Protein AF-A0AAD8NC06-F1 (afdb_monomer_lite)

Radius of gyration: 34.15 Å; chains: 1; bounding box: 95×73×95 Å

Structure (mmCIF, N/CA/C/O backbone):
data_AF-A0AAD8NC06-F1
#
_entry.id   AF-A0AAD8NC06-F1
#
loop_
_atom_site.group_PDB
_atom_site.id
_atom_site.type_symbol
_atom_site.label_atom_id
_atom_site.label_alt_id
_atom_site.label_comp_id
_atom_site.label_asym_id
_atom_site.label_entity_id
_atom_site.label_seq_id
_atom_site.pdbx_PDB_ins_code
_atom_site.Cartn_x
_atom_site.Cartn_y
_atom_site.Cartn_z
_atom_site.occupancy
_atom_site.B_iso_or_equiv
_atom_site.auth_seq_id
_atom_site.auth_comp_id
_atom_site.auth_asym_id
_atom_site.auth_atom_id
_atom_site.pdbx_PDB_model_num
ATOM 1 N N . MET A 1 1 ? -49.031 16.860 -28.892 1.00 39.59 1 MET A N 1
ATOM 2 C CA . MET A 1 1 ? -49.254 15.419 -28.622 1.00 39.59 1 MET A CA 1
ATOM 3 C C . MET A 1 1 ? -48.098 14.529 -29.100 1.00 39.59 1 MET A C 1
ATOM 5 O O . MET A 1 1 ? -47.579 13.780 -28.290 1.00 39.59 1 MET A O 1
ATOM 9 N N . MET A 1 2 ? -47.597 14.657 -30.341 1.00 34.44 2 MET A N 1
ATOM 10 C CA . MET A 1 2 ? -46.448 13.860 -30.842 1.00 34.44 2 MET A CA 1
ATOM 11 C C . MET A 1 2 ? -45.084 14.144 -30.176 1.00 34.44 2 MET A C 1
ATOM 13 O O . MET A 1 2 ? -44.185 13.315 -30.273 1.00 34.44 2 MET A O 1
ATOM 17 N N . LEU A 1 3 ? -44.911 15.292 -29.507 1.00 36.72 3 LEU A N 1
ATOM 18 C CA . LEU A 1 3 ? -43.672 15.616 -28.784 1.00 36.72 3 LEU A CA 1
ATOM 19 C C . LEU A 1 3 ? -43.585 14.905 -27.418 1.00 36.72 3 LEU A C 1
ATOM 21 O O . LEU A 1 3 ? -42.503 14.501 -27.013 1.00 36.72 3 LEU A O 1
ATOM 25 N N . PHE A 1 4 ? -44.728 14.698 -26.753 1.00 38.66 4 PHE A N 1
ATOM 26 C CA . PHE A 1 4 ? -44.808 14.018 -25.453 1.00 38.66 4 PHE A CA 1
ATOM 27 C C . PHE A 1 4 ? -44.561 12.507 -25.589 1.00 38.66 4 PHE A C 1
ATOM 29 O O . PHE A 1 4 ? -43.709 11.968 -24.896 1.00 38.66 4 PHE A O 1
ATOM 36 N N . LEU A 1 5 ? -45.157 11.862 -26.601 1.00 38.56 5 LEU A N 1
ATOM 37 C CA . LEU A 1 5 ? -44.910 10.445 -26.916 1.00 38.56 5 LEU A CA 1
ATOM 38 C C . LEU A 1 5 ? -43.441 10.126 -27.255 1.00 38.56 5 LEU A C 1
ATOM 40 O O . LEU A 1 5 ? -42.984 9.015 -27.009 1.00 38.56 5 LEU A O 1
ATOM 44 N N . LYS A 1 6 ? -42.683 11.080 -27.815 1.00 42.28 6 LYS A N 1
ATOM 45 C CA . LYS A 1 6 ? -41.251 10.887 -28.107 1.00 42.28 6 LYS A CA 1
ATOM 46 C C . LYS A 1 6 ? -40.376 10.978 -26.857 1.00 42.28 6 LYS A C 1
ATOM 48 O O . LYS A 1 6 ? -39.362 10.291 -26.798 1.00 42.28 6 LYS A O 1
ATOM 53 N N . LEU A 1 7 ? -40.758 11.794 -25.877 1.00 43.53 7 LEU A N 1
ATOM 54 C CA . LEU A 1 7 ? -40.020 11.932 -24.621 1.00 43.53 7 LEU A CA 1
ATOM 55 C C . LEU A 1 7 ? -40.188 10.686 -23.744 1.00 43.53 7 LEU A C 1
ATOM 57 O O . LEU A 1 7 ? -39.189 10.180 -23.243 1.00 43.53 7 LEU A O 1
ATOM 61 N N . ASP A 1 8 ? -41.394 10.123 -23.654 1.00 43.94 8 ASP A N 1
ATOM 62 C CA . ASP A 1 8 ? -41.650 8.912 -22.857 1.00 43.94 8 ASP A CA 1
ATOM 63 C C . ASP A 1 8 ? -40.880 7.688 -23.381 1.00 43.94 8 ASP A C 1
ATOM 65 O O . ASP A 1 8 ? -40.311 6.919 -22.609 1.00 43.94 8 ASP A O 1
ATOM 69 N N . VAL A 1 9 ? -40.770 7.540 -24.706 1.00 51.56 9 VAL A N 1
ATOM 70 C CA . VAL A 1 9 ? -39.996 6.453 -25.334 1.00 51.56 9 VAL A CA 1
ATOM 71 C C . VAL A 1 9 ? -38.493 6.600 -25.069 1.00 51.56 9 VAL A C 1
ATOM 73 O O . VAL A 1 9 ? -37.813 5.602 -24.831 1.00 51.56 9 VAL A O 1
ATOM 76 N N . ILE A 1 10 ? -37.970 7.831 -25.059 1.00 60.06 10 ILE A N 1
ATOM 77 C CA . ILE A 1 10 ? -36.561 8.111 -24.737 1.00 60.06 10 ILE A CA 1
ATOM 78 C C . ILE A 1 10 ? -36.274 7.809 -23.260 1.00 60.06 10 ILE A C 1
ATOM 80 O O . ILE A 1 10 ? -35.247 7.202 -22.958 1.00 60.06 10 ILE A O 1
ATOM 84 N N . TRP A 1 11 ? -37.190 8.161 -22.354 1.00 57.31 11 TRP A N 1
ATOM 85 C CA . TRP A 1 11 ? -37.073 7.844 -20.928 1.00 57.31 11 TRP A CA 1
ATOM 86 C C . TRP A 1 11 ? -37.091 6.339 -20.659 1.00 57.31 11 TRP A C 1
ATOM 88 O O . TRP A 1 11 ? -36.258 5.844 -19.903 1.00 57.31 11 TRP A O 1
ATOM 98 N N . ILE A 1 12 ? -37.978 5.595 -21.324 1.00 60.94 12 ILE A N 1
ATOM 99 C CA . ILE A 1 12 ? -38.051 4.134 -21.198 1.00 60.94 12 ILE A CA 1
ATOM 100 C C . ILE A 1 12 ? -36.762 3.481 -21.724 1.00 60.94 12 ILE A C 1
ATOM 102 O O . ILE A 1 12 ? -36.178 2.644 -21.038 1.00 60.94 12 ILE A O 1
ATOM 106 N N . LEU A 1 13 ? -36.264 3.899 -22.893 1.00 60.19 13 LEU A N 1
ATOM 107 C CA . LEU A 1 13 ? -35.008 3.390 -23.465 1.00 60.19 13 LEU A CA 1
ATOM 108 C C . LEU A 1 13 ? -33.789 3.694 -22.583 1.00 60.19 13 LEU A C 1
ATOM 110 O O . LEU A 1 13 ? -32.931 2.829 -22.413 1.00 60.19 13 LEU A O 1
ATOM 114 N N . ALA A 1 14 ? -33.720 4.889 -21.992 1.00 63.28 14 ALA A N 1
ATOM 115 C CA . ALA A 1 14 ? -32.660 5.244 -21.052 1.00 63.28 14 ALA A CA 1
ATOM 116 C C . ALA A 1 14 ? -32.697 4.359 -19.794 1.00 63.28 14 ALA A C 1
ATOM 118 O O . ALA A 1 14 ? -31.650 3.892 -19.344 1.00 63.28 14 ALA A O 1
ATOM 119 N N . LEU A 1 15 ? -33.895 4.057 -19.277 1.00 63.06 15 LEU A N 1
ATOM 120 C CA . LEU A 1 15 ? -34.071 3.171 -18.125 1.00 63.06 15 LEU A CA 1
ATOM 121 C C . LEU A 1 15 ? -33.596 1.740 -18.427 1.00 63.06 15 LEU A C 1
ATOM 123 O O . LEU A 1 15 ? -32.857 1.162 -17.631 1.00 63.06 15 LEU A O 1
ATOM 127 N N . PHE A 1 16 ? -33.953 1.193 -19.595 1.00 61.56 16 PHE A N 1
ATOM 128 C CA . PHE A 1 16 ? -33.511 -0.140 -20.029 1.00 61.56 16 PHE A CA 1
ATOM 129 C C . PHE A 1 16 ? -31.987 -0.224 -20.180 1.00 61.56 16 PHE A C 1
ATOM 131 O O . PHE A 1 16 ? -31.369 -1.149 -19.659 1.00 61.56 16 PHE A O 1
ATOM 138 N N . ILE A 1 17 ? -31.360 0.784 -20.795 1.00 67.31 17 ILE A N 1
ATOM 139 C CA . ILE A 1 17 ? -29.899 0.837 -20.963 1.00 67.31 17 ILE A CA 1
ATOM 140 C C . ILE A 1 17 ? -29.182 0.917 -19.605 1.00 67.31 17 ILE A C 1
ATOM 142 O O . ILE A 1 17 ? -28.140 0.286 -19.415 1.00 67.31 17 ILE A O 1
ATOM 146 N N . CYS A 1 18 ? -29.733 1.660 -18.641 1.00 54.38 18 CYS A N 1
ATOM 147 C CA . CYS A 1 18 ? -29.191 1.733 -17.284 1.00 54.38 18 CYS A CA 1
ATOM 148 C C . CYS A 1 18 ? -29.283 0.394 -16.538 1.00 54.38 18 CYS A C 1
ATOM 150 O O . CYS A 1 18 ? -28.322 0.013 -15.865 1.00 54.38 18 CYS A O 1
ATOM 152 N N . VAL A 1 19 ? -30.396 -0.332 -16.680 1.00 57.72 19 VAL A N 1
ATOM 153 C CA . VAL A 1 19 ? -30.577 -1.663 -16.078 1.00 57.72 19 VAL A CA 1
ATOM 154 C C . VAL A 1 19 ? -29.623 -2.681 -16.715 1.00 57.72 19 VAL A C 1
ATOM 156 O O . VAL A 1 19 ? -28.920 -3.383 -15.986 1.00 57.72 19 VAL A O 1
ATOM 159 N N . ASP A 1 20 ? -29.490 -2.696 -18.043 1.00 50.31 20 ASP A N 1
ATOM 160 C CA . ASP A 1 20 ? -28.572 -3.601 -18.753 1.00 50.31 20 ASP A CA 1
ATOM 161 C C . ASP A 1 20 ? -27.096 -3.339 -18.403 1.00 50.31 20 ASP A C 1
ATOM 163 O O . ASP A 1 20 ? -26.316 -4.272 -18.189 1.00 50.31 20 ASP A O 1
ATOM 167 N N . LEU A 1 21 ? -26.690 -2.071 -18.270 1.00 46.94 21 LEU A N 1
ATOM 168 C CA . LEU A 1 21 ? -25.329 -1.704 -17.855 1.00 46.94 21 LEU A CA 1
ATOM 169 C C . LEU A 1 21 ? -25.034 -2.060 -16.390 1.00 46.94 21 LEU A C 1
ATOM 171 O O . LEU A 1 21 ? -23.891 -2.401 -16.066 1.00 46.94 21 LEU A O 1
ATOM 175 N N . ALA A 1 22 ? -26.036 -1.993 -15.508 1.00 40.72 22 ALA A N 1
ATOM 176 C CA . ALA A 1 22 ? -25.908 -2.423 -14.118 1.00 40.72 22 ALA A CA 1
ATOM 177 C C . ALA A 1 22 ? -25.767 -3.952 -14.022 1.00 40.72 22 ALA A C 1
ATOM 179 O O . ALA A 1 22 ? -24.860 -4.445 -13.344 1.00 40.72 22 ALA A O 1
ATOM 180 N N . MET A 1 23 ? -26.579 -4.697 -14.777 1.00 38.12 23 MET A N 1
ATOM 181 C CA . MET A 1 23 ? -26.535 -6.161 -14.842 1.00 38.12 23 MET A CA 1
ATOM 182 C C . MET A 1 23 ? -25.217 -6.686 -15.440 1.00 38.12 23 MET A C 1
ATOM 184 O O . MET A 1 23 ? -24.597 -7.590 -14.874 1.00 38.12 23 MET A O 1
ATOM 188 N N . ALA A 1 24 ? -24.695 -6.046 -16.493 1.00 39.34 24 ALA A N 1
ATOM 189 C CA . ALA A 1 24 ? -23.426 -6.423 -17.128 1.00 39.34 24 ALA A CA 1
ATOM 190 C C . ALA A 1 24 ? -22.185 -6.238 -16.221 1.00 39.34 24 ALA A C 1
ATOM 192 O O . ALA A 1 24 ? -21.136 -6.853 -16.449 1.00 39.34 24 ALA A O 1
ATOM 193 N N . LYS A 1 25 ? -22.272 -5.393 -15.180 1.00 34.91 25 LYS A N 1
ATOM 194 C CA . LYS A 1 25 ? -21.197 -5.194 -14.189 1.00 34.91 25 LYS A CA 1
ATOM 195 C C . LYS A 1 25 ? -21.191 -6.283 -13.111 1.00 34.91 25 LYS A C 1
ATOM 197 O O . LYS A 1 25 ? -20.118 -6.637 -12.623 1.00 34.91 25 LYS A O 1
ATOM 202 N N . VAL A 1 26 ? -22.363 -6.827 -12.778 1.00 33.06 26 VAL A N 1
ATOM 203 C CA . VAL A 1 26 ? -22.534 -7.898 -11.782 1.00 33.06 26 VAL A CA 1
ATOM 204 C C . VAL A 1 26 ? -22.097 -9.253 -12.352 1.00 33.06 26 VAL A C 1
ATOM 206 O O . VAL A 1 26 ? -21.401 -10.007 -11.670 1.00 33.06 26 VAL A O 1
ATOM 209 N N . GLU A 1 27 ? -22.381 -9.535 -13.628 1.00 29.58 27 GLU A N 1
ATOM 210 C CA . GLU A 1 27 ? -21.996 -10.810 -14.254 1.00 29.58 27 GLU A CA 1
ATOM 211 C C . GLU A 1 27 ? -20.471 -11.019 -14.338 1.00 29.58 27 GLU A C 1
ATOM 213 O O . GLU A 1 27 ? -19.990 -12.139 -14.162 1.00 29.58 27 GLU A O 1
ATOM 218 N N . LYS A 1 28 ? -19.668 -9.959 -14.517 1.00 37.50 28 LYS A N 1
ATOM 219 C CA . LYS A 1 28 ? -18.213 -10.087 -14.753 1.00 37.50 28 LYS A CA 1
ATOM 220 C C . LYS A 1 28 ? -17.379 -10.479 -13.521 1.00 37.50 28 LYS A C 1
ATOM 222 O O . LYS A 1 28 ? -16.241 -10.916 -13.683 1.00 37.50 28 LYS A O 1
ATOM 227 N N . VAL A 1 29 ? -17.915 -10.333 -12.304 1.00 41.00 29 VAL A N 1
ATOM 228 C CA . VAL A 1 29 ? -17.250 -10.768 -11.053 1.00 41.00 29 VAL A CA 1
ATOM 229 C C . VAL A 1 29 ? -17.531 -12.248 -10.760 1.00 41.00 29 VAL A C 1
ATOM 231 O O . VAL A 1 29 ? -16.713 -12.916 -10.132 1.00 41.00 29 VAL A O 1
ATOM 234 N N . SER A 1 30 ? -18.639 -12.788 -11.276 1.00 37.22 30 SER A N 1
ATOM 235 C CA . SER A 1 30 ? -19.069 -14.174 -11.039 1.00 37.22 30 SER A CA 1
ATOM 236 C C . SER A 1 30 ? -18.253 -15.240 -11.791 1.00 37.22 30 SER A C 1
ATOM 238 O O . SER A 1 30 ? -18.345 -16.419 -11.463 1.00 37.22 30 SER A O 1
ATOM 240 N N . SER A 1 31 ? -17.416 -14.841 -12.760 1.00 45.47 31 SER A N 1
ATOM 241 C CA . SER A 1 31 ? -16.649 -15.757 -13.620 1.00 45.47 31 SER A CA 1
ATOM 242 C C . SER A 1 31 ? -15.172 -15.936 -13.229 1.00 45.47 31 SER A C 1
ATOM 244 O O . SER A 1 31 ? -14.410 -16.518 -14.002 1.00 45.47 31 SER A O 1
ATOM 246 N N . LEU A 1 32 ? -14.721 -15.391 -12.093 1.00 50.34 32 LEU A N 1
ATOM 247 C CA . LEU A 1 32 ? -13.353 -15.592 -11.598 1.00 50.34 32 LEU A CA 1
ATOM 248 C C . LEU A 1 32 ? -13.289 -16.829 -10.678 1.00 50.34 32 LEU A C 1
ATOM 250 O O . LEU A 1 32 ? -14.208 -17.049 -9.890 1.00 50.34 32 LEU A O 1
ATOM 254 N N . PRO A 1 33 ? -12.223 -17.651 -10.750 1.00 60.41 33 PRO A N 1
ATOM 255 C CA . PRO A 1 33 ? -12.069 -18.769 -9.832 1.00 60.41 33 PRO A CA 1
ATOM 256 C C . PRO A 1 33 ? -11.799 -18.245 -8.418 1.00 60.41 33 PRO A C 1
ATOM 258 O O . PRO A 1 33 ? -10.903 -17.422 -8.205 1.00 60.41 33 PRO A O 1
ATOM 261 N N . ARG A 1 34 ? -12.570 -18.753 -7.451 1.00 74.56 34 ARG A N 1
ATOM 262 C CA . ARG A 1 34 ? -12.372 -18.476 -6.026 1.00 74.56 34 ARG A CA 1
ATOM 263 C C . ARG A 1 34 ? -11.000 -18.984 -5.569 1.00 74.56 34 ARG A C 1
ATOM 265 O O . ARG A 1 34 ? -10.567 -20.068 -5.955 1.00 74.56 34 ARG A O 1
ATOM 272 N N . CYS A 1 35 ? -10.337 -18.219 -4.708 1.00 77.81 35 CYS A N 1
ATOM 273 C CA . CYS A 1 35 ? -9.143 -18.639 -3.990 1.00 77.81 35 CYS A CA 1
ATOM 274 C C . CYS A 1 35 ? -9.437 -19.868 -3.133 1.00 77.81 35 CYS A C 1
ATOM 276 O O . CYS A 1 35 ? -10.406 -19.877 -2.377 1.00 77.81 35 CYS A O 1
ATOM 278 N N . SER A 1 36 ? -8.519 -20.830 -3.154 1.00 84.12 36 SER A N 1
ATOM 279 C CA . SER A 1 36 ? -8.401 -21.832 -2.098 1.00 84.12 36 SER A CA 1
ATOM 280 C C . SER A 1 36 ? -7.281 -21.400 -1.157 1.00 84.12 36 SER A C 1
ATOM 282 O O . SER A 1 36 ? -6.104 -21.634 -1.439 1.00 84.12 36 SER A O 1
ATOM 284 N N . TRP A 1 37 ? -7.633 -20.716 -0.070 1.00 91.94 37 TRP A N 1
ATOM 285 C CA . TRP A 1 37 ? -6.665 -20.278 0.934 1.00 91.94 37 TRP A CA 1
ATOM 286 C C . TRP A 1 37 ? -6.161 -21.472 1.740 1.00 91.94 37 TRP A C 1
ATOM 288 O O . TRP A 1 37 ? -6.959 -22.252 2.245 1.00 91.94 37 TRP A O 1
ATOM 298 N N . ALA A 1 38 ? -4.841 -21.614 1.880 1.00 93.44 38 ALA A N 1
ATOM 299 C CA . ALA A 1 38 ? -4.281 -22.682 2.712 1.00 93.44 38 ALA A CA 1
ATOM 300 C C . ALA A 1 38 ? -4.305 -22.342 4.214 1.00 93.44 38 ALA A C 1
ATOM 302 O O . ALA A 1 38 ? -4.145 -23.222 5.054 1.00 93.44 38 ALA A O 1
ATOM 303 N N . GLY A 1 39 ? -4.466 -21.061 4.551 1.00 95.50 39 GLY A N 1
ATOM 304 C CA . GLY A 1 39 ? -4.502 -20.559 5.919 1.00 95.50 39 GLY A CA 1
ATOM 305 C C . GLY A 1 39 ? -4.543 -19.032 5.979 1.00 95.50 39 GLY A C 1
ATOM 306 O O . GLY A 1 39 ? -4.436 -18.366 4.942 1.00 95.50 39 GLY A O 1
ATOM 307 N N . ILE A 1 40 ? -4.657 -18.487 7.189 1.00 97.81 40 ILE A N 1
ATOM 308 C CA . ILE A 1 40 ? -4.554 -17.056 7.487 1.00 97.81 40 ILE A CA 1
ATOM 309 C C . ILE A 1 40 ? -3.465 -16.795 8.522 1.00 97.81 40 ILE A C 1
ATOM 311 O O . ILE A 1 40 ? -3.423 -17.423 9.576 1.00 97.81 40 ILE A O 1
ATOM 315 N N . TYR A 1 41 ? -2.628 -15.801 8.241 1.00 98.62 41 TYR A N 1
ATOM 316 C CA . TYR A 1 41 ? -1.716 -15.221 9.219 1.00 98.62 41 TYR A CA 1
ATOM 317 C C . TYR A 1 41 ? -2.151 -13.790 9.522 1.00 98.62 41 TYR A C 1
ATOM 319 O O . TYR A 1 41 ? -2.004 -12.907 8.676 1.00 98.62 41 TYR A O 1
ATOM 327 N N . ASN A 1 42 ? -2.719 -13.576 10.708 1.00 98.88 42 ASN A N 1
ATOM 328 C CA . ASN A 1 42 ? -3.261 -12.277 11.105 1.00 98.88 42 ASN A CA 1
ATOM 329 C C . ASN A 1 42 ? -2.273 -11.496 11.974 1.00 98.88 42 ASN A C 1
ATOM 331 O O . ASN A 1 42 ? -1.633 -12.059 12.858 1.00 98.88 42 ASN A O 1
ATOM 335 N N . PHE A 1 43 ? -2.184 -10.195 11.724 1.00 98.88 43 PHE A N 1
ATOM 336 C CA . PHE A 1 43 ? -1.400 -9.225 12.481 1.00 98.88 43 PHE A CA 1
ATOM 337 C C . PHE A 1 43 ? -2.323 -8.068 12.830 1.00 98.88 43 PHE A C 1
ATOM 339 O O . PHE A 1 43 ? -3.140 -7.654 12.006 1.00 98.88 43 PHE A O 1
ATOM 346 N N . GLY A 1 44 ? -2.204 -7.511 14.025 1.00 98.50 44 GLY A N 1
ATOM 347 C CA . GLY A 1 44 ? -3.138 -6.467 14.397 1.00 98.50 44 GLY A CA 1
ATOM 348 C C . GLY A 1 44 ? -3.162 -6.073 15.853 1.00 98.50 44 GLY A C 1
ATOM 349 O O . GLY A 1 44 ? -2.273 -6.408 16.635 1.00 98.50 44 GLY A O 1
ATOM 350 N N . ASP A 1 45 ? -4.215 -5.346 16.192 1.00 97.81 45 ASP A N 1
ATOM 351 C CA . ASP A 1 45 ? -4.561 -4.983 17.556 1.00 97.81 45 ASP A CA 1
ATOM 352 C C . ASP A 1 45 ? -5.802 -5.740 18.067 1.00 97.81 45 ASP A C 1
ATOM 354 O O . ASP A 1 45 ? -6.161 -6.805 17.557 1.00 97.81 45 ASP A O 1
ATOM 358 N N . SER A 1 46 ? -6.467 -5.193 19.086 1.00 97.56 46 SER A N 1
ATOM 359 C CA . SER A 1 46 ? -7.645 -5.785 19.721 1.00 97.56 46 SER A CA 1
ATOM 360 C C . SER A 1 46 ? -8.829 -6.005 18.779 1.00 97.56 46 SER A C 1
ATOM 362 O O . SER A 1 46 ? -9.656 -6.867 19.063 1.00 97.56 46 SER A O 1
ATOM 364 N N . ASN A 1 47 ? -8.915 -5.292 17.650 1.00 97.94 47 ASN A N 1
ATOM 365 C CA . ASN A 1 47 ? -9.985 -5.493 16.665 1.00 97.94 47 ASN A CA 1
ATOM 366 C C . ASN A 1 47 ? -9.907 -6.859 15.961 1.00 97.94 47 ASN A C 1
ATOM 368 O O . ASN A 1 47 ? -10.893 -7.316 15.378 1.00 97.94 47 ASN A O 1
ATOM 372 N N . SER A 1 48 ? -8.741 -7.509 16.005 1.00 98.38 48 SER A N 1
ATOM 373 C CA . SER A 1 48 ? -8.500 -8.805 15.368 1.00 98.38 48 SER A CA 1
ATOM 374 C C . SER A 1 48 ? -7.854 -9.834 16.303 1.00 98.38 48 SER A C 1
ATOM 376 O O . SER A 1 48 ? -7.517 -10.919 15.846 1.00 98.38 48 SER A O 1
ATOM 378 N N . ASP A 1 49 ? -7.692 -9.528 17.594 1.00 98.31 49 ASP A N 1
ATOM 379 C CA . ASP A 1 49 ? -7.059 -10.403 18.588 1.00 98.31 49 ASP A CA 1
ATOM 380 C C . ASP A 1 49 ? -7.967 -11.578 18.997 1.00 98.31 49 ASP A C 1
ATOM 382 O O . ASP A 1 49 ? -9.063 -11.390 19.523 1.00 98.31 49 ASP A O 1
ATOM 386 N N . THR A 1 50 ? -7.491 -12.806 18.786 1.00 97.25 50 THR A N 1
ATOM 387 C CA . THR A 1 50 ? -8.214 -14.043 19.117 1.00 97.25 50 THR A CA 1
ATOM 388 C C . THR A 1 50 ? -7.756 -14.708 20.416 1.00 97.25 50 THR A C 1
ATOM 390 O O . THR A 1 50 ? -8.207 -15.818 20.691 1.00 97.25 50 THR A O 1
ATOM 393 N N . GLY A 1 51 ? -6.891 -14.059 21.204 1.00 95.62 51 GLY A N 1
ATOM 394 C CA . GLY A 1 51 ? -6.405 -14.569 22.492 1.00 95.62 51 GLY A CA 1
ATOM 395 C C . GLY A 1 51 ? -4.996 -14.137 22.900 1.00 95.62 51 GLY A C 1
ATOM 396 O O . GLY A 1 51 ? -4.594 -14.407 24.027 1.00 95.62 51 GLY A O 1
ATOM 397 N N . GLY A 1 52 ? -4.259 -13.415 22.054 1.00 96.44 52 GLY A N 1
ATOM 398 C CA . GLY A 1 52 ? -2.891 -12.970 22.315 1.00 96.44 52 GLY A CA 1
ATOM 399 C C . GLY A 1 52 ? -2.768 -12.127 23.585 1.00 96.44 52 GLY A C 1
ATOM 400 O O . GLY A 1 52 ? -1.896 -12.393 24.413 1.00 96.44 52 GLY A O 1
ATOM 401 N N . ILE A 1 53 ? -3.671 -11.162 23.799 1.00 94.50 53 ILE A N 1
ATOM 402 C CA . ILE A 1 53 ? -3.673 -10.354 25.032 1.00 94.50 53 ILE A CA 1
ATOM 403 C C . ILE A 1 53 ? -3.990 -11.194 26.269 1.00 94.50 53 ILE A C 1
ATOM 405 O O . ILE A 1 53 ? -3.367 -11.021 27.320 1.00 94.50 53 ILE A O 1
ATOM 409 N N . SER A 1 54 ? -4.930 -12.128 26.114 1.00 94.50 54 SER A N 1
ATOM 410 C CA . SER A 1 54 ? -5.416 -12.998 27.181 1.00 94.50 54 SER A CA 1
ATOM 411 C C . SER A 1 54 ? -4.346 -13.983 27.639 1.00 94.50 54 SER A C 1
ATOM 413 O O . SER A 1 54 ? -4.235 -14.247 28.833 1.00 94.50 54 SER A O 1
ATOM 415 N N . ALA A 1 55 ? -3.565 -14.515 26.699 1.00 94.75 55 ALA A N 1
ATOM 416 C CA . ALA A 1 55 ? -2.479 -15.446 26.970 1.00 94.75 55 ALA A CA 1
ATOM 417 C C . ALA A 1 55 ? -1.257 -14.758 27.594 1.00 94.75 55 ALA A C 1
ATOM 419 O O . ALA A 1 55 ? -0.567 -15.354 28.418 1.00 94.75 55 ALA A O 1
ATOM 420 N N . ALA A 1 56 ? -0.976 -13.509 27.208 1.00 93.94 56 ALA A N 1
ATOM 421 C CA 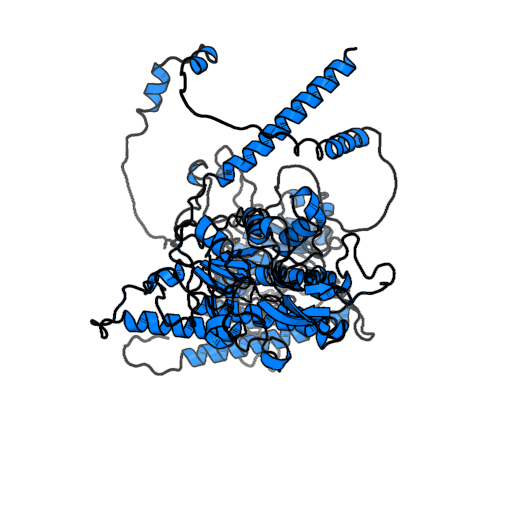. ALA A 1 56 ? 0.248 -12.827 27.617 1.00 93.94 56 ALA A CA 1
ATOM 422 C C . ALA A 1 56 ? 0.143 -12.031 28.923 1.00 93.94 56 ALA A C 1
ATOM 424 O O . ALA A 1 56 ? 1.142 -11.914 29.631 1.00 93.94 56 ALA A O 1
ATOM 425 N N . PHE A 1 57 ? -1.018 -11.433 29.215 1.00 91.00 57 PHE A N 1
ATOM 426 C CA . PHE A 1 57 ? -1.132 -10.443 30.291 1.00 91.00 57 PHE A CA 1
ATOM 427 C C . PHE A 1 57 ? -2.275 -10.718 31.256 1.00 91.00 57 PHE A C 1
ATOM 429 O O . PHE A 1 57 ? -2.039 -11.132 32.388 1.00 91.00 57 PHE A O 1
ATOM 436 N N . ILE A 1 58 ? -3.507 -10.419 30.845 1.00 83.81 58 ILE A N 1
ATOM 437 C CA . ILE A 1 58 ? -4.681 -10.474 31.717 1.00 83.81 58 ILE A CA 1
ATOM 438 C C . ILE A 1 58 ? -5.752 -11.274 30.987 1.00 83.81 58 ILE A C 1
ATOM 440 O O . ILE A 1 58 ? -6.065 -10.933 29.843 1.00 83.81 58 ILE A O 1
ATOM 444 N N . PRO A 1 59 ? -6.334 -12.303 31.630 1.00 89.62 59 PRO A N 1
ATOM 445 C CA . PRO A 1 59 ? -7.358 -13.109 31.001 1.00 89.62 59 PRO A CA 1
ATOM 446 C C . PRO A 1 59 ? -8.559 -12.239 30.646 1.00 89.62 59 PRO A C 1
ATOM 448 O O . PRO A 1 59 ? -9.103 -11.523 31.491 1.00 89.62 59 PRO A O 1
ATOM 451 N N . VAL A 1 60 ? -9.002 -12.339 29.397 1.00 92.94 60 VAL A N 1
ATOM 452 C CA . VAL A 1 60 ? -10.284 -11.765 28.993 1.00 92.94 60 VAL A CA 1
ATOM 453 C C . VAL A 1 60 ? -11.376 -12.579 29.687 1.00 92.94 60 VAL A C 1
ATOM 455 O O . VAL A 1 60 ? -11.498 -13.784 29.465 1.00 92.94 60 VAL A O 1
ATOM 458 N N . SER A 1 61 ? -12.125 -11.939 30.581 1.00 93.31 61 SER A N 1
ATOM 459 C CA . SER A 1 61 ? -13.093 -12.584 31.469 1.00 93.31 61 SER A CA 1
ATOM 460 C C . SER A 1 61 ? -14.531 -12.480 30.943 1.00 93.31 61 SER A C 1
ATOM 462 O O . SER A 1 61 ? -14.799 -11.925 29.882 1.00 93.31 61 SER A O 1
ATOM 464 N N . SER A 1 62 ? -15.493 -13.055 31.664 1.00 93.88 62 SER A N 1
ATOM 465 C CA . SER A 1 62 ? -16.916 -12.828 31.375 1.00 93.88 62 SER A CA 1
ATOM 466 C C . SER A 1 62 ? -17.243 -11.333 31.544 1.00 93.88 62 SER A C 1
ATOM 468 O O . SER A 1 62 ? -16.753 -10.741 32.510 1.00 93.88 62 SER A O 1
ATOM 470 N N . PRO A 1 63 ? -18.051 -10.699 30.667 1.00 96.12 63 PRO A N 1
ATOM 471 C CA . PRO A 1 63 ? -18.987 -11.296 29.701 1.00 96.12 63 PRO A CA 1
ATOM 472 C C . PRO A 1 63 ? -18.507 -11.367 28.238 1.00 96.12 63 PRO A C 1
ATOM 474 O O . PRO A 1 63 ? -19.319 -11.576 27.336 1.00 96.12 63 PRO A O 1
ATOM 477 N N . TYR A 1 64 ? -17.213 -11.210 27.963 1.00 97.56 64 TYR A N 1
ATOM 478 C CA . TYR A 1 64 ? -16.698 -11.360 26.599 1.00 97.56 64 TYR A CA 1
ATOM 479 C C . TYR A 1 64 ? -16.961 -12.779 26.056 1.00 97.56 64 TYR A C 1
ATOM 481 O O . TYR A 1 64 ? -16.855 -13.769 26.783 1.00 97.56 64 TYR A O 1
ATOM 489 N N . GLY A 1 65 ? -17.326 -12.889 24.777 1.00 97.44 65 GLY A N 1
ATOM 490 C CA . GLY A 1 65 ? -17.668 -14.165 24.132 1.00 97.44 65 GLY A CA 1
ATOM 491 C C . GLY A 1 65 ? -19.061 -14.746 24.452 1.00 97.44 65 GLY A C 1
ATOM 492 O O . GLY A 1 65 ? -19.377 -15.843 23.983 1.00 97.44 65 GLY A O 1
ATOM 493 N N . MET A 1 66 ? -19.909 -14.052 25.224 1.00 97.19 66 MET A N 1
ATOM 494 C CA . MET A 1 66 ? -21.229 -14.545 25.643 1.00 97.19 66 MET A CA 1
ATOM 495 C C . MET A 1 66 ? -22.240 -14.828 24.513 1.00 97.19 66 MET A C 1
ATOM 497 O O . MET A 1 66 ? -23.097 -15.699 24.686 1.00 97.19 66 MET A O 1
ATOM 501 N N . THR A 1 67 ? -22.190 -14.136 23.369 1.00 97.00 67 THR A N 1
ATOM 502 C CA . THR A 1 67 ? -23.228 -14.255 22.328 1.00 97.00 67 THR A CA 1
ATOM 503 C C . THR A 1 67 ? -23.016 -15.451 21.412 1.00 97.00 67 THR A C 1
ATOM 505 O O . THR A 1 67 ? -23.973 -16.197 21.191 1.00 97.00 67 THR A O 1
ATOM 508 N N . PHE A 1 68 ? -21.790 -15.719 20.966 1.00 97.19 68 PHE A N 1
ATOM 509 C CA . PHE A 1 68 ? -21.496 -16.864 20.094 1.00 97.19 68 PHE A CA 1
ATOM 510 C C . PHE A 1 68 ? -20.768 -18.007 20.802 1.00 97.19 68 PHE A C 1
ATOM 512 O O . PHE A 1 68 ? -21.270 -19.129 20.827 1.00 97.19 68 PHE A O 1
ATOM 519 N N . PHE A 1 69 ? -19.625 -17.732 21.432 1.00 95.88 69 PHE A N 1
ATOM 520 C CA . PHE A 1 69 ? -18.789 -18.765 22.057 1.00 95.88 69 PHE A CA 1
ATOM 521 C C . PHE A 1 69 ? -19.346 -19.280 23.391 1.00 95.88 69 PHE A C 1
ATOM 523 O O . PHE A 1 69 ? -18.926 -20.335 23.866 1.00 95.88 69 PHE A O 1
ATOM 530 N N . LYS A 1 70 ? -20.288 -18.540 23.994 1.00 96.75 70 LYS A N 1
ATOM 531 C CA . LYS A 1 70 ? -20.928 -18.807 25.297 1.00 96.75 70 LYS A CA 1
ATOM 532 C C . LYS A 1 70 ? -19.959 -18.837 26.484 1.00 96.75 70 LYS A C 1
ATOM 534 O O . LYS A 1 70 ? -20.338 -19.230 27.583 1.00 96.75 70 LYS A O 1
ATOM 539 N N . LYS A 1 71 ? -18.717 -18.411 26.265 1.00 95.06 71 LYS A N 1
ATOM 540 C CA . LYS A 1 71 ? -17.654 -18.270 27.259 1.00 95.06 71 LYS A CA 1
ATOM 541 C C . LYS A 1 71 ? -16.566 -17.336 26.719 1.00 95.06 71 LYS A C 1
ATOM 543 O O . LYS A 1 71 ? -16.465 -17.187 25.497 1.00 95.06 71 LYS A O 1
ATOM 548 N N . PRO A 1 72 ? -15.710 -16.778 27.588 1.00 94.88 72 PRO A N 1
ATOM 549 C CA . PRO A 1 72 ? -14.553 -16.024 27.137 1.00 94.88 72 PRO A CA 1
ATOM 550 C C . PRO A 1 72 ? -13.586 -16.907 26.348 1.00 94.88 72 PRO A C 1
ATOM 552 O O . PRO A 1 72 ? -13.230 -18.007 26.772 1.00 94.88 72 PRO A O 1
ATOM 555 N N . VAL A 1 73 ? -13.173 -16.408 25.185 1.00 93.31 73 VAL A N 1
ATOM 556 C CA . VAL A 1 73 ? -12.208 -17.054 24.276 1.00 93.31 73 VAL A CA 1
ATOM 557 C C . VAL A 1 73 ? -11.144 -16.057 23.807 1.00 93.31 73 VAL A C 1
ATOM 559 O O . VAL A 1 73 ? -10.704 -16.093 22.662 1.00 93.31 73 VAL A O 1
ATOM 562 N N . GLY A 1 74 ? -10.800 -15.095 24.669 1.00 93.88 74 GLY A N 1
ATOM 563 C CA . GLY A 1 74 ? -9.706 -14.155 24.419 1.00 93.88 74 GLY A CA 1
ATOM 564 C C . GLY A 1 74 ? -10.008 -12.985 23.473 1.00 93.88 74 GLY A C 1
ATOM 565 O O . GLY A 1 74 ? -9.115 -12.185 23.219 1.00 93.88 74 GLY A O 1
ATOM 566 N N . ARG A 1 75 ? -11.244 -12.854 22.972 1.00 97.00 75 ARG A N 1
ATOM 567 C CA . ARG A 1 75 ? -11.669 -11.778 22.057 1.00 97.00 75 ARG A CA 1
ATOM 568 C C . ARG A 1 75 ? -12.294 -10.615 22.821 1.00 97.00 75 ARG A C 1
ATOM 570 O O . ARG A 1 75 ? -13.177 -10.833 23.648 1.00 97.00 75 ARG A O 1
ATOM 577 N N . LEU A 1 76 ? -11.911 -9.383 22.490 1.00 96.81 76 LEU A N 1
ATOM 578 C CA . LEU A 1 76 ? -12.468 -8.158 23.083 1.00 96.81 76 LEU A CA 1
ATOM 579 C C . LEU A 1 76 ? -13.789 -7.744 22.407 1.00 96.81 76 LEU A C 1
ATOM 581 O O . LEU A 1 76 ? -13.939 -6.650 21.881 1.00 96.81 76 LEU A O 1
ATOM 585 N N . THR A 1 77 ? -14.754 -8.657 22.384 1.00 98.06 77 THR A N 1
ATOM 586 C CA . THR A 1 77 ? -16.132 -8.440 21.919 1.00 98.06 77 THR A CA 1
ATOM 587 C C . THR A 1 77 ? -17.065 -9.439 22.624 1.00 98.06 77 THR A C 1
ATOM 589 O O . THR A 1 77 ? -16.604 -10.367 23.297 1.00 98.06 77 THR A O 1
ATOM 592 N N . ASP A 1 78 ? -18.379 -9.295 22.488 1.00 98.44 78 ASP A N 1
ATOM 593 C CA . ASP A 1 78 ? -19.351 -10.256 23.021 1.00 98.44 78 ASP A CA 1
ATOM 594 C C . ASP A 1 78 ? -19.357 -11.594 22.274 1.00 98.44 78 ASP A C 1
ATOM 596 O O . ASP A 1 78 ? -19.897 -12.562 22.796 1.00 98.44 78 ASP A O 1
ATOM 600 N N . GLY A 1 79 ? -18.706 -11.699 21.115 1.00 98.19 79 GLY A N 1
ATOM 601 C CA . GLY A 1 79 ? -18.585 -12.963 20.393 1.00 98.19 79 GLY A CA 1
ATOM 602 C C . GLY A 1 79 ? -17.546 -12.939 19.277 1.00 98.19 79 GLY A C 1
ATOM 603 O O . GLY A 1 79 ? -16.350 -12.997 19.562 1.00 98.19 79 GLY A O 1
ATOM 604 N N . ARG A 1 80 ? -17.979 -12.920 18.014 1.00 98.44 80 ARG A N 1
ATOM 605 C CA . ARG A 1 80 ? -17.086 -12.980 16.837 1.00 98.44 80 ARG A CA 1
ATOM 606 C C . ARG A 1 80 ? -16.543 -11.617 16.392 1.00 98.44 80 ARG A C 1
ATOM 608 O O . ARG A 1 80 ? -17.249 -10.607 16.389 1.00 98.44 80 ARG A O 1
ATOM 615 N N . LEU A 1 81 ? -15.285 -11.615 15.957 1.00 98.62 81 LEU A N 1
ATOM 616 C CA . LEU A 1 81 ? -14.594 -10.481 15.339 1.00 98.62 81 LEU A CA 1
ATOM 617 C C . LEU A 1 81 ? -14.820 -10.437 13.822 1.00 98.62 81 LEU A C 1
ATOM 619 O O . LEU A 1 81 ? -15.224 -11.423 13.207 1.00 98.62 81 LEU A O 1
ATOM 623 N N . ILE A 1 82 ? -14.453 -9.321 13.181 1.00 98.50 82 ILE A N 1
ATOM 624 C CA . ILE A 1 82 ? -14.424 -9.218 11.706 1.00 98.50 82 ILE A CA 1
ATOM 625 C C . ILE A 1 82 ? -13.539 -10.320 11.095 1.00 98.50 82 ILE A C 1
ATOM 627 O O . ILE A 1 82 ? -13.880 -10.870 10.049 1.00 98.50 82 ILE A O 1
ATOM 631 N N . LEU A 1 83 ? -12.432 -10.678 11.758 1.00 98.44 83 LEU A N 1
ATOM 632 C CA . LEU A 1 83 ? -11.560 -11.783 11.347 1.00 98.44 83 LEU A CA 1
ATOM 633 C C . LEU A 1 83 ? -12.289 -13.137 11.351 1.00 98.44 83 LEU A C 1
ATOM 635 O O . LEU A 1 83 ? -12.096 -13.929 10.432 1.00 98.44 83 LEU A O 1
ATOM 639 N N . ASP A 1 84 ? -13.143 -13.394 12.345 1.00 98.50 84 ASP A N 1
ATOM 640 C CA . ASP A 1 84 ? -13.899 -14.647 12.440 1.00 98.50 84 ASP A CA 1
ATOM 641 C C . ASP A 1 84 ? -14.927 -14.753 11.301 1.00 98.50 84 ASP A C 1
ATOM 643 O O . ASP A 1 84 ? -15.045 -15.791 10.653 1.00 98.50 84 ASP A O 1
ATOM 647 N N . PHE A 1 85 ? -15.610 -13.652 10.979 1.00 98.56 85 PHE A N 1
ATOM 648 C CA . PHE A 1 85 ? -16.497 -13.600 9.813 1.00 98.56 85 PHE A CA 1
ATOM 649 C C . PHE A 1 85 ? -15.739 -13.735 8.491 1.00 98.56 85 PHE A C 1
ATOM 651 O O . PHE A 1 85 ? -16.237 -14.356 7.555 1.00 98.56 85 PHE A O 1
ATOM 658 N N . LEU A 1 86 ? -14.519 -13.196 8.407 1.00 97.75 86 LEU A N 1
ATOM 659 C CA . LEU A 1 86 ? -13.660 -13.366 7.239 1.00 97.75 86 LEU A CA 1
ATOM 660 C C . LEU A 1 86 ? -13.320 -14.842 7.023 1.00 97.75 86 LEU A C 1
ATOM 662 O O . LEU A 1 86 ? -13.450 -15.313 5.893 1.00 97.75 86 LEU A O 1
ATOM 666 N N . VAL A 1 87 ? -12.906 -15.570 8.069 1.00 96.31 87 VAL A N 1
ATOM 667 C CA . VAL A 1 87 ? -12.540 -16.991 7.928 1.00 96.31 87 VAL A CA 1
ATOM 668 C C . VAL A 1 87 ? -13.754 -17.864 7.610 1.00 96.31 87 VAL A C 1
ATOM 670 O O . VAL A 1 87 ? -13.652 -18.719 6.731 1.00 96.31 87 VAL A O 1
ATOM 673 N N . GLU A 1 88 ? -14.920 -17.574 8.203 1.00 95.88 88 GLU A N 1
ATOM 674 C CA . GLU A 1 88 ? -16.200 -18.198 7.832 1.00 95.88 88 GLU A CA 1
ATOM 675 C C . GLU A 1 88 ? -16.509 -17.983 6.345 1.00 95.88 88 GLU A C 1
ATOM 677 O O . GLU A 1 88 ? -16.825 -18.929 5.623 1.00 95.88 88 GLU A O 1
ATOM 682 N N . TYR A 1 89 ? -16.362 -16.745 5.864 1.00 94.50 89 TYR A N 1
ATOM 683 C CA . TYR A 1 89 ? -16.671 -16.370 4.485 1.00 94.50 89 TYR A CA 1
ATOM 684 C C . TYR A 1 89 ? -15.790 -17.082 3.448 1.00 94.50 89 TYR A C 1
ATOM 686 O O . TYR A 1 89 ? -16.234 -17.343 2.328 1.00 94.50 89 TYR A O 1
ATOM 694 N N . ILE A 1 90 ? -14.545 -17.411 3.802 1.00 93.12 90 ILE A N 1
ATOM 695 C CA . ILE A 1 90 ? -13.627 -18.150 2.924 1.00 93.12 90 ILE A CA 1
ATOM 696 C C . ILE A 1 90 ? -13.566 -19.658 3.211 1.00 93.12 90 ILE A C 1
ATOM 698 O O . ILE A 1 90 ? -12.831 -20.362 2.520 1.00 93.12 90 ILE A O 1
ATOM 702 N N . GLY A 1 91 ? -14.320 -20.154 4.196 1.00 93.69 91 GLY A N 1
ATOM 703 C CA . GLY A 1 91 ? -14.399 -21.576 4.536 1.00 93.69 91 GLY A CA 1
ATOM 704 C C . GLY A 1 91 ? -13.189 -22.136 5.293 1.00 93.69 91 GLY A C 1
ATOM 705 O O . GLY A 1 91 ? -12.860 -23.306 5.114 1.00 93.69 91 GLY A O 1
ATOM 706 N N . LEU A 1 92 ? -12.515 -21.323 6.113 1.00 94.75 92 LEU A N 1
ATOM 707 C CA . LEU A 1 92 ? -11.436 -21.759 7.009 1.00 94.75 92 LEU A CA 1
ATOM 708 C C . LEU A 1 92 ? -11.910 -21.828 8.473 1.00 94.75 92 LEU A C 1
ATOM 710 O O . LEU A 1 92 ? -12.833 -21.103 8.848 1.00 94.75 92 LEU A O 1
ATOM 714 N N . PRO A 1 93 ? -11.288 -22.673 9.321 1.00 95.12 93 PRO A N 1
ATOM 715 C CA . PRO A 1 93 ? -11.580 -22.686 10.753 1.00 95.12 93 PRO A CA 1
ATOM 716 C C . PRO A 1 93 ? -11.112 -21.395 11.438 1.00 95.12 93 PRO A C 1
ATOM 718 O O . PRO A 1 93 ? -10.275 -20.657 10.911 1.00 95.12 93 PRO A O 1
ATOM 721 N N . TYR A 1 94 ? -11.628 -21.141 12.644 1.00 95.75 94 TYR A N 1
ATOM 722 C CA . TYR A 1 94 ? -11.163 -20.028 13.472 1.00 95.75 94 TYR A CA 1
ATOM 723 C C . TYR A 1 94 ? -9.677 -20.149 13.802 1.00 95.75 94 TYR A C 1
ATOM 725 O O . TYR A 1 94 ? -9.166 -21.234 14.072 1.00 95.75 94 TYR A O 1
ATOM 733 N N . VAL A 1 95 ? -8.997 -19.005 13.793 1.00 94.94 95 VAL A N 1
ATOM 734 C CA . VAL A 1 95 ? -7.542 -18.930 13.927 1.00 94.94 95 VAL A CA 1
ATOM 735 C C . VAL A 1 95 ? -7.150 -18.858 15.406 1.00 94.94 95 VAL A C 1
ATOM 737 O O . VAL A 1 95 ? -7.621 -17.980 16.137 1.00 94.94 95 VAL A O 1
ATOM 740 N N . SER A 1 96 ? -6.272 -19.762 15.845 1.00 96.88 96 SER A N 1
ATOM 741 C CA . SER A 1 96 ? -5.685 -19.740 17.192 1.00 96.88 96 SER A CA 1
ATOM 742 C C . SER A 1 96 ? -4.700 -18.579 17.357 1.00 96.88 96 SER A C 1
ATOM 744 O O . SER A 1 96 ? -3.986 -18.216 16.413 1.00 96.88 96 SER A O 1
ATOM 746 N N . ALA A 1 97 ? -4.638 -17.996 18.557 1.00 97.00 97 ALA A N 1
ATOM 747 C CA . ALA A 1 97 ? -3.605 -17.017 18.869 1.00 97.00 97 ALA A CA 1
ATOM 748 C C . ALA A 1 97 ? -2.238 -17.707 18.940 1.00 97.00 97 ALA A C 1
ATOM 750 O O . ALA A 1 97 ? -2.110 -18.790 19.498 1.00 97.00 97 ALA A O 1
ATOM 751 N N . TYR A 1 98 ? -1.201 -17.068 18.402 1.00 97.31 98 TYR A N 1
ATOM 752 C CA . TYR A 1 98 ? 0.170 -17.589 18.405 1.00 97.31 98 TYR A CA 1
ATOM 753 C C . TYR A 1 98 ? 0.711 -17.854 19.822 1.00 97.31 98 TYR A C 1
ATOM 755 O O . TYR A 1 98 ? 1.584 -18.699 20.006 1.00 97.31 98 TYR A O 1
ATOM 763 N N . LEU A 1 99 ? 0.214 -17.112 20.815 1.00 96.19 99 LEU A N 1
ATOM 764 C CA . LEU A 1 99 ? 0.643 -17.219 22.210 1.00 96.19 99 LEU A CA 1
ATOM 765 C C . LEU A 1 99 ? -0.131 -18.278 23.010 1.00 96.19 99 LEU A C 1
ATOM 767 O O . LEU A 1 99 ? 0.248 -18.558 24.146 1.00 96.19 99 LEU A O 1
ATOM 771 N N . ASP A 1 100 ? -1.172 -18.886 22.438 1.00 92.81 100 ASP A N 1
ATOM 772 C CA . ASP A 1 100 ? -1.910 -19.957 23.105 1.00 92.81 100 ASP A CA 1
ATOM 773 C C . ASP A 1 100 ? -1.108 -21.270 23.074 1.00 92.81 100 ASP A C 1
ATOM 775 O O . ASP A 1 100 ? -0.529 -21.671 22.058 1.00 92.81 100 ASP A O 1
ATOM 779 N N . THR A 1 101 ? -1.090 -21.978 24.204 1.00 89.00 101 THR A N 1
ATOM 780 C CA . THR A 1 101 ? -0.296 -23.207 24.382 1.00 89.00 101 THR A CA 1
ATOM 781 C C . THR A 1 101 ? -1.129 -24.487 24.405 1.00 89.00 101 THR A C 1
ATOM 783 O O . THR A 1 101 ? -0.590 -25.561 24.147 1.00 89.00 101 THR A O 1
ATOM 786 N N . ILE A 1 102 ? -2.429 -24.405 24.707 1.00 87.69 102 ILE A N 1
ATOM 787 C CA . ILE A 1 102 ? -3.301 -25.569 24.924 1.00 87.69 102 ILE A CA 1
ATOM 788 C C . ILE A 1 102 ? -4.347 -25.650 23.814 1.00 87.69 102 ILE A C 1
ATOM 790 O O . ILE A 1 102 ? -5.062 -24.683 23.563 1.00 87.69 102 ILE A O 1
ATOM 794 N N . ASN A 1 103 ? -4.485 -26.838 23.215 1.00 85.75 103 ASN A N 1
ATOM 795 C CA . ASN A 1 103 ? -5.507 -27.148 22.209 1.00 85.75 103 ASN A CA 1
ATOM 796 C C . ASN A 1 103 ? -5.507 -26.171 21.014 1.00 85.75 103 ASN A C 1
ATOM 798 O O . ASN A 1 103 ? -6.562 -25.746 20.541 1.00 85.75 103 ASN A O 1
ATOM 802 N N . THR A 1 104 ? -4.313 -25.791 20.556 1.00 91.56 104 THR A N 1
ATOM 803 C CA . THR A 1 104 ? -4.121 -24.919 19.398 1.00 91.56 104 THR A CA 1
ATOM 804 C C . THR A 1 104 ? -3.971 -25.716 18.110 1.00 91.56 104 THR A C 1
ATOM 806 O O . THR A 1 104 ? -3.341 -26.773 18.081 1.00 91.56 104 THR A O 1
ATOM 809 N N . ASP A 1 105 ? -4.551 -25.184 17.035 1.00 93.56 105 ASP A N 1
ATOM 810 C CA . ASP A 1 105 ? -4.455 -25.746 15.689 1.00 93.56 105 ASP A CA 1
ATOM 811 C C . ASP A 1 105 ? -3.893 -24.684 14.745 1.00 93.56 105 ASP A C 1
ATOM 813 O O . ASP A 1 105 ? -4.539 -23.674 14.457 1.00 93.56 105 ASP A O 1
ATOM 817 N N . TYR A 1 106 ? -2.680 -24.925 14.251 1.00 96.06 106 TYR A N 1
ATOM 818 C CA . TYR A 1 106 ? -1.972 -24.029 13.346 1.00 96.06 106 TYR A CA 1
ATOM 819 C C . TYR A 1 106 ? -1.928 -24.542 11.899 1.00 96.06 106 TYR A C 1
ATOM 821 O O . TYR A 1 106 ? -1.200 -23.985 11.067 1.00 96.06 106 TYR A O 1
ATOM 829 N N . ARG A 1 107 ? -2.709 -25.579 11.549 1.00 94.94 107 ARG A N 1
ATOM 830 C CA . ARG A 1 107 ? -2.780 -26.118 10.175 1.00 94.94 107 ARG A CA 1
ATOM 831 C C . ARG A 1 107 ? -3.213 -25.076 9.154 1.00 94.94 107 ARG A C 1
ATOM 833 O O . ARG A 1 107 ? -2.731 -25.088 8.022 1.00 94.94 107 ARG A O 1
ATOM 840 N N . HIS A 1 108 ? -4.099 -24.173 9.568 1.00 95.62 108 HIS A N 1
ATOM 841 C CA . HIS A 1 108 ? -4.651 -23.104 8.737 1.00 95.62 108 HIS A CA 1
ATOM 842 C C . HIS A 1 108 ? -4.157 -21.718 9.171 1.00 95.62 108 HIS A C 1
ATOM 844 O O . HIS A 1 108 ? -4.811 -20.713 8.897 1.00 95.62 108 HIS A O 1
ATOM 850 N N . GLY A 1 109 ? -2.976 -21.654 9.791 1.00 96.56 109 GLY A N 1
ATOM 851 C CA . GLY A 1 109 ? -2.296 -20.413 10.150 1.00 96.56 109 GLY A CA 1
ATOM 852 C C . GLY A 1 109 ? -2.436 -20.019 11.622 1.00 96.56 109 GLY A C 1
ATOM 853 O O . GLY A 1 109 ? -2.803 -20.838 12.456 1.00 96.56 109 GLY A O 1
ATOM 854 N N . ALA A 1 110 ? -2.050 -18.787 11.953 1.00 98.19 110 ALA A N 1
ATOM 855 C CA . ALA A 1 110 ? -1.926 -18.307 13.330 1.00 98.19 110 ALA A CA 1
ATOM 856 C C . ALA A 1 110 ? -2.201 -16.802 13.421 1.00 98.19 110 ALA A C 1
ATOM 858 O O . ALA A 1 110 ? -1.948 -16.053 12.472 1.00 98.19 110 ALA A O 1
ATOM 859 N N . ASN A 1 111 ? -2.684 -16.352 14.576 1.00 98.69 111 ASN A N 1
ATOM 860 C CA . ASN A 1 111 ? -2.953 -14.947 14.836 1.00 98.69 111 ASN A CA 1
ATOM 861 C C . ASN A 1 111 ? -1.920 -14.340 15.793 1.00 98.69 111 ASN A C 1
ATOM 863 O O . ASN A 1 111 ? -1.813 -14.755 16.943 1.00 98.69 111 ASN A O 1
ATOM 867 N N . PHE A 1 112 ? -1.179 -13.343 15.320 1.00 98.75 112 PHE A N 1
ATOM 868 C CA . PHE A 1 112 ? -0.161 -12.619 16.084 1.00 98.75 112 PHE A CA 1
ATOM 869 C C . PHE A 1 112 ? -0.681 -11.304 16.675 1.00 98.75 112 PHE A C 1
ATOM 871 O O . PHE A 1 112 ? 0.070 -10.612 17.358 1.00 98.75 112 PHE A O 1
ATOM 878 N N . ALA A 1 113 ? -1.935 -10.930 16.406 1.00 98.62 113 ALA A N 1
ATOM 879 C CA . ALA A 1 113 ? -2.523 -9.718 16.954 1.00 98.62 113 ALA A CA 1
ATOM 880 C C . ALA A 1 113 ? -2.586 -9.766 18.484 1.00 98.62 113 ALA A C 1
ATOM 882 O O . ALA A 1 113 ? -2.780 -10.818 19.094 1.00 98.62 113 ALA A O 1
ATOM 883 N N . THR A 1 114 ? -2.413 -8.607 19.114 1.00 97.50 114 THR A N 1
ATOM 884 C CA . THR A 1 114 ? -2.581 -8.462 20.559 1.00 97.50 114 THR A CA 1
ATOM 885 C C . THR A 1 114 ? -3.296 -7.156 20.877 1.00 97.50 114 THR A C 1
ATOM 887 O O . THR A 1 114 ? -3.015 -6.114 20.285 1.00 97.50 114 THR A O 1
ATOM 890 N N . GLY A 1 115 ? -4.233 -7.189 21.821 1.00 96.62 115 GLY A N 1
ATOM 891 C CA . GLY A 1 115 ? -4.919 -5.997 22.301 1.00 96.62 115 GLY A CA 1
ATOM 892 C C . GLY A 1 115 ? -3.952 -4.885 22.714 1.00 96.62 115 GLY A C 1
ATOM 893 O O . GLY A 1 115 ? -2.952 -5.138 23.379 1.00 96.62 115 GLY A O 1
ATOM 894 N N . GLY A 1 116 ? -4.227 -3.652 22.281 1.00 95.50 116 GLY A N 1
ATOM 895 C CA . GLY A 1 116 ? -3.368 -2.495 22.561 1.00 95.50 116 GLY A CA 1
ATOM 896 C C . GLY A 1 116 ? -2.104 -2.388 21.699 1.00 95.50 116 GLY A C 1
ATOM 897 O O . GLY A 1 116 ? -1.284 -1.501 21.937 1.00 95.50 116 GLY A O 1
ATOM 898 N N . SER A 1 117 ? -1.903 -3.266 20.712 1.00 98.19 117 SER A N 1
ATOM 899 C CA . SER A 1 117 ? -0.732 -3.210 19.832 1.00 98.19 117 SER A CA 1
ATOM 900 C C . SER A 1 117 ? -0.726 -1.990 18.914 1.00 98.19 117 SER A C 1
ATOM 902 O O . SER A 1 117 ? -1.757 -1.542 18.411 1.00 98.19 117 SER A O 1
ATOM 904 N N . THR A 1 118 ? 0.477 -1.481 18.671 1.00 98.50 118 THR A N 1
ATOM 905 C CA . THR A 1 118 ? 0.777 -0.344 17.798 1.00 98.50 118 THR A CA 1
ATOM 906 C C . THR A 1 118 ? 1.665 -0.771 16.632 1.00 98.50 118 THR A C 1
ATOM 908 O O . THR A 1 118 ? 2.349 -1.796 16.680 1.00 98.50 118 THR A O 1
ATOM 911 N N . ILE A 1 119 ? 1.695 0.030 15.571 1.00 98.75 119 ILE A N 1
ATOM 912 C CA . ILE A 1 119 ? 2.644 -0.137 14.471 1.00 98.75 119 ILE A CA 1
ATOM 913 C C . ILE A 1 119 ? 4.060 0.146 14.966 1.00 98.75 119 ILE A C 1
ATOM 915 O O . ILE A 1 119 ? 4.961 -0.657 14.737 1.00 98.75 119 ILE A O 1
ATOM 919 N N . ARG A 1 120 ? 4.255 1.282 15.645 1.00 95.81 120 ARG A N 1
ATOM 920 C CA . ARG A 1 120 ? 5.548 1.664 16.220 1.00 95.81 120 ARG A CA 1
ATOM 921 C C . ARG A 1 120 ? 5.601 1.292 17.695 1.00 95.81 120 ARG A C 1
ATOM 923 O O . ARG A 1 120 ? 4.630 1.509 18.417 1.00 95.81 120 ARG A O 1
ATOM 930 N N . ARG A 1 121 ? 6.754 0.814 18.167 1.00 95.50 121 ARG A N 1
ATOM 931 C CA . ARG A 1 121 ? 7.029 0.635 19.602 1.00 95.50 121 ARG A CA 1
ATOM 932 C C . ARG A 1 121 ? 6.775 1.934 20.375 1.00 95.50 121 ARG A C 1
ATOM 934 O O . ARG A 1 121 ? 7.183 3.007 19.930 1.00 95.50 121 ARG A O 1
ATOM 941 N N . GLN A 1 122 ? 6.128 1.827 21.530 1.00 93.75 122 GLN A N 1
ATOM 942 C CA . GLN A 1 122 ? 5.872 2.960 22.422 1.00 93.75 122 GLN A CA 1
ATOM 943 C C . GLN A 1 122 ? 6.723 2.848 23.682 1.00 93.75 122 GLN A C 1
ATOM 945 O O . GLN A 1 122 ? 7.083 1.751 24.104 1.00 93.75 122 GLN A O 1
ATOM 950 N N . ASN A 1 123 ? 7.039 3.994 24.282 1.00 90.56 123 ASN A N 1
ATOM 951 C CA . ASN A 1 123 ? 7.784 4.062 25.536 1.00 90.56 123 ASN A CA 1
ATOM 952 C C . ASN A 1 123 ? 6.833 4.062 26.744 1.00 90.56 123 ASN A C 1
ATOM 954 O O . ASN A 1 123 ? 6.875 4.955 27.586 1.00 90.56 123 ASN A O 1
ATOM 958 N N . GLU A 1 124 ? 5.917 3.097 26.774 1.00 90.56 124 GLU A N 1
ATOM 959 C CA . GLU A 1 124 ? 4.996 2.865 27.883 1.00 90.56 124 GLU A CA 1
ATOM 960 C C . GLU A 1 124 ? 4.600 1.390 27.936 1.00 90.56 124 GLU A C 1
ATOM 962 O O . GLU A 1 124 ? 4.756 0.653 26.961 1.00 90.56 124 GLU A O 1
ATOM 967 N N . THR A 1 125 ? 4.095 0.959 29.087 1.00 87.69 125 THR A N 1
ATOM 968 C CA . THR A 1 125 ? 3.695 -0.433 29.312 1.00 87.69 125 THR A CA 1
ATOM 969 C C . THR A 1 125 ? 2.183 -0.611 29.249 1.00 87.69 125 THR A C 1
ATOM 971 O O . THR A 1 125 ? 1.405 0.343 29.383 1.00 87.69 125 THR A O 1
ATOM 974 N N . ILE A 1 126 ? 1.759 -1.870 29.144 1.00 89.25 126 ILE A N 1
ATOM 975 C CA . ILE A 1 126 ? 0.345 -2.236 29.170 1.00 89.25 126 ILE A CA 1
ATOM 976 C C . ILE A 1 126 ? -0.359 -1.802 30.465 1.00 89.25 126 ILE A C 1
ATOM 978 O O . ILE A 1 126 ? -1.530 -1.443 30.435 1.00 89.25 126 ILE A O 1
ATOM 982 N N . PHE A 1 127 ? 0.363 -1.739 31.586 1.00 89.19 127 PHE A N 1
ATOM 983 C CA . PHE A 1 127 ? -0.181 -1.333 32.886 1.00 89.19 127 PHE A CA 1
ATOM 984 C C . PHE A 1 127 ? -0.293 0.188 33.062 1.00 89.19 127 PHE A C 1
ATOM 986 O O . PHE A 1 127 ? -0.902 0.645 34.024 1.00 89.19 127 PHE A O 1
ATOM 993 N N . GLN A 1 128 ? 0.296 0.976 32.157 1.00 87.38 128 GLN A N 1
ATOM 994 C CA . GLN A 1 128 ? 0.239 2.440 32.188 1.00 87.38 128 GLN A CA 1
ATOM 995 C C . GLN A 1 128 ? -0.781 2.981 31.189 1.00 87.38 128 GLN A C 1
ATOM 997 O O . GLN A 1 128 ? -1.691 3.715 31.562 1.00 87.38 128 GLN A O 1
ATOM 1002 N N . GLY A 1 129 ? -0.611 2.631 29.912 1.00 84.88 129 GLY A N 1
ATOM 1003 C CA . GLY A 1 129 ? -1.402 3.181 28.810 1.00 84.88 129 GLY A CA 1
ATOM 1004 C C . GLY A 1 129 ? -2.238 2.151 28.062 1.00 84.88 129 GLY A C 1
ATOM 1005 O O . GLY A 1 129 ? -2.823 2.496 27.039 1.00 84.88 129 GLY A O 1
ATOM 1006 N N . GLY A 1 130 ? -2.258 0.891 28.514 1.00 89.38 130 GLY A N 1
ATOM 1007 C CA . GLY A 1 130 ? -2.900 -0.201 27.781 1.00 89.38 130 GLY A CA 1
ATOM 1008 C C . GLY A 1 130 ? -2.177 -0.580 26.487 1.00 89.38 130 GLY A C 1
ATOM 1009 O O . GLY A 1 130 ? -2.775 -1.226 25.633 1.00 89.38 130 GLY A O 1
ATOM 1010 N N . ILE A 1 131 ? -0.913 -0.171 26.312 1.00 94.69 131 ILE A N 1
ATOM 1011 C CA . ILE A 1 131 ? -0.148 -0.441 25.091 1.00 94.69 131 ILE A CA 1
ATOM 1012 C C . ILE A 1 131 ? 0.615 -1.752 25.209 1.00 94.69 131 ILE A C 1
ATOM 1014 O O . ILE A 1 131 ? 1.409 -1.961 26.128 1.00 94.69 131 ILE A O 1
ATOM 1018 N N . SER A 1 132 ? 0.377 -2.635 24.246 1.00 94.94 132 SER A N 1
ATOM 1019 C CA . SER A 1 132 ? 1.032 -3.935 24.177 1.00 94.94 132 SER A CA 1
ATOM 1020 C C . SER A 1 132 ? 2.491 -3.794 23.728 1.00 94.94 132 SER A C 1
ATOM 1022 O O . SER A 1 132 ? 2.776 -3.059 22.777 1.00 94.94 132 SER A O 1
ATOM 1024 N N . PRO A 1 133 ? 3.434 -4.540 24.337 1.00 95.62 133 PRO A N 1
ATOM 1025 C CA . PRO A 1 133 ? 4.807 -4.603 23.845 1.00 95.62 133 PRO A CA 1
ATOM 1026 C C . PRO A 1 133 ? 4.920 -5.383 22.524 1.00 95.62 133 PRO A C 1
ATOM 1028 O O . PRO A 1 133 ? 5.952 -5.311 21.857 1.00 95.62 133 PRO A O 1
ATOM 1031 N N . PHE A 1 134 ? 3.871 -6.098 22.105 1.00 97.19 134 PHE A N 1
ATOM 1032 C CA . PHE A 1 134 ? 3.811 -6.816 20.832 1.00 97.19 134 PHE A CA 1
ATOM 1033 C C . PHE A 1 134 ? 3.372 -5.885 19.698 1.00 97.19 134 PHE A C 1
ATOM 1035 O O . PHE A 1 134 ? 2.303 -6.040 19.109 1.00 97.19 134 PHE A O 1
ATOM 1042 N N . SER A 1 135 ? 4.200 -4.885 19.407 1.00 98.38 135 SER A N 1
ATOM 1043 C CA . SER A 1 135 ? 4.043 -4.003 18.240 1.00 98.38 135 SER A CA 1
ATOM 1044 C C . SER A 1 135 ? 4.208 -4.768 16.919 1.00 98.38 135 SER A C 1
ATOM 1046 O O . SER A 1 135 ? 4.661 -5.914 16.909 1.00 98.38 135 SER A O 1
ATOM 1048 N N . LEU A 1 136 ? 3.821 -4.168 15.789 1.00 98.81 136 LEU A N 1
ATOM 1049 C CA . LEU A 1 136 ? 3.773 -4.863 14.492 1.00 98.81 136 LEU A CA 1
ATOM 1050 C C . LEU A 1 136 ? 5.103 -5.518 14.089 1.00 98.81 136 LEU A C 1
ATOM 1052 O O . LEU A 1 136 ? 5.107 -6.604 13.503 1.00 98.81 136 LEU A O 1
ATOM 1056 N N . ASP A 1 137 ? 6.235 -4.890 14.401 1.00 98.38 137 ASP A N 1
ATOM 1057 C CA . ASP A 1 137 ? 7.554 -5.459 14.130 1.00 98.38 137 ASP A CA 1
ATOM 1058 C C . ASP A 1 137 ? 7.830 -6.689 15.011 1.00 98.38 137 ASP A C 1
ATOM 1060 O O . ASP A 1 137 ? 8.383 -7.678 14.530 1.00 98.38 137 ASP A O 1
ATOM 1064 N N . ILE A 1 138 ? 7.372 -6.683 16.266 1.00 98.56 138 ILE A N 1
ATOM 1065 C CA . ILE A 1 138 ? 7.435 -7.844 17.161 1.00 98.56 138 ILE A CA 1
ATOM 1066 C C . ILE A 1 138 ? 6.529 -8.971 16.663 1.00 98.56 138 ILE A C 1
ATO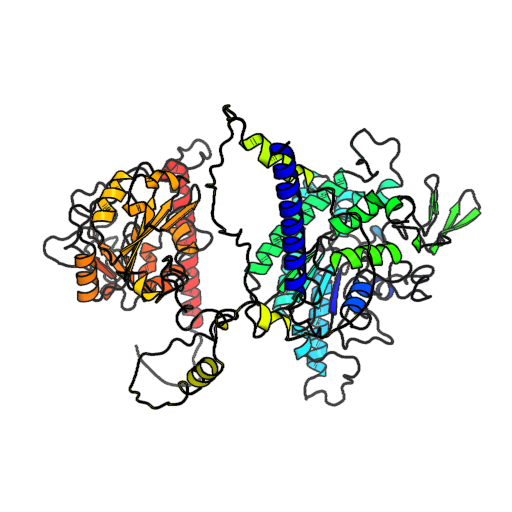M 1068 O O . ILE A 1 138 ? 6.986 -10.109 16.574 1.00 98.56 138 ILE A O 1
ATOM 1072 N N . GLN A 1 139 ? 5.291 -8.673 16.261 1.00 98.81 139 GLN A N 1
ATOM 1073 C CA . GLN A 1 139 ? 4.388 -9.663 15.656 1.00 98.81 139 GLN A CA 1
ATOM 1074 C C . GLN A 1 139 ? 4.997 -10.263 14.379 1.00 98.81 139 GLN A C 1
ATOM 1076 O O . GLN A 1 139 ? 4.942 -11.469 14.140 1.00 98.81 139 GLN A O 1
ATOM 1081 N N . THR A 1 140 ? 5.673 -9.435 13.579 1.00 98.81 140 THR A N 1
ATOM 1082 C CA . THR A 1 140 ? 6.414 -9.880 12.391 1.00 98.81 140 THR A CA 1
ATOM 1083 C C . THR A 1 140 ? 7.559 -10.829 12.761 1.00 98.81 140 THR A C 1
ATOM 1085 O O . THR A 1 140 ? 7.742 -11.856 12.107 1.00 98.81 140 THR A O 1
ATOM 1088 N N . ILE A 1 141 ? 8.317 -10.533 13.822 1.00 98.56 141 ILE A N 1
ATOM 1089 C CA . ILE A 1 141 ? 9.376 -11.418 14.332 1.00 98.56 141 ILE A CA 1
ATOM 1090 C C . ILE A 1 141 ? 8.788 -12.742 14.835 1.00 98.56 141 ILE A C 1
ATOM 1092 O O . ILE A 1 141 ? 9.341 -13.799 14.529 1.00 98.56 141 ILE A O 1
ATOM 1096 N N . GLN A 1 142 ? 7.665 -12.704 15.554 1.00 98.69 142 GLN A N 1
ATOM 1097 C CA . GLN A 1 142 ? 6.959 -13.904 16.010 1.00 98.69 142 GLN A CA 1
ATOM 1098 C C . GLN A 1 142 ? 6.567 -14.797 14.829 1.00 98.69 142 GLN A C 1
ATOM 1100 O O . GLN A 1 142 ? 6.854 -15.991 14.858 1.00 98.69 142 GLN A O 1
ATOM 1105 N N . PHE A 1 143 ? 6.026 -14.225 13.747 1.00 98.75 143 PHE A N 1
ATOM 1106 C CA . PHE A 1 143 ? 5.739 -14.976 12.522 1.00 98.75 143 PHE A CA 1
ATOM 1107 C C . PHE A 1 143 ? 6.990 -15.601 11.900 1.00 98.75 143 PHE A C 1
ATOM 1109 O O . PHE A 1 143 ? 6.967 -16.766 11.506 1.00 98.75 143 PHE A O 1
ATOM 1116 N N . ILE A 1 144 ? 8.092 -14.853 11.811 1.00 98.56 144 ILE A N 1
ATOM 1117 C CA . ILE A 1 144 ? 9.343 -15.362 11.232 1.00 98.56 144 ILE A CA 1
ATOM 1118 C C . ILE A 1 144 ? 9.872 -16.547 12.052 1.00 98.56 144 ILE A C 1
ATOM 1120 O O . ILE A 1 144 ? 10.258 -17.564 11.474 1.00 98.56 144 ILE A O 1
ATOM 1124 N N . GLN A 1 145 ? 9.845 -16.444 13.384 1.00 98.19 145 GLN A N 1
ATOM 1125 C CA . GLN A 1 145 ? 10.239 -17.535 14.276 1.00 98.19 145 GLN A CA 1
ATOM 1126 C C . GLN A 1 145 ? 9.299 -18.734 14.154 1.00 98.19 145 GLN A C 1
ATOM 1128 O O . GLN A 1 145 ? 9.771 -19.857 13.992 1.00 98.19 145 GLN A O 1
ATOM 1133 N N . PHE A 1 146 ? 7.986 -18.496 14.190 1.00 97.75 146 PHE A N 1
ATOM 1134 C CA . PHE A 1 146 ? 6.963 -19.520 14.009 1.00 97.75 146 PHE A CA 1
ATOM 1135 C C . PHE A 1 146 ? 7.200 -20.295 12.713 1.00 97.75 146 PHE A C 1
ATOM 1137 O O . PHE A 1 146 ? 7.357 -21.513 12.733 1.00 97.75 146 PHE A O 1
ATOM 1144 N N . LYS A 1 147 ? 7.331 -19.583 11.589 1.00 97.50 147 LYS A N 1
ATOM 1145 C CA . LYS A 1 147 ? 7.587 -20.187 10.284 1.00 97.50 147 LYS A CA 1
ATOM 1146 C C . LYS A 1 147 ? 8.878 -21.002 10.268 1.00 97.50 147 LYS A C 1
ATOM 1148 O O . LYS A 1 147 ? 8.878 -22.107 9.736 1.00 97.50 147 LYS A O 1
ATOM 1153 N N . SER A 1 148 ? 9.964 -20.469 10.830 1.00 97.12 148 SER A N 1
ATOM 1154 C CA . SER A 1 148 ? 11.247 -21.176 10.881 1.00 97.12 148 SER A CA 1
ATOM 1155 C C . SER A 1 148 ? 11.139 -22.486 11.660 1.00 97.12 148 SER A C 1
ATOM 1157 O O . SER A 1 148 ? 11.614 -23.505 11.176 1.00 97.12 148 SER A O 1
ATOM 1159 N N . ARG A 1 149 ? 10.483 -22.469 12.827 1.00 95.94 149 ARG A N 1
ATOM 1160 C CA . ARG A 1 149 ? 10.284 -23.664 13.663 1.00 95.94 149 ARG A CA 1
ATOM 1161 C C . ARG A 1 149 ? 9.368 -24.682 12.998 1.00 95.94 149 ARG A C 1
ATOM 1163 O O . ARG A 1 149 ? 9.642 -25.869 13.064 1.00 95.94 149 ARG A O 1
ATOM 1170 N N . VAL A 1 150 ? 8.310 -24.230 12.321 1.00 95.56 150 VAL A N 1
ATOM 1171 C CA . VAL A 1 150 ? 7.471 -25.133 11.527 1.00 95.56 150 VAL A CA 1
ATOM 1172 C C . VAL A 1 150 ? 8.330 -25.817 10.467 1.00 95.56 150 VAL A C 1
ATOM 1174 O O . VAL A 1 150 ? 8.367 -27.037 10.439 1.00 95.56 150 VAL A O 1
ATOM 1177 N N . ILE A 1 151 ? 9.069 -25.070 9.641 1.00 95.62 151 ILE A N 1
ATOM 1178 C CA . ILE A 1 151 ? 9.918 -25.652 8.583 1.00 95.62 151 ILE A CA 1
ATOM 1179 C C . ILE A 1 151 ? 10.924 -26.663 9.146 1.00 95.62 151 ILE A C 1
ATOM 1181 O O . ILE A 1 151 ? 11.077 -27.734 8.565 1.00 95.62 151 ILE A O 1
ATOM 1185 N N . ASP A 1 152 ? 11.558 -26.337 10.269 1.00 95.44 152 ASP A N 1
ATOM 1186 C CA . ASP A 1 152 ? 12.494 -27.216 10.970 1.00 95.44 152 ASP A CA 1
ATOM 1187 C C . ASP A 1 152 ? 11.837 -28.544 11.374 1.00 95.44 152 ASP A C 1
ATOM 1189 O O . ASP A 1 152 ? 12.317 -29.606 11.000 1.00 95.44 152 ASP A O 1
ATOM 1193 N N . LEU A 1 153 ? 10.646 -28.514 11.983 1.00 96.00 153 LEU A N 1
ATOM 1194 C CA . LEU A 1 153 ? 9.900 -29.735 12.324 1.00 96.00 153 LEU A CA 1
ATOM 1195 C C . LEU A 1 153 ? 9.523 -30.580 11.095 1.00 96.00 153 LEU A C 1
ATOM 1197 O O . LEU A 1 153 ? 9.327 -31.789 11.208 1.00 96.00 153 LEU A O 1
ATOM 1201 N N . TRP A 1 154 ? 9.421 -29.976 9.907 1.00 94.75 154 TRP A N 1
ATOM 1202 C CA . TRP A 1 154 ? 9.199 -30.702 8.653 1.00 94.75 154 TRP A CA 1
ATOM 1203 C C . TRP A 1 154 ? 10.483 -31.301 8.049 1.00 94.75 154 TRP A C 1
ATOM 1205 O O . TRP A 1 154 ? 10.368 -32.076 7.097 1.00 94.75 154 TRP A O 1
ATOM 1215 N N . HIS A 1 155 ? 11.670 -31.008 8.592 1.00 93.88 155 HIS A N 1
ATOM 1216 C CA . HIS A 1 155 ? 12.949 -31.529 8.108 1.00 93.88 155 HIS A CA 1
ATOM 1217 C C . HIS A 1 155 ? 13.048 -33.061 8.276 1.00 93.88 155 HIS A C 1
ATOM 1219 O O . HIS A 1 155 ? 12.539 -33.603 9.265 1.00 93.88 155 HIS A O 1
ATOM 1225 N N . PRO A 1 156 ? 13.707 -33.786 7.347 1.00 91.06 156 PRO A N 1
ATOM 1226 C CA . PRO A 1 156 ? 13.898 -35.236 7.452 1.00 91.06 156 PRO A CA 1
ATOM 1227 C C . PRO A 1 156 ? 14.589 -35.700 8.742 1.00 91.06 156 PRO A C 1
ATOM 1229 O O . PRO A 1 156 ? 14.314 -36.804 9.204 1.00 91.06 156 PRO A O 1
ATOM 1232 N N . ASP A 1 157 ? 15.416 -34.845 9.349 1.00 93.56 157 ASP A N 1
ATOM 1233 C CA . ASP A 1 157 ? 16.121 -35.132 10.611 1.00 93.56 157 ASP A CA 1
ATOM 1234 C C . ASP A 1 157 ? 15.193 -35.160 11.841 1.00 93.56 157 ASP A C 1
ATOM 1236 O O . ASP A 1 157 ? 15.594 -35.594 12.920 1.00 93.56 157 ASP A O 1
ATOM 1240 N N . HIS A 1 158 ? 13.928 -34.753 11.682 1.00 90.69 158 HIS A N 1
ATOM 1241 C CA . HIS A 1 158 ? 12.895 -34.800 12.718 1.00 90.69 158 HIS A CA 1
ATOM 1242 C C . HIS A 1 158 ? 11.732 -35.733 12.320 1.00 90.69 158 HIS A C 1
ATOM 1244 O O . HIS A 1 158 ? 10.584 -35.292 12.180 1.00 90.69 158 HIS A O 1
ATOM 1250 N N . PRO A 1 159 ? 11.978 -37.048 12.140 1.00 86.31 159 PRO A N 1
ATOM 1251 C CA . PRO A 1 159 ? 10.958 -37.983 11.662 1.00 86.31 159 PRO A CA 1
ATOM 1252 C C . PRO A 1 159 ? 9.843 -38.234 12.688 1.00 86.31 159 PRO A C 1
ATOM 1254 O O . PRO A 1 159 ? 8.738 -38.607 12.304 1.00 86.31 159 PRO A O 1
ATOM 1257 N N . THR A 1 160 ? 10.108 -38.004 13.978 1.00 91.81 160 THR A N 1
ATOM 1258 C CA . THR A 1 160 ? 9.159 -38.213 15.084 1.00 91.81 160 THR A CA 1
ATOM 1259 C C . THR A 1 160 ? 8.381 -36.956 15.481 1.00 91.81 160 THR A C 1
ATOM 1261 O O . THR A 1 160 ? 7.588 -37.013 16.418 1.00 91.81 160 THR A O 1
ATOM 1264 N N . ALA A 1 161 ? 8.609 -35.814 14.823 1.00 90.62 161 ALA A N 1
ATOM 1265 C CA . ALA A 1 161 ? 7.884 -34.584 15.129 1.00 90.62 161 ALA A CA 1
ATOM 1266 C C . ALA A 1 161 ? 6.389 -34.729 14.794 1.00 90.62 161 ALA A C 1
ATOM 1268 O O . ALA A 1 161 ? 6.038 -35.123 13.678 1.00 90.62 161 ALA A O 1
ATOM 1269 N N . ASP A 1 162 ? 5.513 -34.361 15.735 1.00 90.69 162 ASP A N 1
ATOM 1270 C CA . ASP A 1 162 ? 4.074 -34.283 15.478 1.00 90.69 162 ASP A CA 1
ATOM 1271 C C . ASP A 1 162 ? 3.757 -33.066 14.597 1.00 90.69 162 ASP A C 1
ATOM 1273 O O . ASP A 1 162 ? 4.002 -31.914 14.958 1.00 90.69 162 ASP A O 1
ATOM 1277 N N . LYS A 1 163 ? 3.211 -33.341 13.411 1.00 92.75 163 LYS A N 1
ATOM 1278 C CA . LYS A 1 163 ? 2.852 -32.350 12.386 1.00 92.75 163 LYS A CA 1
ATOM 1279 C C . LYS A 1 163 ? 1.334 -32.199 12.257 1.00 92.75 163 LYS A C 1
ATOM 1281 O O . LYS A 1 163 ? 0.872 -31.458 11.392 1.00 92.75 163 LYS A O 1
ATOM 1286 N N . SER A 1 164 ? 0.554 -32.891 13.095 1.00 92.44 164 SER A N 1
ATOM 1287 C CA . SER A 1 164 ? -0.909 -32.983 12.996 1.00 92.44 164 SER A CA 1
ATOM 1288 C C . SER A 1 164 ? -1.616 -31.636 13.132 1.00 92.44 164 SER A C 1
ATOM 1290 O O . SER A 1 164 ? -2.676 -31.459 12.539 1.00 92.44 164 SER A O 1
ATOM 1292 N N . GLN A 1 165 ? -1.013 -30.686 13.852 1.00 93.25 165 GLN A N 1
ATOM 1293 C CA . GLN A 1 165 ? -1.528 -29.329 14.065 1.00 93.25 165 GLN A CA 1
ATOM 1294 C C . GLN A 1 165 ? -0.728 -28.252 13.313 1.00 93.25 165 GLN A C 1
ATOM 1296 O O . GLN A 1 165 ? -0.887 -27.067 13.590 1.00 93.25 165 GLN A O 1
ATOM 1301 N N . LEU A 1 166 ? 0.159 -28.626 12.382 1.00 94.31 166 LEU A N 1
ATOM 1302 C CA . LEU A 1 166 ? 1.060 -27.686 11.707 1.00 94.31 166 LEU A CA 1
ATOM 1303 C C . LEU A 1 166 ? 0.774 -27.590 10.208 1.00 94.31 166 LEU A C 1
ATOM 1305 O O . LEU A 1 166 ? 0.510 -28.582 9.530 1.00 94.31 166 LEU A O 1
ATOM 1309 N N . GLN A 1 167 ? 0.881 -26.377 9.665 1.00 93.19 167 GLN A N 1
ATOM 1310 C CA . GLN A 1 167 ? 0.791 -26.156 8.224 1.00 93.19 167 GLN A CA 1
ATOM 1311 C C . GLN A 1 167 ? 2.030 -26.714 7.498 1.00 93.19 167 GLN A C 1
ATOM 1313 O O . GLN A 1 167 ? 3.145 -26.688 8.025 1.00 93.19 167 GLN A O 1
ATOM 1318 N N . ARG A 1 168 ? 1.853 -27.171 6.252 1.00 93.75 168 ARG A N 1
ATOM 1319 C CA . ARG A 1 168 ? 2.970 -27.556 5.375 1.00 93.75 168 ARG A CA 1
ATOM 1320 C C . ARG A 1 168 ? 3.825 -26.340 4.973 1.00 93.75 168 ARG A C 1
ATOM 1322 O O . ARG A 1 168 ? 3.265 -25.293 4.646 1.00 93.75 168 ARG A O 1
ATOM 1329 N N . PRO A 1 169 ? 5.159 -26.479 4.857 1.00 93.81 169 PRO A N 1
ATOM 1330 C CA . PRO A 1 169 ? 6.060 -25.390 4.463 1.00 93.81 169 PRO A CA 1
ATOM 1331 C C . PRO A 1 169 ? 5.680 -24.643 3.170 1.00 93.81 169 PRO A C 1
ATOM 1333 O O . PRO A 1 169 ? 5.780 -23.415 3.100 1.00 93.81 169 PRO A O 1
ATOM 1336 N N . ASP A 1 170 ? 5.197 -25.350 2.149 1.00 90.19 170 ASP A N 1
ATOM 1337 C CA . ASP A 1 170 ? 4.838 -24.731 0.863 1.00 90.19 170 ASP A CA 1
ATOM 1338 C C . ASP A 1 170 ? 3.549 -23.896 0.921 1.00 90.19 170 ASP A C 1
ATOM 1340 O O . ASP A 1 170 ? 3.323 -23.003 0.089 1.00 90.19 170 ASP A O 1
ATOM 1344 N N . ASP A 1 171 ? 2.709 -24.160 1.922 1.00 92.88 171 ASP A N 1
ATOM 1345 C CA . ASP A 1 171 ? 1.392 -23.554 2.073 1.00 92.88 171 ASP A CA 1
ATOM 1346 C C . ASP A 1 171 ? 1.468 -22.137 2.678 1.00 92.88 171 ASP A C 1
ATOM 1348 O O . ASP A 1 171 ? 0.585 -21.323 2.401 1.00 92.88 171 ASP A O 1
ATOM 1352 N N . PHE A 1 172 ? 2.584 -21.752 3.323 1.00 94.12 172 PHE A N 1
ATOM 1353 C CA . PHE A 1 172 ? 2.827 -20.366 3.771 1.00 94.12 172 PHE A CA 1
ATOM 1354 C C . PHE A 1 172 ? 2.669 -19.339 2.637 1.00 94.12 172 PHE A C 1
ATOM 1356 O O . PHE A 1 172 ? 2.188 -18.228 2.850 1.00 94.12 172 PHE A O 1
ATOM 1363 N N . SER A 1 173 ? 3.078 -19.695 1.413 1.00 92.38 173 SER A N 1
ATOM 1364 C CA . SER A 1 173 ? 2.977 -18.804 0.245 1.00 92.38 173 SER A CA 1
ATOM 1365 C C . SER A 1 173 ? 1.566 -18.719 -0.353 1.00 92.38 173 SER A C 1
ATOM 1367 O O . SER A 1 173 ? 1.315 -17.864 -1.204 1.00 92.38 173 SER A O 1
ATOM 1369 N N . LYS A 1 174 ? 0.662 -19.603 0.087 1.00 93.31 174 LYS A N 1
ATOM 1370 C CA . LYS A 1 174 ? -0.745 -19.710 -0.323 1.00 93.31 174 LYS A CA 1
ATOM 1371 C C . LYS A 1 174 ? -1.703 -19.201 0.764 1.00 93.31 174 LYS A C 1
ATOM 1373 O O . LYS A 1 174 ? -2.916 -19.312 0.601 1.00 93.31 174 LYS A O 1
ATOM 1378 N N . ALA A 1 175 ? -1.171 -18.685 1.870 1.00 96.12 175 ALA A N 1
ATOM 1379 C CA . ALA A 1 175 ? -1.945 -18.104 2.956 1.00 96.12 175 ALA A CA 1
ATOM 1380 C C . ALA A 1 175 ? -2.310 -16.634 2.678 1.00 96.12 175 ALA A C 1
ATOM 1382 O O . ALA A 1 175 ? -1.625 -15.933 1.922 1.00 96.12 175 ALA A O 1
ATOM 1383 N N . LEU A 1 176 ? -3.385 -16.173 3.315 1.00 97.69 176 LEU A N 1
ATOM 1384 C CA . LEU A 1 176 ? -3.793 -14.772 3.337 1.00 97.69 176 LEU A CA 1
ATOM 1385 C C . LEU A 1 176 ? -3.221 -14.083 4.584 1.00 97.69 176 LEU A C 1
ATOM 1387 O O . LEU A 1 176 ? -3.388 -14.565 5.700 1.00 97.69 176 LEU A O 1
ATOM 1391 N N . PHE A 1 177 ? -2.554 -12.949 4.394 1.00 98.62 177 PHE A N 1
ATOM 1392 C CA . PHE A 1 177 ? -1.967 -12.148 5.464 1.00 98.62 177 PHE A CA 1
ATOM 1393 C C . PHE A 1 177 ? -2.874 -10.952 5.737 1.00 98.62 177 PHE A C 1
ATOM 1395 O O . PHE A 1 177 ? -2.975 -10.053 4.900 1.00 98.62 177 PHE A O 1
ATOM 1402 N N . THR A 1 178 ? -3.554 -10.941 6.876 1.00 98.69 178 THR A N 1
ATOM 1403 C CA . THR A 1 178 ? -4.490 -9.874 7.259 1.00 98.69 178 THR A CA 1
ATOM 1404 C C . THR A 1 178 ? -3.821 -8.920 8.242 1.00 98.69 178 THR A C 1
ATOM 1406 O O . THR A 1 178 ? -3.076 -9.361 9.115 1.00 98.69 178 THR A O 1
ATOM 1409 N N . ILE A 1 179 ? -4.038 -7.612 8.069 1.00 98.75 179 ILE A N 1
ATOM 1410 C CA . ILE A 1 179 ? -3.448 -6.579 8.924 1.00 98.75 179 ILE A CA 1
ATOM 1411 C C . ILE A 1 179 ? -4.511 -5.545 9.313 1.00 98.75 179 ILE A C 1
ATOM 1413 O O . ILE A 1 179 ? -4.979 -4.819 8.437 1.00 98.75 179 ILE A O 1
ATOM 1417 N N . ASP A 1 180 ? -4.844 -5.456 10.604 1.00 98.25 180 ASP A N 1
ATOM 1418 C CA . ASP A 1 180 ? -5.719 -4.424 11.197 1.00 98.25 180 ASP A CA 1
ATOM 1419 C C . ASP A 1 180 ? -5.013 -3.773 12.396 1.00 98.25 180 ASP A C 1
ATOM 1421 O O . ASP A 1 180 ? -4.981 -4.324 13.498 1.00 98.25 180 ASP A O 1
ATOM 1425 N N . ILE A 1 181 ? -4.336 -2.646 12.144 1.00 98.62 181 ILE A N 1
ATOM 1426 C CA . ILE A 1 181 ? -3.509 -1.958 13.141 1.00 98.62 181 ILE A CA 1
ATOM 1427 C C . ILE A 1 181 ? -3.333 -0.469 12.820 1.00 98.62 181 ILE A C 1
ATOM 1429 O O . ILE A 1 181 ? -3.386 -0.043 11.665 1.00 98.62 181 ILE A O 1
ATOM 1433 N N . GLY A 1 182 ? -3.052 0.327 13.853 1.00 97.94 182 GLY A N 1
ATOM 1434 C CA . GLY A 1 182 ? -2.722 1.754 13.754 1.00 97.94 182 GLY A CA 1
ATOM 1435 C C . GLY A 1 182 ? -3.656 2.653 14.561 1.00 97.94 182 GLY A C 1
ATOM 1436 O O . GLY A 1 182 ? -3.327 3.810 14.816 1.00 97.94 182 GLY A O 1
ATOM 1437 N N . GLN A 1 183 ? -4.808 2.132 15.008 1.00 97.38 183 GLN A N 1
ATOM 1438 C CA . GLN A 1 183 ? -5.728 2.857 15.891 1.00 97.38 183 GLN A CA 1
ATOM 1439 C C . GLN A 1 183 ? -5.041 3.271 17.198 1.00 97.38 183 GLN A C 1
ATOM 1441 O O . GLN A 1 183 ? -5.161 4.421 17.626 1.00 97.38 183 GLN A O 1
ATOM 1446 N N . ASN A 1 184 ? -4.271 2.361 17.800 1.00 98.06 184 ASN A N 1
ATOM 1447 C CA . ASN A 1 184 ? -3.571 2.635 19.052 1.00 98.06 184 ASN A CA 1
ATOM 1448 C C . ASN A 1 184 ? -2.436 3.655 18.883 1.00 98.06 184 ASN A C 1
ATOM 1450 O O . ASN A 1 184 ? -2.247 4.470 19.778 1.00 98.06 184 ASN A O 1
ATOM 1454 N N . ASP A 1 185 ? -1.740 3.706 17.737 1.00 98.38 185 ASP A N 1
ATOM 1455 C CA . ASP A 1 185 ? -0.722 4.738 17.481 1.00 98.38 185 ASP A CA 1
ATOM 1456 C C . ASP A 1 185 ? -1.338 6.146 17.522 1.00 98.38 185 ASP A C 1
ATOM 1458 O O . ASP A 1 185 ? -0.763 7.069 18.103 1.00 98.38 185 ASP A O 1
ATOM 1462 N N . LEU A 1 186 ? -2.538 6.306 16.949 1.00 98.06 186 LEU A N 1
ATOM 1463 C CA . LEU A 1 186 ? -3.275 7.567 17.012 1.00 98.06 186 LEU A CA 1
ATOM 1464 C C . LEU A 1 186 ? -3.786 7.855 18.426 1.00 98.06 186 LEU A C 1
ATOM 1466 O O . LEU A 1 186 ? -3.671 8.990 18.878 1.00 98.06 186 LEU A O 1
ATOM 1470 N N . SER A 1 187 ? -4.294 6.844 19.138 1.00 95.69 187 SER A N 1
ATOM 1471 C CA . SER A 1 187 ? -4.737 6.971 20.535 1.00 95.69 187 SER A CA 1
ATOM 1472 C C . SER A 1 187 ? -3.614 7.472 21.454 1.00 95.69 187 SER A C 1
ATOM 1474 O O . SER A 1 187 ? -3.788 8.455 22.180 1.00 95.69 187 SER A O 1
ATOM 1476 N N . VAL A 1 188 ? -2.420 6.877 21.352 1.00 96.00 188 VAL A N 1
ATOM 1477 C CA . VAL A 1 188 ? -1.215 7.339 22.061 1.00 96.00 188 VAL A CA 1
ATOM 1478 C C . VAL A 1 188 ? -0.880 8.771 21.663 1.00 96.00 188 VAL A C 1
ATOM 1480 O O . VAL A 1 188 ? -0.645 9.616 22.527 1.00 96.00 188 VAL A O 1
ATOM 1483 N N . GLY A 1 189 ? -0.917 9.072 20.364 1.00 96.38 189 GLY A N 1
ATOM 1484 C CA . GLY A 1 189 ? -0.683 10.412 19.845 1.00 96.38 189 GLY A CA 1
ATOM 1485 C C . GLY A 1 189 ? -1.632 11.461 20.425 1.00 96.38 189 GLY A C 1
ATOM 1486 O O . GLY A 1 189 ? -1.180 12.524 20.833 1.00 96.38 189 GLY A O 1
ATOM 1487 N N . PHE A 1 190 ? -2.931 11.169 20.514 1.00 95.69 190 PHE A N 1
ATOM 1488 C CA . PHE A 1 190 ? -3.916 12.095 21.081 1.00 95.69 190 PHE A CA 1
ATOM 1489 C C . PHE A 1 190 ? -3.705 12.350 22.574 1.00 95.69 190 PHE A C 1
ATOM 1491 O O . PHE A 1 190 ? -4.015 13.442 23.046 1.00 95.69 190 PHE A O 1
ATOM 1498 N N . ARG A 1 191 ? -3.178 11.367 23.311 1.00 92.94 191 ARG A N 1
ATOM 1499 C CA . ARG A 1 191 ? -2.885 11.496 24.743 1.00 92.94 191 ARG A CA 1
ATOM 1500 C C . ARG A 1 191 ? -1.567 12.219 25.023 1.00 92.94 191 ARG A C 1
ATOM 1502 O O . ARG A 1 191 ? -1.461 12.893 26.041 1.00 92.94 191 ARG A O 1
ATOM 1509 N N . THR A 1 192 ? -0.566 12.057 24.159 1.00 94.12 192 THR A N 1
ATOM 1510 C CA . THR A 1 192 ? 0.827 12.432 24.474 1.00 94.12 192 THR A CA 1
ATOM 1511 C C . THR A 1 192 ? 1.405 13.549 23.606 1.00 94.12 192 THR A C 1
ATOM 1513 O O . THR A 1 192 ? 2.411 14.143 23.988 1.00 94.12 192 THR A O 1
ATOM 1516 N N . LEU A 1 193 ? 0.799 13.865 22.457 1.00 95.69 193 LEU A N 1
ATOM 1517 C CA . LEU A 1 193 ? 1.348 14.801 21.474 1.00 95.69 193 LEU A CA 1
ATOM 1518 C C . LEU A 1 193 ? 0.382 15.948 21.161 1.00 95.69 193 LEU A C 1
ATOM 1520 O O . LEU A 1 193 ? -0.840 15.807 21.185 1.00 95.69 193 LEU A O 1
ATOM 1524 N N . SER A 1 194 ? 0.944 17.090 20.758 1.00 96.50 194 SER A N 1
ATOM 1525 C CA . SER A 1 194 ? 0.159 18.135 20.096 1.00 96.50 194 SER A CA 1
ATOM 1526 C C . SER A 1 194 ? -0.303 17.685 18.705 1.00 96.50 194 SER A C 1
ATOM 1528 O O . SER A 1 194 ? 0.266 16.782 18.085 1.00 96.50 194 SER A O 1
ATOM 1530 N N . LYS A 1 195 ? -1.304 18.380 18.155 1.00 93.88 195 LYS A N 1
ATOM 1531 C CA . LYS A 1 195 ? -1.818 18.124 16.802 1.00 93.88 195 LYS A CA 1
ATOM 1532 C C . LYS A 1 195 ? -0.732 18.125 15.732 1.00 93.88 195 LYS A C 1
ATOM 1534 O O . LYS A 1 195 ? -0.703 17.241 14.880 1.00 93.88 195 LYS A O 1
ATOM 1539 N N . GLN A 1 196 ? 0.142 19.125 15.760 1.00 95.44 196 GLN A N 1
ATOM 1540 C CA . GLN A 1 196 ? 1.212 19.276 14.782 1.00 95.44 196 GLN A CA 1
ATOM 1541 C C . GLN A 1 196 ? 2.237 18.145 14.911 1.00 95.44 196 GLN A C 1
ATOM 1543 O O . GLN A 1 196 ? 2.660 17.592 13.899 1.00 95.44 196 GLN A O 1
ATOM 1548 N N . GLN A 1 197 ? 2.587 17.760 16.142 1.00 96.69 197 GLN A N 1
ATOM 1549 C CA . GLN A 1 197 ? 3.508 16.650 16.402 1.00 96.69 197 GLN A CA 1
ATOM 1550 C C . GLN A 1 197 ? 2.932 15.310 15.937 1.00 96.69 197 GLN A C 1
ATOM 1552 O O . GLN A 1 197 ? 3.641 14.538 15.298 1.00 96.69 197 GLN A O 1
ATOM 1557 N N . LEU A 1 198 ? 1.646 15.049 16.192 1.00 97.25 198 LEU A N 1
ATOM 1558 C CA . LEU A 1 198 ? 0.994 13.824 15.733 1.00 97.25 198 LEU A CA 1
ATOM 1559 C C . LEU A 1 198 ? 0.954 13.745 14.202 1.00 97.25 198 LEU A C 1
ATOM 1561 O O . LEU A 1 198 ? 1.346 12.730 13.634 1.00 97.25 198 LEU A O 1
ATOM 1565 N N . LEU A 1 199 ? 0.572 14.828 13.517 1.00 96.75 199 LEU A N 1
ATOM 1566 C CA . LEU A 1 199 ? 0.612 14.884 12.049 1.00 96.75 199 LEU A CA 1
ATOM 1567 C C . LEU A 1 199 ? 2.029 14.653 11.498 1.00 96.75 199 LEU A C 1
ATOM 1569 O O . LEU A 1 199 ? 2.191 13.944 10.506 1.00 96.75 199 LEU A O 1
ATOM 1573 N N . ALA A 1 200 ? 3.051 15.207 12.157 1.00 96.56 200 ALA A N 1
ATOM 1574 C CA . ALA A 1 200 ? 4.450 15.004 11.788 1.00 96.56 200 ALA A CA 1
ATOM 1575 C C . ALA A 1 200 ? 4.949 13.570 12.051 1.00 96.56 200 ALA A C 1
ATOM 1577 O O . ALA A 1 200 ? 5.883 13.126 11.387 1.00 96.56 200 ALA A O 1
ATOM 1578 N N . ALA A 1 201 ? 4.323 12.833 12.975 1.00 96.81 201 ALA A N 1
ATOM 1579 C CA . ALA A 1 201 ? 4.665 11.447 13.289 1.00 96.81 201 ALA A CA 1
ATOM 1580 C C . ALA A 1 201 ? 4.032 10.421 12.328 1.00 96.81 201 ALA A C 1
ATOM 1582 O O . ALA A 1 201 ? 4.569 9.324 12.183 1.00 96.81 201 ALA A O 1
ATOM 1583 N N . ILE A 1 202 ? 2.930 10.752 11.637 1.00 98.31 202 ILE A N 1
ATOM 1584 C CA . ILE A 1 202 ? 2.242 9.824 10.712 1.00 98.31 202 ILE A CA 1
ATOM 1585 C C . ILE A 1 202 ? 3.194 9.210 9.666 1.00 98.31 202 ILE A C 1
ATOM 1587 O O . ILE A 1 202 ? 3.168 7.987 9.508 1.00 98.31 202 ILE A O 1
ATOM 1591 N N . PRO A 1 203 ? 4.056 9.976 8.961 1.00 97.94 203 PRO A N 1
ATOM 1592 C CA . PRO A 1 203 ? 4.960 9.398 7.968 1.00 97.94 203 PRO A CA 1
ATOM 1593 C C . PRO A 1 203 ? 5.896 8.328 8.538 1.00 97.94 203 PRO A C 1
ATOM 1595 O O . PRO A 1 203 ? 6.168 7.343 7.852 1.00 97.94 203 PRO A O 1
ATOM 1598 N N . ASP A 1 204 ? 6.370 8.520 9.771 1.00 97.50 204 ASP A N 1
ATOM 1599 C CA . ASP A 1 204 ? 7.236 7.587 10.494 1.00 97.50 204 ASP A CA 1
ATOM 1600 C C . ASP A 1 204 ? 6.488 6.299 10.865 1.00 97.50 204 ASP A C 1
ATOM 1602 O O . ASP A 1 204 ? 6.925 5.208 10.505 1.00 97.50 204 ASP A O 1
ATOM 1606 N N . ILE A 1 205 ? 5.284 6.420 11.435 1.00 98.50 205 ILE A N 1
ATOM 1607 C CA . ILE A 1 205 ? 4.412 5.271 11.732 1.00 98.50 205 ILE A CA 1
ATOM 1608 C C . ILE A 1 205 ? 4.159 4.452 10.450 1.00 98.50 205 ILE A C 1
ATOM 1610 O O . ILE A 1 205 ? 4.342 3.236 10.413 1.00 98.50 205 ILE A O 1
ATOM 1614 N N . ILE A 1 206 ? 3.821 5.117 9.341 1.00 98.69 206 ILE A N 1
ATOM 1615 C CA . ILE A 1 206 ? 3.607 4.465 8.039 1.00 98.69 206 ILE A CA 1
ATOM 1616 C C . ILE A 1 206 ? 4.903 3.838 7.482 1.00 98.69 206 ILE A C 1
ATOM 1618 O O . ILE A 1 206 ? 4.844 2.847 6.740 1.00 98.69 206 ILE A O 1
ATOM 1622 N N . ASN A 1 207 ? 6.084 4.384 7.791 1.00 98.00 207 ASN A N 1
ATOM 1623 C CA . ASN A 1 207 ? 7.362 3.772 7.416 1.00 98.00 207 ASN A CA 1
ATOM 1624 C C . ASN A 1 207 ? 7.566 2.436 8.136 1.00 98.00 207 ASN A C 1
ATOM 1626 O O . ASN A 1 207 ? 7.864 1.454 7.456 1.00 98.00 207 ASN A O 1
ATOM 1630 N N . GLU A 1 208 ? 7.310 2.366 9.442 1.00 98.19 208 GLU A N 1
ATOM 1631 C CA . GLU A 1 208 ? 7.426 1.117 10.208 1.00 98.19 208 GLU A CA 1
ATOM 1632 C C . GLU A 1 208 ? 6.407 0.059 9.773 1.00 98.19 208 GLU A C 1
ATOM 1634 O O . GLU A 1 208 ? 6.754 -1.113 9.584 1.00 98.19 208 GLU A O 1
ATOM 1639 N N . PHE A 1 209 ? 5.182 0.483 9.443 1.00 98.81 209 PHE A N 1
ATOM 1640 C CA . PHE A 1 209 ? 4.210 -0.386 8.776 1.00 98.81 209 PHE A CA 1
ATOM 1641 C C . PHE A 1 209 ? 4.789 -0.981 7.483 1.00 98.81 209 PHE A C 1
ATOM 1643 O O . PHE A 1 209 ? 4.766 -2.190 7.251 1.00 98.81 209 PHE A O 1
ATOM 1650 N N . THR A 1 210 ? 5.369 -0.125 6.633 1.00 98.06 210 THR A N 1
ATOM 1651 C CA . THR A 1 210 ? 5.967 -0.535 5.352 1.00 98.06 210 THR A CA 1
ATOM 1652 C C . THR A 1 210 ? 7.118 -1.525 5.553 1.00 98.06 210 THR A C 1
ATOM 1654 O O . THR A 1 210 ? 7.271 -2.451 4.751 1.00 98.06 210 THR A O 1
ATOM 1657 N N . ASN A 1 211 ? 7.939 -1.324 6.586 1.00 98.12 211 ASN A N 1
ATOM 1658 C CA . ASN A 1 211 ? 9.058 -2.202 6.920 1.00 98.12 211 ASN A CA 1
ATOM 1659 C C . ASN A 1 211 ? 8.557 -3.602 7.286 1.00 98.12 211 ASN A C 1
ATOM 1661 O O . ASN A 1 211 ? 9.040 -4.581 6.717 1.00 98.12 211 ASN A O 1
ATOM 1665 N N . SER A 1 212 ? 7.524 -3.691 8.123 1.00 98.62 212 SER A N 1
ATOM 1666 C CA . SER A 1 212 ? 6.905 -4.963 8.513 1.00 98.62 212 SER A CA 1
ATOM 1667 C C . SER A 1 212 ? 6.336 -5.719 7.306 1.00 98.62 212 SER A C 1
ATOM 1669 O O . SER A 1 212 ? 6.668 -6.885 7.095 1.00 98.62 212 SER A O 1
ATOM 1671 N N . ILE A 1 213 ? 5.602 -5.042 6.410 1.00 98.62 213 ILE A N 1
ATOM 1672 C CA . ILE A 1 213 ? 5.094 -5.666 5.172 1.00 98.62 213 ILE A CA 1
ATOM 1673 C C . ILE A 1 213 ? 6.232 -6.195 4.282 1.00 98.62 213 ILE A C 1
ATOM 1675 O O . ILE A 1 213 ? 6.132 -7.288 3.721 1.00 98.62 213 ILE A O 1
ATOM 1679 N N . ARG A 1 214 ? 7.344 -5.456 4.155 1.00 98.25 214 ARG A N 1
ATOM 1680 C CA . ARG A 1 214 ? 8.521 -5.918 3.394 1.00 98.25 214 ARG A CA 1
ATOM 1681 C C . ARG A 1 214 ? 9.168 -7.149 4.020 1.00 98.25 214 ARG A C 1
ATOM 1683 O O . ARG A 1 214 ? 9.596 -8.032 3.280 1.00 98.25 214 ARG A O 1
ATOM 1690 N N . GLN A 1 215 ? 9.232 -7.212 5.347 1.00 98.25 215 GLN A N 1
ATOM 1691 C CA . GLN A 1 215 ? 9.783 -8.362 6.060 1.00 98.25 215 GLN A CA 1
ATOM 1692 C C . GLN A 1 215 ? 8.893 -9.593 5.879 1.00 98.25 215 GLN A C 1
ATOM 1694 O O . GLN A 1 215 ? 9.387 -10.634 5.452 1.00 98.25 215 GLN A O 1
ATOM 1699 N N . LEU A 1 216 ? 7.577 -9.464 6.057 1.00 98.56 216 LEU A N 1
ATOM 1700 C CA . LEU A 1 216 ? 6.633 -10.548 5.763 1.00 98.56 216 LEU A CA 1
ATOM 1701 C C . LEU A 1 216 ? 6.780 -11.041 4.314 1.00 98.56 216 LEU A C 1
ATOM 1703 O O . LEU A 1 216 ? 6.890 -12.244 4.067 1.00 98.56 216 LEU A O 1
ATOM 1707 N N . TYR A 1 217 ? 6.880 -10.121 3.348 1.00 97.62 217 TYR A N 1
ATOM 1708 C CA . TYR A 1 217 ? 7.110 -10.460 1.941 1.00 97.62 217 TYR A CA 1
ATOM 1709 C C . TYR A 1 217 ? 8.426 -11.221 1.713 1.00 97.62 217 TYR A C 1
ATOM 1711 O O . TYR A 1 217 ? 8.438 -12.246 1.018 1.00 97.62 217 TYR A O 1
ATOM 1719 N N . LYS A 1 218 ? 9.530 -10.756 2.316 1.00 97.00 218 LYS A N 1
ATOM 1720 C CA . LYS A 1 218 ? 10.842 -11.426 2.273 1.00 97.00 218 LYS A CA 1
ATOM 1721 C C . LYS A 1 218 ? 10.751 -12.852 2.818 1.00 97.00 218 LYS A C 1
ATOM 1723 O O . LYS A 1 218 ? 11.364 -13.756 2.260 1.00 97.00 218 LYS A O 1
ATOM 1728 N N . HIS A 1 219 ? 9.918 -13.061 3.833 1.00 96.31 219 HIS A N 1
ATOM 1729 C CA . HIS A 1 219 ? 9.660 -14.361 4.447 1.00 96.31 219 HIS A CA 1
ATOM 1730 C C . HIS A 1 219 ? 8.490 -15.129 3.813 1.00 96.31 219 HIS A C 1
ATOM 1732 O O . HIS A 1 219 ? 7.973 -16.075 4.402 1.00 96.31 219 HIS A O 1
ATOM 1738 N N . GLY A 1 220 ? 8.121 -14.812 2.570 1.00 92.12 220 GLY A N 1
ATOM 1739 C CA . GLY A 1 220 ? 7.243 -15.652 1.754 1.00 92.12 220 GLY A CA 1
ATOM 1740 C C . GLY A 1 220 ? 5.763 -15.282 1.776 1.00 92.12 220 GLY A C 1
ATOM 1741 O O . GLY A 1 220 ? 4.993 -15.983 1.128 1.00 92.12 220 GLY A O 1
ATOM 1742 N N . ALA A 1 221 ? 5.365 -14.193 2.439 1.00 96.56 221 ALA A N 1
ATOM 1743 C CA . ALA A 1 221 ? 4.004 -13.671 2.337 1.00 96.56 221 ALA A CA 1
ATOM 1744 C C . ALA A 1 221 ? 3.725 -13.146 0.922 1.00 96.56 221 ALA A C 1
ATOM 1746 O O . ALA A 1 221 ? 4.565 -12.470 0.311 1.00 96.56 221 ALA A O 1
ATOM 1747 N N . ARG A 1 222 ? 2.560 -13.487 0.369 1.00 95.44 222 ARG A N 1
ATOM 1748 C CA . ARG A 1 222 ? 2.212 -13.188 -1.030 1.00 95.44 222 ARG A CA 1
ATOM 1749 C C . ARG A 1 222 ? 0.869 -12.486 -1.171 1.00 95.44 222 ARG A C 1
ATOM 1751 O O . ARG A 1 222 ? 0.758 -11.624 -2.029 1.00 95.44 222 ARG A O 1
ATOM 1758 N N . SER A 1 223 ? -0.109 -12.772 -0.325 1.00 96.81 223 SER A N 1
ATOM 1759 C CA . SER A 1 223 ? -1.436 -12.157 -0.406 1.00 96.81 223 SER A CA 1
ATOM 1760 C C . SER A 1 223 ? -1.707 -11.360 0.860 1.00 96.81 223 SER A C 1
ATOM 1762 O O . SER A 1 223 ? -1.695 -11.940 1.938 1.00 96.81 223 SER A O 1
ATOM 1764 N N . PHE A 1 224 ? -1.927 -10.052 0.741 1.00 98.38 224 PHE A N 1
ATOM 1765 C CA . PHE A 1 224 ? -2.125 -9.134 1.861 1.00 98.38 224 PHE A CA 1
ATOM 1766 C C . PHE A 1 224 ? -3.513 -8.485 1.806 1.00 98.38 224 PHE A C 1
ATOM 1768 O O . PHE A 1 224 ? -3.916 -7.969 0.762 1.00 98.38 224 PHE A O 1
ATOM 1775 N N . TRP A 1 225 ? -4.200 -8.453 2.945 1.00 98.31 225 TRP A N 1
ATOM 1776 C CA . TRP A 1 225 ? -5.491 -7.804 3.167 1.00 98.31 225 TRP A CA 1
ATOM 1777 C C . TRP A 1 225 ? -5.336 -6.786 4.299 1.00 98.31 225 TRP A C 1
ATOM 1779 O O . TRP A 1 225 ? -5.303 -7.142 5.475 1.00 98.31 225 TRP A O 1
ATOM 1789 N N . ILE A 1 226 ? -5.145 -5.522 3.927 1.00 98.69 226 ILE A N 1
ATOM 1790 C CA . ILE A 1 226 ? -4.722 -4.446 4.828 1.00 98.69 226 ILE A CA 1
ATOM 1791 C C . ILE A 1 226 ? -5.906 -3.533 5.103 1.00 98.69 226 ILE A C 1
ATOM 1793 O O . ILE A 1 226 ? -6.356 -2.830 4.197 1.00 98.69 226 ILE A O 1
ATOM 1797 N N . HIS A 1 227 ? -6.379 -3.504 6.343 1.00 98.62 227 HIS A N 1
ATOM 1798 C CA . HIS A 1 227 ? -7.372 -2.536 6.792 1.00 98.62 227 HIS A CA 1
ATOM 1799 C C . HIS A 1 227 ? -6.702 -1.193 7.072 1.00 98.62 227 HIS A C 1
ATOM 1801 O O . HIS A 1 227 ? -5.542 -1.112 7.482 1.00 98.62 227 HIS A O 1
ATOM 1807 N N . ASN A 1 228 ? -7.435 -0.119 6.808 1.00 98.44 228 ASN A N 1
ATOM 1808 C CA . ASN A 1 228 ? -7.102 1.197 7.334 1.00 98.44 228 ASN A CA 1
ATOM 1809 C C . ASN A 1 228 ? -7.615 1.338 8.781 1.00 98.44 228 ASN A C 1
ATOM 1811 O O . ASN A 1 228 ? -8.232 0.417 9.304 1.00 98.44 228 ASN A O 1
ATOM 1815 N N . THR A 1 229 ? -7.342 2.452 9.464 1.00 97.50 229 THR A N 1
ATOM 1816 C CA . THR A 1 229 ? -7.834 2.635 10.841 1.00 97.50 229 THR A CA 1
ATOM 1817 C C . THR A 1 229 ? -9.274 3.142 10.863 1.00 97.50 229 THR A C 1
ATOM 1819 O O . THR A 1 229 ? -9.685 3.888 9.972 1.00 97.50 229 THR A O 1
ATOM 1822 N N . GLY A 1 230 ? -10.041 2.768 11.887 1.00 96.81 230 GLY A N 1
ATOM 1823 C CA . GLY A 1 230 ? -11.434 3.186 12.061 1.00 96.81 230 GLY A CA 1
ATOM 1824 C C . GLY A 1 230 ? -11.609 4.666 12.449 1.00 96.81 230 GLY A C 1
ATOM 1825 O O . GLY A 1 230 ? -10.634 5.392 12.663 1.00 96.81 230 GLY A O 1
ATOM 1826 N N . PRO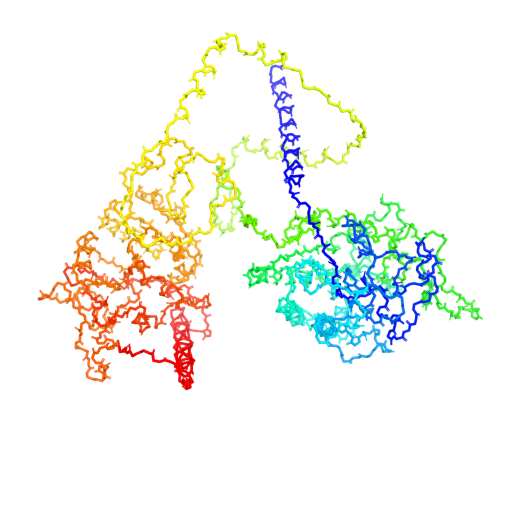 A 1 231 ? -12.862 5.146 12.557 1.00 97.19 231 PRO A N 1
ATOM 1827 C CA . PRO A 1 231 ? -13.159 6.508 12.993 1.00 97.19 231 PRO A CA 1
ATOM 1828 C C . PRO A 1 231 ? -12.935 6.672 14.503 1.00 97.19 231 PRO A C 1
ATOM 1830 O O . PRO A 1 231 ? -13.870 6.589 15.295 1.00 97.19 231 PRO A O 1
ATOM 1833 N N . VAL A 1 232 ? -11.681 6.915 14.902 1.00 96.25 232 VAL A N 1
ATOM 1834 C CA . VAL A 1 232 ? -11.255 6.987 16.316 1.00 96.25 232 VAL A CA 1
ATOM 1835 C C . VAL A 1 232 ? -12.064 8.000 17.130 1.00 96.25 232 VAL A C 1
ATOM 1837 O O . VAL A 1 232 ? -12.416 7.728 18.273 1.00 96.25 232 VAL A O 1
ATOM 1840 N N . GLY A 1 233 ? -12.430 9.136 16.531 1.00 96.69 233 GLY A N 1
ATOM 1841 C CA . GLY A 1 233 ? -13.237 10.159 17.199 1.00 96.69 233 GLY A CA 1
ATOM 1842 C C . GLY A 1 233 ? -14.691 9.758 17.444 1.00 96.69 233 GLY A C 1
ATOM 1843 O O . GLY A 1 233 ? -15.406 10.498 18.110 1.00 96.69 233 GLY A O 1
ATOM 1844 N N . CYS A 1 234 ? -15.151 8.634 16.892 1.00 96.31 234 CYS A N 1
ATOM 1845 C CA . CYS A 1 234 ? -16.490 8.095 17.130 1.00 96.31 234 CYS A CA 1
ATOM 1846 C C . CYS A 1 234 ? -16.528 7.023 18.229 1.00 96.31 234 CYS A C 1
ATOM 1848 O O . CYS A 1 234 ? -17.602 6.500 18.519 1.00 96.31 234 CYS A O 1
ATOM 1850 N N . LEU A 1 235 ? -15.387 6.653 18.819 1.00 95.81 235 LEU A N 1
ATOM 1851 C CA . LEU A 1 235 ? -15.371 5.689 19.918 1.00 95.81 235 LEU A CA 1
ATOM 1852 C C . LEU A 1 235 ? -16.037 6.317 21.152 1.00 95.81 235 LEU A C 1
ATOM 1854 O O . LEU A 1 235 ? -15.590 7.395 21.565 1.00 95.81 235 LEU A O 1
ATOM 1858 N N . PRO A 1 236 ? -17.042 5.674 21.783 1.00 95.38 236 PRO A N 1
ATOM 1859 C CA . PRO A 1 236 ? -17.723 6.245 22.945 1.00 95.38 236 PRO A CA 1
ATOM 1860 C C . PRO A 1 236 ? -16.768 6.697 24.053 1.00 95.38 236 PRO A C 1
ATOM 1862 O O . PRO A 1 236 ? -16.950 7.789 24.594 1.00 95.38 236 PRO A O 1
ATOM 1865 N N . VAL A 1 237 ? -15.687 5.943 24.302 1.00 93.38 237 VAL A N 1
ATOM 1866 C CA . VAL A 1 237 ? -14.680 6.280 25.324 1.00 93.38 237 VAL A CA 1
ATOM 1867 C C . VAL A 1 237 ? -14.059 7.668 25.136 1.00 93.38 237 VAL A C 1
ATOM 1869 O O . VAL A 1 237 ? -13.717 8.335 26.109 1.00 93.38 237 VAL A O 1
ATOM 1872 N N . THR A 1 238 ? -13.948 8.146 23.893 1.00 91.94 238 THR A N 1
ATOM 1873 C CA . THR A 1 238 ? -13.382 9.473 23.599 1.00 91.94 238 THR A CA 1
ATOM 1874 C C . THR A 1 238 ? -14.344 10.604 23.956 1.00 91.94 238 THR A C 1
ATOM 1876 O O . THR A 1 238 ? -13.913 11.733 24.179 1.00 91.94 238 THR A O 1
ATOM 1879 N N . THR A 1 239 ? -15.640 10.297 24.056 1.00 90.44 239 THR A N 1
ATOM 1880 C CA . THR A 1 239 ? -16.716 11.269 24.279 1.00 90.44 239 THR A CA 1
ATOM 1881 C C . THR A 1 239 ? -17.247 11.296 25.709 1.00 90.44 239 THR A C 1
ATOM 1883 O O . THR A 1 239 ? -17.915 12.263 26.064 1.00 90.44 239 THR A O 1
ATOM 1886 N N . PHE A 1 240 ? -16.926 10.301 26.546 1.00 89.50 240 PHE A N 1
ATOM 1887 C CA . PHE A 1 240 ? -17.463 10.180 27.909 1.00 89.50 240 PHE A CA 1
ATOM 1888 C C . PHE A 1 240 ? -17.344 11.463 28.745 1.00 89.50 240 PHE A C 1
ATOM 1890 O O . PHE A 1 240 ? -18.294 11.840 29.422 1.00 89.50 240 PHE A O 1
ATOM 1897 N N . ASN A 1 241 ? -16.212 12.164 28.639 1.00 85.00 241 ASN A N 1
ATOM 1898 C CA . ASN A 1 241 ? -15.927 13.374 29.415 1.00 85.00 241 ASN A CA 1
ATOM 1899 C C . ASN A 1 241 ? -16.178 14.683 28.640 1.00 85.00 241 ASN A C 1
ATOM 1901 O O . ASN A 1 241 ? -15.785 15.762 29.088 1.00 85.00 241 ASN A O 1
ATOM 1905 N N . VAL A 1 242 ? -16.796 14.623 27.457 1.00 88.56 242 VAL A N 1
ATOM 1906 C CA . VAL A 1 242 ? -17.055 15.811 26.634 1.00 88.56 242 VAL A CA 1
ATOM 1907 C C . VAL A 1 242 ? -18.319 16.515 27.130 1.00 88.56 242 VAL A C 1
ATOM 1909 O O . VAL A 1 242 ? -19.436 16.078 26.864 1.00 88.56 242 VAL A O 1
ATOM 1912 N N . LYS A 1 243 ? -18.146 17.651 27.817 1.00 86.44 243 LYS A N 1
ATOM 1913 C CA . LYS A 1 243 ? -19.241 18.501 28.318 1.00 86.44 243 LYS A CA 1
ATOM 1914 C C . LYS A 1 243 ? -19.250 19.854 27.613 1.00 86.44 243 LYS A C 1
ATOM 1916 O O . LYS A 1 243 ? -18.210 20.495 27.504 1.00 86.44 243 LYS A O 1
ATOM 1921 N N . GLY A 1 244 ? -20.423 20.285 27.142 1.00 86.31 244 GLY A N 1
ATOM 1922 C CA . GLY A 1 244 ? -20.614 21.589 26.489 1.00 86.31 244 GLY A CA 1
ATOM 1923 C C . GLY A 1 244 ? -19.605 21.893 25.368 1.00 86.31 244 GLY A C 1
ATOM 1924 O O . GLY A 1 244 ? -18.952 22.938 25.422 1.00 86.31 244 GLY A O 1
ATOM 1925 N N . PRO A 1 245 ? -19.413 20.996 24.378 1.00 91.81 245 PRO A N 1
ATOM 1926 C CA . PRO A 1 245 ? -18.402 21.188 23.346 1.00 91.81 245 PRO A CA 1
ATOM 1927 C C . PRO A 1 245 ? -18.666 22.467 22.543 1.00 91.81 245 PRO A C 1
ATOM 1929 O O . PRO A 1 245 ? -19.801 22.755 22.161 1.00 91.81 245 PRO A O 1
ATOM 1932 N N . LYS A 1 246 ? -17.602 23.220 22.235 1.00 92.31 246 LYS A N 1
ATOM 1933 C CA . LYS A 1 246 ? -17.701 24.389 21.348 1.00 92.31 246 LYS A CA 1
ATOM 1934 C C . LYS A 1 246 ? -18.273 23.972 19.980 1.00 92.31 246 LYS A C 1
ATOM 1936 O O . LYS A 1 246 ? -17.948 22.874 19.509 1.00 92.31 246 LYS A O 1
ATOM 1941 N N . PRO A 1 247 ? -19.053 24.838 19.301 1.00 92.38 247 PRO A N 1
ATOM 1942 C CA . PRO A 1 247 ? -19.528 24.564 17.948 1.00 92.38 247 PRO A CA 1
ATOM 1943 C C . PRO A 1 247 ? -18.390 24.109 17.021 1.00 92.38 247 PRO A C 1
ATOM 1945 O O . PRO A 1 247 ? -17.326 24.725 16.973 1.00 92.38 247 PRO A O 1
ATOM 1948 N N . GLY A 1 248 ? -18.602 22.999 16.309 1.00 91.25 248 GLY A N 1
ATOM 1949 C CA . GLY A 1 248 ? -17.622 22.413 15.389 1.00 91.25 248 GLY A CA 1
ATOM 1950 C C . GLY A 1 248 ? -16.590 21.460 16.011 1.00 91.25 248 GLY A C 1
ATOM 1951 O O . GLY A 1 248 ? -15.788 20.898 15.260 1.00 91.25 248 GLY A O 1
ATOM 1952 N N . TYR A 1 249 ? -16.605 21.250 17.335 1.00 95.12 249 TYR A N 1
ATOM 1953 C CA . TYR A 1 249 ? -15.774 20.234 18.000 1.00 95.12 249 TYR A CA 1
ATOM 1954 C C . TYR A 1 249 ? -16.236 18.807 17.668 1.00 95.12 249 TYR A C 1
ATOM 1956 O O . TYR A 1 249 ? -15.421 17.962 17.286 1.00 95.12 249 TYR A O 1
ATOM 1964 N N . LEU A 1 250 ? -17.547 18.566 17.765 1.00 96.00 250 LEU A N 1
ATOM 1965 C CA . LEU A 1 250 ? -18.189 17.342 17.294 1.00 96.00 250 LEU A CA 1
ATOM 1966 C C . LEU A 1 250 ? -18.692 17.527 15.857 1.00 96.00 250 LEU A C 1
ATOM 1968 O O . LEU A 1 250 ? -19.057 18.636 15.455 1.00 96.00 250 LEU A O 1
ATOM 1972 N N . ASP A 1 251 ? -18.701 16.449 15.078 1.00 94.44 251 ASP A N 1
ATOM 1973 C CA . ASP A 1 251 ? -19.446 16.398 13.823 1.00 94.44 251 ASP A CA 1
ATOM 1974 C C . ASP A 1 251 ? -20.956 16.215 14.075 1.00 94.44 251 ASP A C 1
ATOM 1976 O O . ASP A 1 251 ? -21.410 16.095 15.214 1.00 94.44 251 ASP A O 1
ATOM 1980 N N . LYS A 1 252 ? -21.758 16.203 13.002 1.00 92.94 252 LYS A N 1
ATOM 1981 C CA . LYS A 1 252 ? -23.224 16.072 13.097 1.00 92.94 252 LYS A CA 1
ATOM 1982 C C . LYS A 1 252 ? -23.706 14.749 13.705 1.00 92.94 252 LYS A C 1
ATOM 1984 O O . LYS A 1 252 ? -24.879 14.652 14.048 1.00 92.94 252 LYS A O 1
ATOM 1989 N N . TYR A 1 253 ? -22.835 13.749 13.817 1.00 93.00 253 TYR A N 1
ATOM 1990 C CA . TYR A 1 253 ? -23.157 12.460 14.419 1.00 93.00 253 TYR A CA 1
ATOM 1991 C C . TYR A 1 253 ? -22.633 12.351 15.854 1.00 93.00 253 TYR A C 1
ATOM 1993 O O . TYR A 1 253 ? -22.893 11.352 16.502 1.00 93.00 253 TYR A O 1
ATOM 2001 N N . GLY A 1 254 ? -21.962 13.376 16.387 1.00 93.19 254 GLY A N 1
ATOM 2002 C CA . GLY A 1 254 ? -21.441 13.364 17.755 1.00 93.19 254 GLY A CA 1
ATOM 2003 C C . GLY A 1 254 ? -20.018 12.820 17.878 1.00 93.19 254 GLY A C 1
ATOM 2004 O O . GLY A 1 254 ? -19.548 12.628 18.995 1.00 93.19 254 GLY A O 1
ATOM 2005 N N . CYS A 1 255 ? -19.304 12.617 16.767 1.00 95.88 255 CYS A N 1
ATOM 2006 C CA . CYS A 1 255 ? -17.908 12.189 16.798 1.00 95.88 255 CYS A CA 1
ATOM 2007 C C . CYS A 1 255 ? -16.947 13.378 16.919 1.00 95.88 255 CYS A C 1
ATOM 2009 O O . CYS A 1 255 ? -17.166 14.429 16.314 1.00 95.88 255 CYS A O 1
ATOM 2011 N N . ILE A 1 256 ? -15.817 13.212 17.613 1.00 96.69 256 ILE A N 1
ATOM 2012 C CA . ILE A 1 256 ? -14.769 14.237 17.721 1.00 96.69 256 ILE A CA 1
ATOM 2013 C C . ILE A 1 256 ? -14.115 14.461 16.354 1.00 96.69 256 ILE A C 1
ATOM 2015 O O . ILE A 1 256 ? -13.296 13.669 15.873 1.00 96.69 256 ILE A O 1
ATOM 2019 N N . ARG A 1 257 ? -14.433 15.605 15.739 1.00 96.25 257 ARG A N 1
ATOM 2020 C CA . ARG A 1 257 ? -14.054 15.930 14.357 1.00 96.25 257 ARG A CA 1
ATOM 2021 C C . ARG A 1 257 ? -12.543 15.937 14.155 1.00 96.25 257 ARG A C 1
ATOM 2023 O O . ARG A 1 257 ? -12.040 15.440 13.152 1.00 96.25 257 ARG A O 1
ATOM 2030 N N . TYR A 1 258 ? -11.806 16.500 15.110 1.00 95.56 258 TYR A N 1
ATOM 2031 C CA . TYR A 1 258 ? -10.349 16.590 15.030 1.00 95.56 258 TYR A CA 1
ATOM 2032 C C . TYR A 1 258 ? -9.673 15.207 14.983 1.00 95.56 258 TYR A C 1
ATOM 2034 O O . TYR A 1 258 ? -8.785 15.000 14.154 1.00 95.56 258 TYR A O 1
ATOM 2042 N N . GLN A 1 259 ? -10.115 14.264 15.817 1.00 97.38 259 GLN A N 1
ATOM 2043 C CA . GLN A 1 259 ? -9.548 12.915 15.853 1.00 97.38 259 GLN A CA 1
ATOM 2044 C C . GLN A 1 259 ? -9.858 12.153 14.560 1.00 97.38 259 GLN A C 1
ATOM 2046 O O . GLN A 1 259 ? -8.958 11.563 13.962 1.00 97.38 259 GLN A O 1
ATOM 2051 N N . ASN A 1 260 ? -11.094 12.262 14.059 1.00 97.88 260 ASN A N 1
ATOM 2052 C CA . ASN A 1 260 ? -11.478 11.681 12.771 1.00 97.88 260 ASN A CA 1
ATOM 2053 C C . ASN A 1 260 ? -10.688 12.274 11.596 1.00 97.88 260 ASN A C 1
ATOM 2055 O O . ASN A 1 260 ? -10.261 11.526 10.722 1.00 97.88 260 ASN A O 1
ATOM 2059 N N . ASN A 1 261 ? -10.416 13.581 11.589 1.00 97.94 261 ASN A N 1
ATOM 2060 C CA . ASN A 1 261 ? -9.591 14.203 10.549 1.00 97.94 261 ASN A CA 1
ATOM 2061 C C . ASN A 1 261 ? -8.155 13.650 10.534 1.00 97.94 261 ASN A C 1
ATOM 2063 O O . ASN A 1 261 ? -7.586 13.462 9.460 1.00 97.94 261 ASN A O 1
ATOM 2067 N N . ILE A 1 262 ? -7.567 13.376 11.704 1.00 98.38 262 ILE A N 1
ATOM 2068 C CA . ILE A 1 262 ? -6.241 12.747 11.784 1.00 98.38 262 ILE A CA 1
ATOM 2069 C C . ILE A 1 262 ? -6.286 11.285 11.335 1.00 98.38 262 ILE A C 1
ATOM 2071 O O . ILE A 1 262 ? -5.400 10.867 10.593 1.00 98.38 262 ILE A O 1
ATOM 2075 N N . ALA A 1 263 ? -7.323 10.529 11.706 1.00 98.56 263 ALA A N 1
ATOM 2076 C CA . ALA A 1 263 ? -7.519 9.166 11.210 1.00 98.56 263 ALA A CA 1
ATOM 2077 C C . ALA A 1 263 ? -7.642 9.127 9.674 1.00 98.56 263 ALA A C 1
ATOM 2079 O O . ALA A 1 263 ? -7.000 8.308 9.020 1.00 98.56 263 ALA A O 1
ATOM 2080 N N . ILE A 1 264 ? -8.384 10.068 9.081 1.00 98.62 264 ILE A N 1
ATOM 2081 C CA . ILE A 1 264 ? -8.502 10.220 7.622 1.00 98.62 264 ILE A CA 1
ATOM 2082 C C . ILE A 1 264 ? -7.141 10.536 6.983 1.00 98.62 264 ILE A C 1
ATOM 2084 O O . ILE A 1 264 ? -6.788 9.934 5.968 1.00 98.62 264 ILE A O 1
ATOM 2088 N N . GLU A 1 265 ? -6.352 11.444 7.565 1.00 98.56 265 GLU A N 1
ATOM 2089 C CA . GLU A 1 265 ? -5.019 11.772 7.042 1.00 98.56 265 GLU A CA 1
ATOM 2090 C C . GLU A 1 265 ? -4.050 10.582 7.149 1.00 98.56 265 GLU A C 1
ATOM 2092 O O . GLU A 1 265 ? -3.345 10.273 6.186 1.00 98.56 265 GLU A O 1
ATOM 2097 N N . PHE A 1 266 ? -4.073 9.846 8.265 1.00 98.75 266 PHE A N 1
ATOM 2098 C CA . PHE A 1 266 ? -3.342 8.586 8.411 1.00 98.75 266 PHE A CA 1
ATOM 2099 C C . PHE A 1 266 ? -3.745 7.584 7.318 1.00 98.75 266 PHE A C 1
ATOM 2101 O O . PHE A 1 266 ? -2.889 7.060 6.602 1.00 98.75 266 PHE A O 1
ATOM 2108 N N . ASN A 1 267 ? -5.050 7.383 7.114 1.00 98.81 267 ASN A N 1
ATOM 2109 C CA . ASN A 1 267 ? -5.595 6.460 6.118 1.00 98.81 267 ASN A CA 1
ATOM 2110 C C . ASN A 1 267 ? -5.215 6.844 4.685 1.00 98.81 267 ASN A C 1
ATOM 2112 O O . ASN A 1 267 ? -4.892 5.966 3.878 1.00 98.81 267 ASN A O 1
ATOM 2116 N N . LYS A 1 268 ? -5.194 8.144 4.372 1.00 98.62 268 LYS A N 1
ATOM 2117 C CA . LYS A 1 268 ? -4.742 8.683 3.084 1.00 98.62 268 LYS A CA 1
ATOM 2118 C C . LYS A 1 268 ? -3.269 8.361 2.831 1.00 98.62 268 LYS A C 1
ATOM 2120 O O . LYS A 1 268 ? -2.923 7.877 1.748 1.00 98.62 268 LYS A O 1
ATOM 2125 N N . GLN A 1 269 ? -2.399 8.587 3.816 1.00 98.56 269 GLN A N 1
ATOM 2126 C CA . GLN A 1 269 ? -0.973 8.274 3.691 1.00 98.56 269 GLN A CA 1
ATOM 2127 C C . GLN A 1 269 ? -0.716 6.763 3.619 1.00 98.56 269 GLN A C 1
ATOM 2129 O O . GLN A 1 269 ? 0.103 6.325 2.802 1.00 98.56 269 GLN A O 1
ATOM 2134 N N . LEU A 1 270 ? -1.458 5.959 4.390 1.00 98.62 270 LEU A N 1
ATOM 2135 C CA . LEU A 1 270 ? -1.422 4.498 4.320 1.00 98.62 270 LEU A CA 1
ATOM 2136 C C . LEU A 1 270 ? -1.814 3.995 2.931 1.00 98.62 270 LEU A C 1
ATOM 2138 O O . LEU A 1 270 ? -1.060 3.227 2.334 1.00 98.62 270 LEU A O 1
ATOM 2142 N N . LYS A 1 271 ? -2.927 4.476 2.363 1.00 98.19 271 LYS A N 1
ATOM 2143 C CA . LYS A 1 271 ? -3.375 4.090 1.015 1.00 98.19 271 LYS A CA 1
ATOM 2144 C C . LYS A 1 271 ? -2.321 4.416 -0.043 1.00 98.19 271 LYS A C 1
ATOM 2146 O O . LYS A 1 271 ? -1.942 3.550 -0.835 1.00 98.19 271 LYS A O 1
ATOM 2151 N N . ALA A 1 272 ? -1.766 5.630 -0.007 1.00 96.06 272 ALA A N 1
ATOM 2152 C CA . ALA A 1 272 ? -0.689 6.036 -0.911 1.00 96.06 272 ALA A CA 1
ATOM 2153 C C . ALA A 1 272 ? 0.561 5.150 -0.761 1.00 96.06 272 ALA A C 1
ATOM 2155 O O . ALA A 1 272 ? 1.260 4.859 -1.739 1.00 96.06 272 ALA A O 1
ATOM 2156 N N . ARG A 1 273 ? 0.858 4.694 0.460 1.00 96.81 273 ARG A N 1
ATOM 2157 C CA . ARG A 1 273 ? 1.979 3.793 0.723 1.00 96.81 273 ARG A CA 1
ATOM 2158 C C . ARG A 1 273 ? 1.719 2.368 0.242 1.00 96.81 273 ARG A C 1
ATOM 2160 O O . ARG A 1 273 ? 2.617 1.786 -0.367 1.00 96.81 273 ARG A O 1
ATOM 2167 N N . VAL A 1 274 ? 0.517 1.838 0.451 1.00 94.81 274 VAL A N 1
ATOM 2168 C CA . VAL A 1 274 ? 0.087 0.527 -0.057 1.00 94.81 274 VAL A CA 1
ATOM 2169 C C . VAL A 1 274 ? 0.139 0.499 -1.585 1.00 94.81 274 VAL A C 1
ATOM 2171 O O . VAL A 1 274 ? 0.677 -0.448 -2.158 1.00 94.81 274 VAL A O 1
ATOM 2174 N N . PHE A 1 275 ? -0.290 1.571 -2.255 1.00 90.88 275 PHE A N 1
ATOM 2175 C CA . PHE A 1 275 ? -0.148 1.705 -3.707 1.00 90.88 275 PHE A CA 1
ATOM 2176 C C . PHE A 1 275 ? 1.322 1.609 -4.158 1.00 90.88 275 PHE A C 1
ATOM 2178 O O . PHE A 1 275 ? 1.660 0.875 -5.090 1.00 90.88 275 PHE A O 1
ATOM 2185 N N . LYS A 1 276 ? 2.240 2.285 -3.450 1.00 89.25 276 LYS A N 1
ATOM 2186 C CA . LYS A 1 276 ? 3.686 2.162 -3.712 1.00 89.25 276 LYS A CA 1
ATOM 2187 C C . LYS A 1 276 ? 4.194 0.741 -3.446 1.00 89.25 276 LYS A C 1
ATOM 2189 O O . LYS A 1 276 ? 4.989 0.240 -4.241 1.00 89.25 276 LYS A O 1
ATOM 2194 N N . LEU A 1 277 ? 3.753 0.085 -2.372 1.00 89.31 277 LEU A N 1
ATOM 2195 C CA . LEU A 1 277 ? 4.116 -1.303 -2.064 1.00 89.31 277 LEU A CA 1
ATOM 2196 C C . LEU A 1 277 ? 3.674 -2.270 -3.166 1.00 89.31 277 LEU A C 1
ATOM 2198 O O . LEU A 1 277 ? 4.508 -3.058 -3.603 1.00 89.31 277 LEU A O 1
ATOM 2202 N N . ARG A 1 278 ? 2.450 -2.145 -3.702 1.00 89.75 278 ARG A N 1
ATOM 2203 C CA . ARG A 1 278 ? 1.974 -2.951 -4.847 1.00 89.75 278 ARG A CA 1
ATOM 2204 C C . ARG A 1 278 ? 2.920 -2.871 -6.047 1.00 89.75 278 ARG A C 1
ATOM 2206 O O . ARG A 1 278 ? 3.157 -3.865 -6.720 1.00 89.75 278 ARG A O 1
ATOM 2213 N N . SER A 1 279 ? 3.489 -1.692 -6.313 1.00 83.44 279 SER A N 1
ATOM 2214 C CA . SER A 1 279 ? 4.436 -1.511 -7.425 1.00 83.44 279 SER A CA 1
ATOM 2215 C C . SER A 1 279 ? 5.822 -2.119 -7.173 1.00 83.44 279 SER A C 1
ATOM 2217 O O . SER A 1 279 ? 6.507 -2.476 -8.127 1.00 83.44 279 SER A O 1
ATOM 2219 N N . LYS A 1 280 ? 6.236 -2.234 -5.905 1.00 84.50 280 LYS A N 1
ATOM 2220 C CA . LYS A 1 280 ? 7.567 -2.717 -5.502 1.00 84.50 280 LYS A CA 1
ATOM 2221 C C . LYS A 1 280 ? 7.599 -4.213 -5.196 1.00 84.50 280 LYS A C 1
ATOM 2223 O O . LYS A 1 280 ? 8.626 -4.848 -5.401 1.00 84.50 280 LYS A O 1
ATOM 2228 N N . LEU A 1 281 ? 6.503 -4.765 -4.684 1.00 89.00 281 LEU A 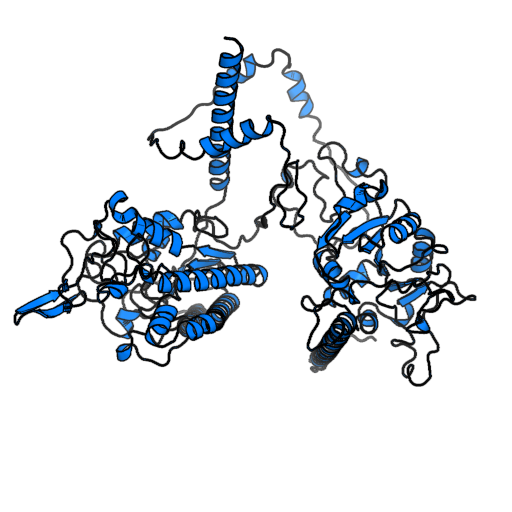N 1
ATOM 2229 C CA . LEU A 1 281 ? 6.379 -6.167 -4.290 1.00 89.00 281 LEU A CA 1
ATOM 2230 C C . LEU A 1 281 ? 5.659 -6.931 -5.406 1.00 89.00 281 LEU A C 1
ATOM 2232 O O . LEU A 1 281 ? 4.502 -7.308 -5.272 1.00 89.00 281 LEU A O 1
ATOM 2236 N N . THR A 1 282 ? 6.335 -7.105 -6.544 1.00 84.31 282 THR A N 1
ATOM 2237 C CA . THR A 1 282 ? 5.725 -7.575 -7.804 1.00 84.31 282 THR A CA 1
ATOM 2238 C C . THR A 1 282 ? 5.150 -8.987 -7.743 1.00 84.31 282 THR A C 1
ATOM 2240 O O . THR A 1 282 ? 4.263 -9.303 -8.530 1.00 84.31 282 THR A O 1
ATOM 2243 N N . ASN A 1 283 ? 5.616 -9.811 -6.802 1.00 87.69 283 ASN A N 1
ATOM 2244 C CA . ASN A 1 283 ? 5.091 -11.155 -6.567 1.00 87.69 283 ASN A CA 1
ATOM 2245 C C . ASN A 1 283 ? 4.067 -11.190 -5.423 1.00 87.69 283 ASN A C 1
ATOM 2247 O O . ASN A 1 283 ? 3.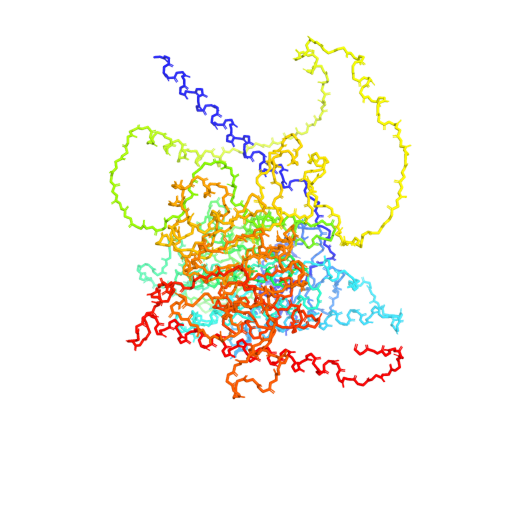818 -12.264 -4.889 1.00 87.69 283 ASN A O 1
ATOM 2251 N N . ALA A 1 284 ? 3.521 -10.046 -4.997 1.00 91.75 284 ALA A N 1
ATOM 2252 C CA . ALA A 1 284 ? 2.487 -9.970 -3.973 1.00 91.75 284 ALA A CA 1
ATOM 2253 C C . ALA A 1 284 ? 1.207 -9.295 -4.483 1.00 91.75 284 ALA A C 1
ATOM 2255 O O . ALA A 1 284 ? 1.249 -8.305 -5.212 1.00 91.75 284 ALA A O 1
ATOM 2256 N N . ALA A 1 285 ? 0.064 -9.811 -4.043 1.00 93.75 285 ALA A N 1
ATOM 2257 C CA . ALA A 1 285 ? -1.232 -9.169 -4.146 1.00 93.75 285 ALA A CA 1
ATOM 2258 C C . ALA A 1 285 ? -1.457 -8.410 -2.840 1.00 93.75 285 ALA A C 1
ATOM 2260 O O . ALA A 1 285 ? -1.338 -8.990 -1.764 1.00 93.75 285 ALA A O 1
ATOM 2261 N N . ILE A 1 286 ? -1.724 -7.108 -2.921 1.00 96.75 286 ILE A N 1
ATOM 2262 C CA . ILE A 1 286 ? -1.917 -6.267 -1.737 1.00 96.75 286 ILE A CA 1
ATOM 2263 C C . ILE A 1 286 ? -3.209 -5.488 -1.908 1.00 96.75 286 ILE A C 1
ATOM 2265 O O . ILE A 1 286 ? -3.273 -4.559 -2.718 1.00 96.75 286 ILE A O 1
ATOM 2269 N N . THR A 1 287 ? -4.209 -5.861 -1.122 1.00 97.25 287 THR A N 1
ATOM 2270 C CA . THR A 1 287 ? -5.536 -5.255 -1.117 1.00 97.25 287 THR A CA 1
ATOM 2271 C C . THR A 1 287 ? -5.647 -4.315 0.074 1.00 97.25 287 THR A C 1
ATOM 2273 O O . THR A 1 287 ? -5.420 -4.718 1.212 1.00 97.25 287 THR A O 1
ATOM 2276 N N . TYR A 1 288 ? -5.955 -3.050 -0.198 1.00 98.44 288 TYR A N 1
ATOM 2277 C CA . TYR A 1 288 ? -6.298 -2.059 0.821 1.00 98.44 288 TYR A CA 1
ATOM 2278 C C . TYR A 1 288 ? -7.801 -2.114 1.079 1.00 98.44 288 TYR A C 1
ATOM 2280 O O . TYR A 1 288 ? -8.565 -2.197 0.124 1.00 98.44 288 TYR A O 1
ATOM 2288 N N . VAL A 1 289 ? -8.229 -2.029 2.332 1.00 98.50 289 VAL A N 1
ATOM 2289 C CA . VAL A 1 289 ? -9.628 -2.161 2.744 1.00 98.50 289 VAL A CA 1
ATOM 2290 C C . VAL A 1 289 ? -10.006 -0.956 3.586 1.00 98.50 289 VAL A C 1
ATOM 2292 O O . VAL A 1 289 ? -9.375 -0.668 4.604 1.00 98.50 289 VAL A O 1
ATOM 2295 N N . ASP A 1 290 ? -11.034 -0.242 3.150 1.00 98.25 290 ASP A N 1
ATOM 2296 C CA . ASP A 1 290 ? -11.526 0.963 3.801 1.00 98.25 290 ASP A CA 1
ATOM 2297 C C . ASP A 1 290 ? -12.538 0.627 4.908 1.00 98.25 290 ASP A C 1
ATOM 2299 O O . ASP A 1 290 ? -13.752 0.808 4.767 1.00 98.25 290 ASP A O 1
ATOM 2303 N N . ILE A 1 291 ? -12.016 0.112 6.026 1.00 97.94 291 ILE A N 1
ATOM 2304 C CA . ILE A 1 291 ? -12.807 -0.195 7.222 1.00 97.94 291 ILE A CA 1
ATOM 2305 C C . ILE A 1 291 ? -13.354 1.079 7.877 1.00 97.94 291 ILE A C 1
ATOM 2307 O O . ILE A 1 291 ? -14.415 1.031 8.501 1.00 97.94 291 ILE A O 1
ATOM 2311 N N . TYR A 1 292 ? -12.672 2.223 7.716 1.00 98.56 292 TYR A N 1
ATOM 2312 C CA . TYR A 1 292 ? -13.133 3.526 8.197 1.00 98.56 292 TYR A CA 1
ATOM 2313 C C . TYR A 1 292 ? -14.525 3.837 7.657 1.00 98.56 292 TYR A C 1
ATOM 2315 O O . TYR A 1 292 ? -15.440 4.117 8.431 1.00 98.56 292 TYR A O 1
ATOM 2323 N N . THR A 1 293 ? -14.690 3.756 6.334 1.00 98.19 293 THR A N 1
ATOM 2324 C CA . THR A 1 293 ? -15.951 4.087 5.663 1.00 98.19 293 THR A CA 1
ATOM 2325 C C . THR A 1 293 ? -17.074 3.142 6.093 1.00 98.19 293 THR A C 1
ATOM 2327 O O . THR A 1 293 ? -18.175 3.607 6.389 1.00 98.19 293 THR A O 1
ATOM 2330 N N . ALA A 1 294 ? -16.796 1.839 6.216 1.00 97.75 294 ALA A N 1
ATOM 2331 C CA . ALA A 1 294 ? -17.764 0.861 6.721 1.00 97.75 294 ALA A CA 1
ATOM 2332 C C . ALA A 1 294 ? -18.206 1.185 8.161 1.00 97.75 294 ALA A C 1
ATOM 2334 O O . ALA A 1 294 ? -19.398 1.362 8.419 1.00 97.75 294 ALA A O 1
ATOM 2335 N N . LYS A 1 295 ? -17.251 1.339 9.090 1.00 98.19 295 LYS A N 1
ATOM 2336 C CA . LYS A 1 295 ? -17.534 1.649 10.501 1.00 98.19 295 LYS A CA 1
ATOM 2337 C C . LYS A 1 295 ? -18.273 2.985 10.645 1.00 98.19 295 LYS A C 1
ATOM 2339 O O . LYS A 1 295 ? -19.273 3.061 11.354 1.00 98.19 295 LYS A O 1
ATOM 2344 N N . TYR A 1 296 ? -17.841 4.032 9.940 1.00 97.88 296 TYR A N 1
ATOM 2345 C CA . TYR A 1 296 ? -18.486 5.347 10.003 1.00 97.88 296 TYR A CA 1
ATOM 2346 C C . TYR A 1 296 ? -19.913 5.319 9.440 1.00 97.88 296 TYR A C 1
ATOM 2348 O O . TYR A 1 296 ? -20.805 5.949 10.009 1.00 97.88 296 TYR A O 1
ATOM 2356 N N . LYS A 1 297 ? -20.168 4.554 8.368 1.00 97.31 297 LYS A N 1
ATOM 2357 C CA . LYS A 1 297 ? -21.516 4.368 7.811 1.00 97.31 297 LYS A CA 1
ATOM 2358 C C . LYS A 1 297 ? -22.456 3.685 8.806 1.00 97.31 297 LYS A C 1
ATOM 2360 O O . LYS A 1 297 ? -23.576 4.160 8.982 1.00 97.31 297 LYS A O 1
ATOM 2365 N N . LEU A 1 298 ? -21.998 2.632 9.485 1.00 97.56 298 LEU A N 1
ATOM 2366 C CA . LEU A 1 298 ? -22.770 1.975 10.544 1.00 97.56 298 LEU A CA 1
ATOM 2367 C C . LEU A 1 298 ? -23.096 2.945 11.686 1.00 97.56 298 LEU A C 1
ATOM 2369 O O . LEU A 1 298 ? -24.241 3.047 12.109 1.00 97.56 298 LEU A O 1
ATOM 2373 N N . ILE A 1 299 ? -22.098 3.687 12.164 1.00 96.19 299 ILE A N 1
ATOM 2374 C CA . ILE A 1 299 ? -22.235 4.627 13.285 1.00 96.19 299 ILE A CA 1
ATOM 2375 C C . ILE A 1 299 ? -23.236 5.741 12.950 1.00 96.19 299 ILE A C 1
ATOM 2377 O O . ILE A 1 299 ? -24.199 5.968 13.693 1.00 96.19 299 ILE A O 1
ATOM 2381 N N . SER A 1 300 ? -23.040 6.391 11.800 1.00 95.06 300 SER A N 1
ATOM 2382 C CA . SER A 1 300 ? -23.856 7.526 11.356 1.00 95.06 300 SER A CA 1
ATOM 2383 C C . SER A 1 300 ? -25.314 7.166 11.061 1.00 95.06 300 SER A C 1
ATOM 2385 O O . SER A 1 300 ? -26.174 8.027 11.223 1.00 95.06 300 SER A O 1
ATOM 2387 N N . ASN A 1 301 ? -25.606 5.906 10.712 1.00 95.56 301 ASN A N 1
ATOM 2388 C CA . ASN A 1 301 ? -26.958 5.421 10.394 1.00 95.56 301 ASN A CA 1
ATOM 2389 C C . ASN A 1 301 ? -27.412 4.289 11.337 1.00 95.56 301 ASN A C 1
ATOM 2391 O O . ASN A 1 301 ? -28.262 3.476 10.987 1.00 95.56 301 ASN A O 1
ATOM 2395 N N . SER A 1 302 ? -26.850 4.229 12.548 1.00 93.94 302 SER A N 1
ATOM 2396 C CA . SER A 1 302 ? -27.063 3.137 13.517 1.00 93.94 302 SER A CA 1
ATOM 2397 C C . SER A 1 302 ? -28.540 2.794 13.730 1.00 93.94 302 SER A C 1
ATOM 2399 O O . SER A 1 302 ? -28.917 1.628 13.635 1.00 93.94 302 SER A O 1
ATOM 2401 N N . LYS A 1 303 ? -29.388 3.813 13.919 1.00 92.50 303 LYS A N 1
ATOM 2402 C CA . LYS A 1 303 ? -30.840 3.643 14.097 1.00 92.50 303 LYS A CA 1
ATOM 2403 C C . LYS A 1 303 ? -31.535 3.005 12.896 1.00 92.50 303 LYS A C 1
ATOM 2405 O O . LYS A 1 303 ? -32.431 2.192 13.086 1.00 92.50 303 LYS A O 1
ATOM 2410 N N . GLU A 1 304 ? -31.132 3.364 11.680 1.00 93.69 304 GLU A N 1
ATOM 2411 C CA . GLU A 1 304 ? -31.722 2.827 10.447 1.00 93.69 304 GLU A CA 1
ATOM 2412 C C . GLU A 1 304 ? -31.385 1.345 10.265 1.00 93.69 304 GLU A C 1
ATOM 2414 O O . GLU A 1 304 ? -32.191 0.581 9.745 1.00 93.69 304 GLU A O 1
ATOM 2419 N N . TYR A 1 305 ? -30.218 0.923 10.754 1.00 93.44 305 TYR A N 1
ATOM 2420 C CA . TYR A 1 305 ? -29.781 -0.472 10.728 1.00 93.44 305 TYR A CA 1
ATOM 2421 C C . TYR A 1 305 ? -30.238 -1.286 11.948 1.00 93.44 305 TYR A C 1
ATOM 2423 O O . TYR A 1 305 ? -29.749 -2.392 12.154 1.00 93.44 305 TYR A O 1
ATOM 2431 N N . GLY A 1 306 ? -31.172 -0.762 12.752 1.00 93.12 306 GLY A N 1
ATOM 2432 C CA . GLY A 1 306 ? -31.741 -1.466 13.906 1.00 93.12 306 GLY A CA 1
ATOM 2433 C C . GLY A 1 306 ? -30.896 -1.405 15.181 1.00 93.12 306 GLY A C 1
ATOM 2434 O O . GLY A 1 306 ? -31.259 -2.020 16.182 1.00 93.12 306 GLY A O 1
ATOM 2435 N N . PHE A 1 307 ? -29.802 -0.639 15.188 1.00 96.44 307 PHE A N 1
ATOM 2436 C CA . PHE A 1 307 ? -29.006 -0.403 16.387 1.00 96.44 307 PHE A CA 1
ATOM 2437 C C . PHE A 1 307 ? -29.548 0.786 17.188 1.00 96.44 307 PHE A C 1
ATOM 2439 O O . PHE A 1 307 ? -30.111 1.750 16.668 1.00 96.44 307 PHE A O 1
ATOM 2446 N N . LYS A 1 308 ? -29.319 0.763 18.496 1.00 92.38 308 LYS A N 1
ATOM 2447 C CA . LYS A 1 308 ? -29.504 1.913 19.378 1.00 92.38 308 LYS A CA 1
ATOM 2448 C C . LYS A 1 308 ? -28.484 3.006 19.045 1.00 92.38 308 LYS A C 1
ATOM 2450 O O . LYS A 1 308 ? -27.618 2.859 18.187 1.00 92.38 308 LYS A O 1
ATOM 2455 N N . ASN A 1 309 ? -28.594 4.130 19.752 1.00 87.38 309 ASN A N 1
ATOM 2456 C CA . ASN A 1 309 ? -27.633 5.226 19.649 1.00 87.38 309 ASN A CA 1
ATOM 2457 C C . ASN A 1 309 ? -26.191 4.693 19.770 1.00 87.38 309 ASN A C 1
ATOM 2459 O O . ASN A 1 309 ? -25.858 4.069 20.773 1.00 87.38 309 ASN A O 1
ATOM 2463 N N . HIS A 1 310 ? -25.353 4.963 18.767 1.00 87.38 310 HIS A N 1
ATOM 2464 C CA . HIS A 1 310 ? -23.976 4.472 18.690 1.00 87.38 310 HIS A CA 1
ATOM 2465 C C . HIS A 1 310 ? -23.070 4.932 19.848 1.00 87.38 310 HIS A C 1
ATOM 2467 O O . HIS A 1 310 ? -22.067 4.280 20.114 1.00 87.38 310 HIS A O 1
ATOM 2473 N N . LEU A 1 311 ? -23.415 6.021 20.549 1.00 89.50 311 LEU A N 1
ATOM 2474 C CA . LEU A 1 311 ? -22.699 6.481 21.747 1.00 89.50 311 LEU A CA 1
ATOM 2475 C C . LEU A 1 311 ? -23.042 5.660 22.999 1.00 89.50 311 LEU A C 1
ATOM 2477 O O . LEU A 1 311 ? -22.381 5.796 24.027 1.00 89.50 311 LEU A O 1
ATOM 2481 N N . LYS A 1 312 ? -24.090 4.828 22.951 1.00 92.00 312 LYS A N 1
ATOM 2482 C CA . LYS A 1 312 ? -24.416 3.914 24.044 1.00 92.00 312 LYS A CA 1
ATOM 2483 C C . LYS A 1 312 ? -23.528 2.677 23.960 1.00 92.00 312 LYS A C 1
ATOM 2485 O O . LYS A 1 312 ? -23.407 2.046 22.913 1.00 92.00 312 LYS A O 1
ATOM 2490 N N . VAL A 1 313 ? -22.954 2.333 25.103 1.00 96.19 313 VAL A N 1
ATOM 2491 C CA . VAL A 1 313 ? -22.094 1.167 25.301 1.00 96.19 313 VAL A CA 1
ATOM 2492 C C . VAL A 1 313 ? -22.932 0.035 25.885 1.00 96.19 313 VAL A C 1
ATOM 2494 O O . VAL A 1 313 ? -23.769 0.290 26.752 1.00 96.19 313 VAL A O 1
ATOM 2497 N N . CYS A 1 314 ? -22.761 -1.191 25.389 1.00 97.56 314 CYS A N 1
ATOM 2498 C CA . CYS A 1 314 ? -23.521 -2.335 25.891 1.00 97.56 314 CYS A CA 1
ATOM 2499 C C . CYS A 1 314 ? -22.975 -2.869 27.221 1.00 97.56 314 CYS A C 1
ATOM 2501 O O . CYS A 1 314 ? -23.757 -3.178 28.112 1.00 97.56 314 CYS A O 1
ATOM 2503 N N . CYS A 1 315 ? -21.661 -2.997 27.365 1.00 97.75 315 CYS A N 1
ATOM 2504 C CA . CYS A 1 315 ? -21.010 -3.607 28.512 1.00 97.75 315 CYS A CA 1
ATOM 2505 C C . CYS A 1 315 ? -20.191 -2.598 29.313 1.00 97.75 315 CYS A C 1
ATOM 2507 O O . CYS A 1 315 ? -19.339 -1.895 28.771 1.00 97.75 315 CYS A O 1
ATOM 2509 N N . GLY A 1 316 ? -20.414 -2.580 30.623 1.00 96.25 316 GLY A N 1
ATOM 2510 C CA . GLY A 1 316 ? -19.836 -1.599 31.534 1.00 96.25 316 GLY A CA 1
ATOM 2511 C C . GLY A 1 316 ? -20.880 -0.623 32.069 1.00 96.25 316 GLY A C 1
ATOM 2512 O O . GLY A 1 316 ? -22.045 -0.625 31.672 1.00 96.25 316 GLY A O 1
ATOM 2513 N N . HIS A 1 317 ? -20.452 0.222 32.998 1.00 94.12 317 HIS A N 1
ATOM 2514 C CA . HIS A 1 317 ? -21.265 1.285 33.578 1.00 94.12 317 HIS A CA 1
ATOM 2515 C C . HIS A 1 317 ? -20.582 2.627 33.311 1.00 94.12 317 HIS A C 1
ATOM 2517 O O . HIS A 1 317 ? -19.470 2.851 33.783 1.00 94.12 317 HIS A O 1
ATOM 2523 N N . HIS A 1 318 ? -21.231 3.498 32.536 1.00 91.69 318 HIS A N 1
ATOM 2524 C CA . HIS A 1 318 ? -20.672 4.772 32.068 1.00 91.69 318 HIS A CA 1
ATOM 2525 C C . HIS A 1 318 ? -21.688 5.910 32.229 1.00 91.69 318 HIS A C 1
ATOM 2527 O O . HIS A 1 318 ? -22.094 6.543 31.253 1.00 91.69 318 HIS A O 1
ATOM 2533 N N . GLU A 1 319 ? -22.143 6.138 33.459 1.00 87.44 319 GLU A N 1
ATOM 2534 C CA . GLU A 1 319 ? -23.178 7.123 33.787 1.00 87.44 319 GLU A CA 1
ATOM 2535 C C . GLU A 1 319 ? -22.657 8.143 34.802 1.00 87.44 319 GLU A C 1
ATOM 2537 O O . GLU A 1 319 ? -21.881 7.797 35.688 1.00 87.44 319 GLU A O 1
ATOM 2542 N N . ASN A 1 320 ? -23.092 9.403 34.684 1.00 84.44 320 ASN A N 1
ATOM 2543 C CA . ASN A 1 320 ? -22.772 10.484 35.629 1.00 84.44 320 ASN A CA 1
ATOM 2544 C C . ASN A 1 320 ? -21.268 10.610 35.959 1.00 84.44 320 ASN A C 1
ATOM 2546 O O . ASN A 1 320 ? -20.898 10.726 37.123 1.00 84.44 320 ASN A O 1
ATOM 2550 N N . ASP A 1 321 ? -20.408 10.553 34.933 1.00 84.62 321 ASP A N 1
ATOM 2551 C CA . ASP A 1 321 ? -18.934 10.579 35.038 1.00 84.62 321 ASP A CA 1
ATOM 2552 C C . ASP A 1 321 ? -18.306 9.411 35.826 1.00 84.62 321 ASP A C 1
ATOM 2554 O O . ASP A 1 321 ? -17.111 9.423 36.126 1.00 84.62 321 ASP A O 1
ATOM 2558 N N . VAL A 1 322 ? -19.084 8.374 36.145 1.00 89.00 322 VAL A N 1
ATOM 2559 C CA . VAL A 1 322 ? -18.584 7.142 36.755 1.00 89.00 322 VAL A CA 1
ATOM 2560 C C . VAL A 1 322 ? -18.377 6.096 35.667 1.00 89.00 322 VAL A C 1
ATOM 2562 O O . VAL A 1 322 ? -19.288 5.781 34.900 1.00 89.00 322 VAL A O 1
ATOM 2565 N N . HIS A 1 323 ? -17.159 5.555 35.591 1.00 92.62 323 HIS A N 1
ATOM 2566 C CA . HIS A 1 323 ? -16.765 4.573 34.583 1.00 92.62 323 HIS A CA 1
ATOM 2567 C C . HIS A 1 323 ? -16.269 3.284 35.233 1.00 92.62 323 HIS A C 1
ATOM 2569 O O . HIS A 1 323 ? -15.171 3.228 35.783 1.00 92.62 323 HIS A O 1
ATOM 2575 N N . ILE A 1 324 ? -17.080 2.234 35.133 1.00 94.25 324 ILE A N 1
ATOM 2576 C CA . ILE A 1 324 ? -16.716 0.864 35.488 1.00 94.25 324 ILE A CA 1
ATOM 2577 C C . ILE A 1 324 ? -16.660 0.076 34.187 1.00 94.25 324 ILE A C 1
ATOM 2579 O O . ILE A 1 324 ? -17.686 -0.167 33.553 1.00 94.25 324 ILE A O 1
ATOM 2583 N N . PHE A 1 325 ? -15.451 -0.298 33.780 1.00 93.38 325 PHE A N 1
ATOM 2584 C CA . PHE A 1 325 ? -15.236 -1.039 32.541 1.00 93.38 325 PHE A CA 1
ATOM 2585 C C . PHE A 1 325 ? -15.894 -2.425 32.571 1.00 93.38 325 PHE A C 1
ATOM 2587 O O . PHE A 1 325 ? -16.096 -3.015 33.634 1.00 93.38 325 PHE A O 1
ATOM 2594 N N . CYS A 1 326 ? -16.214 -2.931 31.381 1.00 95.88 326 CYS A N 1
ATOM 2595 C CA . CYS A 1 326 ? -16.856 -4.225 31.171 1.00 95.88 326 CYS A CA 1
ATOM 2596 C C . CYS A 1 326 ? -16.169 -5.356 31.960 1.00 95.88 326 CYS A C 1
ATOM 2598 O O . CYS A 1 326 ? -14.950 -5.515 31.892 1.00 95.88 326 CYS A O 1
ATOM 2600 N N . GLY A 1 327 ? -16.953 -6.138 32.705 1.00 93.31 327 GLY A N 1
ATOM 2601 C CA . GLY A 1 327 ? -16.470 -7.269 33.506 1.00 93.31 327 GLY A CA 1
ATOM 2602 C C . GLY A 1 327 ? -15.836 -6.895 34.852 1.00 93.31 327 GLY A C 1
ATOM 2603 O O . GLY A 1 327 ? -15.510 -7.790 35.632 1.00 93.31 327 GLY A O 1
ATOM 2604 N N . ASN A 1 328 ? -15.700 -5.603 35.173 1.00 93.56 328 ASN A N 1
ATOM 2605 C CA . ASN A 1 328 ? -15.171 -5.147 36.458 1.00 93.56 328 ASN A CA 1
ATOM 2606 C C . ASN A 1 328 ? -16.287 -4.802 37.452 1.00 93.56 328 ASN A C 1
ATOM 2608 O O . ASN A 1 328 ? -17.407 -4.453 37.082 1.00 93.56 328 ASN A O 1
ATOM 2612 N N . THR A 1 329 ? -15.962 -4.865 38.745 1.00 94.56 329 THR A N 1
ATOM 2613 C CA . THR A 1 329 ? -16.820 -4.345 39.820 1.00 94.56 329 THR A CA 1
ATOM 2614 C C . THR A 1 329 ? -16.227 -3.048 40.347 1.00 94.56 329 THR A C 1
ATOM 2616 O O . THR A 1 329 ? -15.047 -3.001 40.685 1.00 94.56 329 THR A O 1
ATOM 2619 N N . GLY A 1 330 ? -17.047 -2.008 40.438 1.00 93.75 330 GLY A N 1
ATOM 2620 C CA . GLY A 1 330 ? -16.683 -0.724 41.029 1.00 93.75 330 GLY A CA 1
ATOM 2621 C C . GLY A 1 330 ? -17.679 -0.299 42.101 1.00 93.75 330 GLY A C 1
ATOM 2622 O O . GLY A 1 330 ? -18.622 -1.025 42.415 1.00 93.75 330 GLY A O 1
ATOM 2623 N N . ILE A 1 331 ? -17.463 0.881 42.677 1.00 93.25 331 ILE A N 1
ATOM 2624 C CA . ILE A 1 331 ? -18.359 1.474 43.672 1.00 93.25 331 ILE A CA 1
ATOM 2625 C C . ILE A 1 331 ? -19.018 2.704 43.049 1.00 93.25 331 ILE A C 1
ATOM 2627 O O . ILE A 1 331 ? -18.324 3.605 42.587 1.00 93.25 331 ILE A O 1
ATOM 2631 N N . VAL A 1 332 ? -20.349 2.751 43.071 1.00 91.94 332 VAL A N 1
ATOM 2632 C CA . VAL A 1 332 ? -21.152 3.906 42.647 1.00 91.94 332 VAL A CA 1
ATOM 2633 C C . VAL A 1 332 ? -22.029 4.307 43.821 1.00 91.94 332 VAL A C 1
ATOM 2635 O O . VAL A 1 332 ? -22.802 3.491 44.318 1.00 91.94 332 VAL A O 1
ATOM 2638 N N . ASN A 1 333 ? -21.882 5.543 44.306 1.00 90.06 333 ASN A N 1
ATOM 2639 C CA . ASN A 1 333 ? -22.634 6.066 45.456 1.00 90.06 333 ASN A CA 1
ATOM 2640 C C . ASN A 1 333 ? -22.625 5.117 46.676 1.00 90.06 333 ASN A C 1
ATOM 2642 O O . ASN A 1 333 ? -23.658 4.852 47.284 1.00 90.06 333 ASN A O 1
ATOM 2646 N N . GLY A 1 334 ? -21.460 4.542 46.998 1.00 90.50 334 GLY A N 1
ATOM 2647 C CA . GLY A 1 334 ? -21.289 3.607 48.120 1.00 90.50 334 GLY A CA 1
ATOM 2648 C C . GLY A 1 334 ? -21.774 2.171 47.870 1.00 90.50 334 GLY A C 1
ATOM 2649 O O . GLY A 1 334 ? -21.537 1.303 48.705 1.00 90.50 334 GLY A O 1
ATOM 2650 N N . THR A 1 335 ? -22.390 1.883 46.719 1.00 93.44 335 THR A N 1
ATOM 2651 C CA . THR A 1 335 ? -22.891 0.546 46.366 1.00 93.44 335 THR A CA 1
ATOM 2652 C C . THR A 1 335 ? -21.959 -0.138 45.370 1.00 93.44 335 THR A C 1
ATOM 2654 O O . THR A 1 335 ? -21.479 0.494 44.429 1.00 93.44 335 THR A O 1
ATOM 2657 N N . LYS A 1 336 ? -21.701 -1.440 45.549 1.00 95.00 336 LYS A N 1
ATOM 2658 C CA . LYS A 1 336 ? -20.961 -2.234 44.557 1.00 95.00 336 LYS A CA 1
ATOM 2659 C C . LYS A 1 336 ? -21.814 -2.414 43.302 1.00 95.00 336 LYS A C 1
ATOM 2661 O O . LYS A 1 336 ? -22.899 -2.983 43.375 1.00 95.00 336 LYS A O 1
ATOM 2666 N N . VAL A 1 337 ? -21.301 -1.969 42.162 1.00 95.44 337 VAL A N 1
ATOM 2667 C CA . VAL A 1 337 ? -21.938 -2.105 40.849 1.00 95.44 337 VAL A CA 1
ATOM 2668 C C . VAL A 1 337 ? -21.028 -2.927 39.949 1.00 95.44 337 VAL A C 1
ATOM 2670 O O . VAL A 1 337 ? -19.830 -2.659 39.840 1.00 95.44 337 VAL A O 1
ATOM 2673 N N . PHE A 1 338 ? -21.603 -3.935 39.302 1.00 94.75 338 PHE A N 1
ATOM 2674 C CA . PHE A 1 338 ? -20.917 -4.734 38.295 1.00 94.75 338 PHE A CA 1
ATOM 2675 C C . PHE A 1 338 ? -21.127 -4.116 36.910 1.00 94.75 338 PHE A C 1
ATOM 2677 O O . PHE A 1 338 ? -22.267 -3.903 36.494 1.00 94.75 338 PHE A O 1
ATOM 2684 N N . GLY A 1 339 ? -20.038 -3.844 36.188 1.00 95.31 339 GLY A N 1
ATOM 2685 C CA . GLY A 1 339 ? -20.045 -3.394 34.796 1.00 95.31 339 GLY A CA 1
ATOM 2686 C C . GLY A 1 339 ? -20.405 -4.535 33.843 1.00 95.31 339 GLY A C 1
ATOM 2687 O O . GLY A 1 339 ? -19.565 -4.992 33.071 1.00 95.31 339 GLY A O 1
ATOM 2688 N N . GLY A 1 340 ? -21.632 -5.042 33.948 1.00 95.75 340 GLY A N 1
ATOM 2689 C CA . GLY A 1 340 ? -22.126 -6.168 33.160 1.00 95.75 340 GLY A CA 1
ATOM 2690 C C . GLY A 1 340 ? -22.518 -5.796 31.732 1.00 95.75 340 GLY A C 1
ATOM 2691 O O . GLY A 1 340 ? -22.487 -4.631 31.340 1.00 95.75 340 GLY A O 1
ATOM 2692 N N . ALA A 1 341 ? -22.900 -6.814 30.963 1.00 97.44 341 ALA A N 1
ATOM 2693 C CA . ALA A 1 341 ? -23.435 -6.658 29.617 1.00 97.44 341 ALA A CA 1
ATOM 2694 C C . ALA A 1 341 ? -24.895 -6.184 29.631 1.00 97.44 341 ALA A C 1
ATOM 2696 O O . ALA A 1 341 ? -25.668 -6.519 30.531 1.00 97.44 341 ALA A O 1
ATOM 2697 N N . CYS A 1 342 ? -25.287 -5.457 28.590 1.00 96.31 342 CYS A N 1
ATOM 2698 C CA . CYS A 1 342 ? -26.675 -5.120 28.326 1.00 96.31 342 CYS A CA 1
ATOM 2699 C C . CYS A 1 342 ? -27.496 -6.373 27.972 1.00 96.31 342 CYS A C 1
ATOM 2701 O O . CYS A 1 342 ? -26.955 -7.388 27.536 1.00 96.31 342 CYS A O 1
ATOM 2703 N N . ALA A 1 343 ? -28.821 -6.290 28.131 1.00 96.25 343 ALA A N 1
ATOM 2704 C CA . ALA A 1 343 ? -29.720 -7.426 27.903 1.00 96.25 343 ALA A CA 1
ATOM 2705 C C . ALA A 1 343 ? -29.720 -7.942 26.451 1.00 96.25 343 ALA A C 1
ATOM 2707 O O . ALA A 1 343 ? -29.909 -9.133 26.227 1.00 96.25 343 ALA A O 1
ATOM 2708 N N . ASP A 1 344 ? -29.507 -7.052 25.479 1.00 96.44 344 ASP A N 1
ATOM 2709 C CA . ASP A 1 344 ? -29.472 -7.390 24.056 1.00 96.44 344 ASP A CA 1
ATOM 2710 C C . ASP A 1 344 ? -28.269 -6.720 23.371 1.00 96.44 344 ASP A C 1
ATOM 2712 O O . ASP A 1 344 ? -28.383 -5.577 22.912 1.00 96.44 344 ASP A O 1
ATOM 2716 N N . PRO A 1 345 ? -27.111 -7.407 23.300 1.00 97.44 345 PRO A N 1
ATOM 2717 C CA . PRO A 1 345 ? -25.925 -6.904 22.609 1.00 97.44 345 PRO A CA 1
ATOM 2718 C C . PRO A 1 345 ? -26.132 -6.675 21.107 1.00 97.44 345 PRO A C 1
ATOM 2720 O O . PRO A 1 345 ? -25.454 -5.828 20.526 1.00 97.44 345 PRO A O 1
ATOM 2723 N N . SER A 1 346 ? -27.086 -7.370 20.471 1.00 97.06 346 SER A N 1
ATOM 2724 C CA . SER A 1 346 ? -27.318 -7.252 19.025 1.00 97.06 346 SER A CA 1
ATOM 2725 C C . SER A 1 346 ? -27.848 -5.876 18.614 1.00 97.06 346 SER A C 1
ATOM 2727 O O . SER A 1 346 ? -27.618 -5.429 17.494 1.00 97.06 346 SER A O 1
ATOM 2729 N N . ALA A 1 347 ? -28.468 -5.162 19.555 1.00 97.19 347 ALA A N 1
ATOM 2730 C CA . ALA A 1 347 ? -28.979 -3.816 19.360 1.00 97.19 347 ALA A CA 1
ATOM 2731 C C . ALA A 1 347 ? -27.929 -2.709 19.584 1.00 97.19 347 ALA A C 1
ATOM 2733 O O . ALA A 1 347 ? -28.289 -1.534 19.568 1.00 97.19 347 ALA A O 1
ATOM 2734 N N . TYR A 1 348 ? -26.650 -3.013 19.833 1.00 98.06 348 TYR A N 1
ATOM 2735 C CA . TYR A 1 348 ? -25.619 -2.002 20.121 1.00 98.06 348 TYR A CA 1
ATOM 2736 C C . TYR A 1 348 ? -24.472 -2.063 19.120 1.00 98.06 348 TYR A C 1
ATOM 2738 O O . TYR A 1 348 ? -24.047 -3.140 18.723 1.00 98.06 348 TYR A O 1
ATOM 2746 N N . VAL A 1 349 ? -23.944 -0.897 18.731 1.00 98.00 349 VAL A N 1
ATOM 2747 C CA . VAL A 1 349 ? -22.736 -0.828 17.892 1.00 98.00 349 VAL A CA 1
ATOM 2748 C C . VAL A 1 349 ? -21.487 -1.093 18.730 1.00 98.00 349 VAL A C 1
ATOM 2750 O O . VAL A 1 349 ? -20.632 -1.879 18.332 1.00 98.00 349 VAL A O 1
ATOM 2753 N N . SER A 1 350 ? -21.382 -0.445 19.894 1.00 97.94 350 SER A N 1
ATOM 2754 C CA . SER A 1 350 ? -20.221 -0.556 20.777 1.00 97.94 350 SER A CA 1
ATOM 2755 C C . SER A 1 350 ? -20.462 -1.554 21.905 1.00 97.94 350 SER A C 1
ATOM 2757 O O . SER A 1 350 ? -21.460 -1.471 22.625 1.00 97.94 350 SER A O 1
ATOM 2759 N N . TRP A 1 351 ? -19.510 -2.469 22.071 1.00 98.31 351 TRP A N 1
ATOM 2760 C CA . TRP A 1 351 ? -19.483 -3.423 23.165 1.00 98.31 351 TRP A CA 1
ATOM 2761 C C . TRP A 1 351 ? -19.053 -2.753 24.468 1.00 98.31 351 TRP A C 1
ATOM 2763 O O . TRP A 1 351 ? -19.874 -2.649 25.363 1.00 98.31 351 TRP A O 1
ATOM 2773 N N . ASP A 1 352 ? -17.832 -2.228 24.561 1.00 96.56 352 ASP A N 1
ATOM 2774 C CA . ASP A 1 352 ? -17.221 -1.737 25.814 1.00 96.56 352 ASP A CA 1
ATOM 2775 C C . ASP A 1 352 ? -16.748 -0.268 25.750 1.00 96.56 352 ASP A C 1
ATOM 2777 O O . ASP A 1 352 ? -16.008 0.210 26.609 1.00 96.56 352 ASP A O 1
ATOM 2781 N N . GLY A 1 353 ? -17.158 0.460 24.708 1.00 95.75 353 GLY A N 1
ATOM 2782 C CA . GLY A 1 353 ? -16.757 1.842 24.449 1.00 95.75 353 GLY A CA 1
ATOM 2783 C C . GLY A 1 353 ? -15.539 1.987 23.536 1.00 95.75 353 GLY A C 1
ATOM 2784 O O . GLY A 1 353 ? -15.258 3.104 23.093 1.00 95.75 353 GLY A O 1
ATOM 2785 N N . VAL A 1 354 ? -14.860 0.882 23.208 1.00 96.00 354 VAL A N 1
ATOM 2786 C CA . VAL A 1 354 ? -13.749 0.825 22.243 1.00 96.00 354 VAL A CA 1
ATOM 2787 C C . VAL A 1 354 ? -14.060 -0.161 21.123 1.00 96.00 354 VAL A C 1
ATOM 2789 O O . VAL A 1 354 ? -13.930 0.171 19.945 1.00 96.00 354 VAL A O 1
ATOM 2792 N N . HIS A 1 355 ? -14.495 -1.365 21.476 1.00 97.94 355 HIS A N 1
ATOM 2793 C CA . HIS A 1 355 ? -14.713 -2.455 20.538 1.00 97.94 355 HIS A CA 1
ATOM 2794 C C . HIS A 1 355 ? -16.167 -2.514 20.074 1.00 97.94 355 HIS A C 1
ATOM 2796 O O . HIS A 1 355 ? -17.084 -2.027 20.745 1.00 97.94 355 HIS A O 1
ATOM 2802 N N . MET A 1 356 ? -16.383 -3.100 18.897 1.00 98.06 356 MET A N 1
ATOM 2803 C CA . MET A 1 356 ? -17.721 -3.339 18.363 1.00 98.06 356 MET A CA 1
ATOM 2804 C C . MET A 1 356 ? -18.310 -4.634 18.919 1.00 98.06 356 MET A C 1
ATOM 2806 O O . MET A 1 356 ? -17.580 -5.569 19.262 1.00 98.06 356 MET A O 1
ATOM 2810 N N . THR A 1 357 ? -19.636 -4.688 18.988 1.00 98.69 357 THR A N 1
ATOM 2811 C CA . THR A 1 357 ? -20.347 -5.939 19.267 1.00 98.69 357 THR A CA 1
ATOM 2812 C C . THR A 1 357 ? -20.176 -6.933 18.118 1.00 98.69 357 THR A C 1
ATOM 2814 O O . THR A 1 357 ? -19.825 -6.548 16.999 1.00 98.69 357 THR A O 1
ATOM 2817 N N . GLU A 1 358 ? -20.477 -8.207 18.348 1.00 98.44 358 GLU A N 1
ATOM 2818 C CA . GLU A 1 358 ? -20.516 -9.225 17.302 1.00 98.44 358 GLU A CA 1
ATOM 2819 C C . GLU A 1 358 ? -21.448 -8.808 16.156 1.00 98.44 358 GLU A C 1
ATOM 2821 O O . GLU A 1 358 ? -21.093 -8.947 14.985 1.00 98.44 358 GLU A O 1
ATOM 2826 N N . ALA A 1 359 ? -22.628 -8.271 16.480 1.00 98.56 359 ALA A N 1
ATOM 2827 C CA . ALA A 1 359 ? -23.603 -7.837 15.482 1.00 98.56 359 ALA A CA 1
ATOM 2828 C C . ALA A 1 359 ? -23.050 -6.707 14.598 1.00 98.56 359 ALA A C 1
ATOM 2830 O O . ALA A 1 359 ? -23.193 -6.742 13.374 1.00 98.56 359 ALA A O 1
ATOM 2831 N N . ALA A 1 360 ? -22.356 -5.738 15.196 1.00 98.50 360 ALA A N 1
ATOM 2832 C CA . ALA A 1 360 ? -21.696 -4.670 14.454 1.00 98.50 360 ALA A CA 1
ATOM 2833 C C . ALA A 1 360 ? -20.473 -5.168 13.661 1.00 98.50 360 ALA A C 1
ATOM 2835 O O . ALA A 1 360 ? -20.283 -4.761 12.514 1.00 98.50 360 ALA A O 1
ATOM 2836 N N . ASN A 1 361 ? -19.681 -6.092 14.217 1.00 98.69 361 ASN A N 1
ATOM 2837 C CA . ASN A 1 361 ? -18.584 -6.752 13.503 1.00 98.69 361 ASN A CA 1
ATOM 2838 C C . ASN A 1 361 ? -19.091 -7.506 12.269 1.00 98.69 361 ASN A C 1
ATOM 2840 O O . ASN A 1 361 ? -18.490 -7.379 11.202 1.00 98.69 361 ASN A O 1
ATOM 2844 N N . ARG A 1 362 ? -20.211 -8.232 12.387 1.00 98.38 362 ARG A N 1
ATOM 2845 C CA . ARG A 1 362 ? -20.871 -8.913 11.265 1.00 98.38 362 ARG A CA 1
ATOM 2846 C C . ARG A 1 362 ? -21.276 -7.916 10.194 1.00 98.38 362 ARG A C 1
ATOM 2848 O O . ARG A 1 362 ? -20.894 -8.080 9.041 1.00 98.38 362 ARG A O 1
ATOM 2855 N N . TRP A 1 363 ? -21.985 -6.856 10.587 1.00 98.12 363 TRP A N 1
ATOM 2856 C CA . TRP A 1 363 ? -22.429 -5.827 9.651 1.00 98.12 363 TRP A CA 1
ATOM 2857 C C . TRP A 1 363 ? -21.245 -5.243 8.875 1.00 98.12 363 TRP A C 1
ATOM 2859 O O . TRP A 1 363 ? -21.292 -5.137 7.651 1.00 98.12 363 TRP A O 1
ATOM 2869 N N . VAL A 1 364 ? -20.150 -4.908 9.564 1.00 98.38 364 VAL A N 1
ATOM 2870 C CA . VAL A 1 364 ? -18.949 -4.366 8.918 1.00 98.38 364 VAL A CA 1
ATOM 2871 C C . VAL A 1 364 ? -18.298 -5.401 7.999 1.00 98.38 364 VAL A C 1
ATOM 2873 O O . VAL A 1 364 ? -17.942 -5.051 6.874 1.00 98.38 364 VAL A O 1
ATOM 2876 N N . ALA A 1 365 ? -18.181 -6.660 8.431 1.00 98.06 365 ALA A N 1
ATOM 2877 C CA . ALA A 1 365 ? -17.636 -7.747 7.621 1.00 98.06 365 ALA A CA 1
ATOM 2878 C C . ALA A 1 365 ? -18.424 -7.928 6.310 1.00 98.06 365 ALA A C 1
ATOM 2880 O O . ALA A 1 365 ? -17.831 -7.896 5.229 1.00 98.06 365 ALA A O 1
ATOM 2881 N N . ASP A 1 366 ? -19.753 -7.995 6.381 1.00 95.19 366 ASP A N 1
ATOM 2882 C CA . ASP A 1 366 ? -20.634 -8.160 5.216 1.00 95.19 366 ASP A CA 1
ATOM 2883 C C . ASP A 1 366 ? -20.452 -7.035 4.175 1.00 95.19 366 ASP A C 1
ATOM 2885 O O . ASP A 1 366 ? -20.603 -7.252 2.970 1.00 95.19 366 ASP A O 1
ATOM 2889 N N . HIS A 1 367 ? -20.048 -5.840 4.620 1.00 95.38 367 HIS A N 1
ATOM 2890 C CA . HIS A 1 367 ? -19.830 -4.676 3.759 1.00 95.38 367 HIS A CA 1
ATOM 2891 C C . HIS A 1 367 ? -18.408 -4.552 3.195 1.00 95.38 367 HIS A C 1
ATOM 2893 O O . HIS A 1 367 ? -18.212 -3.812 2.229 1.00 95.38 367 HIS A O 1
ATOM 2899 N N . VAL A 1 368 ? -17.412 -5.255 3.747 1.00 96.19 368 VAL A N 1
ATOM 2900 C CA . VAL A 1 368 ? -16.021 -5.177 3.256 1.00 96.19 368 VAL A CA 1
ATOM 2901 C C . VAL A 1 368 ? -15.546 -6.437 2.541 1.00 96.19 368 VAL A C 1
ATOM 2903 O O . VAL A 1 368 ? -14.736 -6.341 1.620 1.00 96.19 368 VAL A O 1
ATOM 2906 N N . LEU A 1 369 ? -16.052 -7.620 2.901 1.00 94.69 369 LEU A N 1
ATOM 2907 C CA . LEU A 1 369 ? -15.557 -8.898 2.367 1.00 94.69 369 LEU A CA 1
ATOM 2908 C C . LEU A 1 369 ? -15.911 -9.120 0.888 1.00 94.69 369 LEU A C 1
ATOM 2910 O O . LEU A 1 369 ? -15.199 -9.843 0.182 1.00 94.69 369 LEU A O 1
ATOM 2914 N N . ASN A 1 370 ? -16.963 -8.457 0.397 1.00 90.25 370 ASN A N 1
ATOM 2915 C CA . ASN A 1 370 ? -17.348 -8.462 -1.017 1.00 90.25 370 ASN A CA 1
ATOM 2916 C C . ASN A 1 370 ? -16.435 -7.598 -1.914 1.00 90.25 370 ASN A C 1
ATOM 2918 O O . ASN A 1 370 ? -16.542 -7.671 -3.137 1.00 90.25 370 ASN A O 1
ATOM 2922 N N . GLY A 1 371 ? -15.528 -6.808 -1.328 1.00 90.81 371 GLY A N 1
ATOM 2923 C CA . GLY A 1 371 ? -14.571 -5.976 -2.057 1.00 90.81 371 GLY A CA 1
ATOM 2924 C C . GLY A 1 371 ? -15.070 -4.590 -2.459 1.00 90.81 371 GLY A C 1
ATOM 2925 O O . GLY A 1 371 ? -14.300 -3.824 -3.030 1.00 90.81 371 GLY A O 1
ATOM 2926 N N . SER A 1 372 ? -16.324 -4.229 -2.168 1.00 92.06 372 SER A N 1
ATOM 2927 C CA . SER A 1 372 ? -16.890 -2.920 -2.542 1.00 92.06 372 SER A CA 1
ATOM 2928 C C . SER A 1 372 ? -16.148 -1.734 -1.911 1.00 92.06 372 SER A C 1
ATOM 2930 O O . SER A 1 372 ? -16.067 -0.664 -2.509 1.00 92.06 372 SER A O 1
ATOM 2932 N N . LEU A 1 373 ? -15.558 -1.945 -0.731 1.00 95.94 373 LEU A N 1
ATOM 2933 C CA . LEU A 1 373 ? -14.729 -0.981 -0.005 1.00 95.94 373 LEU A CA 1
ATOM 2934 C C . LEU A 1 373 ? -13.241 -1.355 -0.055 1.00 95.94 373 LEU A C 1
ATOM 2936 O O . LEU A 1 373 ? -12.472 -1.027 0.848 1.00 95.94 373 LEU A O 1
ATOM 2940 N N . SER A 1 374 ? -12.819 -2.065 -1.100 1.00 95.62 374 SER A N 1
ATOM 2941 C CA . SER A 1 374 ? -11.431 -2.482 -1.292 1.00 95.62 374 SER A CA 1
ATOM 2942 C C . SER A 1 374 ? -10.781 -1.800 -2.496 1.00 95.62 374 SER A C 1
ATOM 2944 O O . SER A 1 374 ? -11.436 -1.398 -3.454 1.00 95.62 374 SER A O 1
ATOM 2946 N N . ASP A 1 375 ? -9.459 -1.667 -2.450 1.00 92.31 375 ASP A N 1
ATOM 2947 C CA . ASP A 1 375 ? -8.617 -1.234 -3.561 1.00 92.31 375 ASP A CA 1
ATOM 2948 C C . ASP A 1 375 ? -7.466 -2.244 -3.756 1.00 92.31 375 ASP A C 1
ATOM 2950 O O . ASP A 1 375 ? -6.542 -2.295 -2.928 1.00 92.31 375 ASP A O 1
ATOM 2954 N N . PRO A 1 376 ? -7.492 -3.039 -4.844 1.00 92.94 376 PRO A N 1
ATOM 2955 C CA . PRO A 1 376 ? -8.527 -3.054 -5.893 1.00 92.94 376 PRO A CA 1
ATOM 2956 C C . PRO A 1 376 ? -9.899 -3.556 -5.380 1.00 92.94 376 PRO A C 1
ATOM 2958 O O . PRO A 1 376 ? -9.926 -4.256 -4.366 1.00 92.94 376 PRO A O 1
ATOM 2961 N N . PRO A 1 377 ? -11.024 -3.236 -6.060 1.00 90.56 377 PRO A N 1
ATOM 2962 C CA . PRO A 1 377 ? -12.375 -3.600 -5.621 1.00 90.56 377 PRO A CA 1
ATOM 2963 C C . PRO A 1 377 ? -12.680 -5.074 -5.917 1.00 90.56 377 PRO A C 1
ATOM 2965 O O . PRO A 1 377 ? -13.460 -5.413 -6.807 1.00 90.56 377 PRO A O 1
ATOM 2968 N N . ILE A 1 378 ? -11.982 -5.961 -5.210 1.00 88.69 378 ILE A N 1
ATOM 2969 C CA . ILE A 1 378 ? -12.089 -7.413 -5.336 1.00 88.69 378 ILE A CA 1
ATOM 2970 C C . ILE A 1 378 ? -12.472 -8.024 -3.987 1.00 88.69 378 ILE A C 1
ATOM 2972 O O . ILE A 1 378 ? -11.946 -7.599 -2.956 1.00 88.69 378 ILE A O 1
ATOM 2976 N N . PRO A 1 379 ? -13.362 -9.027 -3.966 1.00 91.81 379 PRO A N 1
ATOM 2977 C CA . PRO A 1 379 ? -13.698 -9.726 -2.734 1.00 91.81 379 PRO A CA 1
ATOM 2978 C C . PRO A 1 379 ? -12.488 -10.487 -2.188 1.00 91.81 379 PRO A C 1
ATOM 2980 O O . PRO A 1 379 ? -11.596 -10.900 -2.938 1.00 91.81 379 PRO A O 1
ATOM 2983 N N . VAL A 1 380 ? -12.491 -10.761 -0.882 1.00 92.50 380 VAL A N 1
ATOM 2984 C CA . VAL A 1 380 ? -11.404 -11.506 -0.219 1.00 92.50 380 VAL A CA 1
ATOM 2985 C C . VAL A 1 380 ? -11.201 -12.906 -0.818 1.00 92.50 380 VAL A C 1
ATOM 2987 O O . VAL A 1 380 ? -10.080 -13.406 -0.907 1.00 92.50 380 VAL A O 1
ATOM 2990 N N . THR A 1 381 ? -12.271 -13.510 -1.343 1.00 90.44 381 THR A N 1
ATOM 2991 C CA . THR A 1 381 ? -12.246 -14.790 -2.071 1.00 90.44 381 THR A CA 1
ATOM 2992 C C . THR A 1 381 ? -11.482 -14.729 -3.389 1.00 90.44 381 THR A C 1
ATOM 2994 O O . THR A 1 381 ? -11.349 -15.757 -4.034 1.00 90.44 381 THR A O 1
ATOM 2997 N N . HIS A 1 382 ? -10.989 -13.562 -3.807 1.00 87.06 382 HIS A N 1
ATOM 2998 C CA . HIS A 1 382 ? -10.227 -13.365 -5.041 1.00 87.06 382 HIS A CA 1
ATOM 2999 C C . HIS A 1 382 ? -8.923 -12.573 -4.818 1.00 87.06 382 HIS A C 1
ATOM 3001 O O . HIS A 1 382 ? -8.235 -12.224 -5.779 1.00 87.06 382 HIS A O 1
ATOM 3007 N N . ALA A 1 383 ? -8.546 -12.307 -3.562 1.00 85.00 383 ALA A N 1
ATOM 3008 C CA . ALA A 1 383 ? -7.433 -11.433 -3.183 1.00 85.00 383 ALA A CA 1
ATOM 3009 C C . ALA A 1 383 ? -6.037 -12.105 -3.222 1.00 85.00 383 ALA A C 1
ATOM 3011 O O . ALA A 1 383 ? -5.242 -11.915 -2.305 1.00 85.00 383 ALA A O 1
ATOM 3012 N N . PHE A 1 384 ? -5.718 -12.895 -4.258 1.00 75.12 384 PHE A N 1
ATOM 3013 C CA . PHE A 1 384 ? -4.486 -13.705 -4.343 1.00 75.12 384 PHE A CA 1
ATOM 3014 C C . PHE A 1 384 ? -3.507 -13.324 -5.458 1.00 75.12 384 PHE A C 1
ATOM 3016 O O . PHE A 1 384 ? -3.859 -12.707 -6.465 1.00 75.12 384 PHE A O 1
ATOM 3023 N N . VAL A 1 385 ? -2.258 -13.778 -5.297 1.00 58.88 385 VAL A N 1
ATOM 3024 C CA . VAL A 1 385 ? -1.247 -13.804 -6.364 1.00 58.88 385 VAL A CA 1
ATOM 3025 C C . VAL A 1 385 ? -1.568 -14.936 -7.326 1.00 58.88 385 VAL A C 1
ATOM 3027 O O . VAL A 1 385 ? -1.358 -16.109 -7.019 1.00 58.88 385 VAL A O 1
ATOM 3030 N N . ARG A 1 386 ? -2.061 -14.596 -8.513 1.00 53.34 386 ARG A N 1
ATOM 3031 C CA . ARG A 1 386 ? -2.372 -15.588 -9.541 1.00 53.34 386 ARG A CA 1
ATOM 3032 C C . ARG A 1 386 ? -1.090 -16.253 -10.069 1.00 53.34 386 ARG A C 1
ATOM 3034 O O . ARG A 1 386 ? -0.336 -15.645 -10.826 1.00 53.34 386 ARG A O 1
ATOM 3041 N N . ARG A 1 387 ? -0.830 -17.512 -9.685 1.00 39.12 387 ARG A N 1
ATOM 3042 C CA . ARG A 1 387 ? 0.171 -18.374 -10.348 1.00 39.12 387 ARG A CA 1
ATOM 3043 C C . ARG A 1 387 ? -0.452 -18.919 -11.638 1.00 39.12 387 ARG A C 1
ATOM 3045 O O . ARG A 1 387 ? -1.419 -19.664 -11.576 1.00 39.12 387 ARG A O 1
ATOM 3052 N N . GLY A 1 388 ? 0.085 -18.535 -12.795 1.00 35.62 388 GLY A N 1
ATOM 3053 C CA . GLY A 1 388 ? -0.332 -19.077 -14.101 1.00 35.62 388 GLY A CA 1
ATOM 3054 C C . GLY A 1 388 ? -1.531 -18.392 -14.768 1.00 35.62 388 GLY A C 1
ATOM 3055 O O . GLY A 1 388 ? -1.970 -18.813 -15.834 1.00 35.62 388 GLY A O 1
ATOM 3056 N N . GLU A 1 389 ? -2.019 -17.297 -14.195 1.00 29.30 389 GLU A N 1
ATOM 3057 C CA . GLU A 1 389 ? -2.877 -16.328 -14.867 1.00 29.30 389 GLU A CA 1
ATOM 3058 C C . GLU A 1 389 ? -2.278 -14.964 -14.577 1.00 29.30 389 GLU A C 1
ATOM 3060 O O . GLU A 1 389 ? -2.380 -14.480 -13.455 1.00 29.30 389 GLU A O 1
ATOM 3065 N N . GLY A 1 390 ? -1.614 -14.344 -15.549 1.00 29.31 390 GLY A N 1
ATOM 3066 C CA . GLY A 1 390 ? -1.263 -12.931 -15.455 1.00 29.31 390 GLY A CA 1
ATOM 3067 C C . GLY A 1 390 ? -2.555 -12.128 -15.413 1.00 29.31 390 GLY A C 1
ATOM 3068 O O . GLY A 1 390 ? -3.033 -11.668 -16.444 1.00 29.31 390 GLY A O 1
ATOM 3069 N N . GLY A 1 391 ? -3.165 -12.044 -14.229 1.00 26.28 391 GLY A N 1
ATOM 3070 C CA . GLY A 1 391 ? -4.318 -11.219 -13.950 1.00 26.28 391 GLY A CA 1
ATOM 3071 C C . GLY A 1 391 ? -3.969 -9.829 -14.423 1.00 26.28 391 GLY A C 1
ATOM 3072 O O . GLY A 1 391 ? -3.064 -9.193 -13.885 1.00 26.28 391 GLY A O 1
ATOM 3073 N N . SER A 1 392 ? -4.646 -9.447 -15.499 1.00 26.31 392 SER A N 1
ATOM 3074 C CA . SER A 1 392 ? -4.731 -8.114 -16.045 1.00 26.31 392 SER A CA 1
ATOM 3075 C C . SER A 1 392 ? -4.334 -7.069 -15.004 1.00 26.31 392 SER A C 1
ATOM 3077 O O . SER A 1 392 ? -5.054 -6.829 -14.032 1.00 26.31 392 SER A O 1
ATOM 3079 N N . ARG A 1 393 ? -3.193 -6.409 -15.222 1.00 28.67 393 ARG A N 1
ATOM 3080 C CA . ARG A 1 393 ? -3.054 -5.033 -14.761 1.00 28.67 393 ARG A CA 1
ATOM 3081 C C . ARG A 1 393 ? -4.040 -4.204 -15.585 1.00 28.67 393 ARG A C 1
ATOM 3083 O O . ARG A 1 393 ? -3.627 -3.397 -16.406 1.00 28.67 393 ARG A O 1
ATOM 3090 N N . VAL A 1 394 ? -5.332 -4.325 -15.278 1.00 27.86 394 VAL A N 1
ATOM 3091 C CA . VAL A 1 394 ? -6.198 -3.152 -15.236 1.00 27.86 394 VAL A CA 1
ATOM 3092 C C . VAL A 1 394 ? -5.696 -2.334 -14.043 1.00 27.86 394 VAL A C 1
ATOM 3094 O O . VAL A 1 394 ? -6.290 -2.291 -12.973 1.00 27.86 394 VAL A O 1
ATOM 3097 N N . ARG A 1 395 ? -4.522 -1.710 -14.202 1.00 27.62 395 ARG A N 1
ATOM 3098 C CA . ARG A 1 395 ? -4.393 -0.344 -13.704 1.00 27.62 395 ARG A CA 1
ATOM 3099 C C . ARG A 1 395 ? -5.454 0.417 -14.470 1.00 27.62 395 ARG A C 1
ATOM 3101 O O . ARG A 1 395 ? -5.556 0.163 -15.663 1.00 27.62 395 ARG A O 1
ATOM 3108 N N . GLU A 1 396 ? -6.233 1.246 -13.790 1.00 27.70 396 GLU A N 1
ATOM 3109 C CA . GLU A 1 396 ? -7.205 2.172 -14.372 1.00 27.70 396 GLU A CA 1
ATOM 3110 C C . GLU A 1 396 ? -6.770 2.664 -15.762 1.00 27.70 396 GLU A C 1
ATOM 3112 O O . GLU A 1 396 ? -6.107 3.684 -15.923 1.00 27.70 396 GLU A O 1
ATOM 3117 N N . LEU A 1 397 ? -7.167 1.906 -16.782 1.00 25.08 397 LEU A N 1
ATOM 3118 C CA . LEU A 1 397 ? -7.578 2.449 -18.045 1.00 25.08 397 LEU A CA 1
ATOM 3119 C C . LEU A 1 397 ? -8.900 3.101 -17.663 1.00 25.08 397 LEU A C 1
ATOM 3121 O O . LEU A 1 397 ? -9.934 2.435 -17.569 1.00 25.08 397 LEU A O 1
ATOM 3125 N N . PHE A 1 398 ? -8.869 4.403 -17.391 1.00 23.95 398 PHE A N 1
ATOM 3126 C CA . PHE A 1 398 ? -10.021 5.184 -17.799 1.00 23.95 398 PHE A CA 1
ATOM 3127 C C . PHE A 1 398 ? -10.270 4.806 -19.258 1.00 23.95 398 PHE A C 1
ATOM 3129 O O . PHE A 1 398 ? -9.352 4.823 -20.082 1.00 23.95 398 PHE A O 1
ATOM 3136 N N . LEU A 1 399 ? -11.476 4.314 -19.523 1.00 26.77 399 LEU A N 1
ATOM 3137 C CA . LEU A 1 399 ? -11.921 3.914 -20.843 1.00 26.77 399 LEU A CA 1
ATOM 3138 C C . LEU A 1 399 ? -11.578 5.029 -21.836 1.00 26.77 399 LEU A C 1
ATOM 3140 O O . LEU A 1 399 ? -12.231 6.066 -21.857 1.00 26.77 399 LEU A O 1
ATOM 3144 N N . LEU A 1 400 ? -10.619 4.761 -22.721 1.00 28.22 400 LEU A N 1
ATOM 3145 C CA . LEU A 1 400 ? -10.621 5.272 -24.087 1.00 28.22 400 LEU A CA 1
ATOM 3146 C C . LEU A 1 400 ? -11.827 4.642 -24.807 1.00 28.22 400 LEU A C 1
ATOM 3148 O O . LEU A 1 400 ? -11.697 3.785 -25.676 1.00 28.22 400 LEU A O 1
ATOM 3152 N N . LYS A 1 401 ? -13.037 5.028 -24.394 1.00 25.09 401 LYS A N 1
ATOM 3153 C CA . LYS A 1 401 ? -14.223 4.983 -25.243 1.00 25.09 401 LYS A CA 1
ATOM 3154 C C . LYS A 1 401 ? -14.418 6.409 -25.739 1.00 25.09 401 LYS A C 1
ATOM 3156 O O . LYS A 1 401 ? -14.586 7.319 -24.942 1.00 25.09 401 LYS A O 1
ATOM 3161 N N . ARG A 1 402 ? -14.288 6.551 -27.058 1.00 27.14 402 ARG A N 1
ATOM 3162 C CA . ARG A 1 402 ? -14.463 7.751 -27.888 1.00 27.14 402 ARG A CA 1
ATOM 3163 C C . ARG A 1 402 ? -15.183 8.929 -27.215 1.00 27.14 402 ARG A C 1
ATOM 3165 O O . ARG A 1 402 ? -16.348 8.807 -26.856 1.00 27.14 402 ARG A O 1
ATOM 3172 N N . GLY A 1 403 ? -14.522 10.085 -27.268 1.00 30.50 403 GLY A N 1
ATOM 3173 C CA . GLY A 1 403 ? -15.166 11.397 -27.263 1.00 30.50 403 GLY A CA 1
ATOM 3174 C C . GLY A 1 403 ? -14.878 12.228 -26.017 1.00 30.50 403 GLY A C 1
ATOM 3175 O O . GLY A 1 403 ? -15.514 12.034 -24.994 1.00 30.50 403 GLY A O 1
ATOM 3176 N N . LEU A 1 404 ? -14.008 13.224 -26.195 1.00 30.61 404 LEU A N 1
ATOM 3177 C CA . LEU A 1 404 ? -13.765 14.389 -25.336 1.00 30.61 404 LEU A CA 1
ATOM 3178 C C . LEU A 1 404 ? -12.748 14.291 -24.168 1.00 30.61 404 LEU A C 1
ATOM 3180 O O . LEU A 1 404 ? -12.782 13.402 -23.326 1.00 30.61 404 LEU A O 1
ATOM 3184 N N . PHE A 1 405 ? -11.925 15.354 -24.136 1.00 28.28 405 PHE A N 1
ATOM 3185 C CA . PHE A 1 405 ? -10.990 15.868 -23.114 1.00 28.28 405 PHE A CA 1
ATOM 3186 C C . PHE A 1 405 ? -9.606 15.192 -23.023 1.00 28.28 405 PHE A C 1
ATOM 3188 O O . PHE A 1 405 ? -9.488 14.023 -22.684 1.00 28.28 405 PHE A O 1
ATOM 3195 N N . ARG A 1 406 ? -8.475 15.834 -23.381 1.00 29.14 406 ARG A N 1
ATOM 3196 C CA . ARG A 1 406 ? -8.013 17.239 -23.218 1.00 29.14 406 ARG A CA 1
ATOM 3197 C C . ARG A 1 406 ? -8.008 17.644 -21.736 1.00 29.14 406 ARG A C 1
ATOM 3199 O O . ARG A 1 406 ? -9.028 18.071 -21.218 1.00 29.14 406 ARG A O 1
ATOM 3206 N N . PHE A 1 407 ? -6.864 17.512 -21.060 1.00 27.62 407 PHE A N 1
ATOM 3207 C CA . PHE A 1 407 ? -6.656 18.082 -19.724 1.00 27.62 407 PHE A CA 1
ATOM 3208 C C . PHE A 1 407 ? -5.762 19.317 -19.831 1.00 27.62 407 PHE A C 1
ATOM 3210 O O . PHE A 1 407 ? -4.559 19.208 -20.045 1.00 27.62 407 PHE A O 1
ATOM 3217 N N . GLN A 1 408 ? -6.381 20.482 -19.659 1.00 24.33 408 GLN A N 1
ATOM 3218 C CA . GLN A 1 408 ? -5.734 21.752 -19.359 1.00 24.33 408 GLN A CA 1
ATOM 3219 C C . GLN A 1 408 ? -6.275 22.173 -17.986 1.00 24.33 408 GLN A C 1
ATOM 3221 O O . GLN A 1 408 ? -7.488 22.251 -17.800 1.00 24.33 408 GLN A O 1
ATOM 3226 N N . ILE A 1 409 ? -5.400 22.367 -16.997 1.00 27.02 409 ILE A N 1
ATOM 3227 C CA . ILE A 1 409 ? -5.787 22.930 -15.698 1.00 27.02 409 ILE A CA 1
ATOM 3228 C C . ILE A 1 409 ? -5.602 24.439 -15.798 1.00 27.02 409 ILE A C 1
ATOM 3230 O O . ILE A 1 409 ? -4.478 24.919 -15.687 1.00 27.02 409 ILE A O 1
ATOM 3234 N N . THR A 1 410 ? -6.692 25.182 -15.956 1.00 25.02 410 THR A N 1
ATOM 3235 C CA . THR A 1 410 ? -6.725 26.619 -15.655 1.00 25.02 410 THR A CA 1
ATOM 3236 C C . THR A 1 410 ? -8.103 27.016 -15.144 1.00 25.02 410 THR A C 1
ATOM 3238 O O . THR A 1 410 ? -9.114 26.773 -15.796 1.00 25.02 410 THR A O 1
ATOM 3241 N N . ASN A 1 411 ? -8.117 27.656 -13.973 1.00 30.20 411 ASN A N 1
ATOM 3242 C CA . ASN A 1 411 ? -9.231 28.460 -13.486 1.00 30.20 411 ASN A CA 1
ATOM 3243 C C . ASN A 1 411 ? -9.477 29.616 -14.467 1.00 30.20 411 ASN A C 1
ATOM 3245 O O . ASN A 1 411 ? -8.590 30.451 -14.612 1.00 30.20 411 ASN A O 1
ATOM 3249 N N . HIS A 1 412 ? -10.657 29.691 -15.086 1.00 25.33 412 HIS A N 1
ATOM 3250 C CA . HIS A 1 412 ? -11.410 30.942 -15.240 1.00 25.33 412 HIS A CA 1
ATOM 3251 C C . HIS A 1 412 ? -12.805 30.691 -15.829 1.00 25.33 412 HIS A C 1
ATOM 3253 O O . HIS A 1 412 ? -12.975 29.959 -16.798 1.00 25.33 412 HIS A O 1
ATOM 3259 N N . ILE A 1 413 ? -13.794 31.332 -15.207 1.00 30.53 413 ILE A N 1
ATOM 3260 C CA . ILE A 1 413 ? -15.180 31.472 -15.659 1.00 30.53 413 ILE A CA 1
ATOM 3261 C C . ILE A 1 413 ? -15.214 32.483 -16.811 1.00 30.53 413 ILE A C 1
ATOM 3263 O O . ILE A 1 413 ? -14.708 33.590 -16.637 1.00 30.53 413 ILE A O 1
ATOM 3267 N N . SER A 1 414 ? -15.864 32.153 -17.929 1.00 24.45 414 SER A N 1
ATOM 3268 C CA . SER A 1 414 ? -16.657 33.123 -18.700 1.00 24.45 414 SER A CA 1
ATOM 3269 C C . SER A 1 414 ? -17.677 32.412 -19.598 1.00 24.45 414 SER A C 1
ATOM 3271 O O . SER A 1 414 ? -17.516 31.248 -19.956 1.00 24.45 414 SER A O 1
ATOM 3273 N N . SER A 1 415 ? -18.772 33.127 -19.820 1.00 30.19 415 SER A N 1
ATOM 3274 C CA . SER A 1 415 ? -20.074 32.753 -20.362 1.00 30.19 415 SER A CA 1
ATOM 3275 C C . SER A 1 415 ? -20.096 32.517 -21.869 1.00 30.19 415 SER A C 1
ATOM 3277 O O . SER A 1 415 ? -19.542 33.329 -22.598 1.00 30.19 415 SER A O 1
ATOM 3279 N N . GLU A 1 416 ? -20.835 31.488 -22.298 1.00 31.30 416 GLU A N 1
ATOM 3280 C CA . GLU A 1 416 ? -21.883 31.524 -23.343 1.00 31.30 416 GLU A CA 1
ATOM 3281 C C . GLU A 1 416 ? -22.273 30.079 -23.705 1.00 31.30 416 GLU A C 1
ATOM 3283 O O . GLU A 1 416 ? -21.513 29.362 -24.350 1.00 31.30 416 GLU A O 1
ATOM 3288 N N . THR A 1 417 ? -23.453 29.621 -23.270 1.00 29.09 417 THR A N 1
ATOM 3289 C CA . THR A 1 417 ? -23.995 28.301 -23.634 1.00 29.09 417 THR A CA 1
ATOM 3290 C C . THR A 1 417 ? -25.379 28.430 -24.262 1.00 29.09 417 THR A C 1
ATOM 3292 O O . THR A 1 417 ? -26.323 28.963 -23.680 1.00 29.09 417 THR A O 1
ATOM 3295 N N . SER A 1 418 ? -25.495 27.912 -25.484 1.00 32.34 418 SER A N 1
ATOM 3296 C CA . SER A 1 418 ? -26.743 27.724 -26.221 1.00 32.34 418 SER A CA 1
ATOM 3297 C C . SER A 1 418 ? -27.557 26.551 -25.649 1.00 32.34 418 SER A C 1
ATOM 3299 O O . SER A 1 418 ? -27.022 25.474 -25.388 1.00 32.34 418 SER A O 1
ATOM 3301 N N . GLY A 1 419 ? -28.866 26.763 -25.476 1.00 33.41 419 GLY A N 1
ATOM 3302 C CA . GLY A 1 419 ? -29.809 25.989 -24.649 1.00 33.41 419 GLY A CA 1
ATOM 3303 C C . GLY A 1 419 ? -30.152 24.537 -25.025 1.00 33.41 419 GLY A C 1
ATOM 3304 O O . GLY A 1 419 ? -31.270 24.110 -24.757 1.00 33.41 419 GLY A O 1
ATOM 3305 N N . ILE A 1 420 ? -29.231 23.754 -25.592 1.00 32.59 420 ILE A N 1
ATOM 3306 C CA . ILE A 1 420 ? -29.411 22.302 -25.817 1.00 32.59 420 ILE A CA 1
ATOM 3307 C C . ILE A 1 420 ? -28.611 21.466 -24.797 1.00 32.59 420 ILE A C 1
ATOM 3309 O O . ILE A 1 420 ? -29.028 20.365 -24.440 1.00 32.59 420 ILE A O 1
ATOM 3313 N N . GLU A 1 421 ? -27.532 22.007 -24.221 1.00 32.16 421 GLU A N 1
ATOM 3314 C CA . GLU A 1 421 ? -26.706 21.291 -23.229 1.00 32.16 421 GLU A CA 1
ATOM 3315 C C . GLU A 1 421 ? -27.344 21.218 -21.829 1.00 32.16 421 GLU A C 1
ATOM 3317 O O . GLU A 1 421 ? -27.071 20.291 -21.067 1.00 32.16 421 GLU A O 1
ATOM 3322 N N . VAL A 1 422 ? -28.273 22.124 -21.506 1.00 34.75 422 VAL A N 1
ATOM 3323 C CA . VAL A 1 422 ? -28.968 22.145 -20.203 1.00 34.75 422 VAL A CA 1
ATOM 3324 C C . VAL A 1 422 ? -29.922 20.950 -20.040 1.00 34.75 422 VAL A C 1
ATOM 3326 O O . VAL A 1 422 ? -30.150 20.492 -18.923 1.00 34.75 422 VAL A O 1
ATOM 3329 N N . LEU A 1 423 ? -30.427 20.370 -21.136 1.00 28.56 423 LEU A N 1
ATOM 3330 C CA . LEU A 1 423 ? -31.393 19.266 -21.075 1.00 28.56 423 LEU A CA 1
ATOM 3331 C C . LEU A 1 423 ? -30.735 17.897 -20.807 1.00 28.56 423 LEU A C 1
ATOM 3333 O O . LEU A 1 423 ? -31.368 17.025 -20.223 1.00 28.56 423 LEU A O 1
ATOM 3337 N N . ILE A 1 424 ? -29.465 17.708 -21.184 1.00 36.19 424 ILE A N 1
ATOM 3338 C CA . ILE A 1 424 ? -28.732 16.439 -20.993 1.00 36.19 424 ILE A CA 1
ATOM 3339 C C . ILE A 1 424 ? -28.169 16.330 -19.568 1.00 36.19 424 ILE A C 1
ATOM 3341 O O . ILE A 1 424 ? -28.156 15.244 -18.989 1.00 36.19 424 ILE A O 1
ATOM 3345 N N . VAL A 1 425 ? -27.769 17.456 -18.969 1.00 34.19 425 VAL A N 1
ATOM 3346 C CA . VAL A 1 425 ? -27.273 17.493 -17.582 1.00 34.19 425 VAL A CA 1
ATOM 3347 C C . VAL A 1 425 ? -28.401 17.196 -16.579 1.00 34.19 425 VAL A C 1
ATOM 3349 O O . VAL A 1 425 ? -28.198 16.445 -15.631 1.00 34.19 425 VAL A O 1
ATOM 3352 N N . LEU A 1 426 ? -29.627 17.663 -16.845 1.00 31.36 426 LEU A N 1
ATOM 3353 C CA . LEU A 1 426 ? -30.803 17.408 -15.996 1.00 31.36 426 LEU A CA 1
ATOM 3354 C C . LEU A 1 426 ? -31.275 15.935 -15.983 1.00 31.36 426 LEU A C 1
ATOM 3356 O O . LEU A 1 426 ? -31.872 15.487 -15.002 1.00 31.36 426 LEU A O 1
ATOM 3360 N N . VAL A 1 427 ? -30.987 15.160 -17.036 1.00 35.00 427 VAL A N 1
ATOM 3361 C CA . VAL A 1 427 ? -31.360 13.731 -17.132 1.00 35.00 427 VAL A CA 1
ATOM 3362 C C . VAL A 1 427 ? -30.364 12.827 -16.391 1.00 35.00 427 VAL A C 1
ATOM 3364 O O . VAL A 1 427 ? -30.750 11.791 -15.858 1.00 35.00 427 VAL A O 1
ATOM 3367 N N . LEU A 1 428 ? -29.092 13.224 -16.289 1.00 37.97 428 LEU A N 1
ATOM 3368 C CA . LEU A 1 428 ? -28.076 12.438 -15.578 1.00 37.97 428 LEU A CA 1
ATOM 3369 C C . LEU A 1 428 ? -28.129 12.625 -14.052 1.00 37.97 428 LEU A C 1
ATOM 3371 O O . LEU A 1 428 ? -27.874 11.666 -13.323 1.00 37.97 428 LEU A O 1
ATOM 3375 N N . ASP A 1 429 ? -28.543 13.799 -13.564 1.00 34.38 429 ASP A N 1
ATOM 3376 C CA . ASP A 1 429 ? -28.688 14.054 -12.121 1.00 34.38 429 ASP A CA 1
ATOM 3377 C C . ASP A 1 429 ? -29.961 13.430 -11.511 1.00 34.38 429 ASP A C 1
ATOM 3379 O O . ASP A 1 429 ? -30.019 13.177 -10.306 1.00 34.38 429 ASP A O 1
ATOM 3383 N N . THR A 1 430 ? -30.971 13.102 -12.325 1.00 38.75 430 THR A N 1
ATOM 3384 C CA . THR A 1 430 ? -32.240 12.507 -11.860 1.00 38.75 430 THR A CA 1
ATOM 3385 C C . THR A 1 430 ? -32.236 10.973 -11.788 1.00 38.75 430 THR A C 1
ATOM 3387 O O . THR A 1 430 ? -33.113 10.402 -11.143 1.00 38.75 430 THR A O 1
ATOM 3390 N N . CYS A 1 431 ? -31.237 10.282 -12.353 1.00 33.34 431 CYS A N 1
ATOM 3391 C CA . CYS A 1 431 ? -31.153 8.810 -12.323 1.00 33.34 431 CYS A CA 1
ATOM 3392 C C . CYS A 1 431 ? -30.428 8.217 -11.096 1.00 33.34 431 CYS A C 1
ATOM 3394 O O . CYS A 1 431 ? -30.468 7.004 -10.891 1.00 33.34 431 CYS A O 1
ATOM 3396 N N . MET A 1 432 ? -29.791 9.031 -10.252 1.00 30.89 432 MET A N 1
ATOM 3397 C CA . MET A 1 432 ? -29.114 8.559 -9.031 1.00 30.89 432 MET A CA 1
ATOM 3398 C C . MET A 1 432 ? -30.033 8.159 -7.850 1.00 30.89 432 MET A C 1
ATOM 3400 O O . MET A 1 432 ? -29.582 7.343 -7.045 1.00 30.89 432 MET A O 1
ATOM 3404 N N . PRO A 1 433 ? -31.296 8.622 -7.704 1.00 29.70 433 PRO A N 1
ATOM 3405 C CA . PRO A 1 433 ? -32.114 8.223 -6.549 1.00 29.70 433 PRO A CA 1
ATOM 3406 C C . PRO A 1 433 ? -32.982 6.961 -6.725 1.00 29.70 433 PRO A C 1
ATOM 3408 O O . PRO A 1 433 ? -33.536 6.493 -5.735 1.00 29.70 433 PRO A O 1
ATOM 3411 N N . PHE A 1 434 ? -33.142 6.384 -7.927 1.00 27.34 434 PHE A N 1
ATOM 3412 C CA . PHE A 1 434 ? -34.200 5.374 -8.159 1.00 27.34 434 PHE A CA 1
ATOM 3413 C C . PHE A 1 434 ? -33.772 3.896 -8.013 1.00 27.34 434 PHE A C 1
ATOM 3415 O O . PHE A 1 434 ? -34.620 3.011 -8.014 1.00 27.34 434 PHE A O 1
ATOM 3422 N N . VAL A 1 435 ? -32.481 3.590 -7.830 1.00 30.17 435 VAL A N 1
ATOM 3423 C CA . VAL A 1 435 ? -31.987 2.189 -7.757 1.00 30.17 435 VAL A CA 1
ATOM 3424 C C . VAL A 1 435 ? -31.840 1.669 -6.314 1.00 30.17 435 VAL A C 1
ATOM 3426 O O . VAL A 1 435 ? -31.443 0.531 -6.092 1.00 30.17 435 VAL A O 1
ATOM 3429 N N . MET A 1 436 ? -32.204 2.458 -5.297 1.00 27.86 436 MET A N 1
ATOM 3430 C CA . MET A 1 436 ? -32.078 2.045 -3.888 1.00 27.86 436 MET A CA 1
ATOM 3431 C C . MET A 1 436 ? -33.329 1.420 -3.259 1.00 27.86 436 MET A C 1
ATOM 3433 O O . MET A 1 436 ? -33.316 1.152 -2.062 1.00 27.86 436 MET A O 1
ATOM 3437 N N . ASN A 1 437 ? -34.393 1.135 -4.014 1.00 28.09 437 ASN A N 1
ATOM 3438 C CA . ASN A 1 437 ? -35.591 0.558 -3.404 1.00 28.09 437 ASN A CA 1
ATOM 3439 C C . ASN A 1 437 ? -36.314 -0.418 -4.337 1.00 28.09 437 ASN A C 1
ATOM 3441 O O . ASN A 1 437 ? -37.204 -0.025 -5.075 1.00 28.09 437 ASN A O 1
ATOM 3445 N N . THR A 1 438 ? -35.922 -1.693 -4.320 1.00 26.30 438 THR A N 1
ATOM 3446 C CA . THR A 1 438 ? -36.837 -2.843 -4.472 1.00 26.30 438 THR A CA 1
ATOM 3447 C C . THR A 1 438 ? -36.091 -4.145 -4.159 1.00 26.30 438 THR A C 1
ATOM 3449 O O . THR A 1 438 ? -35.183 -4.563 -4.870 1.00 26.30 438 THR A O 1
ATOM 3452 N N . ASN A 1 439 ? -36.487 -4.794 -3.063 1.00 32.25 439 ASN A N 1
ATOM 3453 C CA . ASN A 1 439 ? -36.182 -6.194 -2.776 1.00 32.25 439 ASN A CA 1
ATOM 3454 C C . ASN A 1 439 ? -37.100 -7.074 -3.632 1.00 32.25 439 ASN A C 1
ATOM 3456 O O . ASN A 1 439 ? -38.316 -6.955 -3.490 1.00 32.25 439 ASN A O 1
ATOM 3460 N N . LEU A 1 440 ? -36.565 -8.005 -4.427 1.00 25.66 440 LEU A N 1
ATOM 3461 C CA . LEU A 1 440 ? -37.349 -9.151 -4.894 1.00 25.66 440 LEU A CA 1
ATOM 3462 C C . LEU A 1 440 ? -36.560 -10.459 -4.750 1.00 25.66 440 LEU A C 1
ATOM 3464 O O . LEU A 1 440 ? -35.447 -10.610 -5.248 1.00 25.66 440 LEU A O 1
ATOM 3468 N N . HIS A 1 441 ? -37.174 -11.392 -4.027 1.00 23.23 441 HIS A N 1
ATOM 3469 C CA . HIS A 1 441 ? -36.695 -12.735 -3.726 1.00 23.23 441 HIS A CA 1
ATOM 3470 C C . HIS A 1 441 ? -37.178 -13.762 -4.776 1.00 23.23 441 HIS A C 1
ATOM 3472 O O . HIS A 1 441 ? -38.332 -13.728 -5.192 1.00 23.23 441 HIS A O 1
ATOM 3478 N N . SER A 1 442 ? -36.328 -14.774 -5.009 1.00 24.41 442 SER A N 1
ATOM 3479 C CA . SER A 1 442 ? -36.630 -16.220 -5.165 1.00 24.41 442 SER A CA 1
ATOM 3480 C C . SER A 1 442 ? -36.870 -16.898 -6.548 1.00 24.41 442 SER A C 1
ATOM 3482 O O . SER A 1 442 ? -37.704 -16.489 -7.345 1.00 24.41 442 SER A O 1
ATOM 3484 N N . THR A 1 443 ? -36.157 -18.042 -6.702 1.00 22.55 443 THR A N 1
ATOM 3485 C CA . THR A 1 443 ? -36.503 -19.373 -7.304 1.00 22.55 443 THR A CA 1
ATOM 3486 C C . THR A 1 443 ? -36.330 -19.715 -8.817 1.00 22.55 443 THR A C 1
ATOM 3488 O O . THR A 1 443 ? -37.158 -19.346 -9.631 1.00 22.55 443 THR A O 1
ATOM 3491 N N . LEU A 1 444 ? -35.251 -20.487 -9.122 1.00 21.70 444 LEU A N 1
ATOM 3492 C CA . LEU A 1 444 ? -34.996 -21.698 -9.994 1.00 21.70 444 LEU A CA 1
ATOM 3493 C C . LEU A 1 444 ? -35.974 -22.150 -11.147 1.00 21.70 444 LEU A C 1
ATOM 3495 O O . LEU A 1 444 ? -37.167 -21.937 -10.997 1.00 21.70 444 LEU A O 1
ATOM 3499 N N . PRO A 1 445 ? -35.600 -23.074 -12.099 1.00 29.98 445 PRO A N 1
ATOM 3500 C CA . PRO A 1 445 ? -34.501 -23.141 -13.099 1.00 29.98 445 PRO A CA 1
ATOM 3501 C C . PRO A 1 445 ? -35.014 -23.644 -14.524 1.00 29.98 445 PRO A C 1
ATOM 3503 O O . PRO A 1 445 ? -36.132 -23.287 -14.877 1.00 29.98 445 PRO A O 1
ATOM 3506 N N . PRO A 1 446 ? -34.280 -24.370 -15.422 1.00 36.03 446 PRO A N 1
ATOM 3507 C CA . PRO A 1 446 ? -34.034 -23.966 -16.824 1.00 36.03 446 PRO A CA 1
ATOM 3508 C C . PRO A 1 446 ? -34.700 -24.817 -17.942 1.00 36.03 446 PRO A C 1
ATOM 3510 O O . PRO A 1 446 ? -34.911 -26.016 -17.790 1.00 36.03 446 PRO A O 1
ATOM 3513 N N . SER A 1 447 ? -34.893 -24.251 -19.144 1.00 24.86 447 SER A N 1
ATOM 3514 C CA . SER A 1 447 ? -34.757 -24.988 -20.423 1.00 24.86 447 SER A CA 1
ATOM 3515 C C . SER A 1 447 ? -34.677 -24.039 -21.631 1.00 24.86 447 SER A C 1
ATOM 3517 O O . SER A 1 447 ? -35.434 -23.080 -21.749 1.00 24.86 447 SER A O 1
ATOM 3519 N N . VAL A 1 448 ? -33.726 -24.303 -22.531 1.00 27.77 448 VAL A N 1
ATOM 3520 C CA . VAL A 1 448 ? -33.524 -23.573 -23.793 1.00 27.77 448 VAL A CA 1
ATOM 3521 C C . VAL A 1 448 ? -34.373 -24.229 -24.881 1.00 27.77 448 VAL A C 1
ATOM 3523 O O . VAL A 1 448 ? -34.188 -25.408 -25.178 1.00 27.77 448 VAL A O 1
ATOM 3526 N N . ASN A 1 449 ? -35.283 -23.472 -25.498 1.00 25.81 449 ASN A N 1
ATOM 3527 C CA . ASN A 1 449 ? -36.111 -23.944 -26.608 1.00 25.81 449 ASN A CA 1
ATOM 3528 C C . ASN A 1 449 ? -35.570 -23.429 -27.957 1.00 25.81 449 ASN A C 1
ATOM 3530 O O . ASN A 1 449 ? -35.696 -22.254 -28.296 1.00 25.81 449 ASN A O 1
ATOM 3534 N N . LEU A 1 450 ? -34.993 -24.341 -28.746 1.00 35.03 450 LEU A N 1
ATOM 3535 C CA . LEU A 1 450 ? -34.409 -24.130 -30.083 1.00 35.03 450 LEU A CA 1
ATOM 3536 C C . LEU A 1 450 ? -35.427 -23.777 -31.192 1.00 35.03 450 LEU A C 1
ATOM 3538 O O . LEU A 1 450 ? -35.053 -23.682 -32.361 1.00 35.03 450 LEU A O 1
ATOM 3542 N N . ARG A 1 451 ? -36.705 -23.546 -30.864 1.00 31.48 451 ARG A N 1
ATOM 3543 C CA . ARG A 1 451 ? -37.708 -23.056 -31.828 1.00 31.48 451 ARG A CA 1
ATOM 3544 C C . ARG A 1 451 ? -37.574 -21.570 -32.166 1.00 31.48 451 ARG A C 1
ATOM 3546 O O . ARG A 1 451 ? -37.911 -21.197 -33.282 1.00 31.48 451 ARG A O 1
ATOM 3553 N N . TYR A 1 452 ? -37.016 -20.753 -31.273 1.00 32.25 452 TYR A N 1
ATOM 3554 C CA . TYR A 1 452 ? -36.957 -19.295 -31.460 1.00 32.25 452 TYR A CA 1
ATOM 3555 C C . TYR A 1 452 ? -35.944 -18.845 -32.535 1.00 32.25 452 TYR A C 1
ATOM 3557 O O . TYR A 1 452 ? -36.124 -17.828 -33.193 1.00 32.25 452 TYR A O 1
ATOM 3565 N N . ILE A 1 453 ? -34.897 -19.640 -32.789 1.00 38.06 453 ILE A N 1
ATOM 3566 C CA . ILE A 1 453 ? -33.868 -19.326 -33.801 1.00 38.06 453 ILE A CA 1
ATOM 3567 C C . ILE A 1 453 ? -34.366 -19.619 -35.231 1.00 38.06 453 ILE A C 1
ATOM 3569 O O . ILE A 1 453 ? -33.865 -19.050 -36.199 1.00 38.06 453 ILE A O 1
ATOM 3573 N N . LYS A 1 454 ? -35.395 -20.463 -35.378 1.00 35.12 454 LYS A N 1
ATOM 3574 C CA . LYS A 1 454 ? -35.951 -20.855 -36.681 1.00 35.12 454 LYS A CA 1
ATOM 3575 C C . LYS A 1 454 ? -36.925 -19.820 -37.262 1.00 35.12 454 LYS A C 1
ATOM 3577 O O . LYS A 1 454 ? -37.185 -19.858 -38.459 1.00 35.12 454 LYS A O 1
ATOM 3582 N N . GLU A 1 455 ? -37.421 -18.890 -36.444 1.00 34.69 455 GLU A N 1
ATOM 3583 C CA . GLU A 1 455 ? -38.355 -17.835 -36.870 1.00 34.69 455 GLU A CA 1
ATOM 3584 C C . GLU A 1 455 ? -37.657 -16.556 -37.360 1.00 34.69 455 GLU A C 1
ATOM 3586 O O . GLU A 1 455 ? -38.288 -15.742 -38.026 1.00 34.69 455 GLU A O 1
ATOM 3591 N N . MET A 1 456 ? -36.352 -16.386 -37.113 1.00 32.94 456 MET A N 1
ATOM 3592 C CA . MET A 1 456 ? -35.661 -15.122 -37.410 1.00 32.94 456 MET A CA 1
ATOM 3593 C C . MET A 1 456 ? -34.861 -15.109 -38.733 1.00 32.94 456 MET A C 1
ATOM 3595 O O . MET A 1 456 ? -34.461 -14.036 -39.174 1.00 32.94 456 MET A O 1
ATOM 3599 N N . TYR A 1 457 ? -34.654 -16.256 -39.406 1.00 34.31 457 TYR A N 1
ATOM 3600 C CA . TYR A 1 457 ? -33.869 -16.330 -40.658 1.00 34.31 457 TYR A CA 1
ATOM 3601 C C . TYR A 1 457 ? -34.393 -17.378 -41.663 1.00 34.31 457 TYR A C 1
ATOM 3603 O O . TYR A 1 457 ? -33.849 -18.485 -41.759 1.00 34.31 457 TYR A O 1
ATOM 3611 N N . PRO A 1 458 ? -35.415 -17.056 -42.471 1.00 32.34 458 PRO A N 1
ATOM 3612 C CA . PRO A 1 458 ? -35.871 -17.926 -43.548 1.00 32.34 458 PRO A CA 1
ATOM 3613 C C . PRO A 1 458 ? -34.933 -17.776 -44.757 1.00 32.34 458 PRO A C 1
ATOM 3615 O O . PRO A 1 458 ? -35.199 -17.001 -45.670 1.00 32.34 458 PRO A O 1
ATOM 3618 N N . GLY A 1 459 ? -33.790 -18.473 -44.757 1.00 39.66 459 GLY A N 1
ATOM 3619 C CA . GLY A 1 459 ? -32.877 -18.407 -45.909 1.00 39.66 459 GLY A CA 1
ATOM 3620 C C . GLY A 1 459 ? -31.580 -19.221 -45.883 1.00 39.66 459 GLY A C 1
ATOM 3621 O O . GLY A 1 459 ? -30.870 -19.216 -46.886 1.00 39.66 459 GLY A O 1
ATOM 3622 N N . LEU A 1 460 ? -31.233 -19.935 -44.806 1.00 35.66 460 LEU A N 1
ATOM 3623 C CA . LEU A 1 460 ? -30.022 -20.769 -44.788 1.00 35.66 460 LEU A CA 1
ATOM 3624 C C . LEU A 1 460 ? -30.355 -22.256 -44.942 1.00 35.66 460 LEU A C 1
ATOM 3626 O O . LEU A 1 460 ? -31.029 -22.841 -44.097 1.00 35.66 460 LEU A O 1
ATOM 3630 N N . SER A 1 461 ? -29.841 -22.883 -46.005 1.00 42.31 461 SER A N 1
ATOM 3631 C CA . SER A 1 461 ? -29.913 -24.334 -46.182 1.00 42.31 461 SER A CA 1
ATOM 3632 C C . SER A 1 461 ? -28.853 -25.055 -45.340 1.00 42.31 461 SER A C 1
ATOM 3634 O O . SER A 1 461 ? -27.697 -24.634 -45.239 1.00 42.31 461 SER A O 1
ATOM 3636 N N . THR A 1 462 ? -29.246 -26.191 -44.767 1.00 38.62 462 THR A N 1
ATOM 3637 C CA . THR A 1 462 ? -28.452 -27.037 -43.860 1.00 38.62 462 THR A CA 1
ATOM 3638 C C . THR A 1 462 ? -27.159 -27.575 -44.497 1.00 38.62 462 THR A C 1
ATOM 3640 O O . THR A 1 462 ? -26.220 -27.936 -43.792 1.00 38.62 462 THR A O 1
ATOM 3643 N N . GLN A 1 463 ? -27.061 -27.562 -45.831 1.00 40.50 463 GLN A N 1
ATOM 3644 C CA . GLN A 1 463 ? -25.911 -28.075 -46.583 1.00 40.50 463 GLN A CA 1
ATOM 3645 C C . GLN A 1 463 ? -24.686 -27.137 -46.555 1.00 40.50 463 GLN A C 1
ATOM 3647 O O . GLN A 1 463 ? -23.554 -27.600 -46.672 1.00 40.50 463 GLN A O 1
ATOM 3652 N N . ARG A 1 464 ? -24.870 -25.819 -46.363 1.00 36.81 464 ARG A N 1
ATOM 3653 C CA . ARG A 1 464 ? -23.745 -24.858 -46.286 1.00 36.81 464 ARG A CA 1
ATOM 3654 C C . ARG A 1 464 ? -23.013 -24.885 -44.944 1.00 36.81 464 ARG A C 1
ATOM 3656 O O . ARG A 1 464 ? -21.835 -24.549 -44.897 1.00 36.81 464 ARG A O 1
ATOM 3663 N N . ILE A 1 465 ? -23.684 -25.321 -43.879 1.00 39.00 465 ILE A N 1
ATOM 3664 C CA . ILE A 1 465 ? -23.088 -25.458 -42.542 1.00 39.00 465 ILE A CA 1
ATOM 3665 C C . ILE A 1 465 ? -22.174 -26.696 -42.479 1.00 39.00 465 ILE A C 1
ATOM 3667 O O . ILE A 1 465 ? -21.147 -26.666 -41.807 1.00 39.00 465 ILE A O 1
ATOM 3671 N N . LEU A 1 466 ? -22.482 -27.746 -43.250 1.00 35.44 466 LEU A N 1
ATOM 3672 C CA . LEU A 1 466 ? -21.678 -28.973 -43.324 1.00 35.44 466 LEU A CA 1
ATOM 3673 C C . LEU A 1 466 ? -20.414 -28.828 -44.192 1.00 35.44 466 LEU A C 1
ATOM 3675 O O . LEU A 1 466 ? -19.376 -29.382 -43.842 1.00 35.44 466 LEU A O 1
ATOM 3679 N N . ASN A 1 467 ? -20.448 -28.019 -45.256 1.00 35.00 467 ASN A N 1
ATOM 3680 C CA . ASN A 1 467 ? -19.284 -27.814 -46.134 1.00 35.00 467 ASN A CA 1
ATOM 3681 C C . ASN A 1 467 ? -18.198 -26.894 -45.542 1.00 35.00 467 ASN A C 1
ATOM 3683 O O . ASN A 1 467 ? -17.066 -26.898 -46.017 1.00 35.00 467 ASN A O 1
ATOM 3687 N N . LEU A 1 468 ? -18.510 -26.126 -44.492 1.00 32.25 468 LEU A N 1
ATOM 3688 C CA . LEU A 1 468 ? -17.515 -25.336 -43.754 1.00 32.25 468 LEU A CA 1
ATOM 3689 C C . LEU A 1 468 ? -16.656 -26.195 -42.811 1.00 32.25 468 LEU A C 1
ATOM 3691 O O . LEU A 1 468 ? -15.561 -25.786 -42.436 1.00 32.25 468 LEU A O 1
ATOM 3695 N N . TRP A 1 469 ? -17.128 -27.390 -42.447 1.00 30.92 469 TRP A N 1
ATOM 3696 C CA . TRP A 1 469 ? -16.445 -28.282 -41.507 1.00 30.92 469 TRP A CA 1
ATOM 3697 C C . TRP A 1 469 ? -15.460 -29.255 -42.172 1.00 30.92 469 TRP A C 1
ATOM 3699 O O . TRP A 1 469 ? -14.565 -29.764 -41.504 1.00 30.92 469 TRP A O 1
ATOM 3709 N N . SER A 1 470 ? -15.549 -29.473 -43.487 1.00 30.77 470 SER A N 1
ATOM 3710 C CA . SER A 1 470 ? -14.666 -30.400 -44.214 1.00 30.77 470 SER A CA 1
ATOM 3711 C C . SER A 1 470 ? -13.364 -29.774 -44.737 1.00 30.77 470 SER A C 1
ATOM 3713 O O . SER A 1 470 ? -12.551 -30.482 -45.319 1.00 30.77 470 SER A O 1
ATOM 3715 N N . SER A 1 471 ? -13.128 -28.472 -44.530 1.00 28.45 471 SER A N 1
ATOM 3716 C CA . SER A 1 471 ? -11.935 -27.765 -45.041 1.00 28.45 471 SER A CA 1
ATOM 3717 C C . SER A 1 471 ? -10.793 -27.609 -44.019 1.00 28.45 471 SER A C 1
ATOM 3719 O O . SER A 1 471 ? -9.799 -26.950 -44.318 1.00 28.45 471 SER A O 1
ATOM 3721 N N . LEU A 1 472 ? -10.904 -28.187 -42.816 1.00 28.16 472 LEU A N 1
ATOM 3722 C CA . LEU A 1 472 ? -9.940 -27.981 -41.718 1.00 28.16 472 LEU A CA 1
ATOM 3723 C C . LEU A 1 472 ? -9.019 -29.176 -41.417 1.00 28.16 472 LEU A C 1
ATOM 3725 O O . LEU A 1 472 ? -8.348 -29.195 -40.387 1.00 28.16 472 LEU A O 1
ATOM 3729 N N . HIS A 1 473 ? -8.904 -30.142 -42.329 1.00 30.36 473 HIS A N 1
ATOM 3730 C CA . HIS A 1 473 ? -7.932 -31.226 -42.194 1.00 30.36 473 HIS A CA 1
ATOM 3731 C C . HIS A 1 473 ? -7.075 -31.400 -43.448 1.00 30.36 473 HIS A C 1
ATOM 3733 O O . HIS A 1 473 ? -7.388 -32.218 -44.300 1.00 30.36 473 HIS A O 1
ATOM 3739 N N . HIS A 1 474 ? -5.948 -30.681 -43.502 1.00 26.03 474 HIS A N 1
ATOM 3740 C CA . HIS A 1 474 ? -4.677 -31.227 -43.990 1.00 26.03 474 HIS A CA 1
ATOM 3741 C C . HIS A 1 474 ? -3.480 -30.408 -43.478 1.00 26.03 474 HIS A C 1
ATOM 3743 O O . HIS A 1 474 ? -3.379 -29.209 -43.715 1.00 26.03 474 HIS A O 1
ATOM 3749 N N . ASN A 1 475 ? -2.573 -31.093 -42.775 1.00 29.66 475 ASN A N 1
ATOM 3750 C CA . ASN A 1 475 ? -1.238 -30.630 -42.389 1.00 29.66 475 ASN A CA 1
ATOM 3751 C C . ASN A 1 475 ? -0.184 -31.338 -43.252 1.00 29.66 475 ASN A C 1
ATOM 3753 O O . ASN A 1 475 ? -0.345 -32.531 -43.509 1.00 29.66 475 ASN A O 1
ATOM 3757 N N . ASN A 1 476 ? 0.887 -30.617 -43.612 1.00 24.69 476 ASN A N 1
ATOM 3758 C CA . ASN A 1 476 ? 2.310 -31.021 -43.727 1.00 24.69 476 ASN A CA 1
ATOM 3759 C C . ASN A 1 476 ? 3.009 -30.074 -44.724 1.00 24.69 476 ASN A C 1
ATOM 3761 O O . ASN A 1 476 ? 2.412 -29.738 -45.736 1.00 24.69 476 ASN A O 1
ATOM 3765 N N . ALA A 1 477 ? 4.275 -29.670 -44.643 1.00 25.19 477 ALA A N 1
ATOM 3766 C CA . ALA A 1 477 ? 5.325 -29.494 -43.635 1.00 25.19 477 ALA A CA 1
ATOM 3767 C C . ALA A 1 477 ? 6.509 -28.877 -44.429 1.00 25.19 477 ALA A C 1
ATOM 3769 O O . ALA A 1 477 ? 6.633 -29.199 -45.606 1.00 25.19 477 ALA A O 1
ATOM 3770 N N . MET A 1 478 ? 7.379 -28.048 -43.832 1.00 22.73 478 MET A N 1
ATOM 3771 C CA . MET A 1 478 ? 8.851 -28.073 -44.026 1.00 22.73 478 MET A CA 1
ATOM 3772 C C . MET A 1 478 ? 9.546 -26.913 -43.293 1.00 22.73 478 MET A C 1
ATOM 3774 O O . MET A 1 478 ? 9.106 -25.768 -43.317 1.00 22.73 478 MET A O 1
ATOM 3778 N N . SER A 1 479 ? 10.650 -27.248 -42.629 1.00 29.02 479 SER A N 1
ATOM 3779 C CA . SER A 1 479 ? 11.473 -26.406 -41.756 1.00 29.02 479 SER A CA 1
ATOM 3780 C C . SER A 1 479 ? 12.925 -26.360 -42.239 1.00 29.02 479 SER A C 1
ATOM 3782 O O . SER A 1 479 ? 13.424 -27.408 -42.643 1.00 29.02 479 SER A O 1
ATOM 3784 N N . SER A 1 480 ? 13.623 -25.223 -42.077 1.00 24.53 480 SER A N 1
ATOM 3785 C CA . SER A 1 480 ? 15.065 -25.118 -41.722 1.00 24.53 480 SER A CA 1
ATOM 3786 C C . SER A 1 480 ? 15.465 -23.638 -41.437 1.00 24.53 480 SER A C 1
ATOM 3788 O O . SER A 1 480 ? 14.631 -22.770 -41.684 1.00 24.53 480 SER A O 1
ATOM 3790 N N . PRO A 1 481 ? 16.638 -23.295 -40.845 1.00 38.78 481 PRO A N 1
ATOM 3791 C CA . PRO A 1 481 ? 16.715 -22.975 -39.414 1.00 38.78 481 PRO A CA 1
ATOM 3792 C C . PRO A 1 481 ? 17.441 -21.651 -39.045 1.00 38.78 481 PRO A C 1
ATOM 3794 O O . PRO A 1 481 ? 18.104 -21.017 -39.857 1.00 38.78 481 PRO A O 1
ATOM 3797 N N . ASN A 1 482 ? 17.377 -21.339 -37.742 1.00 29.98 482 ASN A N 1
ATOM 3798 C CA . ASN A 1 482 ? 18.220 -20.436 -36.935 1.00 29.98 482 ASN A CA 1
ATOM 3799 C C . ASN A 1 482 ? 18.003 -18.911 -36.990 1.00 29.98 482 ASN A C 1
ATOM 3801 O O . ASN A 1 482 ? 18.792 -18.158 -37.548 1.00 29.98 482 ASN A O 1
ATOM 3805 N N . VAL A 1 483 ? 17.040 -18.465 -36.173 1.00 29.53 483 VAL A N 1
ATOM 3806 C CA . VAL A 1 483 ? 17.139 -17.224 -35.385 1.00 29.53 483 VAL A CA 1
ATOM 3807 C C . VAL A 1 483 ? 16.889 -17.598 -33.921 1.00 29.53 483 VAL A C 1
ATOM 3809 O O . VAL A 1 483 ? 15.940 -18.324 -33.613 1.00 29.53 483 VAL A O 1
ATOM 3812 N N . THR A 1 484 ? 17.762 -17.166 -33.014 1.00 28.84 484 THR A N 1
ATOM 3813 C CA . THR A 1 484 ? 17.666 -17.411 -31.569 1.00 28.84 484 THR A CA 1
ATOM 3814 C C . THR A 1 484 ? 16.363 -16.829 -31.011 1.00 28.84 484 THR A C 1
ATOM 3816 O O . THR A 1 484 ? 16.215 -15.624 -30.828 1.00 28.84 484 THR A O 1
ATOM 3819 N N . LYS A 1 485 ? 15.389 -17.709 -30.746 1.00 26.77 485 LYS A N 1
ATOM 3820 C CA . LYS A 1 485 ? 14.084 -17.372 -30.163 1.00 26.77 485 LYS A CA 1
ATOM 3821 C C . LYS A 1 485 ? 14.241 -16.854 -28.734 1.00 26.77 485 LYS A C 1
ATOM 3823 O O . LYS A 1 485 ? 14.638 -17.598 -27.838 1.00 26.77 485 LYS A O 1
ATOM 3828 N N . ILE A 1 486 ? 13.827 -15.610 -28.513 1.00 29.41 486 ILE A N 1
ATOM 3829 C CA . ILE A 1 486 ? 13.506 -15.096 -27.182 1.00 29.41 486 ILE A CA 1
ATOM 3830 C C . ILE A 1 486 ? 12.302 -15.895 -26.668 1.00 29.41 486 ILE A C 1
ATOM 3832 O O . ILE A 1 486 ? 11.238 -15.920 -27.286 1.00 29.41 486 ILE A O 1
ATOM 3836 N N . TRP A 1 487 ? 12.475 -16.589 -25.546 1.00 26.12 487 TRP A N 1
ATOM 3837 C CA . TRP A 1 487 ? 11.391 -17.299 -24.873 1.00 26.12 487 TRP A CA 1
ATOM 3838 C C . TRP A 1 487 ? 10.453 -16.289 -24.195 1.00 26.12 487 TRP A C 1
ATOM 3840 O O . TRP A 1 487 ? 10.686 -15.870 -23.063 1.00 26.12 487 TRP A O 1
ATOM 3850 N N . ALA A 1 488 ? 9.379 -15.905 -24.887 1.00 35.22 488 ALA A N 1
ATOM 3851 C CA . ALA A 1 488 ? 8.218 -15.267 -24.275 1.00 35.22 488 ALA A CA 1
ATOM 3852 C C . ALA A 1 488 ? 7.266 -16.357 -23.757 1.00 35.22 488 ALA A C 1
ATOM 3854 O O . ALA A 1 488 ? 6.782 -17.209 -24.506 1.00 35.22 488 ALA A O 1
ATOM 3855 N N . THR A 1 489 ? 7.007 -16.370 -22.453 1.00 37.75 489 THR A N 1
ATOM 3856 C CA . THR A 1 489 ? 6.127 -17.343 -21.803 1.00 37.75 489 THR A CA 1
ATOM 3857 C C . THR A 1 489 ? 4.650 -17.032 -22.080 1.00 37.75 489 THR A C 1
ATOM 3859 O O . THR A 1 489 ? 3.983 -16.440 -21.245 1.00 37.75 489 THR A O 1
ATOM 3862 N N . LYS A 1 490 ? 4.152 -17.510 -23.233 1.00 46.97 490 LYS A N 1
ATOM 3863 C CA . LYS A 1 490 ? 2.744 -17.549 -23.704 1.00 46.97 490 LYS A CA 1
ATOM 3864 C C . LYS A 1 490 ? 1.990 -16.205 -23.798 1.00 46.97 490 LYS A C 1
ATOM 3866 O O . LYS A 1 490 ? 2.059 -15.348 -22.925 1.00 46.97 490 LYS A O 1
ATOM 3871 N N . ASN A 1 491 ? 1.188 -16.083 -24.862 1.00 42.56 491 ASN A N 1
ATOM 3872 C CA . ASN A 1 491 ? 0.304 -14.940 -25.117 1.00 42.56 491 ASN A CA 1
ATOM 3873 C C . ASN A 1 491 ? -0.636 -14.652 -23.925 1.00 42.56 491 ASN A C 1
ATOM 3875 O O . ASN A 1 491 ? -1.071 -15.587 -23.244 1.00 42.56 491 ASN A O 1
ATOM 3879 N N . PRO A 1 492 ? -0.973 -13.375 -23.668 1.00 40.25 492 PRO A N 1
ATOM 3880 C CA . PRO A 1 492 ? -1.854 -12.986 -22.568 1.00 40.25 492 PRO A CA 1
ATOM 3881 C C . PRO A 1 492 ? -3.263 -13.589 -22.719 1.00 40.25 492 PRO A C 1
ATOM 3883 O O . PRO A 1 492 ? -3.846 -13.569 -23.800 1.00 40.25 492 PRO A O 1
ATOM 3886 N N . LYS A 1 493 ? -3.843 -14.093 -21.619 1.00 42.09 493 LYS A N 1
ATOM 3887 C CA . LYS A 1 493 ? -5.224 -14.624 -21.595 1.00 42.09 493 LYS A CA 1
ATOM 3888 C C . LYS A 1 493 ? -6.231 -13.548 -22.032 1.00 42.09 493 LYS A C 1
ATOM 3890 O O . LYS A 1 493 ? -6.229 -12.448 -21.478 1.00 42.09 493 LYS A O 1
ATOM 3895 N N . GLY A 1 494 ? -7.097 -13.876 -22.996 1.00 42.72 494 GLY A N 1
ATOM 3896 C CA . GLY A 1 494 ? -7.974 -12.947 -23.725 1.00 42.72 494 GLY A CA 1
ATOM 3897 C C . GLY A 1 494 ? -7.575 -12.755 -25.194 1.00 42.72 494 GLY A C 1
ATOM 3898 O O . GLY A 1 494 ? -8.425 -12.401 -26.011 1.00 42.72 494 GLY A O 1
ATOM 3899 N N . ALA A 1 495 ? -6.320 -13.068 -25.541 1.00 40.94 495 ALA A N 1
ATOM 3900 C CA . ALA A 1 495 ? -5.831 -13.137 -26.916 1.00 40.94 495 ALA A CA 1
ATOM 3901 C C . ALA A 1 495 ? -6.510 -14.240 -27.741 1.00 40.94 495 ALA A C 1
ATOM 3903 O O . ALA A 1 495 ? -6.525 -14.156 -28.961 1.00 40.94 495 ALA A O 1
ATOM 3904 N N . GLU A 1 496 ? -7.103 -15.253 -27.095 1.00 50.66 496 GLU A N 1
ATOM 3905 C CA . GLU A 1 496 ? -7.736 -16.388 -27.783 1.00 50.66 496 GLU A CA 1
ATOM 3906 C C . GLU A 1 496 ? -9.064 -16.017 -28.469 1.00 50.66 496 GLU A C 1
ATOM 3908 O O . GLU A 1 496 ? -9.575 -16.781 -29.283 1.00 50.66 496 GLU A O 1
ATOM 3913 N N . ARG A 1 497 ? -9.643 -14.856 -28.121 1.00 45.22 497 ARG A N 1
ATOM 3914 C CA . ARG A 1 497 ? -10.853 -14.293 -28.754 1.00 45.22 497 ARG A CA 1
ATOM 3915 C C . ARG A 1 497 ? -10.535 -13.305 -29.869 1.00 45.22 497 ARG A C 1
ATOM 3917 O O . ARG A 1 497 ? -11.443 -12.871 -30.574 1.00 45.22 497 ARG A O 1
ATOM 3924 N N . LEU A 1 498 ? -9.275 -12.900 -29.965 1.00 41.19 498 LEU A N 1
ATOM 3925 C CA . LEU A 1 498 ? -8.798 -12.061 -31.043 1.00 41.19 498 LEU A CA 1
ATOM 3926 C C . LEU A 1 498 ? -8.435 -12.987 -32.210 1.00 41.19 498 LEU A C 1
ATOM 3928 O O . LEU A 1 498 ? -7.918 -14.082 -31.970 1.00 41.19 498 LEU A O 1
ATOM 3932 N N . PRO A 1 499 ? -8.738 -12.600 -33.457 1.00 45.84 499 PRO A N 1
ATOM 3933 C CA . PRO A 1 499 ? -8.320 -13.367 -34.619 1.00 45.84 499 PRO A CA 1
ATOM 3934 C C . PRO A 1 499 ? -6.821 -13.711 -34.536 1.00 45.84 499 PRO A C 1
ATOM 3936 O O . PRO A 1 499 ? -6.033 -12.881 -34.062 1.00 45.84 499 PRO A O 1
ATOM 3939 N N . PRO A 1 500 ? -6.404 -14.916 -34.965 1.00 42.84 500 PRO A N 1
ATOM 3940 C CA . PRO A 1 500 ? -4.987 -15.257 -35.056 1.00 42.84 500 PRO A CA 1
ATOM 3941 C C . PRO A 1 500 ? -4.220 -14.158 -35.814 1.00 42.84 500 PRO A C 1
ATOM 3943 O O . PRO A 1 500 ? -4.631 -13.789 -36.909 1.00 42.84 500 PRO A O 1
ATOM 3946 N N . GLY A 1 501 ? -3.146 -13.619 -35.221 1.00 49.47 501 GLY A N 1
ATOM 3947 C CA . GLY A 1 501 ? -2.343 -12.524 -35.801 1.00 49.47 501 GLY A CA 1
ATOM 3948 C C . GLY A 1 501 ? -2.624 -11.110 -35.264 1.00 49.47 501 GLY A C 1
ATOM 3949 O O . GLY A 1 501 ? -2.000 -10.162 -35.717 1.00 49.47 501 GLY A O 1
ATOM 3950 N N . VAL A 1 502 ? -3.541 -10.941 -34.301 1.00 49.97 502 VAL A N 1
ATOM 3951 C CA . VAL A 1 502 ? -3.848 -9.623 -33.690 1.00 49.97 502 VAL A CA 1
ATOM 3952 C C . VAL A 1 502 ? -3.054 -9.349 -32.402 1.00 49.97 502 VAL A C 1
ATOM 3954 O O . VAL A 1 502 ? -2.911 -8.201 -31.987 1.00 49.97 502 VAL A O 1
ATOM 3957 N N . VAL A 1 503 ? -2.549 -10.388 -31.732 1.00 48.72 503 VAL A N 1
ATOM 3958 C CA . VAL A 1 503 ? -1.758 -10.243 -30.500 1.00 48.72 503 VAL A CA 1
ATOM 3959 C C . VAL A 1 503 ? -0.292 -10.459 -30.802 1.00 48.72 503 VAL A C 1
ATOM 3961 O O . VAL A 1 503 ? 0.145 -11.595 -30.978 1.00 48.72 503 VAL A O 1
ATOM 3964 N N . GLU A 1 504 ? 0.445 -9.355 -30.788 1.00 53.25 504 GLU A N 1
ATOM 3965 C CA . GLU A 1 504 ? 1.886 -9.327 -30.990 1.00 53.25 504 GLU A CA 1
ATOM 3966 C C . GLU A 1 504 ? 2.625 -9.196 -29.642 1.00 53.25 504 GLU A C 1
ATOM 3968 O O . GLU A 1 504 ? 2.158 -8.498 -28.734 1.00 53.25 504 GLU A O 1
ATOM 3973 N N . PRO A 1 505 ? 3.769 -9.886 -29.461 1.00 47.66 505 PRO A N 1
ATOM 3974 C CA . PRO A 1 505 ? 4.592 -9.788 -28.252 1.00 47.66 505 PRO A CA 1
ATOM 3975 C C . PRO A 1 505 ? 5.296 -8.428 -28.119 1.00 47.66 505 PRO A C 1
ATOM 3977 O O . PRO A 1 505 ? 5.829 -8.113 -27.054 1.00 47.66 505 PRO A O 1
ATOM 3980 N N . GLU A 1 506 ? 5.286 -7.634 -29.186 1.00 48.50 506 GLU A N 1
ATOM 3981 C CA . GLU A 1 506 ? 5.892 -6.314 -29.292 1.00 48.50 506 GLU A CA 1
ATOM 3982 C C . GLU A 1 506 ? 4.812 -5.304 -29.723 1.00 48.50 506 GLU A C 1
ATOM 3984 O O . GLU A 1 506 ? 3.873 -5.657 -30.432 1.00 48.50 506 GLU A O 1
ATOM 3989 N N . SER A 1 507 ? 4.911 -4.053 -29.262 1.00 57.34 507 SER A N 1
ATOM 3990 C CA . SER A 1 507 ? 3.999 -2.969 -29.657 1.00 57.34 507 SER A CA 1
ATOM 3991 C C . SER A 1 507 ? 4.731 -2.026 -30.594 1.00 57.34 507 SER A C 1
ATOM 3993 O O . SER A 1 507 ? 5.775 -1.499 -30.220 1.00 57.34 507 SER A O 1
ATOM 3995 N N . ASP A 1 508 ? 4.189 -1.774 -31.779 1.00 54.78 508 ASP A N 1
ATOM 3996 C CA . ASP A 1 508 ? 4.759 -0.816 -32.729 1.00 54.78 508 ASP A CA 1
ATOM 3997 C C . ASP A 1 508 ? 4.287 0.629 -32.485 1.00 54.78 508 ASP A C 1
ATOM 3999 O O . ASP A 1 508 ? 4.770 1.545 -33.142 1.00 54.78 508 ASP A O 1
ATOM 4003 N N . LEU A 1 509 ? 3.434 0.857 -31.475 1.00 55.66 509 LEU A N 1
ATOM 4004 C CA . LEU A 1 509 ? 2.814 2.144 -31.124 1.00 55.66 509 LEU A CA 1
A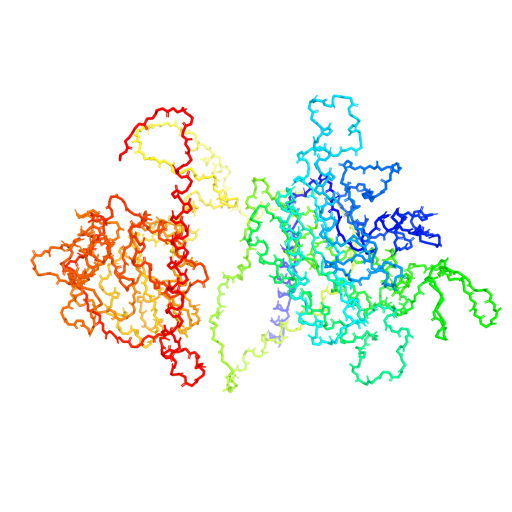TOM 4005 C C . LEU A 1 509 ? 1.819 2.683 -32.172 1.00 55.66 509 LEU A C 1
ATOM 4007 O O . LEU A 1 509 ? 1.408 3.843 -32.067 1.00 55.66 509 LEU A O 1
ATOM 4011 N N . TYR A 1 510 ? 1.385 1.856 -33.128 1.00 57.69 510 TYR A N 1
ATOM 4012 C CA . TYR A 1 510 ? 0.405 2.235 -34.140 1.00 57.69 510 TYR A CA 1
ATOM 4013 C C . TYR A 1 510 ? -1.022 1.810 -33.795 1.00 57.69 510 TYR A C 1
ATOM 4015 O O . TYR A 1 510 ? -1.289 0.870 -33.044 1.00 57.69 510 TYR A O 1
ATOM 4023 N N . LEU A 1 511 ? -1.979 2.559 -34.346 1.00 56.31 511 LEU A N 1
ATOM 4024 C CA . LEU A 1 511 ? -3.395 2.227 -34.263 1.00 56.31 511 LEU A CA 1
ATOM 4025 C C . LEU A 1 511 ? -3.744 1.247 -35.383 1.00 56.31 511 LEU A C 1
ATOM 4027 O O . LEU A 1 511 ? -3.886 1.651 -36.534 1.00 56.31 511 LEU A O 1
ATOM 4031 N N . HIS A 1 512 ? -3.936 -0.018 -35.023 1.00 60.91 512 HIS A N 1
ATOM 4032 C CA . HIS A 1 512 ? -4.454 -1.040 -35.930 1.00 60.91 512 HIS A CA 1
ATOM 4033 C C . HIS A 1 512 ? -5.986 -1.089 -35.891 1.00 60.91 512 HIS A C 1
ATOM 4035 O O . HIS A 1 512 ? -6.616 -0.922 -34.837 1.00 60.91 512 HIS A O 1
ATOM 4041 N N . ARG A 1 513 ? -6.606 -1.312 -37.052 1.00 61.50 513 ARG A N 1
ATOM 4042 C CA . ARG A 1 513 ? -8.031 -1.615 -37.177 1.00 61.50 513 ARG A CA 1
ATOM 4043 C C . ARG A 1 513 ? -8.273 -2.994 -36.563 1.00 61.50 513 ARG A C 1
ATOM 4045 O O . ARG A 1 513 ? -7.480 -3.917 -36.681 1.00 61.50 513 ARG A O 1
ATOM 4052 N N . LEU A 1 514 ? -9.414 -3.146 -35.897 1.00 52.28 514 LEU A N 1
ATOM 4053 C CA . LEU A 1 514 ? -9.789 -4.404 -35.236 1.00 52.28 514 LEU A CA 1
ATOM 4054 C C . LEU A 1 514 ? -10.310 -5.473 -36.219 1.00 52.28 514 LEU A C 1
ATOM 4056 O O . LEU A 1 514 ? -10.792 -6.517 -35.786 1.00 52.28 514 LEU A O 1
ATOM 4060 N N . TRP A 1 515 ? -10.282 -5.192 -37.523 1.00 53.44 515 TRP A N 1
ATOM 4061 C CA . TRP A 1 515 ? -10.773 -6.045 -38.603 1.00 53.44 515 TRP A CA 1
ATOM 4062 C C . TRP A 1 515 ? -9.905 -5.855 -39.855 1.00 53.44 515 TRP A C 1
ATOM 4064 O O . TRP A 1 515 ? -9.394 -4.759 -40.081 1.00 53.44 515 TRP A O 1
ATOM 4074 N N . GLY A 1 516 ? -9.803 -6.894 -40.690 1.00 58.66 516 GLY A N 1
ATOM 4075 C CA . GLY A 1 516 ? -8.849 -6.945 -41.807 1.00 58.66 516 GLY A CA 1
ATOM 4076 C C . GLY A 1 516 ? -7.513 -7.554 -41.381 1.00 58.66 516 GLY A C 1
ATOM 4077 O O . GLY A 1 516 ? -7.397 -8.044 -40.258 1.00 58.66 516 GLY A O 1
ATOM 4078 N N . ASP A 1 517 ? -6.528 -7.563 -42.275 1.00 58.81 517 ASP A N 1
ATOM 4079 C CA . ASP A 1 517 ? -5.155 -7.915 -41.916 1.00 58.81 517 ASP A CA 1
ATOM 4080 C C . ASP A 1 517 ? -4.496 -6.688 -41.247 1.00 58.81 517 ASP A C 1
ATOM 4082 O O . ASP A 1 517 ? -4.332 -5.661 -41.908 1.00 58.81 517 ASP A O 1
ATOM 4086 N N . PRO A 1 518 ? -4.113 -6.742 -39.952 1.00 60.22 518 PRO A N 1
ATOM 4087 C CA . PRO A 1 518 ? -3.480 -5.613 -39.267 1.00 60.22 518 PRO A CA 1
ATOM 4088 C C . PRO A 1 518 ? -2.175 -5.151 -39.923 1.00 60.22 518 PRO A C 1
ATOM 4090 O O . PRO A 1 518 ? -1.753 -4.009 -39.733 1.00 60.22 518 PRO A O 1
ATOM 4093 N N . SER A 1 519 ? -1.528 -6.021 -40.707 1.00 59.72 519 SER A N 1
ATOM 4094 C CA . SER A 1 519 ? -0.350 -5.663 -41.490 1.00 59.72 519 SER A CA 1
ATOM 4095 C C . SER A 1 519 ? -0.670 -4.757 -42.685 1.00 59.72 519 SER A C 1
ATOM 4097 O O . SER A 1 519 ? 0.225 -4.052 -43.143 1.00 59.72 519 SER A O 1
ATOM 4099 N N . GLU A 1 520 ? -1.935 -4.691 -43.117 1.00 64.50 520 GLU A N 1
ATOM 4100 C CA . GLU A 1 520 ? -2.442 -3.751 -44.126 1.00 64.50 520 GLU A CA 1
ATOM 4101 C C . GLU A 1 520 ? -2.815 -2.377 -43.535 1.00 64.50 520 GLU A C 1
ATOM 4103 O O . GLU A 1 520 ? -3.023 -1.421 -44.284 1.00 64.50 520 GLU A O 1
ATOM 4108 N N . ASP A 1 521 ? -2.911 -2.245 -42.204 1.00 64.62 521 ASP A N 1
ATOM 4109 C CA . ASP A 1 521 ? -3.193 -0.960 -41.534 1.00 64.62 521 ASP A CA 1
ATOM 4110 C C . ASP A 1 521 ? -2.012 0.002 -41.601 1.00 64.62 521 ASP A C 1
ATOM 4112 O O . ASP A 1 521 ? -2.175 1.225 -41.574 1.00 64.62 521 ASP A O 1
ATOM 4116 N N . LEU A 1 522 ? -0.817 -0.571 -41.709 1.00 61.34 522 LEU A N 1
ATOM 4117 C CA . LEU A 1 522 ? 0.420 0.141 -41.934 1.00 61.34 522 LEU A CA 1
ATOM 4118 C C . LEU A 1 522 ? 0.858 -0.108 -43.367 1.00 61.34 522 LEU A C 1
ATOM 4120 O O . LEU A 1 522 ? 1.546 -1.079 -43.663 1.00 61.34 522 LEU A O 1
ATOM 4124 N N . THR A 1 523 ? 0.538 0.829 -44.260 1.00 59.78 523 THR A N 1
ATOM 4125 C CA . THR A 1 523 ? 1.104 0.841 -45.620 1.00 59.78 523 THR A CA 1
ATOM 4126 C C . THR A 1 523 ? 2.638 0.881 -45.606 1.00 59.78 523 THR A C 1
ATOM 4128 O O . THR A 1 523 ? 3.273 0.515 -46.590 1.00 59.78 523 THR A O 1
ATOM 4131 N N . ILE A 1 524 ? 3.238 1.333 -44.497 1.00 64.94 524 ILE A N 1
ATOM 4132 C CA . ILE A 1 524 ? 4.678 1.341 -44.230 1.00 64.94 524 ILE A CA 1
ATOM 4133 C C . ILE A 1 524 ? 4.876 0.978 -42.753 1.00 64.94 524 ILE A C 1
ATOM 4135 O O . ILE A 1 524 ? 4.369 1.687 -41.887 1.00 64.94 524 ILE A O 1
ATOM 4139 N N . LYS A 1 525 ? 5.614 -0.103 -42.462 1.00 73.19 525 LYS A N 1
ATOM 4140 C CA . LYS A 1 525 ? 6.058 -0.451 -41.101 1.00 73.19 525 LYS A CA 1
ATOM 4141 C C . LYS A 1 525 ? 7.353 0.306 -40.788 1.00 73.19 525 LYS A C 1
ATOM 4143 O O . LYS A 1 525 ? 8.380 -0.005 -41.403 1.00 73.19 525 LYS A O 1
ATOM 4148 N N . PRO A 1 526 ? 7.337 1.290 -39.880 1.00 78.12 526 PRO A N 1
ATOM 4149 C CA . PRO A 1 526 ? 8.530 2.053 -39.571 1.00 78.12 526 PRO A CA 1
ATOM 4150 C C . PRO A 1 526 ? 9.525 1.205 -38.787 1.00 78.12 526 PRO A C 1
ATOM 4152 O O . PRO A 1 526 ? 9.163 0.386 -37.946 1.00 78.12 526 PRO A O 1
ATOM 4155 N N . LYS A 1 527 ? 10.803 1.404 -39.094 1.00 89.75 527 LYS A N 1
ATOM 4156 C CA . LYS A 1 527 ? 11.930 0.637 -38.549 1.00 89.75 527 LYS A CA 1
ATOM 4157 C C . LYS A 1 527 ? 12.672 1.402 -37.463 1.00 89.75 527 LYS A C 1
ATOM 4159 O O . LYS A 1 527 ? 13.446 0.816 -36.709 1.00 89.75 527 LYS A O 1
ATOM 4164 N N . TYR A 1 528 ? 12.462 2.713 -37.391 1.00 94.69 528 TYR A N 1
ATOM 4165 C CA . TYR A 1 528 ? 13.225 3.620 -36.545 1.00 94.69 528 TYR A CA 1
ATOM 4166 C C . TYR A 1 528 ? 12.276 4.509 -35.741 1.00 94.69 528 TYR A C 1
ATOM 4168 O O . TYR A 1 528 ? 11.184 4.838 -36.200 1.00 94.69 528 TYR A O 1
ATOM 4176 N N . LEU A 1 529 ? 12.689 4.907 -34.541 1.00 95.06 529 LEU A N 1
ATOM 4177 C CA . LEU A 1 529 ? 11.926 5.809 -33.681 1.00 95.06 529 LEU A CA 1
ATOM 4178 C C . LEU A 1 529 ? 12.707 7.101 -33.494 1.00 95.06 529 LEU A C 1
ATOM 4180 O O . LEU A 1 529 ? 13.867 7.055 -33.088 1.00 95.06 529 LEU A O 1
ATOM 4184 N N . VAL A 1 530 ? 12.065 8.246 -33.713 1.00 96.56 530 VAL A N 1
ATOM 4185 C CA . VAL A 1 530 ? 12.617 9.548 -33.340 1.00 96.56 530 VAL A CA 1
ATOM 4186 C C . VAL A 1 530 ? 11.756 10.241 -32.304 1.00 96.56 530 VAL A C 1
ATOM 4188 O O . VAL A 1 530 ? 10.534 10.336 -32.426 1.00 96.56 530 VAL A O 1
ATOM 4191 N N . THR A 1 531 ? 12.426 10.703 -31.251 1.00 96.50 531 THR A N 1
ATOM 4192 C CA . THR A 1 531 ? 11.797 11.377 -30.125 1.00 96.50 531 THR A CA 1
ATOM 4193 C C . THR A 1 531 ? 12.347 12.788 -29.970 1.00 96.50 531 THR A C 1
ATOM 4195 O O . THR A 1 531 ? 13.562 12.984 -30.018 1.00 96.50 531 THR A O 1
ATOM 4198 N N . PHE A 1 532 ? 11.449 13.751 -29.764 1.00 95.06 532 PHE A N 1
ATOM 4199 C CA . PHE A 1 532 ? 11.792 15.143 -29.469 1.00 95.06 532 PHE A CA 1
ATOM 4200 C C . PHE A 1 532 ? 11.151 15.568 -28.153 1.00 95.06 532 PHE A C 1
ATOM 4202 O O . PHE A 1 532 ? 9.979 15.271 -27.906 1.00 95.06 532 PHE A O 1
ATOM 4209 N N . THR A 1 533 ? 11.893 16.286 -27.312 1.00 92.06 533 THR A N 1
ATOM 4210 C CA . THR A 1 533 ? 11.347 16.879 -26.081 1.00 92.06 533 THR A CA 1
ATOM 4211 C C . THR A 1 533 ? 10.987 18.330 -26.322 1.00 92.06 533 THR A C 1
ATOM 4213 O O . THR A 1 533 ? 11.859 19.172 -26.352 1.00 92.06 533 THR A O 1
ATOM 4216 N N . VAL A 1 534 ? 9.708 18.621 -26.532 1.00 92.19 534 VAL A N 1
ATOM 4217 C CA . VAL A 1 534 ? 9.263 19.846 -27.201 1.00 92.19 534 VAL A CA 1
ATOM 4218 C C . VAL A 1 534 ? 8.448 20.763 -26.296 1.00 92.19 534 VAL A C 1
ATOM 4220 O O . VAL A 1 534 ? 7.684 20.315 -25.434 1.00 92.19 534 VAL A O 1
ATOM 4223 N N . GLY A 1 535 ? 8.579 22.060 -26.558 1.00 89.75 535 GLY A N 1
ATOM 4224 C CA . GLY A 1 535 ? 7.630 23.093 -26.170 1.00 89.75 535 GLY A CA 1
ATOM 4225 C C . GLY A 1 535 ? 7.006 23.718 -27.412 1.00 89.75 535 GLY A C 1
ATOM 4226 O O . GLY A 1 535 ? 7.572 23.686 -28.505 1.00 89.75 535 GLY A O 1
ATOM 4227 N N . TYR A 1 536 ? 5.823 24.296 -27.255 1.00 89.19 536 TYR A N 1
ATOM 4228 C CA . TYR A 1 536 ? 5.061 24.896 -28.343 1.00 89.19 536 TYR A CA 1
ATOM 4229 C C . TYR A 1 536 ? 5.804 26.050 -29.031 1.00 89.19 536 TYR A C 1
ATOM 4231 O O . TYR A 1 536 ? 5.622 26.276 -30.221 1.00 89.19 536 TYR A O 1
ATOM 4239 N N . GLU A 1 537 ? 6.671 26.770 -28.319 1.00 88.31 537 GLU A N 1
ATOM 4240 C CA . GLU A 1 537 ? 7.475 27.853 -28.906 1.00 88.31 537 GLU A CA 1
ATOM 4241 C C . GLU A 1 537 ? 8.473 27.345 -29.963 1.00 88.31 537 GLU A C 1
ATOM 4243 O O . GLU A 1 537 ? 8.822 28.080 -30.882 1.00 88.31 537 GLU A O 1
ATOM 4248 N N . GLN A 1 538 ? 8.881 26.075 -29.889 1.00 88.50 538 GLN A N 1
ATOM 4249 C CA . GLN A 1 538 ? 9.832 25.444 -30.810 1.00 88.50 538 GLN A CA 1
ATOM 4250 C C . GLN A 1 538 ? 9.138 24.695 -31.963 1.00 88.50 538 GLN A C 1
ATOM 4252 O O . GLN A 1 538 ? 9.794 24.015 -32.754 1.00 88.50 538 GLN A O 1
ATOM 4257 N N . LYS A 1 539 ? 7.812 24.824 -32.105 1.00 91.94 539 LYS A N 1
ATOM 4258 C CA . LYS A 1 539 ? 7.010 24.062 -33.076 1.00 91.94 539 LYS A CA 1
ATOM 4259 C C . LYS A 1 539 ? 7.477 24.188 -34.529 1.00 91.94 539 LYS A C 1
ATOM 4261 O O . LYS A 1 539 ? 7.487 23.194 -35.247 1.00 91.94 539 LYS A O 1
ATOM 4266 N N . GLU A 1 540 ? 7.939 25.368 -34.949 1.00 92.75 540 GLU A N 1
ATOM 4267 C CA . GLU A 1 540 ? 8.425 25.587 -36.319 1.00 92.75 540 GLU A CA 1
ATOM 4268 C C . GLU A 1 540 ? 9.754 24.878 -36.596 1.00 92.75 540 GLU A C 1
ATOM 4270 O O . GLU A 1 540 ? 9.997 24.407 -37.708 1.00 92.75 540 GLU A O 1
ATOM 4275 N N . ILE A 1 541 ? 10.607 24.759 -35.579 1.00 91.94 541 ILE A N 1
ATOM 4276 C CA . ILE A 1 541 ? 11.882 24.041 -35.681 1.00 91.94 541 ILE A CA 1
ATOM 4277 C C . ILE A 1 541 ? 11.598 22.555 -35.828 1.00 91.94 541 ILE A C 1
ATOM 4279 O O . ILE A 1 541 ? 12.098 21.920 -36.753 1.00 91.94 541 ILE A O 1
ATOM 4283 N N . ILE A 1 542 ? 10.709 22.023 -34.990 1.00 94.94 542 ILE A N 1
ATOM 4284 C CA . ILE A 1 542 ? 10.293 20.625 -35.075 1.00 94.94 542 ILE A CA 1
ATOM 4285 C C . ILE A 1 542 ? 9.581 20.346 -36.401 1.00 94.94 542 ILE A C 1
ATOM 4287 O O . ILE A 1 542 ? 9.876 19.342 -37.039 1.00 94.94 542 ILE A O 1
ATOM 4291 N N . ASN A 1 543 ? 8.733 21.254 -36.891 1.00 95.25 543 ASN A N 1
ATOM 4292 C CA . ASN A 1 543 ? 8.091 21.144 -38.203 1.00 95.25 543 ASN A CA 1
ATOM 4293 C C . ASN A 1 543 ? 9.107 21.074 -39.363 1.00 95.25 543 ASN A C 1
ATOM 4295 O O . ASN A 1 543 ? 8.874 20.377 -40.351 1.00 95.25 543 ASN A O 1
ATOM 4299 N N . LYS A 1 544 ? 10.250 21.764 -39.262 1.00 94.62 544 LYS A N 1
ATOM 4300 C CA . LYS A 1 544 ? 11.363 21.598 -40.212 1.00 94.62 544 LYS A CA 1
ATOM 4301 C C . LYS A 1 544 ? 12.098 20.273 -39.998 1.00 94.62 544 LYS A C 1
ATOM 4303 O O . LYS A 1 544 ? 12.387 19.589 -40.977 1.00 94.62 544 LYS A O 1
ATOM 4308 N N . ALA A 1 545 ? 12.353 19.894 -38.747 1.00 95.00 545 ALA A N 1
ATOM 4309 C CA . ALA A 1 545 ? 13.096 18.688 -38.396 1.00 95.00 545 ALA A CA 1
ATOM 4310 C C . ALA A 1 545 ? 12.387 17.406 -38.856 1.00 95.00 545 ALA A C 1
ATOM 4312 O O . ALA A 1 545 ? 13.009 16.555 -39.485 1.00 95.00 545 ALA A O 1
ATOM 4313 N N . VAL A 1 546 ? 11.076 17.282 -38.625 1.00 94.25 546 VAL A N 1
ATOM 4314 C CA . VAL A 1 546 ? 10.305 16.080 -38.996 1.00 94.25 546 VAL A CA 1
ATOM 4315 C C . VAL A 1 546 ? 10.314 15.799 -40.501 1.00 94.25 546 VAL A C 1
ATOM 4317 O O . VAL A 1 546 ? 10.187 14.647 -40.899 1.00 94.25 546 VAL A O 1
ATOM 4320 N N . LYS A 1 547 ? 10.528 16.818 -41.348 1.00 94.75 547 LYS A N 1
ATOM 4321 C CA . LYS A 1 547 ? 10.645 16.657 -42.811 1.00 94.75 547 LYS A CA 1
ATOM 4322 C C . LYS A 1 547 ? 11.922 15.931 -43.237 1.00 94.75 547 LYS A C 1
ATOM 4324 O O . LYS A 1 547 ? 12.027 15.536 -44.393 1.00 94.75 547 LYS A O 1
ATOM 4329 N N . LYS A 1 548 ? 12.892 15.775 -42.332 1.00 96.56 548 LYS A N 1
ATOM 4330 C CA . LYS A 1 548 ? 14.154 15.059 -42.574 1.00 96.56 548 LYS A CA 1
ATOM 4331 C C . LYS A 1 548 ? 14.073 13.567 -42.269 1.00 96.56 548 LYS A C 1
ATOM 4333 O O . LYS A 1 548 ? 15.052 12.851 -42.465 1.00 96.56 548 LYS A O 1
ATOM 4338 N N . PHE A 1 549 ? 12.914 13.104 -41.812 1.00 95.00 549 PHE A N 1
ATOM 4339 C CA . PHE A 1 549 ? 12.649 11.708 -41.512 1.00 95.00 549 PHE A CA 1
ATOM 4340 C C . PHE A 1 549 ? 11.613 11.166 -42.496 1.00 95.00 549 PHE A C 1
ATOM 4342 O O . PHE A 1 549 ? 10.577 11.785 -42.745 1.00 95.00 549 PHE A O 1
ATOM 4349 N N . SER A 1 550 ? 11.918 10.015 -43.091 1.00 92.94 550 SER A N 1
ATOM 4350 C CA . SER A 1 550 ? 11.029 9.348 -44.040 1.00 92.94 550 SER A CA 1
ATOM 4351 C C . SER A 1 550 ? 9.858 8.654 -43.316 1.00 92.94 550 SER A C 1
ATOM 4353 O O . SER A 1 550 ? 9.785 8.626 -42.088 1.00 92.94 550 SER A O 1
ATOM 4355 N N . GLY A 1 551 ? 8.973 7.996 -44.073 1.00 87.31 551 GLY A N 1
ATOM 4356 C CA . GLY A 1 551 ? 7.934 7.124 -43.510 1.00 87.31 551 GLY A CA 1
ATOM 4357 C C . GLY A 1 551 ? 8.455 5.909 -42.724 1.00 87.31 551 GLY A C 1
ATOM 4358 O O . GLY A 1 551 ? 7.667 5.265 -42.039 1.00 87.31 551 GLY A O 1
ATOM 4359 N N . ASN A 1 552 ? 9.758 5.600 -42.777 1.00 90.88 552 ASN A N 1
ATOM 4360 C CA . ASN A 1 552 ? 10.373 4.558 -41.948 1.00 90.88 552 ASN A CA 1
ATOM 4361 C C . ASN A 1 552 ? 10.579 4.988 -40.486 1.00 90.88 552 ASN A C 1
ATOM 4363 O O . ASN A 1 552 ? 11.031 4.168 -39.681 1.00 90.88 552 ASN A O 1
ATOM 4367 N N . PHE A 1 553 ? 10.276 6.242 -40.141 1.00 92.81 553 PHE A N 1
ATOM 4368 C CA . PHE A 1 553 ? 10.442 6.784 -38.799 1.00 92.81 553 PHE A CA 1
ATOM 4369 C C . PHE A 1 553 ? 9.099 7.024 -38.111 1.00 92.81 553 PHE A C 1
ATOM 4371 O O . PHE A 1 553 ? 8.247 7.767 -38.603 1.00 92.81 553 PHE A O 1
ATOM 4378 N N . SER A 1 554 ? 8.954 6.467 -36.913 1.00 91.75 554 SER A N 1
ATOM 4379 C CA . SER A 1 554 ? 7.907 6.856 -35.974 1.00 91.75 554 SER A CA 1
ATOM 4380 C C . SER A 1 554 ? 8.280 8.161 -35.287 1.00 91.75 554 SER A C 1
ATOM 4382 O O . SER A 1 554 ? 9.389 8.295 -34.769 1.00 91.75 554 SER A O 1
ATOM 4384 N N . LEU A 1 555 ? 7.341 9.105 -35.235 1.00 93.44 555 LEU A N 1
ATOM 4385 C CA . LEU A 1 555 ? 7.512 10.378 -34.536 1.00 93.44 555 LEU A CA 1
ATOM 4386 C C . LEU A 1 555 ? 6.872 10.305 -33.147 1.00 93.44 555 LEU A C 1
ATOM 4388 O O . LEU A 1 555 ? 5.681 10.019 -33.029 1.00 93.44 555 LEU A O 1
ATOM 4392 N N . LEU A 1 556 ? 7.637 10.618 -32.101 1.00 94.62 556 LEU A N 1
ATOM 4393 C CA . LEU A 1 556 ? 7.153 10.700 -30.721 1.00 94.62 556 LEU A CA 1
ATOM 4394 C C . LEU A 1 556 ? 7.569 12.029 -30.079 1.00 94.62 556 LEU A C 1
ATOM 4396 O O . LEU A 1 556 ? 8.749 12.351 -29.978 1.00 94.62 556 LEU A O 1
ATOM 4400 N N . LEU A 1 557 ? 6.597 12.800 -29.608 1.00 95.25 557 LEU A N 1
ATOM 4401 C CA . LEU A 1 557 ? 6.816 14.117 -29.018 1.00 95.25 557 LEU A CA 1
ATOM 4402 C C . LEU A 1 557 ? 6.550 14.093 -27.508 1.00 95.25 557 LEU A C 1
ATOM 4404 O O . LEU A 1 557 ? 5.465 13.709 -27.062 1.00 95.25 557 LEU A O 1
ATOM 4408 N N . PHE A 1 558 ? 7.528 14.550 -26.727 1.00 95.00 558 PHE A N 1
ATOM 4409 C CA . PHE A 1 558 ? 7.441 14.729 -25.280 1.00 95.00 558 PHE A CA 1
ATOM 4410 C C . PHE A 1 558 ? 7.178 16.201 -24.932 1.00 95.00 558 PHE A C 1
ATOM 4412 O O . PHE A 1 558 ? 8.095 17.015 -24.931 1.00 95.00 558 PHE A O 1
ATOM 4419 N N . HIS A 1 559 ? 5.928 16.548 -24.629 1.00 93.50 559 HIS A N 1
ATOM 4420 C CA . HIS A 1 559 ? 5.464 17.925 -24.408 1.00 93.50 559 HIS A CA 1
ATOM 4421 C C . HIS A 1 559 ? 5.679 18.361 -22.961 1.00 93.50 559 HIS A C 1
ATOM 4423 O O . HIS A 1 559 ? 4.874 18.044 -22.079 1.00 93.50 559 HIS A O 1
ATOM 4429 N N . TYR A 1 560 ? 6.752 19.105 -22.690 1.00 89.19 560 TYR A N 1
ATOM 4430 C CA . TYR A 1 560 ? 7.050 19.572 -21.330 1.00 89.19 560 TYR A CA 1
ATOM 4431 C C . TYR A 1 560 ? 6.180 20.745 -20.863 1.00 89.19 560 TYR A C 1
ATOM 4433 O O . TYR A 1 560 ? 6.180 21.081 -19.677 1.00 89.19 560 TYR A O 1
ATOM 4441 N N . ASP A 1 561 ? 5.444 21.384 -21.765 1.00 87.12 561 ASP A N 1
ATOM 4442 C CA . ASP A 1 561 ? 4.631 22.569 -21.488 1.00 87.12 561 ASP A CA 1
ATOM 4443 C C . ASP A 1 561 ? 3.130 22.270 -21.345 1.00 87.12 561 ASP A C 1
ATOM 4445 O O . ASP A 1 561 ? 2.374 23.142 -20.919 1.00 87.12 561 ASP A O 1
ATOM 4449 N N . GLY A 1 562 ? 2.699 21.037 -21.629 1.00 84.81 562 GLY A N 1
ATOM 4450 C CA . GLY A 1 562 ? 1.293 20.638 -21.583 1.00 84.81 562 GLY A CA 1
ATOM 4451 C C . GLY A 1 562 ? 0.510 20.848 -22.879 1.00 84.81 562 GLY A C 1
ATOM 4452 O O . GLY A 1 562 ? -0.638 20.415 -22.957 1.00 84.81 562 GLY A O 1
ATOM 4453 N N . ARG A 1 563 ? 1.097 21.480 -23.900 1.00 88.25 563 ARG A N 1
ATOM 4454 C CA . ARG A 1 563 ? 0.387 22.063 -25.052 1.00 88.25 563 ARG A CA 1
ATOM 4455 C C . ARG A 1 563 ? 0.303 21.130 -26.255 1.00 88.25 563 ARG A C 1
ATOM 4457 O O . ARG A 1 563 ? 0.477 21.539 -27.398 1.00 88.25 563 ARG A O 1
ATOM 4464 N N . ALA A 1 564 ? 0.043 19.847 -26.010 1.00 88.31 564 ALA A N 1
ATOM 4465 C CA . ALA A 1 564 ? 0.058 18.830 -27.061 1.00 88.31 564 ALA A CA 1
ATOM 4466 C C . ALA A 1 564 ? -1.059 19.006 -28.106 1.00 88.31 564 ALA A C 1
ATOM 4468 O O . ALA A 1 564 ? -0.906 18.557 -29.237 1.00 88.31 564 ALA A O 1
ATOM 4469 N N . SER A 1 565 ? -2.182 19.644 -27.750 1.00 86.88 565 SER A N 1
ATOM 4470 C CA . SER A 1 565 ? -3.329 19.790 -28.660 1.00 86.88 565 SER A CA 1
ATOM 4471 C C . SER A 1 565 ? -3.113 20.854 -29.731 1.00 86.88 565 SER A C 1
ATOM 4473 O O . SER A 1 565 ? -3.750 20.807 -30.778 1.00 86.88 565 SER A O 1
ATOM 4475 N N . GLU A 1 566 ? -2.273 21.843 -29.456 1.00 90.62 566 GLU A N 1
ATOM 4476 C CA . GLU A 1 566 ? -2.031 22.969 -30.351 1.00 90.62 566 GLU A CA 1
ATOM 4477 C C . GLU A 1 566 ? -1.158 22.580 -31.552 1.00 90.62 566 GLU A C 1
ATOM 4479 O O . GLU A 1 566 ? -1.204 23.244 -32.580 1.00 90.62 566 GLU A O 1
ATOM 4484 N N . TRP A 1 567 ? -0.457 21.446 -31.475 1.00 92.38 567 TRP A N 1
ATOM 4485 C CA . TRP A 1 567 ? 0.310 20.874 -32.587 1.00 92.38 567 TRP A CA 1
ATOM 4486 C C . TRP A 1 567 ? -0.569 20.276 -33.696 1.00 92.38 567 TRP A C 1
ATOM 4488 O O . TRP A 1 567 ? -0.075 20.003 -34.788 1.00 92.38 567 TRP A O 1
ATOM 4498 N N . ASN A 1 568 ? -1.881 20.128 -33.458 1.00 87.62 568 ASN A N 1
ATOM 4499 C CA . ASN A 1 568 ? -2.847 19.639 -34.450 1.00 87.62 568 ASN A CA 1
ATOM 4500 C C . ASN A 1 568 ? -2.965 20.534 -35.697 1.00 87.62 568 ASN A C 1
ATOM 4502 O O . ASN A 1 568 ? -3.584 20.116 -36.675 1.00 87.62 568 ASN A O 1
ATOM 4506 N N . GLU A 1 569 ? -2.393 21.741 -35.670 1.00 90.75 569 GLU A N 1
ATOM 4507 C CA . GLU A 1 569 ? -2.243 22.598 -36.852 1.00 90.75 569 GLU A CA 1
ATOM 4508 C C . GLU A 1 569 ? -1.369 21.954 -37.944 1.00 90.75 569 GLU A C 1
ATOM 4510 O O . GLU A 1 569 ? -1.525 22.267 -39.123 1.00 90.75 569 GLU A O 1
ATOM 4515 N N . PHE A 1 570 ? -0.480 21.024 -37.576 1.00 92.62 570 PHE A N 1
ATOM 4516 C CA . PHE A 1 570 ? 0.344 20.287 -38.523 1.00 92.62 570 PHE A CA 1
ATOM 4517 C C . PHE A 1 570 ? -0.265 18.918 -38.840 1.00 92.62 570 PHE A C 1
ATOM 4519 O O . PHE A 1 570 ? -0.444 18.076 -37.960 1.00 92.62 570 PHE A O 1
ATOM 4526 N N . GLU A 1 571 ? -0.498 18.629 -40.123 1.00 89.25 571 GLU A N 1
ATOM 4527 C CA . GLU A 1 571 ? -1.055 17.333 -40.552 1.00 89.25 571 GLU A CA 1
ATOM 4528 C C . GLU A 1 571 ? -0.177 16.135 -40.163 1.00 89.25 571 GLU A C 1
ATOM 4530 O O . GLU A 1 571 ? -0.681 15.067 -39.815 1.00 89.25 571 GLU A O 1
ATOM 4535 N N . TRP A 1 572 ? 1.150 16.296 -40.169 1.00 90.94 572 TRP A N 1
ATOM 4536 C CA . TRP A 1 572 ? 2.062 15.241 -39.722 1.00 90.94 572 TRP A CA 1
ATOM 4537 C C . TRP A 1 572 ? 1.928 14.958 -38.218 1.00 90.94 572 TRP A C 1
ATOM 4539 O O . TRP A 1 572 ? 2.121 13.816 -37.807 1.00 90.94 572 TRP A O 1
ATOM 4549 N N . SER A 1 573 ? 1.531 15.949 -37.410 1.00 91.44 573 SER A N 1
ATOM 4550 C CA . SER A 1 573 ? 1.382 15.800 -35.959 1.00 91.44 573 SER A CA 1
ATOM 4551 C C . SER A 1 573 ? 0.247 14.849 -35.601 1.00 91.44 573 SER A C 1
ATOM 4553 O O . SER A 1 573 ? 0.355 14.109 -34.633 1.00 91.44 573 SER A O 1
ATOM 4555 N N . LYS A 1 574 ? -0.811 14.777 -36.416 1.00 84.69 574 LYS A N 1
ATOM 4556 C CA . LYS A 1 574 ? -1.923 13.833 -36.202 1.00 84.69 574 LYS A CA 1
ATOM 4557 C C . LYS A 1 574 ? -1.490 12.365 -36.285 1.00 84.69 574 LYS A C 1
ATOM 4559 O O . LYS A 1 574 ? -2.198 11.490 -35.795 1.00 84.69 574 LYS A O 1
ATOM 4564 N N . ARG A 1 575 ? -0.351 12.101 -36.935 1.00 81.06 575 ARG A N 1
ATOM 4565 C CA . ARG A 1 575 ? 0.269 10.774 -37.072 1.00 81.06 575 ARG A CA 1
ATOM 4566 C C . ARG A 1 575 ? 1.429 10.560 -36.097 1.00 81.06 575 ARG A C 1
ATOM 4568 O O . ARG A 1 575 ? 1.977 9.464 -36.055 1.00 81.06 575 ARG A O 1
ATOM 4575 N N . ALA A 1 576 ? 1.814 11.590 -35.347 1.00 87.75 576 ALA A N 1
ATOM 4576 C CA . ALA A 1 576 ? 2.823 11.489 -34.308 1.00 87.75 576 ALA A CA 1
ATOM 4577 C C . ALA A 1 576 ? 2.194 10.996 -33.000 1.00 87.75 576 ALA A C 1
ATOM 4579 O O . ALA A 1 576 ? 1.001 11.161 -32.739 1.00 87.75 576 ALA A O 1
ATOM 4580 N N . ILE A 1 577 ? 3.018 10.400 -32.149 1.00 88.94 577 ILE A N 1
ATOM 4581 C CA . ILE A 1 577 ? 2.632 9.998 -30.802 1.00 88.94 577 ILE A CA 1
ATOM 4582 C C . ILE A 1 577 ? 2.928 11.172 -29.871 1.00 88.94 577 ILE A C 1
ATOM 4584 O O . ILE A 1 577 ? 4.029 11.719 -29.875 1.00 88.94 577 ILE A O 1
ATOM 4588 N N . HIS A 1 578 ? 1.956 11.567 -29.053 1.00 90.44 578 HIS A N 1
ATOM 4589 C CA . HIS A 1 578 ? 2.094 12.692 -28.128 1.00 90.44 578 HIS A CA 1
ATOM 4590 C C . HIS A 1 578 ? 2.057 12.204 -26.682 1.00 90.44 578 HIS A C 1
ATOM 4592 O O . HIS A 1 578 ? 1.096 11.564 -26.258 1.00 90.44 578 HIS A O 1
ATOM 4598 N N . VAL A 1 579 ? 3.071 12.561 -25.895 1.00 88.56 579 VAL A N 1
ATOM 4599 C CA . VAL A 1 579 ? 3.098 12.330 -24.446 1.00 88.56 579 VAL A CA 1
ATOM 4600 C C . VAL A 1 579 ? 3.356 13.663 -23.762 1.00 88.56 579 VAL A C 1
ATOM 4602 O O . VAL A 1 579 ? 4.321 14.344 -24.081 1.00 88.56 579 VAL A O 1
ATOM 4605 N N . SER A 1 580 ? 2.490 14.050 -22.829 1.00 90.44 580 SER A N 1
ATOM 4606 C CA . SER A 1 580 ? 2.513 15.380 -22.217 1.00 90.44 580 SER A CA 1
ATOM 4607 C C . SER A 1 580 ? 2.604 15.291 -20.697 1.00 90.44 580 SER A C 1
ATOM 4609 O O . SER A 1 580 ? 1.808 14.601 -20.058 1.00 90.44 580 SER A O 1
ATOM 4611 N N . ALA A 1 581 ? 3.591 15.970 -20.117 1.00 85.00 581 ALA A N 1
ATOM 4612 C CA . ALA A 1 581 ? 3.810 16.084 -18.681 1.00 85.00 581 ALA A CA 1
ATOM 4613 C C . ALA A 1 581 ? 4.527 17.403 -18.353 1.00 85.00 581 ALA A C 1
ATOM 4615 O O . ALA A 1 581 ? 5.667 17.652 -18.749 1.00 85.00 581 ALA A O 1
ATOM 4616 N N . HIS A 1 582 ? 3.866 18.248 -17.563 1.00 85.06 582 HIS A N 1
ATOM 4617 C CA . HIS A 1 582 ? 4.384 19.577 -17.254 1.00 85.06 582 HIS A CA 1
ATOM 4618 C C . HIS A 1 582 ? 5.743 19.544 -16.538 1.00 85.06 582 HIS A C 1
ATOM 4620 O O . HIS A 1 582 ? 5.931 18.838 -15.538 1.00 85.06 582 HIS A O 1
ATOM 4626 N N . LYS A 1 583 ? 6.658 20.393 -17.019 1.00 83.81 583 LYS A N 1
ATOM 4627 C CA . LYS A 1 583 ? 7.969 20.699 -16.428 1.00 83.81 583 LYS A CA 1
ATOM 4628 C C . LYS A 1 583 ? 8.833 19.457 -16.181 1.00 83.81 583 LYS A C 1
ATOM 4630 O O . LYS A 1 583 ? 9.527 19.372 -15.167 1.00 83.81 583 LYS A O 1
ATOM 4635 N N . GLN A 1 584 ? 8.767 18.484 -17.090 1.00 88.31 584 GLN A N 1
ATOM 4636 C CA . GLN A 1 584 ? 9.624 17.296 -17.082 1.00 88.31 584 GLN A CA 1
ATOM 4637 C C . GLN A 1 584 ? 10.679 17.379 -18.185 1.00 88.31 584 GLN A C 1
ATOM 4639 O O . GLN A 1 584 ? 10.424 17.908 -19.260 1.00 88.31 584 GLN A O 1
ATOM 4644 N N . SER A 1 585 ? 11.861 16.838 -17.914 1.00 88.62 585 SER A N 1
ATOM 4645 C CA . SER A 1 585 ? 13.004 16.811 -18.830 1.00 88.62 585 SER A CA 1
ATOM 4646 C C . SER A 1 585 ? 13.023 15.560 -19.715 1.00 88.62 585 SER A C 1
ATOM 4648 O O . SER A 1 585 ? 12.416 14.536 -19.392 1.00 88.62 585 SER A O 1
ATOM 4650 N N . LYS A 1 586 ? 13.809 15.606 -20.797 1.00 91.81 586 LYS A N 1
ATOM 4651 C CA . LYS A 1 586 ? 13.966 14.525 -21.785 1.00 91.81 586 LYS A CA 1
ATOM 4652 C C . LYS A 1 586 ? 14.175 13.139 -21.173 1.00 91.81 586 LYS A C 1
ATOM 4654 O O . LYS A 1 586 ? 13.444 12.193 -21.462 1.00 91.81 586 LYS A O 1
ATOM 4659 N N . TRP A 1 587 ? 15.130 13.017 -20.253 1.00 93.44 587 TRP A N 1
ATOM 4660 C CA . TRP A 1 587 ? 15.475 11.729 -19.645 1.00 93.44 587 TRP A CA 1
ATOM 4661 C C . TRP A 1 587 ? 14.421 11.215 -18.653 1.00 93.44 587 TRP A C 1
ATOM 4663 O O . TRP A 1 587 ? 14.307 10.003 -18.451 1.00 93.44 587 TRP A O 1
ATOM 4673 N N . TRP A 1 588 ? 13.586 12.100 -18.095 1.00 93.06 588 TRP A N 1
ATOM 4674 C CA . TRP A 1 588 ? 12.424 11.693 -17.302 1.00 93.06 588 TRP A CA 1
ATOM 4675 C C . TRP A 1 588 ? 11.386 10.972 -18.167 1.00 93.06 588 TRP A C 1
ATOM 4677 O O . TRP A 1 588 ? 10.862 9.937 -17.736 1.00 93.06 588 TRP A O 1
ATOM 4687 N N . TYR A 1 589 ? 11.132 11.487 -19.378 1.00 93.56 589 TYR A N 1
ATOM 4688 C CA . TYR A 1 589 ? 10.247 10.863 -20.363 1.00 93.56 589 TYR A CA 1
ATOM 4689 C C . TYR A 1 589 ? 10.825 9.556 -20.883 1.00 93.56 589 TYR A C 1
ATOM 4691 O O . TYR A 1 589 ? 10.160 8.523 -20.798 1.00 93.56 589 TYR A O 1
ATOM 4699 N N . ALA A 1 590 ? 12.081 9.577 -21.336 1.00 93.31 590 ALA A N 1
ATOM 4700 C CA . ALA A 1 590 ? 12.746 8.400 -21.880 1.00 93.31 590 ALA A CA 1
ATOM 4701 C C . ALA A 1 590 ? 12.702 7.217 -20.895 1.00 93.31 590 ALA A C 1
ATOM 4703 O O . ALA A 1 590 ? 12.337 6.102 -21.268 1.00 93.31 590 ALA A O 1
ATOM 4704 N N . LYS A 1 591 ? 12.942 7.462 -19.596 1.00 92.75 591 LYS A N 1
ATOM 4705 C CA . LYS A 1 591 ? 12.848 6.408 -18.574 1.00 92.75 591 LYS A CA 1
ATOM 4706 C C . LYS A 1 591 ? 11.449 5.790 -18.450 1.00 92.75 591 LYS A C 1
ATOM 4708 O O . LYS A 1 591 ? 11.337 4.615 -18.106 1.00 92.75 591 LYS A O 1
ATOM 4713 N N . ARG A 1 592 ? 10.386 6.562 -18.687 1.00 90.00 592 ARG A N 1
ATOM 4714 C CA . ARG A 1 592 ? 8.990 6.163 -18.422 1.00 90.00 592 ARG A CA 1
ATOM 4715 C C . ARG A 1 592 ? 8.266 5.605 -19.637 1.00 90.00 592 ARG A C 1
ATOM 4717 O O . ARG A 1 592 ? 7.431 4.724 -19.463 1.00 90.00 592 ARG A O 1
ATOM 4724 N N . PHE A 1 593 ? 8.584 6.105 -20.825 1.00 88.81 593 PHE A N 1
ATOM 4725 C CA . PHE A 1 593 ? 7.826 5.812 -22.042 1.00 88.81 593 PHE A CA 1
ATOM 4726 C C . PHE A 1 593 ? 8.626 5.031 -23.088 1.00 88.81 593 PHE A C 1
ATOM 4728 O O . PHE A 1 593 ? 8.022 4.414 -23.954 1.00 88.81 593 PHE A O 1
ATOM 4735 N N . LEU A 1 594 ? 9.958 4.972 -22.973 1.00 91.06 594 LEU A N 1
ATOM 4736 C CA . LEU A 1 594 ? 10.824 4.215 -23.886 1.00 91.06 594 LEU A CA 1
ATOM 4737 C C . LEU A 1 594 ? 11.379 2.951 -23.218 1.00 91.06 594 LEU A C 1
ATOM 4739 O O . LEU A 1 594 ? 12.580 2.690 -23.257 1.00 91.06 594 LEU A O 1
ATOM 4743 N N . HIS A 1 595 ? 10.526 2.174 -22.545 1.00 90.19 595 HIS A N 1
ATOM 4744 C CA . HIS A 1 595 ? 10.948 0.884 -21.986 1.00 90.19 595 HIS A CA 1
ATOM 4745 C C . HIS A 1 595 ? 11.463 -0.034 -23.112 1.00 90.19 595 HIS A C 1
ATOM 4747 O O . HIS A 1 595 ? 10.818 -0.064 -24.158 1.00 90.19 595 HIS A O 1
ATOM 4753 N N . PRO A 1 596 ? 12.549 -0.815 -22.929 1.00 86.50 596 PRO A N 1
ATOM 4754 C CA . PRO A 1 596 ? 13.150 -1.603 -24.010 1.00 86.50 596 PRO A CA 1
ATOM 4755 C C . PRO A 1 596 ? 12.175 -2.538 -24.725 1.00 86.50 596 PRO A C 1
ATOM 4757 O O . PRO A 1 596 ? 12.266 -2.693 -25.932 1.00 86.50 596 PRO A O 1
ATOM 4760 N N . ASP A 1 597 ? 11.220 -3.111 -23.993 1.00 78.25 597 ASP A N 1
ATOM 4761 C CA . ASP A 1 597 ? 10.203 -3.997 -24.575 1.00 78.25 597 ASP A CA 1
ATOM 4762 C C . ASP A 1 597 ? 9.098 -3.233 -25.341 1.00 78.25 597 ASP A C 1
ATOM 4764 O O . ASP A 1 597 ? 8.435 -3.806 -26.194 1.00 78.25 597 ASP A O 1
ATOM 4768 N N . ILE A 1 598 ? 8.898 -1.938 -25.061 1.00 78.38 598 ILE A N 1
ATOM 4769 C CA . ILE A 1 598 ? 7.943 -1.082 -25.791 1.00 78.38 598 ILE A CA 1
ATOM 4770 C C . ILE A 1 598 ? 8.547 -0.623 -27.115 1.00 78.38 598 ILE A C 1
ATOM 4772 O O . ILE A 1 598 ? 7.858 -0.558 -28.120 1.00 78.38 598 ILE A O 1
ATOM 4776 N N . VAL A 1 599 ? 9.838 -0.298 -27.117 1.00 85.50 599 VAL A N 1
ATOM 4777 C CA . VAL A 1 599 ? 10.548 0.163 -28.318 1.00 85.50 599 VAL A CA 1
ATOM 4778 C C . VAL A 1 599 ? 11.270 -0.973 -29.041 1.00 85.50 599 VAL A C 1
ATOM 4780 O O . VAL A 1 599 ? 12.073 -0.718 -29.933 1.00 85.50 599 VAL A O 1
ATOM 4783 N N . ALA A 1 600 ? 10.991 -2.222 -28.655 1.00 81.94 600 ALA A N 1
ATOM 4784 C CA . ALA A 1 600 ? 11.607 -3.410 -29.225 1.00 81.94 600 ALA A CA 1
ATOM 4785 C C . ALA A 1 600 ? 11.444 -3.518 -30.747 1.00 81.94 600 ALA A C 1
ATOM 4787 O O . ALA A 1 600 ? 12.404 -3.972 -31.349 1.00 81.94 600 ALA A O 1
ATOM 4788 N N . PRO A 1 601 ? 10.352 -3.068 -31.396 1.00 84.00 601 PRO A N 1
ATOM 4789 C CA . PRO A 1 601 ? 10.252 -3.132 -32.858 1.00 84.00 601 PRO A CA 1
ATOM 4790 C C . PRO A 1 601 ? 11.247 -2.248 -33.614 1.00 84.00 601 PRO A C 1
ATOM 4792 O O . PRO A 1 601 ? 11.497 -2.480 -34.794 1.00 84.00 601 PRO A O 1
ATOM 4795 N N . TYR A 1 602 ? 11.814 -1.237 -32.955 1.00 90.44 602 TYR A N 1
ATOM 4796 C CA . TYR A 1 602 ? 12.688 -0.264 -33.593 1.00 90.44 602 TYR A CA 1
ATOM 4797 C C . TYR A 1 602 ? 14.145 -0.725 -33.556 1.00 90.44 602 TYR A C 1
ATOM 4799 O O . TYR A 1 602 ? 14.676 -1.124 -32.518 1.00 90.44 602 TYR A O 1
ATOM 4807 N N . ASP A 1 603 ? 14.821 -0.644 -34.698 1.00 94.31 603 ASP A N 1
ATOM 4808 C CA . ASP A 1 603 ? 16.242 -0.979 -34.810 1.00 94.31 603 ASP A CA 1
ATOM 4809 C C . ASP A 1 603 ? 17.119 0.105 -34.178 1.00 94.31 603 ASP A C 1
ATOM 4811 O O . ASP A 1 603 ? 18.116 -0.204 -33.520 1.00 94.31 603 ASP A O 1
ATOM 4815 N N . TYR A 1 604 ? 16.714 1.367 -34.351 1.00 97.19 604 TYR A N 1
ATOM 4816 C CA . TYR A 1 604 ? 17.403 2.548 -33.839 1.00 97.19 604 TYR A CA 1
ATOM 4817 C C . TYR A 1 604 ? 16.419 3.556 -33.243 1.00 97.19 604 TYR A C 1
ATOM 4819 O O . TYR A 1 604 ? 15.318 3.759 -33.762 1.00 97.19 604 TYR A O 1
ATOM 4827 N N . ILE A 1 605 ? 16.837 4.189 -32.147 1.00 97.50 605 ILE A N 1
ATOM 4828 C CA . ILE A 1 605 ? 16.034 5.096 -31.325 1.00 97.50 605 ILE A CA 1
ATOM 4829 C C . ILE A 1 605 ? 16.799 6.411 -31.148 1.00 97.50 605 ILE A C 1
ATOM 4831 O O . ILE A 1 605 ? 17.881 6.438 -30.559 1.00 97.50 605 ILE A O 1
ATOM 4835 N N . PHE A 1 606 ? 16.219 7.503 -31.637 1.00 98.00 606 PHE A N 1
ATOM 4836 C CA . PHE A 1 606 ? 16.771 8.854 -31.600 1.00 98.00 606 PHE A CA 1
ATOM 4837 C C . PHE A 1 606 ? 16.137 9.612 -30.428 1.00 98.00 606 PHE A C 1
ATOM 4839 O O . PHE A 1 606 ? 14.909 9.659 -30.299 1.00 98.00 606 PHE A O 1
ATOM 4846 N N . ILE A 1 607 ? 16.959 10.195 -29.552 1.00 96.56 607 ILE A N 1
ATOM 4847 C CA . ILE A 1 607 ? 16.490 10.897 -28.343 1.00 96.56 607 ILE A CA 1
ATOM 4848 C C . ILE A 1 607 ? 17.006 12.330 -28.329 1.00 96.56 607 ILE A C 1
ATOM 4850 O O . ILE A 1 607 ? 18.016 12.640 -27.699 1.00 96.56 607 ILE A O 1
ATOM 4854 N N . TRP A 1 608 ? 16.330 13.204 -29.066 1.00 95.00 608 TRP A N 1
ATOM 4855 C CA . TRP A 1 608 ? 16.868 14.500 -29.469 1.00 95.00 608 TRP A CA 1
ATOM 4856 C C . TRP A 1 608 ? 16.246 15.673 -28.702 1.00 95.00 608 TRP A C 1
ATOM 4858 O O . TRP A 1 608 ? 15.099 15.611 -28.246 1.00 95.00 608 TRP A O 1
ATOM 4868 N N . ASP A 1 609 ? 17.048 16.722 -28.524 1.00 92.25 609 ASP A N 1
ATOM 4869 C CA . ASP A 1 609 ? 16.594 18.028 -28.038 1.00 92.25 609 ASP A CA 1
ATOM 4870 C C . ASP A 1 609 ? 15.862 18.803 -29.150 1.00 92.25 609 ASP A C 1
ATOM 4872 O O . ASP A 1 609 ? 15.927 18.470 -30.336 1.00 92.25 609 ASP A O 1
ATOM 4876 N N . GLU A 1 610 ? 15.105 19.818 -28.749 1.00 90.00 610 GLU A N 1
ATOM 4877 C CA . GLU A 1 610 ? 14.223 20.618 -29.597 1.00 90.00 610 GLU A CA 1
ATOM 4878 C C . GLU A 1 610 ? 14.906 21.775 -30.337 1.00 90.00 610 GLU A C 1
ATOM 4880 O O . GLU A 1 610 ? 14.293 22.387 -31.211 1.00 90.00 610 GLU A O 1
ATOM 4885 N N . ASP A 1 611 ? 16.157 22.084 -30.001 1.00 89.81 611 ASP A N 1
ATOM 4886 C CA . ASP A 1 611 ? 16.922 23.229 -30.507 1.00 89.81 611 ASP A CA 1
ATOM 4887 C C . ASP A 1 611 ? 17.975 22.836 -31.560 1.00 89.81 611 ASP A C 1
ATOM 4889 O O . ASP A 1 611 ? 19.021 23.479 -31.703 1.00 89.81 611 ASP A O 1
ATOM 4893 N N . LEU A 1 612 ? 17.679 21.785 -32.329 1.00 92.31 612 LEU A N 1
ATOM 4894 C CA . LEU A 1 612 ? 18.535 21.258 -33.389 1.00 92.31 612 LEU A CA 1
ATOM 4895 C C . LEU A 1 612 ? 18.060 21.714 -34.778 1.00 92.31 612 LEU A C 1
ATOM 4897 O O . LEU A 1 612 ? 16.909 21.513 -35.167 1.00 92.31 612 LEU A O 1
ATOM 4901 N N . GLY A 1 613 ? 18.973 22.291 -35.559 1.00 93.12 613 GLY A N 1
ATOM 4902 C CA . GLY A 1 613 ? 18.803 22.574 -36.984 1.00 93.12 613 GLY A CA 1
ATOM 4903 C C . GLY A 1 613 ? 19.285 21.405 -37.839 1.00 93.12 613 GLY A C 1
ATOM 4904 O O . GLY A 1 613 ? 20.421 20.960 -37.693 1.00 93.12 613 GLY A O 1
ATOM 4905 N N . LEU A 1 614 ? 18.423 20.908 -38.728 1.00 95.31 614 LEU A N 1
ATOM 4906 C CA . LEU A 1 614 ? 18.653 19.692 -39.523 1.00 95.31 614 LEU A CA 1
ATOM 4907 C C . LEU A 1 614 ? 18.744 19.991 -41.035 1.00 95.31 614 LEU A C 1
ATOM 4909 O O . LEU A 1 614 ? 18.446 19.129 -41.861 1.00 95.31 614 LEU A O 1
ATOM 4913 N N . ASP A 1 615 ? 19.101 21.215 -41.432 1.00 92.88 615 ASP A N 1
ATOM 4914 C CA . ASP A 1 615 ? 19.069 21.630 -42.845 1.00 92.88 615 ASP A CA 1
ATOM 4915 C C . ASP A 1 615 ? 19.955 20.745 -43.742 1.00 92.88 615 ASP A C 1
ATOM 4917 O O . ASP A 1 615 ? 19.504 20.341 -44.815 1.00 92.88 615 ASP A O 1
ATOM 4921 N N . ASP A 1 616 ? 21.115 20.313 -43.240 1.00 93.75 616 ASP A N 1
ATOM 4922 C CA . ASP A 1 616 ? 22.070 19.430 -43.931 1.00 93.75 616 ASP A CA 1
ATOM 4923 C C . ASP A 1 616 ? 21.978 17.950 -43.500 1.00 93.75 616 ASP A C 1
ATOM 4925 O O . ASP A 1 616 ? 22.849 17.140 -43.820 1.00 93.75 616 ASP A O 1
ATOM 4929 N N . PHE A 1 617 ? 20.916 17.585 -42.777 1.00 97.31 617 PHE A N 1
ATOM 4930 C CA . PHE A 1 617 ? 20.690 16.234 -42.264 1.00 97.31 617 PHE A CA 1
ATOM 4931 C C . PHE A 1 617 ? 19.612 15.486 -43.062 1.00 97.31 617 PHE A C 1
ATOM 4933 O O . PHE A 1 617 ? 18.593 16.063 -43.464 1.00 97.31 617 PHE A O 1
ATOM 4940 N N . ASP A 1 618 ? 19.830 14.184 -43.236 1.00 97.69 618 ASP A N 1
ATOM 4941 C CA . ASP A 1 618 ? 18.931 13.198 -43.831 1.00 97.69 618 ASP A CA 1
ATOM 4942 C C . ASP A 1 618 ? 18.931 11.921 -42.969 1.00 97.69 618 ASP A C 1
ATOM 4944 O O . ASP A 1 618 ? 19.959 11.261 -42.783 1.00 97.69 618 ASP A O 1
ATOM 4948 N N . GLY A 1 619 ? 17.762 11.568 -42.425 1.00 96.50 619 GLY A N 1
ATOM 4949 C CA . GLY A 1 619 ? 17.630 10.447 -41.497 1.00 96.50 619 GLY A CA 1
ATOM 4950 C C . GLY A 1 619 ? 17.956 9.083 -42.109 1.00 96.50 619 GLY A C 1
ATOM 4951 O O . GLY A 1 619 ? 18.507 8.232 -41.413 1.00 96.50 619 GLY A O 1
ATOM 4952 N N . GLU A 1 620 ? 17.667 8.861 -43.393 1.00 96.50 620 GLU A N 1
ATOM 4953 C CA . GLU A 1 620 ? 17.949 7.576 -44.049 1.00 96.50 620 GLU A CA 1
ATOM 4954 C C . GLU A 1 620 ? 19.444 7.413 -44.301 1.00 96.50 620 GLU A C 1
ATOM 4956 O O . GLU A 1 620 ? 20.034 6.409 -43.899 1.00 96.50 620 GLU A O 1
ATOM 4961 N N . LYS A 1 621 ? 20.085 8.447 -44.860 1.00 97.62 621 LYS A N 1
ATOM 4962 C CA . LYS A 1 621 ? 21.542 8.450 -45.071 1.00 97.62 621 LYS A CA 1
ATOM 4963 C C . LYS A 1 621 ? 22.301 8.296 -43.758 1.00 97.62 621 LYS A C 1
ATOM 4965 O O . LYS A 1 621 ? 23.324 7.615 -43.701 1.00 97.62 621 LYS A O 1
ATOM 4970 N N . TYR A 1 622 ? 21.794 8.895 -42.681 1.00 98.38 622 TYR A N 1
ATOM 4971 C CA . TYR A 1 622 ? 22.359 8.704 -41.350 1.00 98.38 622 TYR A CA 1
ATOM 4972 C C . TYR A 1 622 ? 22.305 7.235 -40.915 1.00 98.38 622 TYR A C 1
ATOM 4974 O O . TYR A 1 622 ? 23.324 6.684 -40.495 1.00 98.38 622 TYR A O 1
ATOM 4982 N N . ILE A 1 623 ? 21.148 6.577 -41.053 1.00 98.12 623 ILE A N 1
ATOM 4983 C CA . ILE A 1 623 ? 21.006 5.152 -40.726 1.00 98.12 623 ILE A CA 1
ATOM 4984 C C . ILE A 1 623 ? 21.948 4.277 -41.572 1.00 98.12 623 ILE A C 1
ATOM 4986 O O . ILE A 1 623 ? 22.548 3.332 -41.053 1.00 98.12 623 ILE A O 1
ATOM 4990 N N . GLU A 1 624 ? 22.097 4.575 -42.863 1.00 97.56 624 GLU A N 1
ATOM 4991 C CA . GLU A 1 624 ? 23.027 3.859 -43.742 1.00 97.56 624 GLU A CA 1
ATOM 4992 C C . GLU A 1 624 ? 24.465 3.941 -43.221 1.00 97.56 624 GLU A C 1
ATOM 4994 O O . GLU A 1 624 ? 25.151 2.921 -43.129 1.00 97.56 624 GLU A O 1
ATOM 4999 N N . LEU A 1 625 ? 24.905 5.132 -42.808 1.00 98.12 625 LEU A N 1
ATOM 5000 C CA . LEU A 1 625 ? 26.253 5.359 -42.291 1.00 98.12 625 LEU A CA 1
ATOM 5001 C C . LEU A 1 625 ? 26.492 4.667 -40.945 1.00 98.12 625 LEU A C 1
ATOM 5003 O O . LEU A 1 625 ? 27.524 4.013 -40.780 1.00 98.12 625 LEU A O 1
ATOM 5007 N N . ILE A 1 626 ? 25.558 4.747 -39.991 1.00 97.69 626 ILE A N 1
ATOM 5008 C CA . ILE A 1 626 ? 25.743 4.078 -38.690 1.00 97.69 626 ILE A CA 1
ATOM 5009 C C . ILE A 1 626 ? 25.777 2.553 -38.845 1.00 97.69 626 ILE A C 1
ATOM 5011 O O . ILE A 1 626 ? 26.575 1.896 -38.178 1.00 97.69 626 ILE A O 1
ATOM 5015 N N . LYS A 1 627 ? 24.989 1.988 -39.773 1.00 97.00 627 LYS A N 1
ATOM 5016 C CA . LYS A 1 627 ? 25.021 0.555 -40.101 1.00 97.00 627 LYS A CA 1
ATOM 5017 C C . LYS A 1 627 ? 26.322 0.174 -40.812 1.00 97.00 627 LYS A C 1
ATOM 5019 O O . LYS A 1 627 ? 26.963 -0.791 -40.404 1.00 97.00 627 LYS A O 1
ATOM 5024 N N . LYS A 1 628 ? 26.749 0.955 -41.816 1.00 97.62 628 LYS A N 1
ATOM 5025 C CA . LYS A 1 628 ? 28.016 0.771 -42.555 1.00 97.62 628 LYS A CA 1
ATOM 5026 C C . LYS A 1 628 ? 29.221 0.725 -41.616 1.00 97.62 628 LYS A C 1
ATOM 5028 O O . LYS A 1 628 ? 30.116 -0.092 -41.805 1.00 97.62 628 LYS A O 1
ATOM 5033 N N . HIS A 1 629 ? 29.235 1.588 -40.601 1.00 97.00 629 HIS A N 1
ATOM 5034 C CA . HIS A 1 629 ? 30.360 1.747 -39.674 1.00 97.00 629 HIS A CA 1
ATOM 5035 C C . HIS A 1 629 ? 30.218 0.964 -38.357 1.00 97.00 629 HIS A C 1
ATOM 5037 O O . HIS A 1 629 ? 31.081 1.097 -37.480 1.00 97.00 629 HIS A O 1
ATOM 5043 N N . GLY A 1 630 ? 29.161 0.152 -38.219 1.00 96.25 630 GLY A N 1
ATOM 5044 C CA . GLY A 1 630 ? 28.918 -0.710 -37.058 1.00 96.25 630 GLY A CA 1
ATOM 5045 C C . GLY A 1 630 ? 28.692 0.052 -35.749 1.00 96.25 630 GLY A C 1
ATOM 5046 O O . GLY A 1 630 ? 29.126 -0.402 -34.689 1.00 96.25 630 GLY A O 1
ATOM 5047 N N . LEU A 1 631 ? 28.074 1.235 -35.816 1.00 97.56 631 LEU A N 1
ATOM 5048 C CA . LEU A 1 631 ? 27.811 2.063 -34.642 1.00 97.56 631 LEU A CA 1
ATOM 5049 C C . LEU A 1 631 ? 26.538 1.604 -33.921 1.00 97.56 631 LEU A C 1
ATOM 5051 O O . LEU A 1 631 ? 25.456 1.512 -34.502 1.00 97.56 631 LEU A O 1
ATOM 5055 N N . GLU A 1 632 ? 26.674 1.371 -32.619 1.00 97.69 632 GLU A N 1
ATOM 5056 C CA . GLU A 1 632 ? 25.589 0.989 -31.709 1.00 97.69 632 GLU A CA 1
ATOM 5057 C C . GLU A 1 632 ? 25.088 2.192 -30.893 1.00 97.69 632 GLU A C 1
ATOM 5059 O O . GLU A 1 632 ? 23.929 2.238 -30.483 1.00 97.69 632 GLU A O 1
ATOM 5064 N N . ILE A 1 633 ? 25.954 3.183 -30.659 1.00 98.31 633 ILE A N 1
ATOM 5065 C CA . ILE A 1 633 ? 25.598 4.478 -30.069 1.00 98.31 633 ILE A CA 1
ATOM 5066 C C . ILE A 1 633 ? 26.242 5.559 -30.928 1.00 98.31 633 ILE A C 1
ATOM 5068 O O . ILE A 1 633 ? 27.430 5.498 -31.216 1.00 98.31 633 ILE A O 1
ATOM 5072 N N . SER A 1 634 ? 25.484 6.551 -31.367 1.00 98.25 634 SER A N 1
ATOM 5073 C CA . SER A 1 634 ? 26.009 7.566 -32.280 1.00 98.25 634 SER A CA 1
ATOM 5074 C C . SER A 1 634 ? 25.317 8.907 -32.104 1.00 98.25 634 SER A C 1
ATOM 5076 O O . SER A 1 634 ? 24.321 9.007 -31.393 1.00 98.25 634 SER A O 1
ATOM 5078 N N . GLN A 1 635 ? 25.870 9.947 -32.716 1.00 97.81 635 GLN A N 1
ATOM 5079 C CA . GLN A 1 635 ? 25.181 11.222 -32.912 1.00 97.81 635 GLN A CA 1
ATOM 5080 C C . GLN A 1 635 ? 25.631 11.866 -34.234 1.00 97.81 635 GLN A C 1
ATOM 5082 O O . GLN A 1 635 ? 26.691 11.502 -34.755 1.00 97.81 635 GLN A O 1
ATOM 5087 N N . PRO A 1 636 ? 24.847 12.784 -34.810 1.00 97.31 636 PRO A N 1
ATOM 5088 C CA . PRO A 1 636 ? 25.293 13.654 -35.898 1.00 97.31 636 PRO A CA 1
ATOM 5089 C C . PRO A 1 636 ? 26.451 14.570 -35.473 1.00 97.31 636 PRO A C 1
ATOM 5091 O O . PRO A 1 636 ? 26.517 14.987 -34.316 1.00 97.31 636 PRO A O 1
ATOM 5094 N N . GLY A 1 637 ? 27.352 14.904 -36.399 1.00 95.38 637 GLY A N 1
ATOM 5095 C CA . GLY A 1 637 ? 28.399 15.899 -36.157 1.00 95.38 637 GLY A CA 1
ATOM 5096 C C . GLY A 1 637 ? 27.836 17.315 -36.045 1.00 95.38 637 GLY A C 1
ATOM 5097 O O . GLY A 1 637 ? 26.962 17.711 -36.813 1.00 95.38 637 GLY A O 1
ATOM 5098 N N . LEU A 1 638 ? 28.354 18.105 -35.108 1.00 94.69 638 LEU A N 1
ATOM 5099 C CA . LEU A 1 638 ? 27.971 19.506 -34.955 1.00 94.69 638 LEU A CA 1
ATOM 5100 C C . LEU A 1 638 ? 28.720 20.380 -35.958 1.00 94.69 638 LEU A C 1
ATOM 5102 O O . LEU A 1 638 ? 29.953 20.403 -35.984 1.00 94.69 638 LEU A O 1
ATOM 5106 N N . SER A 1 639 ? 27.961 21.097 -36.785 1.00 91.56 639 SER A N 1
ATOM 5107 C CA . SER A 1 639 ? 28.483 22.056 -37.761 1.00 91.56 639 SER A CA 1
ATOM 5108 C C . SER A 1 639 ? 29.151 23.250 -37.072 1.00 91.56 639 SER A C 1
ATOM 5110 O O . SER A 1 639 ? 28.813 23.594 -35.937 1.00 91.56 639 SER A O 1
ATOM 5112 N N . GLU A 1 640 ? 30.052 23.928 -37.783 1.00 85.56 640 GLU A N 1
ATOM 5113 C CA . GLU A 1 640 ? 30.763 25.126 -37.306 1.00 85.56 640 GLU A CA 1
ATOM 5114 C C . GLU A 1 640 ? 29.820 26.291 -36.978 1.00 85.56 640 GLU A C 1
ATOM 5116 O O . GLU A 1 640 ? 30.147 27.134 -36.151 1.00 85.56 640 GLU A O 1
ATOM 5121 N N . ASN A 1 641 ? 28.620 26.289 -37.565 1.00 84.62 641 ASN A N 1
ATOM 5122 C CA . ASN A 1 641 ? 27.572 27.280 -37.310 1.00 84.62 641 ASN A CA 1
ATOM 5123 C C . ASN A 1 641 ? 26.816 27.054 -35.984 1.00 84.62 641 ASN A C 1
ATOM 5125 O O . ASN A 1 641 ? 25.856 27.769 -35.698 1.00 84.62 641 ASN A O 1
ATOM 5129 N N . SER A 1 642 ? 27.192 26.045 -35.192 1.00 85.19 642 SER A N 1
ATOM 5130 C CA . SER A 1 642 ? 26.573 25.764 -33.891 1.00 85.19 642 SER A CA 1
ATOM 5131 C C . SER A 1 642 ? 26.959 26.829 -32.862 1.00 85.19 642 SER A C 1
ATOM 5133 O O . SER A 1 642 ? 28.131 27.178 -32.733 1.00 85.19 642 SER A O 1
ATOM 5135 N N . GLY A 1 643 ? 25.982 27.327 -32.098 1.00 69.00 643 GLY A N 1
ATOM 5136 C CA . GLY A 1 643 ? 26.184 28.454 -31.176 1.00 69.00 643 GLY A CA 1
ATOM 5137 C C . GLY A 1 643 ? 27.126 28.158 -30.001 1.00 69.00 643 GLY A C 1
ATOM 5138 O O . GLY A 1 643 ? 27.754 29.073 -29.466 1.00 69.00 643 GLY A O 1
ATOM 5139 N N . TYR A 1 644 ? 27.246 26.891 -29.596 1.00 74.88 644 TYR A N 1
ATOM 5140 C CA . TYR A 1 644 ? 28.148 26.441 -28.536 1.00 74.88 644 TYR A CA 1
ATOM 5141 C C . TYR A 1 644 ? 28.612 25.000 -28.787 1.00 74.88 644 TYR A C 1
ATOM 5143 O O . TYR A 1 644 ? 27.819 24.146 -29.173 1.00 74.88 644 TYR A O 1
ATOM 5151 N N . LEU A 1 645 ? 29.899 24.729 -28.550 1.00 76.50 645 LEU A N 1
ATOM 5152 C CA . LEU A 1 645 ? 30.519 23.405 -28.668 1.00 76.50 645 LEU A CA 1
ATOM 5153 C C . LEU A 1 645 ? 31.103 23.000 -27.310 1.00 76.50 645 LEU A C 1
ATOM 5155 O O . LEU A 1 645 ? 32.079 23.593 -26.851 1.00 76.50 645 LEU A O 1
ATOM 5159 N N . SER A 1 646 ? 30.500 21.990 -26.677 1.00 74.12 646 SER A N 1
ATOM 5160 C CA . SER A 1 646 ? 30.926 21.472 -25.368 1.00 74.12 646 SER A CA 1
ATOM 5161 C C . SER A 1 646 ? 32.211 20.631 -25.447 1.00 74.12 646 SER A C 1
ATOM 5163 O O . SER A 1 646 ? 33.043 20.701 -24.544 1.00 74.12 646 SER A O 1
ATOM 5165 N N . TRP A 1 647 ? 32.369 19.835 -26.514 1.00 84.00 647 TRP A N 1
ATOM 5166 C CA . TRP A 1 647 ? 33.469 18.878 -26.705 1.00 84.00 647 TRP A CA 1
ATOM 5167 C C . TRP A 1 647 ? 33.897 18.854 -28.178 1.00 84.00 647 TRP A C 1
ATOM 5169 O O . TRP A 1 647 ? 33.042 18.795 -29.059 1.00 84.00 647 TRP A O 1
ATOM 5179 N N . GLN A 1 648 ? 35.201 18.853 -28.473 1.00 86.06 648 GLN A N 1
ATOM 5180 C CA . GLN A 1 648 ? 35.695 18.691 -29.849 1.00 86.06 648 GLN A CA 1
ATOM 5181 C C . GLN A 1 648 ? 35.287 17.344 -30.451 1.00 86.06 648 GLN A C 1
ATOM 5183 O O . GLN A 1 648 ? 35.104 17.256 -31.662 1.00 86.06 648 GLN A O 1
ATOM 5188 N N . MET A 1 649 ? 35.086 16.312 -29.625 1.00 89.38 649 MET A N 1
ATOM 5189 C CA . MET A 1 649 ? 34.564 15.016 -30.065 1.00 89.38 649 MET A CA 1
ATOM 5190 C C . MET A 1 649 ? 33.180 15.105 -30.721 1.00 89.38 649 MET A C 1
ATOM 5192 O O . MET A 1 649 ? 32.832 14.215 -31.481 1.00 89.38 649 MET A O 1
ATOM 5196 N N . THR A 1 650 ? 32.374 16.142 -30.468 1.00 91.56 650 THR A N 1
ATOM 5197 C CA . THR A 1 650 ? 31.068 16.294 -31.137 1.00 91.56 650 THR A CA 1
ATOM 5198 C C . THR A 1 650 ? 31.141 17.096 -32.433 1.00 91.56 650 THR A C 1
ATOM 5200 O O . THR A 1 650 ? 30.176 17.105 -33.198 1.00 91.56 650 THR A O 1
ATOM 5203 N N . ARG A 1 651 ? 32.273 17.751 -32.715 1.00 91.75 651 ARG A N 1
ATOM 5204 C CA . ARG A 1 651 ? 32.447 18.615 -33.884 1.00 91.75 651 ARG A CA 1
ATOM 5205 C C . ARG A 1 651 ? 32.558 17.794 -35.164 1.00 91.75 651 ARG A C 1
ATOM 5207 O O . ARG A 1 651 ? 33.365 16.873 -35.255 1.00 91.75 651 ARG A O 1
ATOM 5214 N N . LYS A 1 652 ? 31.805 18.202 -36.182 1.00 92.62 652 LYS A N 1
ATOM 5215 C CA . LYS A 1 652 ? 31.881 17.639 -37.528 1.00 92.62 652 LYS A CA 1
ATOM 5216 C C . LYS A 1 652 ? 33.275 17.838 -38.138 1.00 92.62 652 LYS A C 1
ATOM 5218 O O . LYS A 1 652 ? 33.830 18.938 -38.093 1.00 92.62 652 LYS A O 1
ATOM 5223 N N . ARG A 1 653 ? 33.800 16.796 -38.779 1.00 92.12 653 ARG A N 1
ATOM 5224 C CA . ARG A 1 653 ? 34.999 16.829 -39.629 1.00 92.12 653 ARG A CA 1
ATOM 5225 C C . ARG A 1 653 ? 34.630 16.870 -41.107 1.00 92.12 653 ARG A C 1
ATOM 5227 O O . ARG A 1 653 ? 33.569 16.409 -41.511 1.00 92.12 653 ARG A O 1
ATOM 5234 N N . ASN A 1 654 ? 35.492 17.467 -41.922 1.00 88.81 654 ASN A N 1
ATOM 5235 C CA . ASN A 1 654 ? 35.231 17.629 -43.356 1.00 88.81 654 ASN A CA 1
ATOM 5236 C C . ASN A 1 654 ? 35.857 16.515 -44.208 1.00 88.81 654 ASN A C 1
ATOM 5238 O O . ASN A 1 654 ? 35.487 16.363 -45.367 1.00 88.81 654 ASN A O 1
ATOM 5242 N N . ASP A 1 655 ? 36.785 15.748 -43.643 1.00 90.56 655 ASP A N 1
ATOM 5243 C CA . ASP A 1 655 ? 37.593 14.726 -44.311 1.00 90.56 655 ASP A CA 1
ATOM 5244 C C . ASP A 1 655 ? 37.148 13.285 -44.010 1.00 90.56 655 ASP A C 1
ATOM 5246 O O . ASP A 1 655 ? 37.656 12.344 -44.620 1.00 90.56 655 ASP A O 1
ATOM 5250 N N . THR A 1 656 ? 36.188 13.092 -43.102 1.00 93.44 656 THR A N 1
ATOM 5251 C CA . THR A 1 656 ? 35.701 11.770 -42.687 1.00 93.44 656 THR A CA 1
ATOM 5252 C C . THR A 1 656 ? 34.189 11.641 -42.839 1.00 93.44 656 THR A C 1
ATOM 5254 O O . THR A 1 656 ? 33.457 12.622 -42.770 1.00 93.44 656 THR A O 1
ATOM 5257 N N . GLU A 1 657 ? 33.701 10.412 -43.041 1.00 95.38 657 GLU A N 1
ATOM 5258 C CA . GLU A 1 657 ? 32.261 10.112 -42.961 1.00 95.38 657 GLU A CA 1
ATOM 5259 C C . GLU A 1 657 ? 31.791 9.975 -41.506 1.00 95.38 657 GLU A C 1
ATOM 5261 O O . GLU A 1 657 ? 30.683 10.386 -41.156 1.00 95.38 657 GLU A O 1
ATOM 5266 N N . VAL A 1 658 ? 32.637 9.359 -40.676 1.00 96.44 658 VAL A N 1
ATOM 5267 C CA . VAL A 1 658 ? 32.438 9.093 -39.251 1.00 96.44 658 VAL A CA 1
ATOM 5268 C C . VAL A 1 658 ? 33.791 9.205 -38.562 1.00 96.44 658 VAL A C 1
ATOM 5270 O O . VAL A 1 658 ? 34.789 8.694 -39.077 1.00 96.44 658 VAL A O 1
ATOM 5273 N N . HIS A 1 659 ? 33.818 9.755 -37.353 1.00 94.94 659 HIS A N 1
ATOM 5274 C CA . HIS A 1 659 ? 34.967 9.636 -36.467 1.00 94.94 659 HIS A CA 1
ATOM 5275 C C . HIS A 1 659 ? 34.576 9.065 -35.102 1.00 94.94 659 HIS A C 1
ATOM 5277 O O . HIS A 1 659 ? 33.482 9.274 -34.581 1.00 94.94 659 HIS A O 1
ATOM 5283 N N . LYS A 1 660 ? 35.503 8.301 -34.520 1.00 93.50 660 LYS A N 1
ATOM 5284 C CA . LYS A 1 660 ? 35.333 7.604 -33.230 1.00 93.50 660 LYS A CA 1
ATOM 5285 C C . LYS A 1 660 ? 36.329 8.078 -32.167 1.00 93.50 660 LYS A C 1
ATOM 5287 O O . LYS A 1 660 ? 36.184 7.754 -30.993 1.00 93.50 660 LYS A O 1
ATOM 5292 N N . LEU A 1 661 ? 37.327 8.850 -32.603 1.00 87.75 661 LEU A N 1
ATOM 5293 C CA . LEU A 1 661 ? 38.422 9.382 -31.801 1.00 87.75 661 LEU A CA 1
ATOM 5294 C C . LEU A 1 661 ? 38.564 10.879 -32.066 1.00 87.75 661 LEU A C 1
ATOM 5296 O O . LEU A 1 661 ? 38.539 11.294 -33.229 1.00 87.75 661 LEU A O 1
ATOM 5300 N N . ALA A 1 662 ? 38.799 11.672 -31.029 1.00 81.56 662 ALA A N 1
ATOM 5301 C CA . ALA A 1 662 ? 39.123 13.088 -31.114 1.00 81.56 662 ALA A CA 1
ATOM 5302 C C . ALA A 1 662 ? 40.353 13.462 -30.292 1.00 81.56 662 ALA A C 1
ATOM 5304 O O . ALA A 1 662 ? 40.658 12.859 -29.264 1.00 81.56 662 ALA A O 1
ATOM 5305 N N . LYS A 1 663 ? 41.058 14.486 -30.783 1.00 70.38 663 LYS A N 1
ATOM 5306 C CA . LYS A 1 663 ? 42.101 15.183 -30.037 1.00 70.38 663 LYS A CA 1
ATOM 5307 C C . LYS A 1 663 ? 41.431 16.325 -29.279 1.00 70.38 663 LYS A C 1
ATOM 5309 O O . LYS A 1 663 ? 41.111 17.349 -29.873 1.00 70.38 663 LYS A O 1
ATOM 5314 N N . GLU A 1 664 ? 41.175 16.108 -27.996 1.00 74.38 664 GLU A N 1
ATOM 5315 C CA . GLU A 1 664 ? 40.847 17.186 -27.057 1.00 74.38 664 GLU A CA 1
ATOM 5316 C C . GLU A 1 664 ? 42.141 17.773 -26.478 1.00 74.38 664 GLU A C 1
ATOM 5318 O O . GLU A 1 664 ? 43.231 17.265 -26.744 1.00 74.38 664 GLU A O 1
ATOM 5323 N N . ASN A 1 665 ? 42.031 18.813 -25.648 1.00 67.94 665 ASN A N 1
ATOM 5324 C CA . ASN A 1 665 ? 43.165 19.323 -24.874 1.00 67.94 665 ASN A CA 1
ATOM 5325 C C . ASN A 1 665 ? 43.887 18.189 -24.117 1.00 67.94 665 ASN A C 1
ATOM 5327 O O . ASN A 1 665 ? 43.234 17.337 -23.508 1.00 67.94 665 ASN A O 1
ATOM 5331 N N . ASP A 1 666 ? 45.226 18.228 -24.077 1.00 61.78 666 ASP A N 1
ATOM 5332 C CA . ASP A 1 666 ? 46.070 17.177 -23.473 1.00 61.78 666 ASP A CA 1
ATOM 5333 C C . ASP A 1 666 ? 45.701 16.858 -22.011 1.00 61.78 666 ASP A C 1
ATOM 5335 O O . ASP A 1 666 ? 45.853 15.730 -21.546 1.00 61.78 666 ASP A O 1
ATOM 5339 N N . SER A 1 667 ? 45.148 17.829 -21.277 1.00 65.75 667 SER A N 1
ATOM 5340 C CA . SER A 1 667 ? 44.686 17.648 -19.896 1.00 65.75 667 SER A CA 1
ATOM 5341 C C . SER A 1 667 ? 43.371 16.865 -19.766 1.00 65.75 667 SER A C 1
ATOM 5343 O O . SER A 1 667 ? 43.077 16.343 -18.691 1.00 65.75 667 SER A O 1
ATOM 5345 N N . TRP A 1 668 ? 42.560 16.794 -20.825 1.00 65.00 668 TRP A N 1
ATOM 5346 C CA . TRP A 1 668 ? 41.238 16.152 -20.835 1.00 65.00 668 TRP A CA 1
ATOM 5347 C C . TRP A 1 668 ? 41.296 14.741 -21.434 1.00 65.00 668 TRP A C 1
ATOM 5349 O O . TRP A 1 668 ? 40.423 13.920 -21.150 1.00 65.00 668 TRP A O 1
ATOM 5359 N N . CYS A 1 669 ? 42.358 14.436 -22.191 1.00 69.50 669 CYS A N 1
ATOM 5360 C CA . CYS A 1 669 ? 42.551 13.172 -22.894 1.00 69.50 669 CYS A CA 1
ATOM 5361 C C . CYS A 1 669 ? 43.669 12.274 -22.350 1.00 69.50 669 CYS A C 1
ATOM 5363 O O . CYS A 1 669 ? 44.519 11.784 -23.086 1.00 69.50 669 CYS A O 1
ATOM 5365 N N . LEU A 1 670 ? 43.615 11.969 -21.050 1.00 69.12 670 LEU A N 1
ATOM 5366 C CA . LEU A 1 670 ? 44.567 11.057 -20.393 1.00 69.12 670 LEU A CA 1
ATOM 5367 C C . LEU A 1 670 ? 44.456 9.593 -20.866 1.00 69.12 670 LEU A C 1
ATOM 5369 O O . LEU A 1 670 ? 45.396 8.816 -20.708 1.00 69.12 670 LEU A O 1
ATOM 5373 N N . HIS A 1 671 ? 43.308 9.202 -21.429 1.00 79.00 671 HIS A N 1
ATOM 5374 C CA . HIS A 1 671 ? 43.048 7.841 -21.896 1.00 79.00 671 HIS A CA 1
ATOM 5375 C C . HIS A 1 671 ? 42.369 7.868 -23.276 1.00 79.00 671 HIS A C 1
ATOM 5377 O O . HIS A 1 671 ? 41.163 8.107 -23.345 1.00 79.00 671 HIS A O 1
ATOM 5383 N N . PRO A 1 672 ? 43.095 7.585 -24.374 1.00 81.75 672 PRO A N 1
ATOM 5384 C CA . PRO A 1 672 ? 42.626 7.844 -25.740 1.00 81.75 672 PRO A CA 1
ATOM 5385 C C . PRO A 1 672 ? 41.401 7.021 -26.160 1.00 81.75 672 PRO A C 1
ATOM 5387 O O . PRO A 1 672 ? 40.678 7.432 -27.057 1.00 81.75 672 PRO A O 1
ATOM 5390 N N . HIS A 1 673 ? 41.135 5.887 -25.504 1.00 86.62 673 HIS A N 1
ATOM 5391 C CA . HIS A 1 673 ? 39.971 5.031 -25.773 1.00 86.62 673 HIS A CA 1
ATOM 5392 C C . HIS A 1 673 ? 38.782 5.280 -24.831 1.00 86.62 673 HIS A C 1
ATOM 5394 O O . HIS A 1 673 ? 37.802 4.535 -24.865 1.00 86.62 673 HIS A O 1
ATOM 5400 N N . LEU A 1 674 ? 38.854 6.300 -23.971 1.00 85.31 674 LEU A N 1
ATOM 5401 C CA . LEU A 1 674 ? 37.800 6.644 -23.022 1.00 85.31 674 LEU A CA 1
ATOM 5402 C C . LEU A 1 674 ? 37.215 8.034 -23.324 1.00 85.31 674 LEU A C 1
ATOM 5404 O O . LEU A 1 674 ? 37.905 8.883 -23.887 1.00 85.31 674 LEU A O 1
ATOM 5408 N N . PRO A 1 675 ? 35.967 8.303 -22.900 1.00 85.75 675 PRO A N 1
ATOM 5409 C CA . PRO A 1 675 ? 35.396 9.637 -22.940 1.00 85.75 675 PRO A CA 1
ATOM 5410 C C . PRO A 1 675 ? 36.264 10.663 -22.211 1.00 85.75 675 PRO A C 1
ATOM 5412 O O . PRO A 1 675 ? 36.770 10.345 -21.128 1.00 85.75 675 PRO A O 1
ATOM 5415 N N . PRO A 1 676 ? 36.382 11.889 -22.744 1.00 85.12 676 PRO A N 1
ATOM 5416 C CA . PRO A 1 676 ? 35.697 12.402 -23.943 1.00 85.12 676 PRO A CA 1
ATOM 5417 C C . PRO A 1 676 ? 36.384 12.060 -25.284 1.00 85.12 676 PRO A C 1
ATOM 5419 O O . PRO A 1 676 ? 35.795 12.288 -26.331 1.00 85.12 676 PRO A O 1
ATOM 5422 N N . CYS A 1 677 ? 37.600 11.506 -25.273 1.00 85.88 677 CYS A N 1
ATOM 5423 C CA . CYS A 1 677 ? 38.451 11.309 -26.462 1.00 85.88 677 CYS A CA 1
ATOM 5424 C C . CYS A 1 677 ? 37.911 10.285 -27.452 1.00 85.88 677 CYS A C 1
ATOM 5426 O O . CYS A 1 677 ? 38.181 10.357 -28.646 1.00 85.88 677 CYS A O 1
ATOM 5428 N N . ALA A 1 678 ? 37.208 9.291 -26.929 1.00 86.56 678 ALA A N 1
ATOM 5429 C CA . ALA A 1 678 ? 36.571 8.228 -27.676 1.00 86.56 678 ALA A CA 1
ATOM 5430 C C . ALA A 1 678 ? 35.352 7.747 -26.903 1.00 86.56 678 ALA A C 1
ATOM 5432 O O . ALA A 1 678 ? 35.162 8.091 -25.736 1.00 86.56 678 ALA A O 1
ATOM 5433 N N . ALA A 1 679 ? 34.546 6.892 -27.521 1.00 89.12 679 ALA A N 1
ATOM 5434 C CA . ALA A 1 679 ? 33.408 6.279 -26.849 1.00 89.12 679 ALA A CA 1
ATOM 5435 C C . ALA A 1 679 ? 32.390 7.284 -26.261 1.00 89.12 679 ALA A C 1
ATOM 5437 O O . ALA A 1 679 ? 31.726 6.984 -25.265 1.00 89.12 679 ALA A O 1
ATOM 5438 N N . PHE A 1 680 ? 32.290 8.480 -26.851 1.00 92.38 680 PHE A N 1
ATOM 5439 C CA . PHE A 1 680 ? 31.509 9.599 -26.332 1.00 92.38 680 PHE A CA 1
ATOM 5440 C C . PHE A 1 680 ? 30.572 10.164 -27.398 1.00 92.38 680 PHE A C 1
ATOM 5442 O O . PHE A 1 680 ? 30.979 10.416 -28.530 1.00 92.38 680 PHE A O 1
ATOM 5449 N N . VAL A 1 681 ? 29.324 10.387 -26.994 1.00 93.00 681 VAL A N 1
ATOM 5450 C CA . VAL A 1 681 ? 28.339 11.207 -27.700 1.00 93.00 681 VAL A CA 1
ATOM 5451 C C . VAL A 1 681 ? 27.632 12.067 -26.662 1.00 93.00 681 VAL A C 1
ATOM 5453 O O . VAL A 1 681 ? 27.453 11.641 -25.517 1.00 93.00 681 VAL A O 1
ATOM 5456 N N . GLU A 1 682 ? 27.246 13.276 -27.040 1.00 90.06 682 GLU A N 1
ATOM 5457 C CA . GLU A 1 682 ? 26.563 14.190 -26.139 1.00 90.06 682 GLU A CA 1
ATOM 5458 C C . GLU A 1 682 ? 25.104 13.769 -25.980 1.00 90.06 682 GLU A C 1
ATOM 5460 O O . GLU A 1 682 ? 24.450 13.283 -26.903 1.00 90.06 682 GLU A O 1
ATOM 5465 N N . ILE A 1 683 ? 24.562 13.975 -24.781 1.00 90.25 683 ILE A N 1
ATOM 5466 C CA . ILE A 1 683 ? 23.176 13.622 -24.473 1.00 90.25 683 ILE A CA 1
ATOM 5467 C C . ILE A 1 683 ? 22.140 14.442 -25.252 1.00 90.25 683 ILE A C 1
ATOM 5469 O O . ILE A 1 683 ? 20.961 14.143 -25.101 1.00 90.25 683 ILE A O 1
ATOM 5473 N N . MET A 1 684 ? 22.536 15.442 -26.047 1.00 91.56 684 MET A N 1
ATOM 5474 C CA . MET A 1 684 ? 21.660 16.321 -26.833 1.00 91.56 684 MET A CA 1
ATOM 5475 C C . MET A 1 684 ? 21.036 15.608 -28.039 1.00 91.56 684 MET A C 1
ATOM 5477 O O . MET A 1 684 ? 19.814 15.624 -28.184 1.00 91.56 684 MET A O 1
ATOM 5481 N N . ALA A 1 685 ? 21.844 14.932 -28.861 1.00 94.56 685 ALA A N 1
ATOM 5482 C CA . ALA A 1 685 ? 21.388 14.263 -30.083 1.00 94.56 685 ALA A CA 1
ATOM 5483 C C . ALA A 1 685 ? 21.789 12.770 -30.188 1.00 94.56 685 ALA A C 1
ATOM 5485 O O . ALA A 1 685 ? 22.176 12.320 -31.271 1.00 94.56 685 ALA A O 1
ATOM 5486 N N . PRO A 1 686 ? 21.708 11.961 -29.111 1.00 97.12 686 PRO A N 1
ATOM 5487 C CA . PRO A 1 686 ? 22.118 10.570 -29.171 1.00 97.12 686 PRO A CA 1
ATOM 5488 C C . PRO A 1 686 ? 21.133 9.712 -29.972 1.00 97.12 686 PRO A C 1
ATOM 5490 O O . PRO A 1 686 ? 19.911 9.903 -29.945 1.00 97.12 686 PRO A O 1
ATOM 5493 N N . VAL A 1 687 ? 21.697 8.707 -30.626 1.00 98.38 687 VAL A N 1
ATOM 5494 C CA . VAL A 1 687 ? 21.014 7.641 -31.347 1.00 98.38 687 VAL A CA 1
ATOM 5495 C C . VAL A 1 687 ? 21.524 6.314 -30.809 1.00 98.38 687 VAL A C 1
ATOM 5497 O O . VAL A 1 687 ? 22.731 6.077 -30.756 1.00 98.38 687 VAL A O 1
ATOM 5500 N N . PHE A 1 688 ? 20.606 5.448 -30.400 1.00 98.38 688 PHE A N 1
ATOM 5501 C CA . PHE A 1 688 ? 20.917 4.146 -29.823 1.00 98.38 688 PHE A CA 1
ATOM 5502 C C . PHE A 1 688 ? 20.380 3.043 -30.717 1.00 98.38 688 PHE A C 1
ATOM 5504 O O . PHE A 1 688 ? 19.227 3.103 -31.140 1.00 98.38 688 PHE A O 1
ATOM 5511 N N . SER A 1 689 ? 21.170 2.002 -30.944 1.00 97.88 689 SER A N 1
ATOM 5512 C CA . SER A 1 689 ? 20.622 0.731 -31.394 1.00 97.88 689 SER A CA 1
ATOM 5513 C C . SER A 1 689 ? 19.672 0.165 -30.337 1.00 97.88 689 SER A C 1
ATOM 5515 O O . SER A 1 689 ? 19.762 0.480 -29.142 1.00 97.88 689 SER A O 1
ATOM 5517 N N . ARG A 1 690 ? 18.800 -0.749 -30.757 1.00 93.75 690 ARG A N 1
ATOM 5518 C CA . ARG A 1 690 ? 17.926 -1.522 -29.864 1.00 93.75 690 ARG A CA 1
ATOM 5519 C C . ARG A 1 690 ? 18.685 -2.141 -28.680 1.00 93.75 690 ARG A C 1
ATOM 5521 O O . ARG A 1 690 ? 18.247 -2.055 -27.530 1.00 93.75 690 ARG A O 1
ATOM 5528 N N . ASN A 1 691 ? 19.841 -2.747 -28.955 1.00 92.06 691 ASN A N 1
ATOM 5529 C CA . ASN A 1 691 ? 20.648 -3.448 -27.956 1.00 92.06 691 ASN A CA 1
ATOM 5530 C C . ASN A 1 691 ? 21.306 -2.476 -26.975 1.00 92.06 691 ASN A C 1
ATOM 5532 O O . ASN A 1 691 ? 21.210 -2.666 -25.758 1.00 92.06 691 ASN A O 1
ATOM 5536 N N . ALA A 1 692 ? 21.917 -1.407 -27.489 1.00 96.50 692 ALA A N 1
ATOM 5537 C CA . ALA A 1 692 ? 22.521 -0.383 -26.653 1.00 96.50 692 ALA A CA 1
ATOM 5538 C C . ALA A 1 692 ? 21.466 0.295 -25.768 1.00 96.50 692 ALA A C 1
ATOM 5540 O O . ALA A 1 692 ? 21.680 0.455 -24.563 1.00 96.50 692 ALA A O 1
ATOM 5541 N N . TRP A 1 693 ? 20.289 0.606 -26.324 1.00 96.88 693 TRP A N 1
ATOM 5542 C CA . TRP A 1 693 ? 19.195 1.222 -25.578 1.00 96.88 693 TRP A CA 1
ATOM 5543 C C . TRP A 1 693 ? 18.737 0.374 -24.391 1.00 96.88 693 TRP A C 1
ATOM 5545 O O . TRP A 1 693 ? 18.505 0.908 -23.308 1.00 96.88 693 TRP A O 1
ATOM 5555 N N . ARG A 1 694 ? 18.672 -0.956 -24.537 1.00 94.56 694 ARG A N 1
ATOM 5556 C CA . ARG A 1 694 ? 18.304 -1.857 -23.431 1.00 94.56 694 ARG A CA 1
ATOM 5557 C C . ARG A 1 694 ? 19.233 -1.704 -22.223 1.00 94.56 694 ARG A C 1
ATOM 5559 O O . ARG A 1 694 ? 18.766 -1.727 -21.081 1.00 94.56 694 ARG A O 1
ATOM 5566 N N . CYS A 1 695 ? 20.530 -1.507 -22.452 1.00 94.88 695 CYS A N 1
ATOM 5567 C CA . CYS A 1 695 ? 21.479 -1.205 -21.384 1.00 94.88 695 CYS A CA 1
ATOM 5568 C C . CYS A 1 695 ? 21.332 0.238 -20.871 1.00 94.88 695 CYS A C 1
ATOM 5570 O O . CYS A 1 695 ? 21.190 0.449 -19.663 1.00 94.88 695 CYS A O 1
ATOM 5572 N N . VAL A 1 696 ? 21.296 1.227 -21.770 1.00 95.94 696 VAL A N 1
ATOM 5573 C CA . VAL A 1 696 ? 21.222 2.656 -21.411 1.00 95.94 696 VAL A CA 1
ATOM 5574 C C . VAL A 1 696 ? 19.963 2.958 -20.600 1.00 95.94 696 VAL A C 1
ATOM 5576 O O . VAL A 1 696 ? 20.029 3.641 -19.579 1.00 95.94 696 VAL A O 1
ATOM 5579 N N . TRP A 1 697 ? 18.823 2.369 -20.961 1.00 95.56 697 TRP A N 1
ATOM 5580 C CA . TRP A 1 697 ? 17.572 2.525 -20.227 1.00 95.56 697 TRP A CA 1
ATOM 5581 C C . TRP A 1 697 ? 17.685 2.074 -18.766 1.00 95.56 697 TRP A C 1
ATOM 5583 O O . TRP A 1 697 ? 17.125 2.713 -17.871 1.00 95.56 697 TRP A O 1
ATOM 5593 N N . ASN A 1 698 ? 18.430 0.998 -18.492 1.00 91.81 698 ASN A N 1
ATOM 5594 C CA . ASN A 1 698 ? 18.682 0.526 -17.128 1.00 91.81 698 ASN A CA 1
ATOM 5595 C C . ASN A 1 698 ? 19.651 1.435 -16.358 1.00 91.81 698 ASN A C 1
ATOM 5597 O O . ASN A 1 698 ? 19.569 1.517 -15.133 1.00 91.81 698 ASN A O 1
ATOM 5601 N N . MET A 1 699 ? 20.516 2.159 -17.068 1.00 90.00 699 MET A N 1
ATOM 5602 C CA . MET A 1 699 ? 21.438 3.134 -16.490 1.00 90.00 699 MET A CA 1
ATOM 5603 C C . MET A 1 699 ? 20.722 4.409 -16.024 1.00 90.00 699 MET A C 1
ATOM 5605 O O . MET A 1 699 ? 21.069 4.968 -14.978 1.00 90.00 699 MET A O 1
ATOM 5609 N N . ILE A 1 700 ? 19.683 4.843 -16.747 1.00 91.12 700 ILE A N 1
ATOM 5610 C CA . ILE A 1 700 ? 18.878 6.014 -16.374 1.00 91.12 700 ILE A CA 1
ATOM 5611 C C . ILE A 1 700 ? 18.177 5.763 -15.026 1.00 91.12 700 ILE A C 1
ATOM 5613 O O . ILE A 1 700 ? 17.422 4.798 -14.846 1.00 91.12 700 ILE A O 1
ATOM 5617 N N . GLN A 1 701 ? 18.420 6.662 -14.071 1.00 84.25 701 GLN A N 1
ATOM 5618 C CA . GLN A 1 701 ? 17.929 6.581 -12.695 1.00 84.25 701 GLN A CA 1
ATOM 5619 C C . GLN A 1 701 ? 16.500 7.136 -12.586 1.00 84.25 701 GLN A C 1
ATOM 5621 O O . GLN A 1 701 ? 16.212 8.218 -13.082 1.00 84.25 701 GLN A O 1
ATOM 5626 N N . ASN A 1 702 ? 15.596 6.424 -11.903 1.00 82.25 702 ASN A N 1
ATOM 5627 C CA . ASN A 1 702 ? 14.175 6.811 -11.811 1.00 82.25 702 ASN A CA 1
ATOM 5628 C C . ASN A 1 702 ? 13.920 8.140 -11.069 1.00 82.25 702 ASN A C 1
ATOM 5630 O O . ASN A 1 702 ? 12.868 8.759 -11.266 1.00 82.25 702 ASN A O 1
ATOM 5634 N N . ASP A 1 703 ? 14.841 8.525 -10.185 1.00 81.31 703 ASP A N 1
ATOM 5635 C CA . ASP A 1 703 ? 14.776 9.694 -9.306 1.00 81.31 703 ASP A CA 1
ATOM 5636 C C . ASP A 1 703 ? 15.596 10.897 -9.803 1.00 81.31 703 ASP A C 1
ATOM 5638 O O . ASP A 1 703 ? 15.459 11.983 -9.243 1.00 81.31 703 ASP A O 1
ATOM 5642 N N . LEU A 1 704 ? 16.404 10.729 -10.857 1.00 85.31 704 LEU A N 1
ATOM 5643 C CA . LEU A 1 704 ? 17.122 11.819 -11.526 1.00 85.31 704 LEU A CA 1
ATOM 5644 C C . LEU A 1 704 ? 16.386 12.191 -12.809 1.00 85.31 704 LEU A C 1
ATOM 5646 O O . LEU A 1 704 ? 15.829 11.320 -13.476 1.00 85.31 704 LEU A O 1
ATOM 5650 N N . VAL A 1 705 ? 16.373 13.474 -13.165 1.00 84.19 705 VAL A N 1
ATOM 5651 C CA . VAL A 1 705 ? 15.571 13.941 -14.305 1.00 84.19 705 VAL A CA 1
ATOM 5652 C C . VAL A 1 705 ? 16.439 14.518 -15.428 1.00 84.19 705 VAL A C 1
ATOM 5654 O O . VAL A 1 705 ? 16.106 14.327 -16.594 1.00 84.19 705 VAL A O 1
ATOM 5657 N N . HIS A 1 706 ? 17.581 15.148 -15.140 1.00 82.38 706 HIS A N 1
ATOM 5658 C CA . HIS A 1 706 ? 18.338 15.907 -16.158 1.00 82.38 706 HIS A CA 1
ATOM 5659 C C . HIS A 1 706 ? 19.293 15.070 -17.023 1.00 82.38 706 HIS A C 1
ATOM 5661 O O . HIS A 1 706 ? 19.688 15.519 -18.092 1.00 82.38 706 HIS A O 1
ATOM 5667 N N . GLY A 1 707 ? 19.683 13.871 -16.582 1.00 85.00 707 GLY A N 1
ATOM 5668 C CA . GLY A 1 707 ? 20.559 12.966 -17.345 1.00 85.00 707 GLY A CA 1
ATOM 5669 C C . GLY A 1 707 ? 22.019 13.416 -17.520 1.00 85.00 707 GLY A C 1
ATOM 5670 O O . GLY A 1 707 ? 22.777 12.717 -18.183 1.00 85.00 707 GLY A O 1
ATOM 5671 N N . TRP A 1 708 ? 22.446 14.532 -16.915 1.00 86.75 708 TRP A N 1
ATOM 5672 C CA . TRP A 1 708 ? 23.852 14.957 -16.921 1.00 86.75 708 TRP A CA 1
ATOM 5673 C C . TRP A 1 708 ? 24.780 13.869 -16.368 1.00 86.75 708 TRP A C 1
ATOM 5675 O O . TRP A 1 708 ? 24.531 13.315 -15.293 1.00 86.75 708 TRP A O 1
ATOM 5685 N N . GLY A 1 709 ? 25.869 13.597 -17.090 1.00 87.44 709 GLY A N 1
ATOM 5686 C CA . GLY A 1 709 ? 26.838 12.541 -16.790 1.00 87.44 709 GLY A CA 1
ATOM 5687 C C . GLY A 1 709 ? 26.550 11.203 -17.468 1.00 87.44 709 GLY A C 1
ATOM 5688 O O . GLY A 1 709 ? 27.409 10.321 -17.427 1.00 87.44 709 GLY A O 1
ATOM 5689 N N . LEU A 1 710 ? 25.367 11.028 -18.070 1.00 91.25 710 LEU A N 1
ATOM 5690 C CA . LEU A 1 710 ? 25.017 9.800 -18.780 1.00 91.25 710 LEU A CA 1
ATOM 5691 C C . LEU A 1 710 ? 25.931 9.569 -19.990 1.00 91.25 710 LEU A C 1
ATOM 5693 O O . LEU A 1 710 ? 26.383 8.447 -20.183 1.00 91.25 710 LEU A O 1
ATOM 5697 N N . ASP A 1 711 ? 26.254 10.629 -20.727 1.00 91.00 711 ASP A N 1
ATOM 5698 C CA . ASP A 1 711 ? 27.239 10.709 -21.818 1.00 91.00 711 ASP A CA 1
ATOM 5699 C C . ASP A 1 711 ? 28.598 10.069 -21.478 1.00 91.00 711 ASP A C 1
ATOM 5701 O O . ASP A 1 711 ? 29.132 9.283 -22.260 1.00 91.00 711 ASP A O 1
ATOM 5705 N N . PHE A 1 712 ? 29.120 10.285 -20.267 1.00 90.19 712 PHE A N 1
ATOM 5706 C CA . PHE A 1 712 ? 30.354 9.631 -19.795 1.00 90.19 712 PHE A CA 1
ATOM 5707 C C . PHE A 1 712 ? 30.182 8.149 -19.440 1.00 90.19 712 PHE A C 1
ATOM 5709 O O . PHE A 1 712 ? 31.161 7.409 -19.269 1.00 90.19 712 PHE A O 1
ATOM 5716 N N . ALA A 1 713 ? 28.941 7.709 -19.262 1.00 92.06 713 ALA A N 1
ATOM 5717 C CA . ALA A 1 713 ? 28.611 6.363 -18.837 1.00 92.06 713 ALA A CA 1
ATOM 5718 C C . ALA A 1 713 ? 28.163 5.448 -19.984 1.00 92.06 713 ALA A C 1
ATOM 5720 O O . ALA A 1 713 ? 28.315 4.232 -19.837 1.00 92.06 713 ALA A O 1
ATOM 5721 N N . LEU A 1 714 ? 27.729 6.005 -21.124 1.00 93.75 714 LEU A N 1
ATOM 5722 C CA . LEU A 1 714 ? 27.244 5.268 -22.302 1.00 93.75 714 LEU A CA 1
ATOM 5723 C C . LEU A 1 714 ? 28.215 4.189 -22.793 1.00 93.75 714 LEU A C 1
ATOM 5725 O O . LEU A 1 714 ? 27.773 3.104 -23.170 1.00 93.75 714 LEU A O 1
ATOM 5729 N N . ARG A 1 715 ? 29.531 4.427 -22.686 1.00 93.19 715 ARG A N 1
ATOM 5730 C CA . ARG A 1 715 ? 30.581 3.449 -23.028 1.00 93.19 715 ARG A CA 1
ATOM 5731 C C . ARG A 1 715 ? 30.396 2.075 -22.371 1.00 93.19 715 ARG A C 1
ATOM 5733 O O . ARG A 1 715 ? 30.892 1.088 -22.880 1.00 93.19 715 ARG A O 1
ATOM 5740 N N . ARG A 1 716 ? 29.697 1.996 -21.232 1.00 91.12 716 ARG A N 1
ATOM 5741 C CA . ARG A 1 716 ? 29.459 0.741 -20.494 1.00 91.12 716 ARG A CA 1
ATOM 5742 C C . ARG A 1 716 ? 28.439 -0.179 -21.165 1.00 91.12 716 ARG A C 1
ATOM 5744 O O . ARG A 1 716 ? 28.269 -1.305 -20.715 1.00 91.12 716 ARG A O 1
ATOM 5751 N N . CYS A 1 717 ? 27.727 0.309 -22.177 1.00 93.50 717 CYS A N 1
ATOM 5752 C CA . CYS A 1 717 ? 26.654 -0.430 -22.831 1.00 93.50 717 CYS A CA 1
ATOM 5753 C C . CYS A 1 717 ? 27.063 -1.132 -24.121 1.00 93.50 717 CYS A C 1
ATOM 5755 O O . CYS A 1 717 ? 26.236 -1.824 -24.710 1.00 93.50 717 CYS A O 1
ATOM 5757 N N . VAL A 1 718 ? 28.310 -0.962 -24.559 1.00 93.31 718 VAL A N 1
ATOM 5758 C CA . VAL A 1 718 ? 28.814 -1.503 -25.821 1.00 93.31 718 VAL A CA 1
ATOM 5759 C C . VAL A 1 718 ? 30.286 -1.880 -25.684 1.00 93.31 718 VAL A C 1
ATOM 5761 O O . VAL A 1 718 ? 31.054 -1.162 -25.053 1.00 93.31 718 VAL A O 1
ATOM 5764 N N . GLU A 1 719 ? 30.681 -2.997 -26.293 1.00 89.56 719 GLU A N 1
ATOM 5765 C CA . GLU A 1 719 ? 32.048 -3.531 -26.229 1.00 89.56 719 GLU A CA 1
ATOM 5766 C C . GLU A 1 719 ? 32.529 -3.938 -27.642 1.00 89.56 719 GLU A C 1
ATOM 5768 O O . GLU A 1 719 ? 31.786 -4.660 -28.326 1.00 89.56 719 GLU A O 1
ATOM 5773 N N . PRO A 1 720 ? 33.716 -3.495 -28.110 1.00 92.56 720 PRO A N 1
ATOM 5774 C CA . PRO A 1 720 ? 34.553 -2.442 -27.528 1.00 92.56 720 PRO A CA 1
ATOM 5775 C C . PRO A 1 720 ? 33.980 -1.043 -27.799 1.00 92.56 720 PRO A C 1
ATOM 5777 O O . PRO A 1 720 ? 33.624 -0.684 -28.925 1.00 92.56 720 PRO A O 1
ATOM 5780 N N . ALA A 1 721 ? 33.880 -0.221 -26.753 1.00 91.81 721 ALA A N 1
ATOM 5781 C CA . ALA A 1 721 ? 33.136 1.038 -26.824 1.00 91.81 721 ALA A CA 1
ATOM 5782 C C . ALA A 1 721 ? 33.726 2.069 -27.802 1.00 91.81 721 ALA A C 1
ATOM 5784 O O . ALA A 1 721 ? 32.986 2.776 -28.479 1.00 91.81 721 ALA A O 1
ATOM 5785 N N . HIS A 1 722 ? 35.052 2.146 -27.909 1.00 92.31 722 HIS A N 1
ATOM 5786 C CA . HIS A 1 722 ? 35.739 3.106 -28.779 1.00 92.31 722 HIS A CA 1
ATOM 5787 C C . HIS A 1 722 ? 35.619 2.773 -30.277 1.00 92.31 722 HIS A C 1
ATOM 5789 O O . HIS A 1 722 ? 35.953 3.607 -31.111 1.00 92.31 722 HIS A O 1
ATOM 5795 N N . GLU A 1 723 ? 35.126 1.582 -30.629 1.00 94.19 723 GLU A N 1
ATOM 5796 C CA . GLU A 1 723 ? 34.861 1.195 -32.018 1.00 94.19 723 GLU A CA 1
ATOM 5797 C C . GLU A 1 723 ? 33.375 1.288 -32.378 1.00 94.19 723 GLU A C 1
ATOM 5799 O O . GLU A 1 723 ? 33.037 1.471 -33.547 1.00 94.19 723 GLU A O 1
ATOM 5804 N N . LYS A 1 724 ? 32.483 1.160 -31.391 1.00 96.56 724 LYS A N 1
ATOM 5805 C CA . LYS A 1 724 ? 31.025 1.086 -31.594 1.00 96.56 724 LYS A CA 1
ATOM 5806 C C . LYS A 1 724 ? 30.280 2.372 -31.257 1.00 96.56 724 LYS A C 1
ATOM 5808 O O . LYS A 1 724 ? 29.070 2.446 -31.473 1.00 96.56 724 LYS A O 1
ATOM 5813 N N . ILE A 1 725 ? 30.985 3.371 -30.730 1.00 97.31 725 ILE A N 1
ATOM 5814 C CA . ILE A 1 725 ? 30.448 4.703 -30.477 1.00 97.31 725 ILE A CA 1
ATOM 5815 C C . ILE A 1 725 ? 31.195 5.727 -31.326 1.00 97.31 725 ILE A C 1
ATOM 5817 O O . ILE A 1 725 ? 32.426 5.746 -31.327 1.00 97.31 725 ILE A O 1
ATOM 5821 N N . GLY A 1 726 ? 30.462 6.592 -32.026 1.00 95.81 726 GLY A N 1
ATOM 5822 C CA . GLY A 1 726 ? 31.074 7.604 -32.882 1.00 95.81 726 GLY A CA 1
ATOM 5823 C C . GLY A 1 726 ? 30.124 8.696 -33.351 1.00 95.81 726 GLY A C 1
ATOM 5824 O O . GLY A 1 726 ? 28.913 8.644 -33.132 1.00 95.81 726 GLY A O 1
ATOM 5825 N N . VAL A 1 727 ? 30.704 9.688 -34.013 1.00 96.94 727 VAL A N 1
ATOM 5826 C CA . VAL A 1 727 ? 30.018 10.855 -34.562 1.00 96.94 727 VAL A CA 1
ATOM 5827 C C . VAL A 1 727 ? 29.988 10.759 -36.079 1.00 96.94 727 VAL A C 1
ATOM 5829 O O . VAL A 1 727 ? 31.002 10.455 -36.702 1.00 96.94 727 VAL A O 1
ATOM 5832 N N . VAL A 1 728 ? 28.814 10.988 -36.668 1.00 97.69 728 VAL A N 1
ATOM 5833 C CA . VAL A 1 728 ? 28.593 10.905 -38.116 1.00 97.69 728 VAL A CA 1
ATOM 5834 C C . VAL A 1 728 ? 28.761 12.288 -38.735 1.00 97.69 728 VAL A C 1
ATOM 5836 O O . VAL A 1 728 ? 27.872 13.134 -38.667 1.00 97.69 728 VAL A O 1
ATOM 5839 N N . ASP A 1 729 ? 29.919 12.510 -39.342 1.00 96.62 729 ASP A N 1
ATOM 5840 C CA . ASP A 1 729 ? 30.342 13.788 -39.916 1.00 96.62 729 ASP A CA 1
ATOM 5841 C C . ASP A 1 729 ? 29.607 14.137 -41.211 1.00 96.62 729 ASP A C 1
ATOM 5843 O O . ASP A 1 729 ? 29.291 15.297 -41.476 1.00 96.62 729 ASP A O 1
ATOM 5847 N N . ALA A 1 730 ? 29.302 13.123 -42.021 1.00 96.44 730 ALA A N 1
ATOM 5848 C CA . ALA A 1 730 ? 28.651 13.313 -43.314 1.00 96.44 730 ALA A CA 1
ATOM 5849 C C . ALA A 1 730 ? 27.175 13.735 -43.207 1.00 96.44 730 ALA A C 1
ATOM 5851 O O . ALA A 1 730 ? 26.553 14.016 -44.228 1.00 96.44 730 ALA A O 1
ATOM 5852 N N . GLN A 1 731 ? 26.605 13.764 -41.999 1.00 97.12 731 GLN A N 1
ATOM 5853 C CA . GLN A 1 731 ? 25.218 14.146 -41.726 1.00 97.12 731 GLN A CA 1
ATOM 5854 C C . GLN A 1 731 ? 25.179 15.160 -40.578 1.00 97.12 731 GLN A C 1
ATOM 5856 O O . GLN A 1 731 ? 24.802 14.795 -39.466 1.00 97.12 731 GLN A O 1
ATOM 5861 N N . PRO A 1 732 ? 25.637 16.403 -40.798 1.00 96.00 732 PRO A N 1
ATOM 5862 C CA . PRO A 1 732 ? 25.783 17.365 -39.721 1.00 96.00 732 PRO A CA 1
ATOM 5863 C C . PRO A 1 732 ? 24.454 17.993 -39.291 1.00 96.00 732 PRO A C 1
ATOM 5865 O O . PRO A 1 732 ? 23.519 18.131 -40.078 1.00 96.00 732 PRO A O 1
ATOM 5868 N N . ILE A 1 733 ? 24.413 18.442 -38.038 1.00 96.00 733 ILE A N 1
ATOM 5869 C CA . ILE A 1 733 ? 23.334 19.265 -37.477 1.00 96.00 733 ILE A CA 1
ATOM 5870 C C . ILE A 1 733 ? 23.905 20.555 -36.880 1.00 96.00 733 ILE A C 1
ATOM 5872 O O . ILE A 1 733 ? 25.109 20.674 -36.640 1.00 96.00 733 ILE A O 1
ATOM 5876 N N . VAL A 1 734 ? 23.036 21.530 -36.625 1.00 94.25 734 VAL A N 1
ATOM 5877 C CA . VAL A 1 734 ? 23.387 22.809 -35.995 1.00 94.25 734 VAL A CA 1
ATOM 5878 C C . VAL A 1 734 ? 22.730 22.891 -34.624 1.00 94.25 734 VAL A C 1
ATOM 5880 O O . VAL A 1 734 ? 21.509 22.785 -34.528 1.00 94.25 734 VAL A O 1
ATOM 5883 N N . HIS A 1 735 ? 23.504 23.129 -33.564 1.00 91.94 735 HIS A N 1
ATOM 5884 C CA . HIS A 1 735 ? 22.929 23.440 -32.251 1.00 91.94 735 HIS A CA 1
ATOM 5885 C C . HIS A 1 735 ? 22.573 24.929 -32.168 1.00 91.94 735 HIS A C 1
ATOM 5887 O O . HIS A 1 735 ? 23.457 25.786 -32.216 1.00 91.94 735 HIS A O 1
ATOM 5893 N N . GLN A 1 736 ? 21.279 25.245 -32.067 1.00 87.19 736 GLN A N 1
ATOM 5894 C CA . GLN A 1 736 ? 20.776 26.624 -32.114 1.00 87.19 736 GLN A CA 1
ATOM 5895 C C . GLN A 1 736 ? 20.800 27.324 -30.747 1.00 87.19 736 GLN A C 1
ATOM 5897 O O . GLN A 1 736 ? 20.609 28.539 -30.679 1.00 87.19 736 GLN A O 1
ATOM 5902 N N . THR A 1 737 ? 21.069 26.599 -29.652 1.00 80.19 737 THR A N 1
ATOM 5903 C CA . THR A 1 737 ? 21.158 27.138 -28.277 1.00 80.19 737 THR A CA 1
ATOM 5904 C C . THR A 1 737 ? 19.927 27.941 -27.835 1.00 80.19 737 THR A C 1
ATOM 5906 O O . THR A 1 737 ? 20.036 28.950 -27.128 1.00 80.19 737 THR A O 1
ATOM 5909 N N . LEU A 1 738 ? 18.734 27.512 -28.248 1.00 74.88 738 LEU A N 1
ATOM 5910 C CA . LEU A 1 738 ? 17.501 28.210 -27.896 1.00 74.88 738 LEU A CA 1
ATOM 5911 C C . LEU A 1 738 ? 17.127 27.953 -26.426 1.00 74.88 738 LEU A C 1
ATOM 5913 O O . LEU A 1 738 ? 17.386 26.872 -25.895 1.00 74.88 738 LEU A O 1
ATOM 5917 N N . PRO A 1 739 ? 16.529 28.928 -25.717 1.00 60.09 739 PRO A N 1
ATOM 5918 C CA . PRO A 1 739 ? 16.206 28.748 -24.307 1.00 60.09 739 PRO A CA 1
ATOM 5919 C C . PRO A 1 739 ? 15.122 27.676 -24.105 1.00 60.09 739 PRO A C 1
ATOM 5921 O O . PRO A 1 739 ? 13.961 27.895 -24.434 1.00 60.09 739 PRO A O 1
ATOM 5924 N N . SER A 1 740 ? 15.494 26.545 -23.504 1.00 63.81 740 SER A N 1
ATOM 5925 C CA . SER A 1 740 ? 14.573 25.486 -23.065 1.00 63.81 740 SER A CA 1
ATOM 5926 C C . SER A 1 740 ? 14.117 25.683 -21.604 1.00 63.81 740 SER A C 1
ATOM 5928 O O . SER A 1 740 ? 14.294 26.759 -21.016 1.00 63.81 740 SER A O 1
ATOM 5930 N N . LEU A 1 741 ? 13.546 24.639 -20.977 1.00 63.75 741 LEU A N 1
ATOM 5931 C CA . LEU A 1 741 ? 13.053 24.554 -19.580 1.00 63.75 741 LEU A CA 1
ATOM 5932 C C . LEU A 1 741 ? 13.912 25.237 -18.492 1.00 63.75 741 LEU A C 1
ATOM 5934 O O . LEU A 1 741 ? 13.412 25.482 -17.391 1.00 63.75 741 LEU A O 1
ATOM 5938 N N . GLY A 1 742 ? 15.180 25.556 -18.763 1.00 60.16 742 GLY A N 1
ATOM 5939 C CA . GLY A 1 742 ? 16.084 26.265 -17.857 1.00 60.16 742 GLY A CA 1
ATOM 5940 C C . GLY A 1 742 ? 15.490 27.534 -17.233 1.00 60.16 742 GLY A C 1
ATOM 5941 O O . GLY A 1 742 ? 15.719 27.784 -16.054 1.00 60.16 742 GLY A O 1
ATOM 5942 N N . ASN A 1 743 ? 14.670 28.298 -17.957 1.00 62.25 743 ASN A N 1
ATOM 5943 C CA . ASN A 1 743 ? 14.065 29.530 -17.427 1.00 62.25 743 ASN A CA 1
ATOM 5944 C C . ASN A 1 743 ? 12.767 29.304 -16.625 1.00 62.25 743 ASN A C 1
ATOM 5946 O O . ASN A 1 743 ? 12.263 30.238 -16.010 1.00 62.25 743 ASN A O 1
ATOM 5950 N N . GLN A 1 744 ? 12.234 28.077 -16.593 1.00 64.25 744 GLN A N 1
ATOM 5951 C CA . GLN A 1 744 ? 10.951 27.740 -15.954 1.00 64.25 744 GLN A CA 1
ATOM 5952 C C . GLN A 1 744 ? 11.096 27.134 -14.542 1.00 64.25 744 GLN A C 1
ATOM 5954 O O . GLN A 1 744 ? 10.123 26.619 -13.971 1.00 64.25 744 GLN A O 1
ATOM 5959 N N . GLY A 1 745 ? 12.311 27.171 -13.980 1.00 60.12 745 GLY A N 1
ATOM 5960 C CA . GLY A 1 745 ? 12.608 26.751 -12.610 1.00 60.12 745 GLY A CA 1
ATOM 5961 C C . GLY A 1 745 ? 11.966 27.647 -11.545 1.00 60.12 745 GLY A C 1
ATOM 5962 O O . GLY A 1 745 ? 11.614 28.795 -11.797 1.00 60.12 745 GLY A O 1
ATOM 5963 N N . ILE A 1 746 ? 11.814 27.120 -10.329 1.00 59.00 746 ILE A N 1
ATOM 5964 C CA . ILE A 1 746 ? 11.368 27.909 -9.171 1.00 59.00 746 ILE A CA 1
ATOM 5965 C C . ILE A 1 746 ? 12.579 28.683 -8.636 1.00 59.00 746 ILE A C 1
ATOM 5967 O O . ILE A 1 746 ? 13.653 28.100 -8.472 1.00 59.00 746 ILE A O 1
ATOM 5971 N N . THR A 1 747 ? 12.417 29.981 -8.379 1.00 58.28 747 THR A N 1
ATOM 5972 C CA . THR A 1 747 ? 13.447 30.812 -7.745 1.00 58.28 747 THR A CA 1
ATOM 5973 C C . THR A 1 747 ? 13.734 30.308 -6.330 1.00 58.28 747 THR A C 1
ATOM 5975 O O . THR A 1 747 ? 12.823 30.094 -5.535 1.00 58.28 747 THR A O 1
ATOM 5978 N N . ASP A 1 748 ? 15.011 30.114 -6.006 1.00 48.81 748 ASP A N 1
ATOM 5979 C CA . ASP A 1 748 ? 15.463 29.703 -4.673 1.00 48.81 748 ASP A CA 1
ATOM 5980 C C . ASP A 1 748 ? 16.500 30.716 -4.174 1.00 48.81 748 ASP A C 1
ATOM 5982 O O . ASP A 1 748 ? 17.513 30.961 -4.839 1.00 48.81 748 ASP A O 1
ATOM 5986 N N . LYS A 1 749 ? 16.225 31.338 -3.020 1.00 54.19 749 LYS A N 1
ATOM 5987 C CA . LYS A 1 749 ? 17.119 32.290 -2.327 1.00 54.19 749 LYS A CA 1
ATOM 5988 C C . LYS A 1 749 ? 17.635 33.452 -3.196 1.00 54.19 749 LYS A C 1
ATOM 5990 O O . LYS A 1 749 ? 18.808 33.799 -3.129 1.00 54.19 749 LYS A O 1
ATOM 5995 N N . GLY A 1 750 ? 16.773 34.045 -4.024 1.00 59.19 750 GLY A N 1
ATOM 5996 C CA . GLY A 1 750 ? 17.121 35.210 -4.853 1.00 59.19 750 GLY A CA 1
ATOM 5997 C C . GLY A 1 750 ? 17.913 34.900 -6.132 1.00 59.19 750 GLY A C 1
ATOM 5998 O O . GLY A 1 750 ? 18.216 35.819 -6.886 1.00 59.19 750 GLY A O 1
ATOM 5999 N N . ASN A 1 751 ? 18.212 33.628 -6.424 1.00 62.00 751 ASN A N 1
ATOM 6000 C CA . ASN A 1 751 ? 18.847 33.237 -7.685 1.00 62.00 751 ASN A CA 1
ATOM 6001 C C . ASN A 1 751 ? 17.836 33.224 -8.840 1.00 62.00 751 ASN A C 1
ATOM 6003 O O . ASN A 1 751 ? 16.699 32.771 -8.676 1.00 62.00 751 ASN A O 1
ATOM 6007 N N . ALA A 1 752 ? 18.272 33.650 -10.029 1.00 74.06 752 ALA A N 1
ATOM 6008 C CA . ALA A 1 752 ? 17.473 33.548 -11.247 1.00 74.06 752 ALA A CA 1
ATOM 6009 C C . ALA A 1 752 ? 17.077 32.076 -11.530 1.00 74.06 752 ALA A C 1
ATOM 6011 O O . ALA A 1 752 ? 17.895 31.178 -11.298 1.00 74.06 752 ALA A O 1
ATOM 6012 N N . PRO A 1 753 ? 15.873 31.798 -12.079 1.00 75.25 753 PRO A N 1
ATOM 6013 C CA . PRO A 1 753 ? 15.385 30.439 -12.365 1.00 75.25 753 PRO A CA 1
ATOM 6014 C C . PRO A 1 753 ? 16.396 29.533 -13.079 1.00 75.25 753 PRO A C 1
ATOM 6016 O O . PRO A 1 753 ? 16.584 28.377 -12.698 1.00 75.25 753 PRO A O 1
ATOM 6019 N N . ARG A 1 754 ? 17.118 30.090 -14.059 1.00 77.00 754 ARG A N 1
ATOM 6020 C CA . ARG A 1 754 ? 18.159 29.396 -14.828 1.00 77.00 754 ARG A CA 1
ATOM 6021 C C . ARG A 1 754 ? 19.321 28.912 -13.971 1.00 77.00 754 ARG A C 1
ATOM 6023 O O . ARG A 1 754 ? 19.811 27.802 -14.170 1.00 77.00 754 ARG A O 1
ATOM 6030 N N . GLU A 1 755 ? 19.744 29.712 -13.000 1.00 78.62 755 GLU A N 1
ATOM 6031 C CA . GLU A 1 755 ? 20.830 29.341 -12.093 1.00 78.62 755 GLU A CA 1
ATOM 6032 C C . GLU A 1 755 ? 20.381 28.272 -11.092 1.00 78.62 755 GLU A C 1
ATOM 6034 O O . GLU A 1 755 ? 21.126 27.328 -10.826 1.00 78.62 755 GLU A O 1
ATOM 6039 N N . ALA A 1 756 ? 19.131 28.327 -10.623 1.00 77.38 756 ALA A N 1
ATOM 6040 C CA . ALA A 1 756 ? 18.557 27.278 -9.778 1.00 77.38 756 ALA A CA 1
ATOM 6041 C C . ALA A 1 756 ? 18.471 25.924 -10.513 1.00 77.38 756 ALA A C 1
ATOM 6043 O O . ALA A 1 756 ? 18.834 24.883 -9.951 1.00 77.38 756 ALA A O 1
ATOM 6044 N N . VAL A 1 757 ? 18.061 25.926 -11.790 1.00 81.00 757 VAL A N 1
ATOM 6045 C CA . VAL A 1 757 ? 18.058 24.717 -12.632 1.00 81.00 757 VAL A CA 1
ATOM 6046 C C . VAL A 1 757 ? 19.482 24.197 -12.830 1.00 81.00 757 VAL A C 1
ATOM 6048 O O . VAL A 1 757 ? 19.729 23.025 -12.553 1.00 81.00 757 VAL A O 1
ATOM 6051 N N . LYS A 1 758 ? 20.455 25.050 -13.186 1.00 81.69 758 LYS A N 1
ATOM 6052 C CA . LYS A 1 758 ? 21.869 24.642 -13.315 1.00 81.69 758 LYS A CA 1
ATOM 6053 C C . LYS A 1 758 ? 22.428 24.029 -12.029 1.00 81.69 758 LYS A C 1
ATOM 6055 O O . LYS A 1 758 ? 23.124 23.015 -12.084 1.00 81.69 758 LYS A O 1
ATOM 6060 N N . GLN A 1 759 ? 22.131 24.607 -10.865 1.00 83.44 759 GLN A N 1
ATOM 6061 C CA . GLN A 1 759 ? 22.547 24.045 -9.576 1.00 83.44 759 GLN A CA 1
ATOM 6062 C C . GLN A 1 759 ? 21.917 22.670 -9.328 1.00 83.44 759 GLN A C 1
ATOM 6064 O O . GLN A 1 759 ? 22.582 21.761 -8.827 1.00 83.44 759 GLN A O 1
ATOM 6069 N N . ARG A 1 760 ? 20.646 22.481 -9.699 1.00 84.69 760 ARG A N 1
ATOM 6070 C CA . ARG A 1 760 ? 19.997 21.168 -9.640 1.00 84.69 760 ARG A CA 1
ATOM 6071 C C . ARG A 1 760 ? 20.652 20.166 -10.593 1.00 84.69 760 ARG A C 1
ATOM 6073 O O . ARG A 1 760 ? 20.960 19.069 -10.133 1.00 84.69 760 ARG A O 1
ATOM 6080 N N . CYS A 1 761 ? 20.937 20.543 -11.839 1.00 84.31 761 CYS A N 1
ATOM 6081 C CA . CYS A 1 761 ? 21.662 19.695 -12.790 1.00 84.31 761 CYS A CA 1
ATOM 6082 C C . CYS A 1 761 ? 23.013 19.245 -12.216 1.00 84.31 761 CYS A C 1
ATOM 6084 O O . CYS A 1 761 ? 23.309 18.053 -12.204 1.00 84.31 761 CYS A O 1
ATOM 6086 N N . LYS A 1 762 ? 23.794 20.177 -11.646 1.00 84.81 762 LYS A N 1
ATOM 6087 C CA . LYS A 1 762 ? 25.081 19.877 -10.993 1.00 84.81 762 LYS A CA 1
ATOM 6088 C C . LYS A 1 762 ? 24.932 18.897 -9.825 1.00 84.81 762 LYS A C 1
ATOM 6090 O O . LYS A 1 762 ? 25.725 17.968 -9.706 1.00 84.81 762 LYS A O 1
ATOM 6095 N N . ARG A 1 763 ? 23.913 19.066 -8.973 1.00 86.19 763 ARG A N 1
ATOM 6096 C CA . ARG A 1 763 ? 23.646 18.139 -7.855 1.00 86.19 763 ARG A CA 1
ATOM 6097 C C . ARG A 1 763 ? 23.275 16.740 -8.344 1.00 86.19 763 ARG A C 1
ATOM 6099 O O . ARG A 1 763 ? 23.832 15.763 -7.851 1.00 86.19 763 ARG A O 1
ATOM 6106 N N . GLU A 1 764 ? 22.362 16.639 -9.310 1.00 89.94 764 GLU A N 1
ATOM 6107 C CA . GLU A 1 764 ? 21.952 15.349 -9.878 1.00 89.94 764 GLU A CA 1
ATOM 6108 C C . GLU A 1 764 ? 23.124 14.643 -10.574 1.00 89.94 764 GLU A C 1
ATOM 6110 O O . GLU A 1 764 ? 23.296 13.439 -10.388 1.00 89.94 764 GLU A O 1
ATOM 6115 N N . TRP A 1 765 ? 23.978 15.391 -11.276 1.00 89.81 765 TRP A N 1
ATOM 6116 C CA . TRP A 1 765 ? 25.208 14.877 -11.879 1.00 89.81 765 TRP A CA 1
ATOM 6117 C C . TRP A 1 765 ? 26.172 14.280 -10.845 1.00 89.81 765 TRP A C 1
ATOM 6119 O O . TRP A 1 765 ? 26.614 13.142 -11.002 1.00 89.81 765 TRP A O 1
ATOM 6129 N N . ILE A 1 766 ? 26.450 14.995 -9.745 1.00 85.62 766 ILE A N 1
ATOM 6130 C CA . ILE A 1 766 ? 27.307 14.484 -8.660 1.00 85.62 766 ILE A CA 1
ATOM 6131 C C . ILE A 1 766 ? 26.732 13.179 -8.096 1.00 85.62 766 ILE A C 1
ATOM 6133 O O . ILE A 1 766 ? 27.464 12.204 -7.912 1.00 85.62 766 ILE A O 1
ATOM 6137 N N . MET A 1 767 ? 25.418 13.129 -7.855 1.00 88.31 767 MET A N 1
ATOM 6138 C CA . MET A 1 767 ? 24.754 11.920 -7.361 1.00 88.31 767 MET A CA 1
ATOM 6139 C C . MET A 1 767 ? 24.857 10.759 -8.352 1.00 88.31 767 MET A C 1
ATOM 6141 O O . MET A 1 767 ? 25.149 9.635 -7.938 1.00 88.31 767 MET A O 1
ATOM 6145 N N . PHE A 1 768 ? 24.645 11.016 -9.644 1.00 90.12 768 PHE A N 1
ATOM 6146 C CA . PHE A 1 768 ? 24.799 10.014 -10.695 1.00 90.12 768 PHE A CA 1
ATOM 6147 C C . PHE A 1 768 ? 26.223 9.449 -10.710 1.00 90.12 768 PHE A C 1
ATOM 6149 O O . PHE A 1 768 ? 26.405 8.234 -10.633 1.00 90.12 768 PHE A O 1
ATOM 6156 N N . HIS A 1 769 ? 27.235 10.319 -10.704 1.00 87.25 769 HIS A N 1
ATOM 6157 C CA . HIS A 1 769 ? 28.642 9.919 -10.737 1.00 87.25 769 HIS A CA 1
ATOM 6158 C C . HIS A 1 769 ? 29.040 9.062 -9.532 1.00 87.25 769 HIS A C 1
ATOM 6160 O O . HIS A 1 769 ? 29.694 8.027 -9.680 1.00 87.25 769 HIS A O 1
ATOM 6166 N N . VAL A 1 770 ? 28.598 9.448 -8.329 1.00 84.62 770 VAL A N 1
ATOM 6167 C CA . VAL A 1 770 ? 28.824 8.667 -7.102 1.00 84.62 770 VAL A CA 1
ATOM 6168 C C . VAL A 1 770 ? 28.187 7.283 -7.214 1.00 84.62 770 VAL A C 1
ATOM 6170 O O . VAL A 1 770 ? 28.846 6.285 -6.918 1.00 84.62 770 VAL A O 1
ATOM 6173 N N . ARG A 1 771 ? 26.934 7.194 -7.678 1.00 89.94 771 ARG A N 1
ATOM 6174 C CA . ARG A 1 771 ? 26.232 5.911 -7.841 1.00 89.94 771 ARG A CA 1
ATOM 6175 C C . ARG A 1 771 ? 26.915 5.011 -8.863 1.00 89.94 771 ARG A C 1
ATOM 6177 O O . ARG A 1 771 ? 27.104 3.831 -8.579 1.00 89.94 771 ARG A O 1
ATOM 6184 N N . MET A 1 772 ? 27.343 5.563 -9.996 1.00 86.56 772 MET A N 1
ATOM 6185 C CA . MET A 1 772 ? 28.067 4.808 -11.020 1.00 86.56 772 MET A CA 1
ATOM 6186 C C . MET A 1 772 ? 29.393 4.258 -10.487 1.00 86.56 772 MET A C 1
ATOM 6188 O O . MET A 1 772 ? 29.674 3.075 -10.660 1.00 86.56 772 MET A O 1
ATOM 6192 N N . ARG A 1 773 ? 30.169 5.069 -9.755 1.00 83.06 773 ARG A N 1
ATOM 6193 C CA . ARG A 1 773 ? 31.425 4.625 -9.128 1.00 83.06 773 ARG A CA 1
ATOM 6194 C C . ARG A 1 773 ? 31.200 3.525 -8.086 1.00 83.06 773 ARG A C 1
ATOM 6196 O O . ARG A 1 773 ? 31.995 2.592 -7.990 1.00 83.06 773 ARG A O 1
ATOM 6203 N N . LEU A 1 774 ? 30.139 3.624 -7.284 1.00 81.12 774 LEU A N 1
ATOM 6204 C CA . LEU A 1 774 ? 29.791 2.593 -6.301 1.00 81.12 774 LEU A CA 1
ATOM 6205 C C . LEU A 1 774 ? 29.354 1.287 -6.974 1.00 81.12 774 LEU A C 1
ATOM 6207 O O . LEU A 1 774 ? 29.792 0.220 -6.548 1.00 81.12 774 LEU A O 1
ATOM 6211 N N . ALA A 1 775 ? 28.543 1.369 -8.031 1.00 80.94 775 ALA A N 1
ATOM 6212 C CA . ALA A 1 775 ? 28.125 0.208 -8.812 1.00 80.94 775 ALA A CA 1
ATOM 6213 C C . ALA A 1 775 ? 29.329 -0.500 -9.453 1.00 80.94 775 ALA A C 1
ATOM 6215 O O . ALA A 1 775 ? 29.434 -1.721 -9.386 1.00 80.94 775 ALA A O 1
ATOM 6216 N N . GLU A 1 776 ? 30.277 0.264 -9.993 1.00 79.25 776 GLU A N 1
ATOM 6217 C CA . GLU A 1 776 ? 31.515 -0.251 -10.580 1.00 79.25 776 GLU A CA 1
ATOM 6218 C C . GLU A 1 776 ? 32.398 -0.954 -9.537 1.00 79.25 776 GLU A C 1
ATOM 6220 O O . GLU A 1 776 ? 32.831 -2.085 -9.746 1.00 79.25 776 GLU A O 1
ATOM 6225 N N . ARG A 1 777 ? 32.585 -0.349 -8.356 1.00 76.69 777 ARG A N 1
ATOM 6226 C CA . ARG A 1 777 ? 33.295 -0.996 -7.237 1.00 76.69 777 ARG A CA 1
ATOM 6227 C C . ARG A 1 777 ? 32.621 -2.294 -6.797 1.00 76.69 777 ARG A C 1
ATOM 6229 O O . ARG A 1 777 ? 33.311 -3.275 -6.534 1.00 76.69 777 ARG A O 1
ATOM 6236 N N . ALA A 1 778 ? 31.291 -2.305 -6.705 1.00 75.56 778 ALA A N 1
ATOM 6237 C CA . ALA A 1 778 ? 30.535 -3.499 -6.340 1.00 75.56 778 ALA A CA 1
ATOM 6238 C C . ALA A 1 778 ? 30.680 -4.605 -7.396 1.00 75.56 778 ALA A C 1
ATOM 6240 O O . ALA A 1 778 ? 30.909 -5.758 -7.039 1.00 75.56 778 ALA A O 1
ATOM 6241 N N . TYR A 1 779 ? 30.617 -4.245 -8.680 1.00 75.69 779 TYR A N 1
ATOM 6242 C CA . TYR A 1 779 ? 30.819 -5.163 -9.797 1.00 75.69 779 TYR A CA 1
ATOM 6243 C C . TYR A 1 779 ? 32.207 -5.814 -9.762 1.00 75.69 779 TYR A C 1
ATOM 6245 O O . TYR A 1 779 ? 32.310 -7.037 -9.814 1.00 75.69 779 TYR A O 1
ATOM 6253 N N . PHE A 1 780 ? 33.273 -5.028 -9.586 1.00 74.88 780 PHE A N 1
ATOM 6254 C CA . PHE A 1 780 ? 34.625 -5.584 -9.498 1.00 74.88 780 PHE A CA 1
ATOM 6255 C C . PHE A 1 780 ? 34.840 -6.413 -8.229 1.00 74.88 780 PHE A C 1
ATOM 6257 O O . PHE A 1 780 ? 35.453 -7.470 -8.310 1.00 74.88 780 PHE A O 1
ATOM 6264 N N . LYS A 1 781 ? 34.263 -6.020 -7.085 1.00 71.75 781 LYS A N 1
ATOM 6265 C CA . LYS A 1 781 ? 34.319 -6.812 -5.844 1.00 71.75 781 LYS A CA 1
ATOM 6266 C C . LYS A 1 781 ? 33.632 -8.178 -5.978 1.00 71.75 781 LYS A C 1
ATOM 6268 O O . LYS A 1 781 ? 34.090 -9.147 -5.384 1.00 71.75 781 LYS A O 1
ATOM 6273 N N . LEU A 1 782 ? 32.550 -8.259 -6.755 1.00 66.88 782 LEU A N 1
ATOM 6274 C CA . LEU A 1 782 ? 31.881 -9.524 -7.083 1.00 66.88 782 LEU A CA 1
ATOM 6275 C C . LEU A 1 782 ? 32.722 -10.405 -8.017 1.00 66.88 782 LEU A C 1
ATOM 6277 O O . LEU A 1 782 ? 32.599 -11.624 -7.963 1.00 66.88 782 LEU A O 1
ATOM 6281 N N . ARG A 1 783 ? 33.585 -9.807 -8.850 1.00 64.44 783 ARG A N 1
ATOM 6282 C CA . ARG A 1 783 ? 34.487 -10.539 -9.754 1.00 64.44 783 ARG A CA 1
ATOM 6283 C C . ARG A 1 783 ? 35.830 -10.924 -9.122 1.00 64.44 783 ARG A C 1
ATOM 6285 O O . ARG A 1 783 ? 36.498 -11.788 -9.671 1.00 64.44 783 ARG A O 1
ATOM 6292 N N . THR A 1 784 ? 36.229 -10.326 -7.994 1.00 48.50 784 THR A N 1
ATOM 6293 C CA . THR A 1 784 ? 37.514 -10.600 -7.316 1.00 48.50 784 THR A CA 1
ATOM 6294 C C . THR A 1 784 ? 37.429 -11.554 -6.112 1.00 48.50 784 THR A C 1
ATOM 6296 O O . THR A 1 784 ? 38.397 -11.666 -5.362 1.00 48.50 784 THR A O 1
ATOM 6299 N N . MET A 1 785 ? 36.321 -12.280 -5.910 1.00 38.09 785 MET A N 1
ATOM 6300 C CA . MET A 1 785 ? 36.312 -13.443 -5.004 1.00 38.09 785 MET A CA 1
ATOM 6301 C C . MET A 1 785 ? 37.013 -14.641 -5.683 1.00 38.09 785 MET A C 1
ATOM 6303 O O . MET A 1 785 ? 36.750 -14.888 -6.859 1.00 38.09 785 MET A O 1
ATOM 6307 N N . PRO A 1 786 ? 37.928 -15.361 -4.999 1.00 34.72 786 PRO A N 1
ATOM 6308 C CA . PRO A 1 786 ? 38.838 -16.302 -5.650 1.00 34.72 786 PRO A CA 1
ATOM 6309 C C . PRO A 1 786 ? 38.127 -17.574 -6.151 1.00 34.72 786 PRO A C 1
ATOM 6311 O O . PRO A 1 786 ? 37.149 -18.014 -5.539 1.00 34.72 786 PRO A O 1
ATOM 6314 N N . PRO A 1 787 ? 38.624 -18.191 -7.240 1.00 36.59 787 PRO A N 1
ATOM 6315 C CA . PRO A 1 787 ? 38.010 -19.358 -7.854 1.00 36.59 787 PRO A CA 1
ATOM 6316 C C . PRO A 1 787 ? 38.421 -20.639 -7.124 1.00 36.59 787 PRO A C 1
ATOM 6318 O O . PRO A 1 787 ? 39.592 -21.011 -7.125 1.00 36.59 787 PRO A O 1
ATOM 6321 N N . ASN A 1 788 ? 37.446 -21.375 -6.590 1.00 32.78 788 ASN A N 1
ATOM 6322 C CA . ASN A 1 788 ? 37.588 -22.823 -6.482 1.00 32.78 788 ASN A CA 1
ATOM 6323 C C . ASN A 1 788 ? 37.041 -23.444 -7.773 1.00 32.78 788 ASN A C 1
ATOM 6325 O O . ASN A 1 788 ? 35.836 -23.469 -7.995 1.00 32.78 788 ASN A O 1
ATOM 6329 N N . GLN A 1 789 ? 37.982 -23.884 -8.614 1.00 34.16 789 GLN A N 1
ATOM 6330 C CA . GLN A 1 789 ? 37.861 -24.869 -9.695 1.00 34.16 789 GLN A CA 1
ATOM 6331 C C . GLN A 1 789 ? 36.661 -24.742 -10.649 1.00 34.16 789 GLN A C 1
ATOM 6333 O O . GLN A 1 789 ? 35.614 -25.348 -10.454 1.00 34.16 789 GLN A O 1
ATOM 6338 N N . THR A 1 790 ? 36.879 -24.129 -11.810 1.00 29.78 790 THR A N 1
ATOM 6339 C CA . THR A 1 790 ? 37.184 -24.884 -13.043 1.00 29.78 790 THR A CA 1
ATOM 6340 C C . THR A 1 790 ? 37.470 -23.920 -14.195 1.00 29.78 790 THR A C 1
ATOM 6342 O O . THR A 1 790 ? 36.858 -22.865 -14.329 1.00 29.78 790 THR A O 1
ATOM 6345 N N . ASN A 1 791 ? 38.483 -24.290 -14.975 1.00 34.31 791 ASN A N 1
ATOM 6346 C CA . ASN A 1 791 ? 38.984 -23.615 -16.165 1.00 34.31 791 ASN A CA 1
ATOM 6347 C C . ASN A 1 791 ? 37.867 -23.219 -17.140 1.00 34.31 791 ASN A C 1
ATOM 6349 O O . ASN A 1 791 ? 37.027 -24.053 -17.459 1.00 34.31 791 ASN A O 1
ATOM 6353 N N . ILE A 1 792 ? 37.937 -22.001 -17.679 1.00 28.33 792 ILE A N 1
ATOM 6354 C CA . ILE A 1 792 ? 38.179 -21.723 -19.106 1.00 28.33 792 ILE A CA 1
ATOM 6355 C C . ILE A 1 792 ? 38.462 -20.217 -19.245 1.00 28.33 792 ILE A C 1
ATOM 6357 O O . ILE A 1 792 ? 37.779 -19.364 -18.682 1.00 28.33 792 ILE A O 1
ATOM 6361 N N . THR A 1 793 ? 39.559 -19.943 -19.938 1.00 32.56 793 THR A N 1
ATOM 6362 C CA . THR A 1 793 ? 40.211 -18.663 -20.212 1.00 32.56 793 THR A CA 1
ATOM 6363 C C . THR A 1 793 ? 39.492 -17.808 -21.264 1.00 32.56 793 THR A C 1
ATOM 6365 O O . THR A 1 793 ? 38.643 -18.305 -21.999 1.00 32.56 793 THR A O 1
ATOM 6368 N N . HIS A 1 794 ? 39.986 -16.563 -21.370 1.00 28.69 794 HIS A N 1
ATOM 6369 C CA . HIS A 1 794 ? 39.884 -15.553 -22.447 1.00 28.69 794 HIS A CA 1
ATOM 6370 C C . HIS A 1 794 ? 38.952 -14.372 -22.124 1.00 28.69 794 HIS A C 1
ATOM 6372 O O . HIS A 1 794 ? 37.760 -14.558 -21.898 1.00 28.69 794 HIS A O 1
ATOM 6378 N N . HIS A 1 795 ? 39.520 -13.207 -21.775 1.00 31.75 795 HIS A N 1
ATOM 6379 C CA . HIS A 1 795 ? 40.210 -12.176 -22.590 1.00 31.75 795 HIS A CA 1
ATOM 6380 C C . HIS A 1 795 ? 39.226 -11.197 -23.220 1.00 31.75 795 HIS A C 1
ATOM 6382 O O . HIS A 1 795 ? 38.419 -11.644 -24.060 1.00 31.75 795 HIS A O 1
#

Organism: Tagetes erecta (NCBI:txid13708)

Sequence (795 aa):
MMLFLKLDVIWILALFICVDLAMAKVEKVSSLPRCSWAGIYNFGDSNSDTGGISAAFIPVSSPYGMTFFKKPVGRLTDGRLILDFLVEYIGLPYVSAYLDTINTDYRHGANFATGGSTIRRQNETIFQGGISPFSLDIQTIQFIQFKSRVIDLWHPDHPTADKSQLQRPDDFSKALFTIDIGQNDLSVGFRTLSKQQLLAAIPDIINEFTNSIRQLYKHGARSFWIHNTGPVGCLPVTTFNVKGPKPGYLDKYGCIRYQNNIAIEFNKQLKARVFKLRSKLTNAAITYVDIYTAKYKLISNSKEYGFKNHLKVCCGHHENDVHIFCGNTGIVNGTKVFGGACADPSAYVSWDGVHMTEAANRWVADHVLNGSLSDPPIPVTHAFVRRGEGGSRVRELFLLKRGLFRFQITNHISSETSGIEVLIVLVLDTCMPFVMNTNLHSTLPPSVNLRYIKEMYPGLSTQRILNLWSSLHHNNAMSSPNVTKIWATKNPKGAERLPPGVVEPESDLYLHRLWGDPSEDLTIKPKYLVTFTVGYEQKEIINKAVKKFSGNFSLLLFHYDGRASEWNEFEWSKRAIHVSAHKQSKWWYAKRFLHPDIVAPYDYIFIWDEDLGLDDFDGEKYIELIKKHGLEISQPGLSENSGYLSWQMTRKRNDTEVHKLAKENDSWCLHPHLPPCAAFVEIMAPVFSRNAWRCVWNMIQNDLVHGWGLDFALRRCVEPAHEKIGVVDAQPIVHQTLPSLGNQGITDKGNAPREAVKQRCKREWIMFHVRMRLAERAYFKLRTMPPNQTNITHH

Secondary structure (DSSP, 8-state):
-HHHHHHHHHHHHHHHHHHHHHHHHHHTTTTSPPP----EEEEESTTT-SSHHHHHTS---TTTTTTTTSS--S-SSSS--HHHHHHHHHT-PPPPBTT--SS--BTTEEE---TT--SS--SS-HHHHS--S--HHHHHHHHHHHHHHHHHHTSTT-TT---TTB--GGGGGGSEEEEE--HHHHHHHHHHS-HHHHHHHHHHHHHHHHHHHHHHHHTT--EEEEE----GGGSHHHHTT--SPPTTSB-TTS-BHHHHHHHHHHHHHHHHHHHHHHHH-TT-EEEEE-HHHHHHHHHHTTTTTT---TT-BSBEEEETTEEEETT-EEEETTEEEE--B-S-GGG-SBSSSSSBPHHHHHHHHHHHTTSTTEES---GGG-S--SSS------------SS---------------TTHHHHHHHHHSSSSSSS-------------TTGGGSS-TT--HHHHHHTTTTS------------------PPTTGGGSPTTS--SS--S----SSS-GGGS-SS---EEEEEEE-GGGHHHHHHHGGGS-TTEEEEEEETTS-TTGGGGSTTGGGSEEEE-TT--HHHHHHHH--TTTSTT-SEEEEE-SSEE-TT--HHHHHHHHHHTT-SEEEEEEPTT-S--S-GGGBPPSS-SEESB----TTT-SSTTSTTTBS---TTS-EEEHHHHHHHHHHS-TT--S-TTSTTTGGGGSSSHHHHEEEEEEEEEEE-----GGGGSPP-TT--HHHHHHHHHHHHHHHHHHHHHHHHHHHHHHH-SPP-S------

InterPro domains:
  IPR001087 GDSL lipase/esterase [PF00657] (40-368)
  IPR007877 Protein of unknown function DUF707 [PF05212] (490-777)
  IPR007877 Protein of unknown function DUF707 [PTHR31210] (423-781)
  IPR035669 GDSL lipase/esterase-like, plant [cd01837] (40-372)
  IPR036514 SGNH hydrolase superfamily [G3DSA:3.40.50.1110] (32-372)

pLDDT: mean 79.28, std 24.34, range [21.7, 98.88]

Foldseek 3Di:
DVVVVVVVVVVVVVVVVVVVVVVVVVVVQVPDDFADAQAEEEEAALLQWQAQQCLPPNHPAPPAQCPPNVGGRRHPANRDHLVCVLCVVNVHHDAAALSDDPPHAQRRHHYLYYHQEALDADPDDCVPQVHHNCHLVNSLVSVLVLLVVLVVCVDPVNPPRDCVRPHDNVSLLRHEYEYYHHLSVLVCCVVPHDLVVSLVCLVVSLVSVLVSVVSSLVSNHAFYEYEQYAQSQLQLVNCLPDDPDDPPCADPLRGRPSSSVSSVSSRVVNVVSQVVVCVVSVRHQHKYFYLHVLLVVCQSCVVVVQADNQSDEFFFDRPPNDTGFGQGWDADPNDIDHRYGHPDLLRYQHHGSHYGHPNNSNSSSVVTQCQCRMVVSHHPSNRGRDDPAPPDPPPDPPDPPDDDDDDDDDDDDDDDDDPPVVVVVVVVVVPVPPPPDDDDDDDDDDDDDPPVVVVPDPDDDPVVVVVVVVPPDDDDDDDDDDDDDDDDPDFHPVCVPQPPQPGDQEALVDDADSDDRSVVVPPDRAQAEEEEEDEPVLLVQVVQVCVLEDSNYAAEYEYQCSPLPVSVVDPVSVRHHYDYDHLFAQLLCCLPPVALRHCVSHQKYKRAYSQKAQPQAHPVVVVVLLVVQQAQKEFAAAEPQAPDDPFPQRHADPPDQKAFADDDPPVLPPDGQAPPGGLFDDPHIMMGGSQLSNVLSVLRDNPFGHCPPSRRVSCVRDPPRSRRYIYGNSRYMYRRPDDDSLQVADDDPPDHSNVVVVVSSVVSNVVSVVVVVVVVVVVVVVVPDDDDDDDDDDD